Protein AF-A0A9D5QPR1-F1 (afdb_monomer_lite)

Structure (mmCIF, N/CA/C/O backbone):
data_AF-A0A9D5QPR1-F1
#
_entry.id   AF-A0A9D5QPR1-F1
#
loop_
_atom_site.group_PDB
_atom_site.id
_atom_site.type_symbol
_atom_site.label_atom_id
_atom_site.label_alt_id
_atom_site.label_comp_id
_atom_site.label_asym_id
_atom_site.label_entity_id
_atom_site.label_seq_id
_atom_site.pdbx_PDB_ins_code
_atom_site.Cartn_x
_atom_site.Cartn_y
_atom_site.Cartn_z
_atom_site.occupancy
_atom_site.B_iso_or_equiv
_atom_site.auth_seq_id
_atom_site.auth_comp_id
_atom_site.auth_asym_id
_atom_site.auth_atom_id
_atom_site.pdbx_PDB_model_num
ATOM 1 N N . MET A 1 1 ? 52.400 29.550 22.952 1.00 31.42 1 MET A N 1
ATOM 2 C CA . MET A 1 1 ? 51.972 28.441 22.076 1.00 31.42 1 MET A CA 1
ATOM 3 C C . MET A 1 1 ? 50.547 28.105 22.503 1.00 31.42 1 MET A C 1
ATOM 5 O O . MET A 1 1 ? 50.381 27.863 23.689 1.00 31.42 1 MET A O 1
ATOM 9 N N . LEU A 1 2 ? 49.583 28.210 21.569 1.00 27.72 2 LEU A N 1
ATOM 10 C CA . LEU A 1 2 ? 48.103 28.255 21.713 1.00 27.72 2 LEU A CA 1
ATOM 11 C C . LEU A 1 2 ? 47.582 29.464 22.529 1.00 27.72 2 LEU A C 1
ATOM 13 O O . LEU A 1 2 ? 47.846 29.539 23.720 1.00 27.72 2 LEU A O 1
ATOM 17 N N . SER A 1 3 ? 47.021 30.548 21.970 1.00 27.77 3 SER A N 1
ATOM 18 C CA . SER A 1 3 ? 45.916 30.791 21.004 1.00 27.77 3 SER A CA 1
ATOM 19 C C . SER A 1 3 ? 44.515 30.619 21.591 1.00 27.77 3 SER A C 1
ATOM 21 O O . SER A 1 3 ? 43.991 29.516 21.556 1.00 27.77 3 SER A O 1
ATOM 23 N N . ILE A 1 4 ? 43.897 31.731 22.014 1.00 29.00 4 ILE A N 1
ATOM 24 C CA . ILE A 1 4 ? 42.452 31.992 21.886 1.00 29.00 4 ILE A CA 1
ATOM 25 C C . ILE A 1 4 ? 42.297 33.495 21.589 1.00 29.00 4 ILE A C 1
ATOM 27 O O . ILE A 1 4 ? 42.687 34.326 22.407 1.00 29.00 4 ILE A O 1
ATOM 31 N N . PHE A 1 5 ? 41.764 33.834 20.414 1.00 26.20 5 PHE A N 1
ATOM 32 C CA . PHE A 1 5 ? 41.220 35.156 20.098 1.00 26.20 5 PHE A CA 1
ATOM 33 C C . PHE A 1 5 ? 39.794 34.990 19.564 1.00 26.20 5 PHE A C 1
ATOM 35 O O . PHE A 1 5 ? 39.476 34.033 18.864 1.00 26.20 5 PHE A O 1
ATOM 42 N N . THR A 1 6 ? 38.982 35.953 19.970 1.00 34.91 6 THR A N 1
ATOM 43 C CA . THR A 1 6 ? 37.567 36.251 19.723 1.00 34.91 6 THR A CA 1
ATOM 44 C C . THR A 1 6 ? 37.189 36.493 18.259 1.00 34.91 6 THR A C 1
ATOM 46 O O . THR A 1 6 ? 38.002 37.052 17.525 1.00 34.91 6 THR A O 1
ATOM 49 N N . ALA A 1 7 ? 35.915 36.278 17.902 1.00 24.22 7 ALA A N 1
ATOM 50 C CA . ALA A 1 7 ? 35.202 37.101 16.914 1.00 24.22 7 ALA A CA 1
ATOM 51 C C . ALA A 1 7 ? 33.674 37.052 17.131 1.00 24.22 7 ALA A C 1
ATOM 53 O O . ALA A 1 7 ? 33.122 35.997 17.432 1.00 24.22 7 ALA A O 1
ATOM 54 N N . CYS A 1 8 ? 33.042 38.221 17.012 1.00 27.62 8 CYS A N 1
ATOM 55 C CA . CYS A 1 8 ? 31.601 38.476 17.032 1.00 27.62 8 CYS A CA 1
ATOM 56 C C . CYS A 1 8 ? 30.963 38.328 15.636 1.00 27.62 8 CYS A C 1
ATOM 58 O O . CYS A 1 8 ? 31.685 38.318 14.645 1.00 27.62 8 CYS A O 1
ATOM 60 N N . SER A 1 9 ? 29.625 38.418 15.673 1.00 32.00 9 SER A N 1
ATOM 61 C CA . SER A 1 9 ? 28.610 38.718 14.646 1.00 32.00 9 SER A CA 1
ATOM 62 C C . SER A 1 9 ? 28.053 37.540 13.850 1.00 32.00 9 SER A C 1
ATOM 64 O O . SER A 1 9 ? 28.799 36.752 13.288 1.00 32.00 9 SER A O 1
ATOM 66 N N . ASP A 1 10 ? 26.720 37.432 13.824 1.00 26.67 10 ASP A N 1
ATOM 67 C CA . ASP A 1 10 ? 25.979 37.904 12.650 1.00 26.67 10 ASP A CA 1
ATOM 68 C C . ASP A 1 10 ? 24.516 38.247 12.984 1.00 26.67 10 ASP A C 1
ATOM 70 O O . ASP A 1 10 ? 23.821 37.530 13.707 1.00 26.67 10 ASP A O 1
ATOM 74 N N . GLU A 1 11 ? 24.112 39.417 12.486 1.00 35.72 11 GLU A N 1
ATOM 75 C CA . GLU A 1 11 ? 22.734 39.875 12.306 1.00 35.72 11 GLU A CA 1
ATOM 76 C C . GLU A 1 11 ? 22.088 39.172 11.094 1.00 35.72 11 GLU A C 1
ATOM 78 O O . GLU A 1 11 ? 22.761 38.541 10.283 1.00 35.72 11 GLU A O 1
ATOM 83 N N . ASP A 1 12 ? 20.775 39.381 10.965 1.00 30.75 12 ASP A N 1
ATOM 84 C CA . ASP A 1 12 ? 19.910 39.140 9.804 1.00 30.75 12 ASP A CA 1
ATOM 85 C C . ASP A 1 12 ? 19.304 37.746 9.598 1.00 30.75 12 ASP A C 1
ATOM 87 O O . ASP A 1 12 ? 19.703 36.960 8.743 1.00 30.75 12 ASP A O 1
ATOM 91 N N . LEU A 1 13 ? 18.149 37.553 10.245 1.00 31.41 13 LEU A N 1
ATOM 92 C CA . LEU A 1 13 ? 16.981 36.952 9.593 1.00 31.41 13 LEU A CA 1
ATOM 93 C C . LEU A 1 13 ? 15.718 37.773 9.906 1.00 31.41 13 LEU A C 1
ATOM 95 O O . LEU A 1 13 ? 14.800 37.310 10.579 1.00 31.41 13 LEU A O 1
ATOM 99 N N . ILE A 1 14 ? 15.647 39.000 9.377 1.00 37.12 14 ILE A N 1
ATOM 100 C CA . ILE A 1 14 ? 14.351 39.646 9.130 1.00 37.12 14 ILE A CA 1
ATOM 101 C C . ILE A 1 14 ? 13.733 38.947 7.914 1.00 37.12 14 ILE A C 1
ATOM 103 O O . ILE A 1 14 ? 14.030 39.262 6.764 1.00 37.12 14 ILE A O 1
ATOM 107 N N . GLY A 1 15 ? 12.883 37.961 8.191 1.00 29.30 15 GLY A N 1
ATOM 108 C CA . GLY A 1 15 ? 11.984 37.326 7.234 1.00 29.30 15 GLY A CA 1
ATOM 109 C C . GLY A 1 15 ? 10.547 37.513 7.710 1.00 29.30 15 GLY A C 1
ATOM 110 O O . GLY A 1 15 ? 10.166 37.005 8.757 1.00 29.30 15 GLY A O 1
ATOM 111 N N . ASN A 1 16 ? 9.775 38.285 6.950 1.00 34.59 16 ASN A N 1
ATOM 112 C CA . ASN A 1 16 ? 8.385 38.659 7.205 1.00 34.59 16 ASN A CA 1
ATOM 113 C C . ASN A 1 16 ? 7.475 37.432 7.446 1.00 34.59 16 ASN A C 1
ATOM 115 O O . ASN A 1 16 ? 6.993 36.809 6.503 1.00 34.59 16 ASN A O 1
ATOM 119 N N . SER A 1 17 ? 7.169 37.141 8.706 1.00 35.50 17 SER A N 1
ATOM 120 C CA . SER A 1 17 ? 5.871 36.606 9.118 1.00 35.50 17 SER A CA 1
ATOM 121 C C . SER A 1 17 ? 5.539 37.257 10.457 1.00 35.50 17 SER A C 1
ATOM 123 O O . SER A 1 17 ? 6.397 37.387 11.326 1.00 35.50 17 SER A O 1
ATOM 125 N N . SER A 1 18 ? 4.338 37.805 10.587 1.00 38.28 18 SER A N 1
ATOM 126 C CA . SER A 1 18 ? 3.885 38.493 11.794 1.00 38.28 18 SER A CA 1
ATOM 127 C C . SER A 1 18 ? 4.079 37.601 13.025 1.00 38.28 18 SER A C 1
ATOM 129 O O . SER A 1 18 ? 3.396 36.581 13.137 1.00 38.28 18 SER A O 1
ATOM 131 N N . SER A 1 19 ? 4.971 37.990 13.943 1.00 51.22 19 SER A N 1
ATOM 132 C CA . SER A 1 19 ? 5.140 37.357 15.253 1.00 51.22 19 SER A CA 1
ATOM 133 C C . SER A 1 19 ? 3.874 37.590 16.076 1.00 51.22 19 SER A C 1
ATOM 135 O O . SER A 1 19 ? 3.740 38.571 16.807 1.00 51.22 19 SER A O 1
ATOM 137 N N . SER A 1 20 ? 2.883 36.739 15.856 1.00 68.75 20 SER A N 1
ATOM 138 C CA . SER A 1 20 ? 1.657 36.733 16.639 1.00 68.75 20 SER A CA 1
ATOM 139 C C . SER A 1 20 ? 1.921 36.027 17.965 1.00 68.75 20 SER A C 1
ATOM 141 O O . SER A 1 20 ? 2.677 35.055 18.017 1.00 68.75 20 SER A O 1
ATOM 143 N N . ASN A 1 21 ? 1.308 36.522 19.039 1.00 80.75 21 ASN A N 1
ATOM 144 C CA . ASN A 1 21 ? 1.329 35.833 20.325 1.00 80.75 21 ASN A CA 1
ATOM 145 C C . ASN A 1 21 ? 0.688 34.448 20.167 1.00 80.75 21 ASN A C 1
ATOM 147 O O . ASN A 1 21 ? -0.317 34.304 19.461 1.00 80.75 21 ASN A O 1
ATOM 151 N N . ILE A 1 22 ? 1.254 33.445 20.834 1.00 86.81 22 ILE A N 1
ATOM 152 C CA . ILE A 1 22 ? 0.704 32.089 20.847 1.00 86.81 22 ILE A CA 1
ATOM 153 C C . ILE A 1 22 ? -0.650 32.109 21.570 1.00 86.81 22 ILE A C 1
ATOM 155 O O . ILE A 1 22 ? -0.771 32.601 22.695 1.00 86.81 22 ILE A O 1
ATOM 159 N N . LYS A 1 23 ? -1.681 31.585 20.902 1.00 86.62 23 LYS A N 1
ATOM 160 C CA . LYS A 1 23 ? -3.037 31.429 21.440 1.00 86.62 23 LYS A CA 1
ATOM 161 C C . LYS A 1 23 ? -3.523 30.013 21.193 1.00 86.62 23 LYS A C 1
ATOM 163 O O . LYS A 1 23 ? -3.118 29.379 20.217 1.00 86.62 23 LYS A O 1
ATOM 168 N N . PHE A 1 24 ? -4.428 29.566 22.050 1.00 88.06 24 PHE A N 1
ATOM 169 C CA . PHE A 1 24 ? -5.012 28.238 21.984 1.00 88.06 24 PHE A CA 1
ATOM 170 C C . PHE A 1 24 ? -6.516 28.314 21.748 1.00 88.06 24 PHE A C 1
ATOM 172 O O . PHE A 1 24 ? -7.215 29.160 22.316 1.00 88.06 24 PHE A O 1
ATOM 179 N N . GLU A 1 25 ? -7.003 27.398 20.927 1.00 88.12 25 GLU A N 1
ATOM 180 C CA . GLU A 1 25 ? -8.405 27.015 20.889 1.00 88.12 25 GLU A CA 1
ATOM 181 C C . GLU A 1 25 ? -8.501 25.667 21.598 1.00 88.12 25 GLU A C 1
ATOM 183 O O . GLU A 1 25 ? -7.680 24.782 21.376 1.00 88.12 25 GLU A O 1
ATOM 188 N N . VAL A 1 26 ? -9.422 25.530 22.550 1.00 85.94 26 VAL A N 1
ATOM 189 C CA . VAL A 1 26 ? -9.472 24.332 23.395 1.00 85.94 26 VAL A CA 1
ATOM 190 C C . VAL A 1 26 ? -10.820 23.659 23.284 1.00 85.94 26 VAL A C 1
ATOM 192 O O . VAL A 1 26 ? -11.867 24.310 23.262 1.00 85.94 26 VAL A O 1
ATOM 195 N N . SER A 1 27 ? -10.778 22.337 23.288 1.00 84.38 27 SER A N 1
ATOM 196 C CA . SER A 1 27 ? -11.949 21.504 23.480 1.00 84.38 27 SER A CA 1
ATOM 197 C C . SER A 1 27 ? -11.665 20.436 24.528 1.00 84.38 27 SER A C 1
ATOM 199 O O . SER A 1 27 ? -10.536 19.980 24.687 1.00 84.38 27 SER A O 1
ATOM 201 N N . VAL A 1 28 ? -12.691 20.026 25.257 1.00 79.25 28 VAL A N 1
ATOM 202 C CA . VAL A 1 28 ? -12.696 18.826 26.083 1.00 79.25 28 VAL A CA 1
ATOM 203 C C . VAL A 1 28 ? -13.456 17.769 25.297 1.00 79.25 28 VAL A C 1
ATOM 205 O O . VAL A 1 28 ? -14.517 18.047 24.737 1.00 79.25 28 VAL A O 1
ATOM 208 N N . SER A 1 29 ? -12.920 16.552 25.232 1.00 67.81 29 SER A N 1
ATOM 209 C CA . SER A 1 29 ? -13.394 15.470 24.352 1.00 67.81 29 SER A CA 1
ATOM 210 C C . SER A 1 29 ? -14.862 15.027 24.531 1.00 67.81 29 SER A C 1
ATOM 212 O O . SER A 1 29 ? -15.331 14.185 23.767 1.00 67.81 29 SER A O 1
ATOM 214 N N . GLN A 1 30 ? -15.602 15.585 25.495 1.00 59.94 30 GLN A N 1
ATOM 215 C CA . GLN A 1 30 ? -17.047 15.379 25.692 1.00 59.94 30 GLN A CA 1
ATOM 216 C C . GLN A 1 30 ? -17.935 16.460 25.047 1.00 59.94 30 GLN A C 1
ATOM 218 O O . GLN A 1 30 ? -19.101 16.192 24.780 1.00 59.94 30 GLN A O 1
ATOM 223 N N . ASP A 1 31 ? -17.393 17.645 24.753 1.00 45.22 31 ASP A N 1
ATOM 224 C CA . ASP A 1 31 ? -18.149 18.845 24.350 1.00 45.22 31 ASP A CA 1
ATOM 225 C C . ASP A 1 31 ? -17.966 19.249 22.880 1.00 45.22 31 ASP A C 1
ATOM 227 O O . ASP A 1 31 ? -18.629 20.164 22.383 1.00 45.22 31 ASP A O 1
ATOM 231 N N . SER A 1 32 ? -17.056 18.599 22.153 1.00 35.03 32 SER A N 1
ATOM 232 C CA . SER A 1 32 ? -16.656 19.003 20.797 1.00 35.03 32 SER A CA 1
ATOM 233 C C . SER A 1 32 ? -17.733 18.805 19.714 1.00 35.03 32 SER A C 1
ATOM 235 O O . SER A 1 32 ? -17.479 19.055 18.537 1.00 35.03 32 SER A O 1
ATOM 237 N N . LYS A 1 33 ? -18.974 18.461 20.090 1.00 32.16 33 LYS A N 1
ATOM 238 C CA . LYS A 1 33 ? -20.162 18.550 19.230 1.00 32.16 33 LYS A CA 1
ATOM 239 C C . LYS A 1 33 ? -21.266 19.361 19.917 1.00 32.16 33 LYS A C 1
ATOM 241 O O . LYS A 1 33 ? -22.127 18.812 20.600 1.00 32.16 33 LYS A O 1
ATOM 246 N N . LYS A 1 34 ? -21.321 20.674 19.662 1.00 27.28 34 LYS A N 1
ATOM 247 C CA . LYS A 1 34 ? -22.565 21.444 19.841 1.00 27.28 34 LYS A CA 1
ATOM 248 C C . LYS A 1 34 ? -23.623 20.893 18.878 1.00 27.28 34 LYS A C 1
ATOM 250 O O . LYS A 1 34 ? -23.689 21.315 17.728 1.00 27.28 34 LYS A O 1
ATOM 255 N N . SER A 1 35 ? -24.473 19.992 19.360 1.00 24.39 35 SER A N 1
ATOM 256 C CA . SER A 1 35 ? -25.787 19.745 18.773 1.00 24.39 35 SER A CA 1
ATOM 257 C C . SER A 1 35 ? -26.858 19.849 19.853 1.00 24.39 35 SER A C 1
ATOM 259 O O . SER A 1 35 ? -26.694 19.443 21.000 1.00 24.39 35 SER A O 1
ATOM 261 N N . THR A 1 36 ? -27.937 20.513 19.473 1.00 23.58 36 THR A N 1
ATOM 262 C CA . THR A 1 36 ? -29.114 20.872 20.257 1.00 23.58 36 THR A CA 1
ATOM 263 C C . THR A 1 36 ? -29.675 19.726 21.100 1.00 23.58 36 THR A C 1
ATOM 265 O O . THR A 1 36 ? -29.963 18.661 20.573 1.00 23.58 36 THR A O 1
ATOM 268 N N . ARG A 1 37 ? -29.897 20.014 22.394 1.00 29.55 37 ARG A N 1
ATOM 269 C CA . ARG A 1 37 ? -30.854 19.388 23.332 1.00 29.55 37 ARG A CA 1
ATOM 270 C C . ARG A 1 37 ? -31.469 18.052 22.871 1.00 29.55 37 ARG A C 1
ATOM 272 O O . ARG A 1 37 ? -32.550 18.083 22.299 1.00 29.55 37 ARG A O 1
ATOM 279 N N . SER A 1 38 ? -30.826 16.940 23.242 1.00 27.09 38 SER A N 1
ATOM 280 C CA . SER A 1 38 ? -31.411 15.658 23.704 1.00 27.09 38 SER A CA 1
ATOM 281 C C . SER A 1 38 ? -30.518 14.464 23.328 1.00 27.09 38 SER A C 1
ATOM 283 O O . SER A 1 38 ? -30.943 13.605 22.563 1.00 27.09 38 SER A O 1
ATOM 285 N N . SER A 1 39 ? -29.286 14.388 23.836 1.00 27.11 39 SER A N 1
ATOM 286 C CA . SER A 1 39 ? -28.400 13.259 23.508 1.00 27.11 39 SER A CA 1
ATOM 287 C C . SER A 1 39 ? -27.489 12.903 24.681 1.00 27.11 39 SER A C 1
ATOM 289 O O . SER A 1 39 ? -26.282 13.091 24.622 1.00 27.11 39 SER A O 1
ATOM 291 N N . ALA A 1 40 ? -28.079 12.406 25.767 1.00 27.83 40 ALA A N 1
ATOM 292 C CA . ALA A 1 40 ? -27.371 11.540 26.706 1.00 27.83 40 ALA A CA 1
ATOM 293 C C . ALA A 1 40 ? -27.636 10.100 26.252 1.00 27.83 40 ALA A C 1
ATOM 295 O O . ALA A 1 40 ? -28.576 9.458 26.710 1.00 27.83 40 ALA A O 1
ATOM 296 N N . SER A 1 41 ? -26.895 9.629 25.252 1.00 31.19 41 SER A N 1
ATOM 297 C CA . SER A 1 41 ? -26.820 8.201 24.936 1.00 31.19 41 SER A CA 1
ATOM 298 C C . SER A 1 41 ? -25.441 7.734 25.366 1.00 31.19 41 SER A C 1
ATOM 300 O O . SER A 1 41 ? -24.498 7.681 24.572 1.00 31.19 41 SER A O 1
ATOM 302 N N . ASP A 1 42 ? -25.326 7.523 26.672 1.00 35.22 42 ASP A N 1
ATOM 303 C CA . ASP A 1 42 ? -24.095 7.139 27.329 1.00 35.22 42 ASP A CA 1
ATOM 304 C C . ASP A 1 42 ? -23.619 5.768 26.829 1.00 35.22 42 ASP A C 1
ATOM 306 O O . ASP A 1 42 ? -24.394 4.853 26.555 1.00 35.22 42 ASP A O 1
ATOM 310 N N . PHE A 1 43 ? -22.304 5.628 26.704 1.00 39.94 43 PHE A N 1
ATOM 311 C CA . PHE A 1 43 ? -21.634 4.346 26.538 1.00 39.94 43 PHE A CA 1
ATOM 312 C C . PHE A 1 43 ? -21.868 3.540 27.824 1.00 39.94 43 PHE A C 1
ATOM 314 O O . PHE A 1 43 ? -21.276 3.873 28.845 1.00 39.94 43 PHE A O 1
ATOM 321 N N . GLU A 1 44 ? -22.751 2.540 27.810 1.00 42.84 44 GLU A N 1
ATOM 322 C CA . GLU A 1 44 ? -23.041 1.707 28.983 1.00 42.84 44 GLU A CA 1
ATOM 323 C C . GLU A 1 44 ? -22.377 0.336 28.830 1.00 42.84 44 GLU A C 1
ATOM 325 O O . GLU A 1 44 ? -22.755 -0.440 27.957 1.00 42.84 44 GLU A O 1
ATOM 330 N N . SER A 1 45 ? -21.405 0.010 29.686 1.00 45.69 45 SER A N 1
ATOM 331 C CA . SER A 1 45 ? -20.964 -1.378 29.880 1.00 45.69 45 SER A CA 1
ATOM 332 C C . SER A 1 45 ? -21.388 -1.861 31.264 1.00 45.69 45 SER A C 1
ATOM 334 O O . SER A 1 45 ? -21.067 -1.224 32.274 1.00 45.69 45 SER A O 1
ATOM 336 N N . VAL A 1 46 ? -22.108 -2.982 31.315 1.00 49.81 46 VAL A N 1
ATOM 337 C CA . VAL A 1 46 ? -22.506 -3.646 32.563 1.00 49.81 46 VAL A CA 1
ATOM 338 C C . VAL A 1 46 ? -21.441 -4.679 32.919 1.00 49.81 46 VAL A C 1
ATOM 340 O O . VAL A 1 46 ? -21.132 -5.554 32.115 1.00 49.81 46 VAL A O 1
ATOM 343 N N . ASN A 1 47 ? -20.862 -4.558 34.112 1.00 55.19 47 ASN A N 1
ATOM 344 C CA . ASN A 1 47 ? -19.855 -5.487 34.622 1.00 55.19 47 ASN A CA 1
ATOM 345 C C . ASN A 1 47 ? -20.504 -6.524 35.555 1.00 55.19 47 ASN A C 1
ATOM 347 O O . ASN A 1 47 ? -21.609 -6.325 36.054 1.00 55.19 47 ASN A O 1
ATOM 351 N N . LYS A 1 48 ? -19.792 -7.622 35.832 1.00 61.91 48 LYS A N 1
ATOM 352 C CA . LYS A 1 48 ? -20.234 -8.689 36.745 1.00 61.91 48 LYS A CA 1
ATOM 353 C C . LYS A 1 48 ? -20.664 -8.135 38.114 1.00 61.91 48 LYS A C 1
ATOM 355 O O . LYS A 1 48 ? -19.912 -7.387 38.741 1.00 61.91 48 LYS A O 1
ATOM 360 N N . SER A 1 49 ? -21.818 -8.582 38.620 1.00 70.75 49 SER A N 1
ATOM 361 C CA . SER A 1 49 ? -22.266 -8.232 39.972 1.00 70.75 49 SER A CA 1
ATOM 362 C C . SER A 1 49 ? -21.323 -8.780 41.047 1.00 70.75 49 SER A C 1
ATOM 364 O O . SER A 1 49 ? -20.885 -9.934 40.997 1.00 70.75 49 SER A O 1
ATOM 366 N N . LEU A 1 50 ? -21.063 -7.978 42.074 1.00 80.88 50 LEU A N 1
ATOM 367 C CA . LEU A 1 50 ? -20.196 -8.319 43.196 1.00 80.88 50 LEU A CA 1
ATOM 368 C C . LEU A 1 50 ? -21.041 -8.627 44.433 1.00 80.88 50 LEU A C 1
ATOM 370 O O . LEU A 1 50 ? -21.892 -7.831 44.823 1.00 80.88 50 LEU A O 1
ATOM 374 N N . THR A 1 51 ? -20.818 -9.784 45.057 1.00 83.31 51 THR A N 1
ATOM 375 C CA . THR A 1 51 ? -21.544 -10.174 46.276 1.00 83.31 51 THR A CA 1
ATOM 376 C C . THR A 1 51 ? -20.893 -9.549 47.499 1.00 83.31 51 THR A C 1
ATOM 378 O O . THR A 1 51 ? -19.717 -9.793 47.763 1.00 83.31 51 THR A O 1
ATOM 381 N N . MET A 1 52 ? -21.669 -8.813 48.291 1.00 85.62 52 MET A N 1
ATOM 382 C CA . MET A 1 52 ? -21.188 -8.232 49.536 1.00 85.62 52 MET A CA 1
ATOM 383 C C . MET A 1 52 ? -21.421 -9.172 50.729 1.00 85.62 52 MET A C 1
ATOM 385 O O . MET A 1 52 ? -22.513 -9.708 50.920 1.00 85.62 52 MET A O 1
ATOM 389 N N . GLN A 1 53 ? -20.394 -9.352 51.560 1.00 79.94 53 GLN A N 1
ATOM 390 C CA . GLN A 1 53 ? -20.376 -10.236 52.731 1.00 79.94 53 GLN A CA 1
ATOM 391 C C . GLN A 1 53 ? -20.214 -9.439 54.036 1.00 79.94 53 GLN A C 1
ATOM 393 O O . GLN A 1 53 ? -19.600 -8.377 54.031 1.00 79.94 53 GLN A O 1
ATOM 398 N N . GLY A 1 54 ? -20.721 -9.952 55.166 1.00 69.25 54 GLY A N 1
ATOM 399 C CA . GLY A 1 54 ? -20.530 -9.338 56.498 1.00 69.25 54 GLY A CA 1
ATOM 400 C C . GLY A 1 54 ? -21.804 -9.049 57.304 1.00 69.25 54 GLY A C 1
ATOM 401 O O . GLY A 1 54 ? -21.709 -8.601 58.444 1.00 69.25 54 GLY A O 1
ATOM 402 N N . GLY A 1 55 ? -22.990 -9.337 56.755 1.00 65.81 55 GLY A N 1
ATOM 403 C CA . GLY A 1 55 ? -24.289 -9.057 57.379 1.00 65.81 55 GLY A CA 1
ATOM 404 C C . GLY A 1 55 ? -25.279 -10.224 57.337 1.00 65.81 55 GLY A C 1
ATOM 405 O O . GLY A 1 55 ? -24.964 -11.310 56.857 1.00 65.81 55 GLY A O 1
ATOM 406 N N . GLY A 1 56 ? -26.490 -10.002 57.865 1.00 60.12 56 GLY A N 1
ATOM 407 C CA . GLY A 1 56 ? -27.532 -11.037 57.986 1.00 60.12 56 GLY A CA 1
ATOM 408 C C . GLY A 1 56 ? -28.328 -11.313 56.702 1.00 60.12 56 GLY A C 1
ATOM 409 O O . GLY A 1 56 ? -29.038 -12.313 56.636 1.00 60.12 56 GLY A O 1
ATOM 410 N N . SER A 1 57 ? -28.236 -10.434 55.698 1.00 63.53 57 SER A N 1
ATOM 411 C CA . SER A 1 57 ? -28.825 -10.584 54.356 1.00 63.53 57 SER A CA 1
ATOM 412 C C . SER A 1 57 ? -27.821 -10.095 53.300 1.00 63.53 57 SER A C 1
ATOM 414 O O . SER A 1 57 ? -27.191 -9.062 53.541 1.00 63.53 57 SER A O 1
ATOM 416 N N . PRO A 1 58 ? -27.637 -10.801 52.166 1.00 68.50 58 PRO A N 1
ATOM 417 C CA . PRO A 1 58 ? -26.671 -10.400 51.144 1.00 68.50 58 PRO A CA 1
ATOM 418 C C . PRO A 1 58 ? -27.144 -9.154 50.375 1.00 68.50 58 PRO A C 1
ATOM 420 O O . PRO A 1 58 ? -28.307 -9.072 49.982 1.00 68.50 58 PRO A O 1
ATOM 423 N N . LEU A 1 59 ? -26.231 -8.202 50.154 1.00 83.94 59 LEU A N 1
ATOM 424 C CA . LEU A 1 59 ? -26.363 -7.145 49.142 1.00 83.94 59 LEU A CA 1
ATOM 425 C C . LEU A 1 59 ? -25.410 -7.430 47.980 1.00 83.94 59 LEU A C 1
ATOM 427 O O . LEU A 1 59 ? -24.421 -8.151 48.130 1.00 83.94 59 LEU A O 1
ATOM 431 N N . TYR A 1 60 ? -25.694 -6.819 46.840 1.00 84.31 60 TYR A N 1
ATOM 432 C CA . TYR A 1 60 ? -24.938 -6.941 45.605 1.00 84.31 60 TYR A CA 1
ATOM 433 C C . TYR A 1 60 ? -24.595 -5.553 45.065 1.00 84.31 60 TYR A C 1
ATOM 435 O O . TYR A 1 60 ? -25.393 -4.621 45.190 1.00 84.31 60 TYR A O 1
ATOM 443 N N . LEU A 1 61 ? -23.405 -5.412 44.479 1.00 87.69 61 LEU A N 1
ATOM 444 C CA . LEU A 1 61 ? -23.016 -4.238 43.698 1.00 87.69 61 LEU A CA 1
ATOM 445 C C . LEU A 1 61 ? -23.048 -4.584 42.214 1.00 87.69 61 LEU A C 1
ATOM 447 O O . LEU A 1 61 ? -22.363 -5.510 41.793 1.00 87.69 61 LEU A O 1
ATOM 451 N N . HIS A 1 62 ? -23.781 -3.801 41.433 1.00 81.69 62 HIS A N 1
ATOM 452 C CA . HIS A 1 62 ? -23.916 -3.948 39.985 1.00 81.69 62 HIS A CA 1
ATOM 453 C C . HIS A 1 62 ? -23.191 -2.791 39.295 1.00 81.69 62 HIS A C 1
ATOM 455 O O . HIS A 1 62 ? -23.742 -1.681 39.236 1.00 81.69 62 HIS A O 1
ATOM 461 N N . PRO A 1 63 ? -21.941 -2.986 38.838 1.00 82.69 63 PRO A N 1
ATOM 462 C CA . PRO A 1 63 ? -21.161 -1.913 38.252 1.00 82.69 63 PRO A CA 1
ATOM 463 C C . PRO A 1 63 ? -21.676 -1.570 36.850 1.00 82.69 63 PRO A C 1
ATOM 465 O O . PRO A 1 63 ? -21.901 -2.444 36.015 1.00 82.69 63 PRO A O 1
ATOM 468 N N . LYS A 1 64 ? -21.825 -0.275 36.590 1.00 77.19 64 LYS A N 1
ATOM 469 C CA . LYS A 1 64 ? -22.160 0.318 35.295 1.00 77.19 64 LYS A CA 1
ATOM 470 C C . LYS A 1 64 ? -21.103 1.364 34.976 1.00 77.19 64 LYS A C 1
ATOM 472 O O . LYS A 1 64 ? -20.939 2.300 35.753 1.00 77.19 64 LYS A O 1
ATOM 477 N N . THR A 1 65 ? -20.391 1.226 33.866 1.00 77.31 65 THR A N 1
ATOM 478 C CA . THR A 1 65 ? -19.367 2.204 33.474 1.00 77.31 65 THR A CA 1
ATOM 479 C C . THR A 1 65 ? -19.899 3.115 32.376 1.00 77.31 65 THR A C 1
ATOM 481 O O . THR A 1 65 ? -20.489 2.633 31.415 1.00 77.31 65 THR A O 1
ATOM 484 N N . LEU A 1 66 ? -19.688 4.421 32.552 1.00 70.31 66 LEU A N 1
ATOM 485 C CA . LEU A 1 66 ? -20.030 5.503 31.633 1.00 70.31 66 LEU A CA 1
ATOM 486 C C . LEU A 1 66 ? -18.756 6.168 31.107 1.00 70.31 66 LEU A C 1
ATOM 488 O O . LEU A 1 66 ? -17.747 6.243 31.815 1.00 70.31 66 LEU A O 1
ATOM 492 N N . ARG A 1 67 ? -18.801 6.706 29.885 1.00 67.94 67 ARG A N 1
ATOM 493 C CA . ARG A 1 67 ? -17.719 7.558 29.372 1.00 67.94 67 ARG A CA 1
ATOM 494 C C . ARG A 1 67 ? -17.764 8.928 30.056 1.00 67.94 67 ARG A C 1
ATOM 496 O O . ARG A 1 67 ? -18.830 9.510 30.215 1.00 67.94 67 ARG A O 1
ATOM 503 N N . GLY A 1 68 ? -16.593 9.447 30.402 1.00 72.75 68 GLY A N 1
ATOM 504 C CA . GLY A 1 68 ? -16.421 10.747 31.037 1.00 72.75 68 GLY A CA 1
ATOM 505 C C . GLY A 1 68 ? -16.479 10.741 32.558 1.00 72.75 68 GLY A C 1
ATOM 506 O O . GLY A 1 68 ? -16.710 9.703 33.177 1.00 72.75 68 GLY A O 1
ATOM 507 N N . ILE A 1 69 ? -16.229 11.907 33.160 1.00 77.19 69 ILE A N 1
ATOM 508 C CA . ILE A 1 69 ? -16.189 12.114 34.616 1.00 77.19 69 ILE A CA 1
ATOM 509 C C . ILE A 1 69 ? -17.475 12.817 35.068 1.00 77.19 69 ILE A C 1
ATOM 511 O O . ILE A 1 69 ? -17.619 14.034 34.976 1.00 77.19 69 ILE A O 1
ATOM 515 N N . VAL A 1 70 ? -18.440 12.034 35.555 1.00 68.44 70 VAL A N 1
ATOM 516 C CA . VAL A 1 70 ? -19.795 12.497 35.883 1.00 68.44 70 VAL A CA 1
ATOM 517 C C . VAL A 1 70 ? -19.915 12.750 37.384 1.00 68.44 70 VAL A C 1
ATOM 519 O O . VAL A 1 70 ? -20.055 11.805 38.155 1.00 68.44 70 VAL A O 1
ATOM 522 N N . THR A 1 71 ? -19.940 14.011 37.822 1.00 56.47 71 THR A N 1
ATOM 523 C CA . THR A 1 71 ? -19.925 14.376 39.256 1.00 56.47 71 THR A CA 1
ATOM 524 C C . THR A 1 71 ? -21.275 14.835 39.838 1.00 56.47 71 THR A C 1
ATOM 526 O O . THR A 1 71 ? -21.389 14.929 41.055 1.00 56.47 71 THR A O 1
ATOM 529 N N . GLY A 1 72 ? -22.329 15.071 39.040 1.00 51.59 72 GLY A N 1
ATOM 530 C CA . GLY A 1 72 ? -23.626 15.606 39.519 1.00 51.59 72 GLY A CA 1
ATOM 531 C C . GLY A 1 72 ? -24.879 14.876 39.007 1.00 51.59 72 GLY A C 1
ATOM 532 O O . GLY A 1 72 ? -24.772 13.901 38.262 1.00 51.59 72 GLY A O 1
ATOM 533 N N . THR A 1 73 ? -26.062 15.345 39.429 1.00 44.59 73 THR A N 1
ATOM 534 C CA . THR A 1 73 ? -27.351 15.198 38.714 1.00 44.59 73 THR A CA 1
ATOM 535 C C . THR A 1 73 ? -27.603 16.464 37.876 1.00 44.59 73 THR A C 1
ATOM 537 O O . THR A 1 73 ? -27.129 17.525 38.282 1.00 44.59 73 THR A O 1
ATOM 540 N N . PRO A 1 74 ? -28.345 16.414 36.748 1.00 38.16 74 PRO A N 1
ATOM 541 C CA . PRO A 1 74 ? -28.478 17.544 35.811 1.00 38.16 74 PRO A CA 1
ATOM 542 C C . PRO A 1 74 ? -29.034 18.850 36.405 1.00 38.16 74 PRO A C 1
ATOM 544 O O . PRO A 1 74 ? -28.904 19.905 35.792 1.00 38.16 74 PRO A O 1
ATOM 547 N N . GLU A 1 75 ? -29.645 18.807 37.590 1.00 31.70 75 GLU A N 1
ATOM 548 C CA . GLU A 1 75 ? -30.257 19.963 38.236 1.00 31.70 75 GLU A CA 1
ATOM 549 C C . GLU A 1 75 ? -29.716 20.127 39.672 1.00 31.70 75 GLU A C 1
ATOM 551 O O . GLU A 1 75 ? -29.979 19.305 40.544 1.00 31.70 75 GLU A O 1
ATOM 556 N N . ASN A 1 76 ? -28.981 21.222 39.904 1.00 29.55 76 ASN A N 1
ATOM 557 C CA . ASN A 1 76 ? -28.544 21.795 41.193 1.00 29.55 76 ASN A CA 1
ATOM 558 C C . ASN A 1 76 ? -27.424 21.091 42.003 1.00 29.55 76 ASN A C 1
ATOM 560 O O . ASN A 1 76 ? -27.684 20.217 42.824 1.00 29.55 76 ASN A O 1
ATOM 564 N N . SER A 1 77 ? -26.187 21.612 41.923 1.00 26.97 77 SER A N 1
ATOM 565 C CA . SER A 1 77 ? -25.461 22.288 43.036 1.00 26.97 77 SER A CA 1
ATOM 566 C C . SER A 1 77 ? -23.919 22.302 42.878 1.00 26.97 77 SER A C 1
ATOM 568 O O . SER A 1 77 ? -23.287 21.311 42.538 1.00 26.97 77 SER A O 1
ATOM 570 N N . THR A 1 78 ? -23.347 23.494 43.101 1.00 34.66 78 THR A N 1
ATOM 571 C CA . THR A 1 78 ? -21.999 23.913 43.580 1.00 34.66 78 THR A CA 1
ATOM 572 C C . THR A 1 78 ? -20.659 23.275 43.146 1.00 34.66 78 THR A C 1
ATOM 574 O O . THR A 1 78 ? -19.632 23.884 43.427 1.00 34.66 78 THR A O 1
ATOM 577 N N . ARG A 1 79 ? -20.608 22.202 42.355 1.00 43.53 79 ARG A N 1
ATOM 578 C CA . ARG A 1 79 ? -19.505 21.932 41.403 1.00 43.53 79 ARG A CA 1
ATOM 579 C C . ARG A 1 79 ? -20.176 21.578 40.080 1.00 43.53 79 ARG A C 1
ATOM 581 O O . ARG A 1 79 ? -20.717 20.487 39.945 1.00 43.53 79 ARG A O 1
ATOM 588 N N . SER A 1 80 ? -20.238 22.534 39.152 1.00 36.47 80 SER A N 1
ATOM 589 C CA . SER A 1 80 ? -20.897 22.351 37.851 1.00 36.47 80 SER A CA 1
ATOM 590 C C . SER A 1 80 ? -20.343 21.094 37.172 1.00 36.47 80 SER A C 1
ATOM 592 O O . SER A 1 80 ? -19.138 21.002 36.947 1.00 36.47 80 SER A O 1
ATOM 594 N N . GLY A 1 81 ? -21.218 20.110 36.960 1.00 49.66 81 GLY A N 1
ATOM 595 C CA . GLY A 1 81 ? -20.881 18.779 36.469 1.00 49.66 81 GLY A CA 1
ATOM 596 C C . GLY A 1 81 ? -20.225 18.814 35.093 1.00 49.66 81 GLY A C 1
ATOM 597 O O . GLY A 1 81 ? -20.610 19.625 34.258 1.00 49.66 81 GLY A O 1
ATOM 598 N N . LEU A 1 82 ? -19.263 17.907 34.897 1.00 55.00 82 LEU A N 1
ATOM 599 C CA . LEU A 1 82 ? -18.393 17.772 33.722 1.00 55.00 82 LEU A CA 1
ATOM 600 C C . LEU A 1 82 ? -17.435 18.970 33.567 1.00 55.00 82 LEU A C 1
ATOM 602 O O . LEU A 1 82 ? -17.851 20.125 33.435 1.00 55.00 82 LEU A O 1
ATOM 606 N N . ILE A 1 83 ? -16.120 18.707 33.579 1.00 62.53 83 ILE A N 1
ATOM 607 C CA . ILE A 1 83 ? -15.175 19.677 33.017 1.00 62.53 83 ILE A CA 1
ATOM 608 C C . ILE A 1 83 ? -15.479 19.740 31.518 1.00 62.53 83 ILE A C 1
ATOM 610 O O . ILE A 1 83 ? -15.288 18.783 30.779 1.00 62.53 83 ILE A O 1
ATOM 614 N N . SER A 1 84 ? -16.044 20.870 31.130 1.00 62.69 84 SER A N 1
ATOM 615 C CA . SER A 1 84 ? -16.578 21.220 29.820 1.00 62.69 84 SER A CA 1
ATOM 616 C C . SER A 1 84 ? -15.673 22.289 29.209 1.00 62.69 84 SER A C 1
ATOM 618 O O . SER A 1 84 ? -14.823 22.865 29.899 1.00 62.69 84 SER A O 1
ATOM 620 N N . ASN A 1 85 ? -15.895 22.656 27.950 1.00 66.25 85 ASN A N 1
ATOM 621 C CA . ASN A 1 85 ? -15.213 23.812 27.354 1.00 66.25 85 ASN A CA 1
ATOM 622 C C . ASN A 1 85 ? -15.461 25.095 28.167 1.00 66.25 85 ASN A C 1
ATOM 624 O O . ASN A 1 85 ? -14.646 26.020 28.174 1.00 66.25 85 ASN A O 1
ATOM 628 N N . GLU A 1 86 ? -16.598 25.160 28.863 1.00 66.50 86 GLU A N 1
ATOM 629 C CA . GLU A 1 86 ? -17.018 26.312 29.649 1.00 66.50 86 GLU A CA 1
ATOM 630 C C . GLU A 1 86 ? -16.490 26.301 31.088 1.00 66.50 86 GLU A C 1
ATOM 632 O O . GLU A 1 86 ? -16.449 27.363 31.710 1.00 66.50 86 GLU A O 1
ATOM 637 N N . THR A 1 87 ? -16.060 25.150 31.609 1.00 74.81 87 THR A N 1
ATOM 638 C CA . THR A 1 87 ? -15.603 24.984 33.003 1.00 74.81 87 THR A CA 1
ATOM 639 C C . THR A 1 87 ? -14.144 24.548 33.126 1.00 74.81 87 THR A C 1
ATOM 641 O O . THR A 1 87 ? -13.653 24.419 34.250 1.00 74.81 87 THR A O 1
ATOM 644 N N . LEU A 1 88 ? -13.434 24.367 32.004 1.00 82.81 88 LEU A N 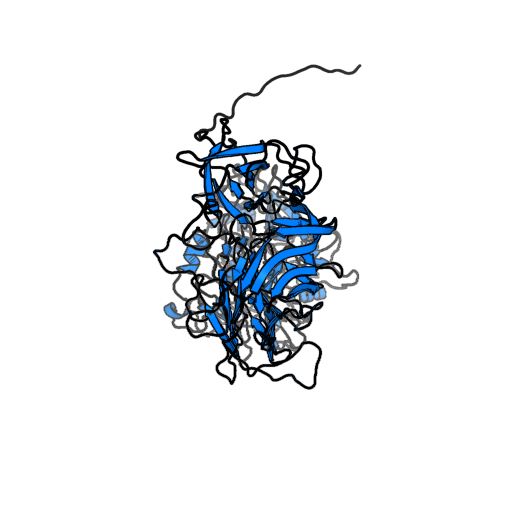1
ATOM 645 C CA . LEU A 1 88 ? -11.988 24.151 31.992 1.00 82.81 88 LEU A CA 1
ATOM 646 C C . LEU A 1 88 ? -11.288 25.261 32.792 1.00 82.81 88 LEU A C 1
ATOM 648 O O . LEU A 1 88 ? -11.569 26.451 32.625 1.00 82.81 88 LEU A O 1
ATOM 652 N N . GLN A 1 89 ? -10.399 24.851 33.692 1.00 86.38 89 GLN A N 1
ATOM 653 C CA . GLN A 1 89 ? -9.592 25.759 34.506 1.00 86.38 89 GLN A CA 1
ATOM 654 C C . GLN A 1 89 ? -8.348 26.206 33.729 1.00 86.38 89 GLN A C 1
ATOM 656 O O . GLN A 1 89 ? -8.061 25.682 32.653 1.00 86.38 89 GLN A O 1
ATOM 661 N N . ASN A 1 90 ? -7.589 27.160 34.278 1.00 92.06 90 ASN A N 1
ATOM 662 C CA . ASN A 1 90 ? -6.259 27.481 33.751 1.00 92.06 90 ASN A CA 1
ATOM 663 C C . ASN A 1 90 ? -5.443 26.192 33.607 1.00 92.06 90 ASN A C 1
ATOM 665 O O . ASN A 1 90 ? -5.607 25.269 34.408 1.00 92.06 90 ASN A O 1
ATOM 669 N N . PHE A 1 91 ? -4.575 26.128 32.606 1.00 93.81 91 PHE A N 1
ATOM 670 C CA . PHE A 1 91 ? -3.808 24.925 32.293 1.00 93.81 91 PHE A CA 1
ATOM 671 C C . PHE A 1 91 ? -2.331 25.254 32.088 1.00 93.81 91 PHE A C 1
ATOM 673 O O . PHE A 1 91 ? -1.979 26.392 31.782 1.00 93.81 91 PHE A O 1
ATOM 680 N N . GLY A 1 92 ? -1.464 24.268 32.310 1.00 93.88 92 GLY A N 1
ATOM 681 C CA . GLY A 1 92 ? -0.024 24.399 32.112 1.00 93.88 92 GLY A CA 1
ATOM 682 C C . GLY A 1 92 ? 0.398 23.861 30.754 1.00 93.88 92 GLY A C 1
ATOM 683 O O . GLY A 1 92 ? -0.081 22.808 30.332 1.00 93.88 92 GLY A O 1
ATOM 684 N N . VAL A 1 93 ? 1.306 24.571 30.087 1.00 93.25 93 VAL A N 1
ATOM 685 C CA . VAL A 1 93 ? 1.872 24.193 28.787 1.00 93.25 93 VAL A CA 1
ATOM 686 C C . VAL A 1 93 ? 3.355 23.861 28.909 1.00 93.25 93 VAL A C 1
ATOM 688 O O . VAL A 1 93 ? 4.129 24.583 29.542 1.00 93.25 93 VAL A O 1
ATOM 691 N N . PHE A 1 94 ? 3.742 22.778 28.243 1.00 91.69 94 PHE A N 1
ATOM 692 C CA . PHE A 1 94 ? 5.118 22.376 27.997 1.00 91.69 94 PHE A CA 1
ATOM 693 C C . PHE A 1 94 ? 5.365 22.386 26.492 1.00 91.69 94 PHE A C 1
ATOM 695 O O . PHE A 1 94 ? 4.620 21.748 25.751 1.00 91.69 94 PHE A O 1
ATOM 702 N N . ALA A 1 95 ? 6.390 23.098 26.030 1.00 90.81 95 ALA A N 1
ATOM 703 C CA . ALA A 1 95 ? 6.715 23.169 24.612 1.00 90.81 95 ALA A CA 1
ATOM 704 C C . ALA A 1 95 ? 8.210 22.994 24.362 1.00 90.81 95 ALA A C 1
ATOM 706 O O . ALA A 1 95 ? 9.033 23.577 25.072 1.00 90.81 95 ALA A O 1
ATOM 707 N N . SER A 1 96 ? 8.529 22.242 23.311 1.00 88.25 96 SER A N 1
ATOM 708 C CA . SER A 1 96 ? 9.889 22.078 22.796 1.00 88.25 96 SER A CA 1
ATOM 709 C C . SER A 1 96 ? 9.985 22.575 21.362 1.00 88.25 96 SER A C 1
ATOM 711 O O . SER A 1 96 ? 9.078 22.329 20.558 1.00 88.25 96 SER A O 1
ATOM 713 N N . LEU A 1 97 ? 11.084 23.248 21.019 1.00 86.50 97 LEU A N 1
ATOM 714 C CA . LEU A 1 97 ? 11.322 23.690 19.646 1.00 86.50 97 LEU A CA 1
ATOM 715 C C . LEU A 1 97 ? 11.921 22.555 18.808 1.00 86.50 97 LEU A C 1
ATOM 717 O O . LEU A 1 97 ? 12.992 22.031 19.103 1.00 86.50 97 LEU A O 1
ATOM 721 N N . LYS A 1 98 ? 11.253 22.220 17.708 1.00 85.12 98 LYS A N 1
ATOM 722 C CA . LYS A 1 98 ? 11.747 21.290 16.693 1.00 85.12 98 LYS A CA 1
ATOM 723 C C . LYS A 1 98 ? 12.250 22.059 15.478 1.00 85.12 98 LYS A C 1
ATOM 725 O O . LYS A 1 98 ? 11.647 23.056 15.079 1.00 85.12 98 LYS A O 1
ATOM 730 N N . ALA A 1 99 ? 13.323 21.566 14.858 1.00 77.88 99 ALA A N 1
ATOM 731 C CA . ALA A 1 99 ? 13.824 22.124 13.601 1.00 77.88 99 ALA A CA 1
ATOM 732 C C . ALA A 1 99 ? 12.774 22.010 12.478 1.00 77.88 99 ALA A C 1
ATOM 734 O O . ALA A 1 99 ? 12.607 22.938 11.690 1.00 77.88 99 ALA A O 1
ATOM 735 N N . ASP A 1 100 ? 12.032 20.900 12.465 1.00 74.12 100 ASP A N 1
ATOM 736 C CA . ASP A 1 100 ? 10.893 20.614 11.591 1.00 74.12 100 ASP A CA 1
ATOM 737 C C . ASP A 1 100 ? 9.997 19.518 12.212 1.00 74.12 100 ASP A C 1
ATOM 739 O O . ASP A 1 100 ? 10.327 18.943 13.253 1.00 74.12 100 ASP A O 1
ATOM 743 N N . GLU A 1 101 ? 8.859 19.196 11.588 1.00 70.50 101 GLU A N 1
ATOM 744 C CA . GLU A 1 101 ? 7.931 18.167 12.090 1.00 70.50 101 GLU A CA 1
ATOM 745 C C . GLU A 1 101 ? 8.544 16.758 12.160 1.00 70.50 101 GLU A C 1
ATOM 747 O O . GLU A 1 101 ? 8.120 15.959 12.999 1.00 70.50 101 GLU A O 1
ATOM 752 N N . SER A 1 102 ? 9.569 16.467 11.352 1.00 67.44 102 SER A N 1
ATOM 753 C CA . SER A 1 102 ? 10.216 15.151 11.253 1.00 67.44 102 SER A CA 1
ATOM 754 C C . SER A 1 102 ? 11.231 14.875 12.367 1.00 67.44 102 SER A C 1
ATOM 756 O O . SER A 1 102 ? 11.639 13.732 12.576 1.00 67.44 102 SER A O 1
ATOM 758 N N . THR A 1 103 ? 11.617 15.908 13.123 1.00 71.94 103 THR A N 1
ATOM 759 C CA . THR A 1 103 ? 12.535 15.773 14.257 1.00 71.94 103 THR A CA 1
ATOM 760 C C . THR A 1 103 ? 11.926 14.837 15.314 1.00 71.94 103 THR A C 1
ATOM 762 O O . THR A 1 103 ? 10.826 15.087 15.819 1.00 71.94 103 THR A O 1
ATOM 765 N N . SER A 1 104 ? 12.632 13.745 15.636 1.00 69.75 104 SER A N 1
ATOM 766 C CA . SER A 1 104 ? 12.213 12.776 16.662 1.00 69.75 104 SER A CA 1
ATOM 767 C C . SER A 1 104 ? 11.978 13.478 17.989 1.00 69.75 104 SER A C 1
ATOM 769 O O . SER A 1 104 ? 12.836 14.249 18.393 1.00 69.75 104 SER A O 1
ATOM 771 N N . ILE A 1 105 ? 10.866 13.175 18.664 1.00 68.19 105 ILE A N 1
ATOM 772 C CA . ILE A 1 105 ? 10.516 13.714 19.990 1.00 68.19 105 ILE A CA 1
ATOM 773 C C . ILE A 1 105 ? 11.227 12.993 21.147 1.00 68.19 105 ILE A C 1
ATOM 775 O O . ILE A 1 105 ? 11.184 13.447 22.286 1.00 68.19 105 ILE A O 1
ATOM 779 N N . SER A 1 106 ? 11.904 11.874 20.872 1.00 64.88 106 SER A N 1
ATOM 780 C CA . SER A 1 106 ? 12.541 11.053 21.905 1.00 64.88 106 SER A CA 1
ATOM 781 C C . SER A 1 106 ? 13.671 11.815 22.601 1.00 64.88 106 SER A C 1
ATOM 783 O O . SER A 1 106 ? 14.737 12.015 22.019 1.00 64.88 106 SER A O 1
ATOM 785 N N . GLY A 1 107 ? 13.459 12.179 23.867 1.00 60.47 107 GLY A N 1
ATOM 786 C CA . GLY A 1 107 ? 14.421 12.937 24.671 1.00 60.47 107 GLY A CA 1
ATOM 787 C C . GLY A 1 107 ? 14.396 14.450 24.430 1.00 60.47 107 GLY A C 1
ATOM 788 O O . GLY A 1 107 ? 15.316 15.137 24.872 1.00 60.47 107 GLY A O 1
ATOM 789 N N . LEU A 1 108 ? 13.375 14.979 23.739 1.00 68.00 108 LEU A N 1
ATOM 790 C CA . LEU A 1 108 ? 13.121 16.420 23.717 1.00 68.00 108 LEU A CA 1
ATOM 791 C C . LEU A 1 108 ? 12.504 16.846 25.046 1.00 68.00 108 LEU A C 1
ATOM 793 O O . LEU A 1 108 ? 11.427 16.402 25.431 1.00 68.00 108 LEU A O 1
ATOM 797 N N . HIS A 1 109 ? 13.207 17.738 25.733 1.00 68.94 109 HIS A N 1
ATOM 798 C CA . HIS A 1 109 ? 12.739 18.363 26.959 1.00 68.94 109 HIS A CA 1
ATOM 799 C C . HIS A 1 109 ? 12.130 19.735 26.648 1.00 68.94 109 HIS A C 1
ATOM 801 O O . HIS A 1 109 ? 12.480 20.340 25.630 1.00 68.94 109 HIS A O 1
ATOM 807 N N . PRO A 1 110 ? 11.187 20.222 27.471 1.00 75.50 110 PRO A N 1
ATOM 808 C CA . PRO A 1 110 ? 10.480 21.474 27.224 1.00 75.50 110 PRO A CA 1
ATOM 809 C C . PRO A 1 110 ? 11.407 22.674 27.450 1.00 75.50 110 PRO A C 1
ATOM 811 O O . PRO A 1 110 ? 11.456 23.233 28.545 1.00 75.50 110 PRO A O 1
ATOM 814 N N . ASP A 1 111 ? 12.175 23.031 26.422 1.00 78.56 111 ASP A N 1
ATOM 815 C CA . ASP A 1 111 ? 13.158 24.116 26.405 1.00 78.56 111 ASP A CA 1
ATOM 816 C C . ASP A 1 111 ? 12.558 25.466 25.987 1.00 78.56 111 ASP A C 1
ATOM 818 O O . ASP A 1 111 ? 13.137 26.513 26.276 1.00 78.56 111 ASP A O 1
ATOM 822 N N . TYR A 1 112 ? 11.386 25.447 25.346 1.00 87.25 112 TYR A N 1
ATOM 823 C CA . TYR A 1 112 ? 10.691 26.642 24.878 1.00 87.25 112 TYR A CA 1
ATOM 824 C C . TYR A 1 112 ? 9.672 27.166 25.898 1.00 87.25 112 TYR A C 1
ATOM 826 O O . TYR A 1 112 ? 9.633 28.358 26.191 1.00 87.25 112 TYR A O 1
ATOM 834 N N . MET A 1 113 ? 8.856 26.277 26.469 1.00 89.88 113 MET A N 1
ATOM 835 C CA . MET A 1 113 ? 7.925 26.588 27.562 1.00 89.88 113 MET A CA 1
ATOM 836 C C . MET A 1 113 ? 7.990 25.479 28.599 1.00 89.88 113 MET A C 1
ATOM 838 O O . MET A 1 113 ? 7.717 24.332 28.261 1.00 89.88 113 MET A O 1
ATOM 842 N N . THR A 1 114 ? 8.275 25.802 29.860 1.00 90.31 114 THR A N 1
ATOM 843 C CA . THR A 1 114 ? 8.234 24.837 30.968 1.00 90.31 114 THR A CA 1
ATOM 844 C C . THR A 1 114 ? 7.139 25.236 31.958 1.00 90.31 114 THR A C 1
ATOM 846 O O . THR A 1 114 ? 7.303 26.207 32.689 1.00 90.31 114 THR A O 1
ATOM 849 N N . ASN A 1 115 ? 6.032 24.483 31.989 1.00 92.19 115 ASN A N 1
ATOM 850 C CA . ASN A 1 115 ? 4.870 24.718 32.859 1.00 92.19 115 ASN A CA 1
ATOM 851 C C . ASN A 1 115 ? 4.326 26.159 32.791 1.00 92.19 115 ASN A C 1
ATOM 853 O O . ASN A 1 115 ? 4.099 26.799 33.816 1.00 92.19 115 ASN A O 1
ATOM 857 N N . VAL A 1 116 ? 4.136 26.693 31.585 1.00 92.06 116 VAL A N 1
ATOM 858 C CA . VAL A 1 116 ? 3.639 28.066 31.417 1.00 92.06 116 VAL A CA 1
ATOM 859 C C . VAL A 1 116 ? 2.119 28.090 31.564 1.00 92.06 116 VAL A C 1
ATOM 861 O O . VAL A 1 116 ? 1.420 27.309 30.920 1.00 92.06 116 VAL A O 1
ATOM 864 N N . GLU A 1 117 ? 1.605 28.982 32.412 1.00 93.44 117 GLU A N 1
ATOM 865 C CA . GLU A 1 117 ? 0.170 29.118 32.677 1.00 93.44 117 GLU A CA 1
ATOM 866 C C . GLU A 1 117 ? -0.573 29.758 31.493 1.00 93.44 117 GLU A C 1
ATOM 868 O O . GLU A 1 117 ? -0.232 30.852 31.033 1.00 93.44 117 GLU A O 1
ATOM 873 N N . VAL A 1 118 ? -1.654 29.112 31.058 1.00 91.75 118 VAL A N 1
ATOM 874 C CA . VAL A 1 118 ? -2.617 29.652 30.094 1.00 91.75 118 VAL A CA 1
ATOM 875 C C . VAL A 1 118 ? -3.920 29.994 30.809 1.00 91.75 118 VAL A C 1
ATOM 877 O O . VAL A 1 118 ? -4.482 29.174 31.539 1.00 91.75 118 VAL A O 1
ATOM 880 N N . LYS A 1 119 ? -4.418 31.213 30.573 1.00 89.38 119 LYS A N 1
ATOM 881 C CA . LYS A 1 119 ? -5.634 31.758 31.195 1.00 89.38 119 LYS A CA 1
ATOM 882 C C . LYS A 1 119 ? -6.725 31.990 30.165 1.00 89.38 119 LYS A C 1
ATOM 884 O O . LYS A 1 119 ? -6.453 32.302 29.005 1.00 89.38 119 LYS A O 1
ATOM 889 N N . ARG A 1 120 ? -7.974 31.897 30.619 1.00 81.19 120 ARG A N 1
ATOM 890 C CA . ARG A 1 120 ? -9.148 32.198 29.799 1.00 81.19 120 ARG A CA 1
ATOM 891 C C . ARG A 1 120 ? -9.452 33.700 29.796 1.00 81.19 120 ARG A C 1
ATOM 893 O O . ARG A 1 120 ? -9.774 34.267 30.838 1.00 81.19 120 ARG A O 1
ATOM 900 N N . ALA A 1 121 ? -9.392 34.314 28.616 1.00 72.00 121 ALA A N 1
ATOM 901 C CA . ALA A 1 121 ? -9.930 35.645 28.314 1.00 72.00 121 ALA A CA 1
ATOM 902 C C . ALA A 1 121 ? -10.928 35.526 27.137 1.00 72.00 121 ALA A C 1
ATOM 904 O O . ALA A 1 121 ? -11.734 34.597 27.131 1.00 72.00 121 ALA A O 1
ATOM 905 N N . ASP A 1 122 ? -10.866 36.403 26.124 1.00 66.12 122 ASP A N 1
ATOM 906 C CA . ASP A 1 122 ? -11.612 36.230 24.857 1.00 66.12 122 ASP A CA 1
ATOM 907 C C . ASP A 1 122 ? -11.108 35.018 24.038 1.00 66.12 122 ASP A C 1
ATOM 909 O O . ASP A 1 122 ? -11.834 34.473 23.215 1.00 66.12 122 ASP A O 1
ATOM 913 N N . ASN A 1 123 ? -9.859 34.598 24.278 1.00 69.69 123 ASN A N 1
ATOM 914 C CA . ASN A 1 123 ? -9.226 33.356 23.817 1.00 69.69 123 ASN A CA 1
ATOM 915 C C . ASN A 1 123 ? -8.393 32.766 24.975 1.00 69.69 123 ASN A C 1
ATOM 917 O O . ASN A 1 123 ? -8.188 33.443 25.988 1.00 69.69 123 ASN A O 1
ATOM 921 N N . TRP A 1 124 ? -7.877 31.542 24.829 1.00 84.06 124 TRP A N 1
ATOM 922 C CA . TRP A 1 124 ? -6.896 30.987 25.768 1.00 84.06 124 TRP A CA 1
ATOM 923 C C . TRP A 1 124 ? -5.503 31.512 25.430 1.00 84.06 124 TRP A C 1
ATOM 925 O O . TRP A 1 124 ? -4.966 31.232 24.356 1.00 84.06 124 TRP A O 1
ATOM 935 N N . SER A 1 125 ? -4.935 32.321 26.322 1.00 82.50 125 SER A N 1
ATOM 936 C CA . SER A 1 125 ? -3.677 33.032 26.082 1.00 82.50 125 SER A CA 1
ATOM 937 C C . SER A 1 125 ? -2.704 32.908 27.246 1.00 82.50 125 SER A C 1
ATOM 939 O O . SER A 1 125 ? -3.103 32.781 28.406 1.00 82.50 125 SER A O 1
ATOM 941 N N . LEU A 1 126 ? -1.419 32.978 26.913 1.00 83.81 126 LEU A N 1
ATOM 942 C CA . LEU A 1 126 ? -0.310 32.995 27.864 1.00 83.81 126 LEU A CA 1
ATOM 943 C C . LEU A 1 126 ? -0.238 34.362 28.566 1.00 83.81 126 LEU A C 1
ATOM 945 O O . LEU A 1 126 ? -0.676 35.372 28.013 1.00 83.81 126 LEU A O 1
ATOM 949 N N . ALA A 1 127 ? 0.286 34.385 29.795 1.00 68.88 127 ALA A N 1
ATOM 950 C CA . ALA A 1 127 ? 0.462 35.624 30.560 1.00 68.88 127 ALA A CA 1
ATOM 951 C C . ALA A 1 127 ? 1.603 36.512 30.020 1.00 68.88 127 ALA A C 1
ATOM 953 O O . ALA A 1 127 ? 1.517 37.734 30.132 1.00 68.88 127 ALA A O 1
ATOM 954 N N . ASP A 1 128 ? 2.623 35.896 29.414 1.00 69.62 128 ASP A N 1
ATOM 955 C CA . ASP A 1 128 ? 3.775 36.561 28.797 1.00 69.62 128 ASP A CA 1
ATOM 956 C C . ASP A 1 128 ? 3.695 36.514 27.258 1.00 69.62 128 ASP A C 1
ATOM 958 O O . ASP A 1 128 ? 3.047 35.632 26.682 1.00 69.62 128 ASP A O 1
ATOM 962 N N . ASP A 1 129 ? 4.398 37.432 26.583 1.00 70.94 129 ASP A N 1
ATOM 963 C CA . ASP A 1 129 ? 4.485 37.525 25.116 1.00 70.94 129 ASP A CA 1
ATOM 964 C C . ASP A 1 129 ? 5.366 36.409 24.517 1.00 70.94 129 ASP A C 1
ATOM 966 O O . ASP A 1 129 ? 6.440 36.650 23.961 1.00 70.94 129 ASP A O 1
ATOM 970 N N . TYR A 1 130 ? 4.918 35.157 24.620 1.00 84.38 130 TYR A N 1
ATOM 971 C CA . TYR A 1 130 ? 5.502 34.061 23.851 1.00 84.38 130 TYR A CA 1
ATOM 972 C C . TYR A 1 130 ? 5.059 34.162 22.390 1.00 84.38 130 TYR A C 1
ATOM 974 O O . TYR A 1 130 ? 3.864 34.166 22.068 1.00 84.38 130 TYR A O 1
ATOM 982 N N . LEU A 1 131 ? 6.046 34.227 21.503 1.00 84.56 131 LEU A N 1
ATOM 983 C CA . LEU A 1 131 ? 5.862 34.388 20.065 1.00 84.56 131 LEU A CA 1
ATOM 984 C C . LEU A 1 131 ? 6.067 33.056 19.350 1.00 84.56 131 LEU A C 1
ATOM 986 O O . LEU A 1 131 ? 6.788 32.191 19.830 1.00 84.56 131 LEU A O 1
ATOM 990 N N . TRP A 1 132 ? 5.483 32.892 18.168 1.00 85.88 132 TRP A N 1
ATOM 991 C CA . TRP A 1 132 ? 5.860 31.766 17.312 1.00 85.88 132 TRP A CA 1
ATOM 992 C C . TRP A 1 132 ? 7.337 31.865 16.896 1.00 85.88 132 TRP A C 1
ATOM 994 O O . TRP A 1 132 ? 7.812 32.966 16.593 1.00 85.88 132 TRP A O 1
ATOM 1004 N N . PRO A 1 133 ? 8.078 30.742 16.856 1.00 83.50 133 PRO A N 1
ATOM 1005 C CA . PRO A 1 133 ? 9.447 30.748 16.369 1.00 83.50 133 PRO A CA 1
ATOM 1006 C C . PRO A 1 133 ? 9.464 31.124 14.880 1.00 83.50 133 PRO A C 1
ATOM 1008 O O . PRO A 1 133 ? 8.650 30.645 14.096 1.00 83.50 133 PRO A O 1
ATOM 1011 N N . GLY A 1 134 ? 10.414 31.968 14.462 1.00 76.94 134 GLY A N 1
ATOM 1012 C CA . GLY A 1 134 ? 10.525 32.392 13.057 1.00 76.94 134 GLY A CA 1
ATOM 1013 C C . GLY A 1 134 ? 10.906 31.262 12.085 1.00 76.94 134 GLY A C 1
ATOM 1014 O O . GLY A 1 134 ? 10.724 31.399 10.877 1.00 76.94 134 GLY A O 1
ATOM 1015 N N . LYS A 1 135 ? 11.443 30.152 12.609 1.00 79.00 135 LYS A N 1
ATOM 1016 C CA . LYS A 1 135 ? 11.705 28.881 11.918 1.00 79.00 135 LYS A CA 1
ATOM 1017 C C . LYS A 1 135 ? 11.523 27.728 12.906 1.00 79.00 135 LYS A C 1
ATOM 1019 O O . LYS A 1 135 ? 11.883 27.874 14.072 1.00 79.00 135 LYS A O 1
ATOM 1024 N N . GLY A 1 136 ? 11.046 26.588 12.420 1.00 83.88 136 GLY A N 1
ATOM 1025 C CA . GLY A 1 136 ? 10.787 25.403 13.237 1.00 83.88 136 GLY A CA 1
ATOM 1026 C C . GLY A 1 136 ? 9.326 25.264 13.656 1.00 83.88 136 GLY A C 1
ATOM 1027 O O . GLY A 1 136 ? 8.461 26.028 13.228 1.00 83.88 136 GLY A O 1
ATOM 1028 N N . VAL A 1 137 ? 9.051 24.245 14.464 1.00 87.19 137 VAL A N 1
ATOM 1029 C CA . VAL A 1 137 ? 7.706 23.869 14.917 1.00 87.19 137 VAL A CA 1
ATOM 1030 C C . VAL A 1 137 ? 7.752 23.624 16.420 1.00 87.19 137 VAL A C 1
ATOM 1032 O O . VAL A 1 137 ? 8.681 22.987 16.907 1.00 87.19 137 VAL A O 1
ATOM 1035 N N . LEU A 1 138 ? 6.771 24.121 17.169 1.00 89.81 138 LEU A N 1
ATOM 1036 C CA . LEU A 1 138 ? 6.642 23.814 18.590 1.00 89.81 138 LEU A CA 1
ATOM 1037 C C . LEU A 1 138 ? 5.902 22.490 18.764 1.00 89.81 138 LEU A C 1
ATOM 1039 O O . LEU A 1 138 ? 4.804 22.328 18.239 1.00 89.81 138 LEU A O 1
ATOM 1043 N N . HIS A 1 139 ? 6.490 21.570 19.522 1.00 90.25 139 HIS A N 1
ATOM 1044 C CA . HIS A 1 139 ? 5.813 20.383 20.030 1.00 90.25 139 HIS A CA 1
ATOM 1045 C C . HIS A 1 139 ? 5.228 20.701 21.402 1.00 90.25 139 HIS A C 1
ATOM 1047 O O . HIS A 1 139 ? 5.981 20.949 22.342 1.00 90.25 139 HIS A O 1
ATOM 1053 N N . ILE A 1 140 ? 3.903 20.741 21.500 1.00 91.12 140 ILE A N 1
ATOM 1054 C CA . ILE A 1 140 ? 3.169 21.305 22.630 1.00 91.12 140 ILE A CA 1
ATOM 1055 C C . ILE A 1 140 ? 2.401 20.199 23.349 1.00 91.12 140 ILE A C 1
ATOM 1057 O O . ILE A 1 140 ? 1.593 19.501 22.743 1.00 91.12 140 ILE A O 1
ATOM 1061 N N . ASN A 1 141 ? 2.620 20.097 24.656 1.00 91.88 141 ASN A N 1
ATOM 1062 C CA . ASN A 1 141 ? 1.889 19.253 25.594 1.00 91.88 141 ASN A CA 1
ATOM 1063 C C . ASN A 1 141 ? 1.218 20.138 26.648 1.00 91.88 141 ASN A C 1
ATOM 1065 O O . ASN A 1 141 ? 1.744 21.198 26.998 1.00 91.88 141 ASN A O 1
ATOM 1069 N N . SER A 1 142 ? 0.077 19.714 27.192 1.00 93.75 142 SER A N 1
ATOM 1070 C CA . SER A 1 142 ? -0.605 20.495 28.226 1.00 93.75 142 SER A CA 1
ATOM 1071 C C . SER A 1 142 ? -1.387 19.645 29.223 1.00 93.75 142 SER A C 1
ATOM 1073 O O . SER A 1 142 ? -1.725 18.493 28.946 1.00 93.75 142 SER A O 1
ATOM 1075 N N . TYR A 1 143 ? -1.660 20.217 30.398 1.00 95.00 143 TYR A N 1
ATOM 1076 C CA . TYR A 1 143 ? -2.442 19.587 31.464 1.00 95.00 143 TYR A CA 1
ATOM 1077 C C . TYR A 1 143 ? -3.264 20.615 32.249 1.00 95.00 143 TYR A C 1
ATOM 1079 O O . TYR A 1 143 ? -2.876 21.778 32.353 1.00 95.00 143 TYR A O 1
ATOM 1087 N N . ALA A 1 144 ? -4.371 20.179 32.849 1.00 92.31 144 ALA A N 1
ATOM 1088 C CA . ALA A 1 144 ? -5.241 21.016 33.676 1.00 92.31 144 ALA A CA 1
ATOM 1089 C C . ALA A 1 144 ? -5.737 20.250 34.921 1.00 92.31 144 ALA A C 1
ATOM 1091 O O . ALA A 1 144 ? -5.864 19.030 34.850 1.00 92.31 144 ALA A O 1
ATOM 1092 N N . PRO A 1 145 ? -6.067 20.918 36.042 1.00 91.94 145 PRO A N 1
ATOM 1093 C CA . PRO A 1 145 ? -5.877 22.345 36.297 1.00 91.94 145 PRO A CA 1
ATOM 1094 C C . PRO A 1 145 ? -4.397 22.706 36.493 1.00 91.94 145 PRO A C 1
ATOM 1096 O O . PRO A 1 145 ? -3.585 21.869 36.887 1.00 91.94 145 PRO A O 1
ATOM 1099 N N . PHE A 1 146 ? -4.054 23.963 36.220 1.00 92.75 146 PHE A N 1
ATOM 1100 C CA . PHE A 1 146 ? -2.705 24.497 36.358 1.00 92.75 146 PHE A CA 1
ATOM 1101 C C . PHE A 1 146 ? -2.210 24.378 37.801 1.00 92.75 146 PHE A C 1
ATOM 1103 O O . PHE A 1 146 ? -2.907 24.739 38.752 1.00 92.75 146 PHE A O 1
ATOM 1110 N N . CYS A 1 147 ? -0.977 23.900 37.948 1.00 91.62 147 CYS A N 1
ATOM 1111 C CA . CYS A 1 147 ? -0.277 23.796 39.213 1.00 91.62 147 CYS A CA 1
ATOM 1112 C C . CYS A 1 147 ? 1.018 24.606 39.135 1.00 91.62 147 CYS A C 1
ATOM 1114 O O . CYS A 1 147 ? 1.916 24.291 38.358 1.00 91.62 147 CYS A O 1
ATOM 1116 N N . ASP A 1 148 ? 1.118 25.645 39.961 1.00 85.75 148 ASP A N 1
ATOM 1117 C CA . ASP A 1 148 ? 2.331 26.466 40.066 1.00 85.75 148 ASP A CA 1
ATOM 1118 C C . ASP A 1 148 ? 3.372 25.829 41.003 1.00 85.75 148 ASP A C 1
ATOM 1120 O O . ASP A 1 148 ? 4.581 25.987 40.862 1.00 85.75 148 ASP A O 1
ATOM 1124 N N . SER A 1 149 ? 2.914 25.071 41.999 1.00 87.06 149 SER A N 1
ATOM 1125 C CA . SER A 1 149 ? 3.782 24.461 43.003 1.00 87.06 149 SER A CA 1
ATOM 1126 C C . SER A 1 149 ? 3.226 23.105 43.424 1.00 87.06 149 SER A C 1
ATOM 1128 O O . SER A 1 149 ? 2.171 23.065 44.065 1.00 87.06 149 SER A O 1
ATOM 1130 N N . PRO A 1 150 ? 3.913 21.996 43.083 1.00 90.12 150 PRO A N 1
ATOM 1131 C CA . PRO A 1 150 ? 3.509 20.670 43.519 1.00 90.12 150 PRO A CA 1
ATOM 1132 C C . PRO A 1 150 ? 3.418 20.595 45.043 1.00 90.12 150 PRO A C 1
ATOM 1134 O O . PRO A 1 150 ? 4.225 21.200 45.753 1.00 90.12 150 PRO A O 1
ATOM 1137 N N . SER A 1 151 ? 2.443 19.847 45.551 1.00 88.12 151 SER A N 1
ATOM 1138 C CA . SER A 1 151 ? 2.219 19.698 46.991 1.00 88.12 151 SER A CA 1
ATOM 1139 C C . SER A 1 151 ? 2.453 18.256 47.454 1.00 88.12 151 SER A C 1
ATOM 1141 O O . SER A 1 151 ? 2.990 17.438 46.712 1.00 88.12 151 SER A O 1
ATOM 1143 N N . SER A 1 152 ? 2.097 17.921 48.698 1.00 88.00 152 SER A N 1
ATOM 1144 C CA . SER A 1 152 ? 2.203 16.542 49.196 1.00 88.00 152 SER A CA 1
ATOM 1145 C C . SER A 1 152 ? 1.102 15.610 48.680 1.00 88.00 152 SER A C 1
ATOM 1147 O O . SER A 1 152 ? 1.227 14.397 48.842 1.00 88.00 152 SER A O 1
ATOM 1149 N N . GLU A 1 153 ? 0.019 16.165 48.127 1.00 89.88 153 GLU A N 1
ATOM 1150 C CA . GLU A 1 153 ? -1.125 15.469 47.518 1.00 89.88 153 GLU A CA 1
ATOM 1151 C C . GLU A 1 153 ? -1.599 16.234 46.265 1.00 89.88 153 GLU A C 1
ATOM 1153 O O . GLU A 1 153 ? -1.213 17.378 46.030 1.00 89.88 153 GLU A O 1
ATOM 1158 N N . GLY A 1 154 ? -2.389 15.596 45.409 1.00 93.69 154 GLY A N 1
ATOM 1159 C CA . GLY A 1 154 ? -2.674 16.077 44.061 1.00 93.69 154 GLY A CA 1
ATOM 1160 C C . GLY A 1 154 ? -1.449 15.938 43.156 1.00 93.69 154 GLY A C 1
ATOM 1161 O O . GLY A 1 154 ? -0.829 14.877 43.095 1.00 93.69 154 GLY A O 1
ATOM 1162 N N . ILE A 1 155 ? -1.080 17.003 42.450 1.00 95.19 155 ILE A N 1
ATOM 1163 C CA . ILE A 1 155 ? 0.147 17.041 41.646 1.00 95.19 155 ILE A CA 1
ATOM 1164 C C . ILE A 1 155 ? 1.348 17.167 42.594 1.00 95.19 155 ILE A C 1
ATOM 1166 O O . ILE A 1 155 ? 1.474 18.164 43.304 1.00 95.19 155 ILE A O 1
ATOM 1170 N N . VAL A 1 156 ? 2.223 16.154 42.609 1.00 95.31 156 VAL A N 1
ATOM 1171 C CA . VAL A 1 156 ? 3.376 16.066 43.532 1.00 95.31 156 VAL A CA 1
ATOM 1172 C C . VAL A 1 156 ? 4.727 16.269 42.844 1.00 95.31 156 VAL A C 1
ATOM 1174 O O . VAL A 1 156 ? 5.704 16.616 43.505 1.00 95.31 156 VAL A O 1
ATOM 1177 N N . LYS A 1 157 ? 4.795 16.111 41.515 1.00 93.69 157 LYS A N 1
ATOM 1178 C CA . LYS A 1 157 ? 5.968 16.479 40.706 1.00 93.69 157 LYS A CA 1
ATOM 1179 C C . LYS A 1 157 ? 5.533 16.941 39.315 1.00 93.69 157 LYS A C 1
ATOM 1181 O O . LYS A 1 157 ? 4.769 16.241 38.658 1.00 93.69 157 LYS A O 1
ATOM 1186 N N . LEU A 1 158 ? 6.064 18.075 38.862 1.00 92.38 158 LEU A N 1
ATOM 1187 C CA . LEU A 1 158 ? 5.930 18.574 37.489 1.00 92.38 158 LEU A CA 1
ATOM 1188 C C . LEU A 1 158 ? 7.196 18.273 36.670 1.00 92.38 158 LEU A C 1
ATOM 1190 O O . LEU A 1 158 ? 8.280 18.217 37.263 1.00 92.38 158 LEU A O 1
ATOM 1194 N N . PRO A 1 159 ? 7.080 18.133 35.336 1.00 88.50 159 PRO A N 1
ATOM 1195 C CA . PRO A 1 159 ? 8.240 18.099 34.458 1.00 88.50 159 PRO A CA 1
ATOM 1196 C C . PRO A 1 159 ? 9.104 19.356 34.599 1.00 88.50 159 PRO A C 1
ATOM 1198 O O . PRO A 1 159 ? 8.587 20.475 34.640 1.00 88.50 159 PRO A O 1
ATOM 1201 N N . VAL A 1 160 ? 10.424 19.176 34.610 1.00 83.69 160 VAL A N 1
ATOM 1202 C CA . VAL A 1 160 ? 11.405 20.270 34.542 1.00 83.69 160 VAL A CA 1
ATOM 1203 C C . VAL A 1 160 ? 12.345 20.093 33.352 1.00 83.69 160 VAL A C 1
ATOM 1205 O O . VAL A 1 160 ? 12.580 18.980 32.890 1.00 83.69 160 VAL A O 1
ATOM 1208 N N . ALA A 1 161 ? 12.935 21.191 32.870 1.00 74.94 161 ALA A N 1
ATOM 1209 C CA . ALA A 1 161 ? 13.807 21.186 31.689 1.00 74.94 161 ALA A CA 1
ATOM 1210 C C . ALA A 1 161 ? 15.044 20.268 31.812 1.00 74.94 161 ALA A C 1
ATOM 1212 O O . ALA A 1 161 ? 15.619 19.877 30.802 1.00 74.94 161 ALA A O 1
ATOM 1213 N N . SER A 1 162 ? 15.462 19.932 33.038 1.00 73.56 162 SER A N 1
ATOM 1214 C CA . SER A 1 162 ? 16.604 19.052 33.318 1.00 73.56 162 SER A CA 1
ATOM 1215 C C . SER A 1 162 ? 16.235 17.589 33.574 1.00 73.56 162 SER A C 1
ATOM 1217 O O . SER A 1 162 ? 17.127 16.805 33.905 1.00 73.56 162 SER A O 1
ATOM 1219 N N . ASP A 1 163 ? 14.949 17.222 33.540 1.00 76.12 163 ASP A N 1
ATOM 1220 C CA . ASP A 1 163 ? 14.565 15.812 33.640 1.00 76.12 163 ASP A CA 1
ATOM 1221 C C . ASP A 1 163 ? 15.196 15.025 32.475 1.00 76.12 163 ASP A C 1
ATOM 1223 O O . ASP A 1 163 ? 15.570 15.593 31.458 1.00 76.12 163 ASP A O 1
ATOM 1227 N N . THR A 1 164 ? 15.355 13.710 32.634 1.00 65.19 164 THR A N 1
ATOM 1228 C CA . THR A 1 164 ? 15.817 12.812 31.562 1.00 65.19 164 THR A CA 1
ATOM 1229 C C . THR A 1 164 ? 14.765 11.720 31.386 1.00 65.19 164 THR A C 1
ATOM 1231 O O . THR A 1 164 ? 14.323 11.148 32.382 1.00 65.19 164 THR A O 1
ATOM 1234 N N . GLY A 1 165 ? 14.328 11.455 30.151 1.00 71.81 165 GLY A N 1
ATOM 1235 C CA . GLY A 1 165 ? 13.245 10.502 29.857 1.00 71.81 165 GLY A CA 1
ATOM 1236 C C . GLY A 1 165 ? 11.941 11.160 29.381 1.00 71.81 165 GLY A C 1
ATOM 1237 O O . GLY A 1 165 ? 11.962 12.276 28.874 1.00 71.81 165 GLY A O 1
ATOM 1238 N N . GLU A 1 166 ? 10.821 10.442 29.500 1.00 81.31 166 GLU A N 1
ATOM 1239 C CA . GLU A 1 166 ? 9.495 10.848 28.994 1.00 81.31 166 GLU A CA 1
ATOM 1240 C C . GLU A 1 166 ? 8.906 12.058 29.745 1.00 81.31 166 GLU A C 1
ATOM 1242 O O . GLU A 1 166 ? 9.001 12.132 30.975 1.00 81.31 166 GLU A O 1
ATOM 1247 N N . LEU A 1 167 ? 8.212 12.960 29.036 1.00 87.88 167 LEU A N 1
ATOM 1248 C CA . LEU A 1 167 ? 7.536 14.110 29.643 1.00 87.88 167 LEU A CA 1
ATOM 1249 C C . LEU A 1 167 ? 6.375 13.654 30.544 1.00 87.88 167 LEU A C 1
ATOM 1251 O O . LEU A 1 167 ? 5.305 13.271 30.067 1.00 87.88 167 LEU A O 1
ATOM 1255 N N . SER A 1 168 ? 6.589 13.696 31.862 1.00 91.12 168 SER A N 1
ATOM 1256 C CA . SER A 1 168 ? 5.672 13.077 32.824 1.00 91.12 168 SER A CA 1
ATOM 1257 C C . SER A 1 168 ? 5.441 13.902 34.088 1.00 91.12 168 SER A C 1
ATOM 1259 O O . SER A 1 168 ? 6.347 14.555 34.603 1.00 91.12 168 SER A O 1
ATOM 1261 N N . LEU A 1 169 ? 4.228 13.807 34.628 1.00 93.50 169 LEU A N 1
ATOM 1262 C CA . LEU A 1 169 ? 3.805 14.411 35.891 1.00 93.50 169 LEU A CA 1
ATOM 1263 C C . LEU A 1 169 ? 3.491 13.315 36.913 1.00 93.50 169 LEU A C 1
ATOM 1265 O O . LEU A 1 169 ? 2.824 12.337 36.589 1.00 93.50 169 LEU A O 1
ATOM 1269 N N . SER A 1 170 ? 3.931 13.479 38.160 1.00 95.69 170 SER A N 1
ATOM 1270 C CA . SER A 1 170 ? 3.575 12.555 39.244 1.00 95.69 170 SER A CA 1
ATOM 1271 C C . SER A 1 170 ? 2.403 13.091 40.054 1.00 95.69 170 SER A C 1
ATOM 1273 O O . SER A 1 170 ? 2.350 14.276 40.401 1.00 95.69 170 SER A O 1
ATOM 1275 N N . TYR A 1 171 ? 1.492 12.193 40.413 1.00 97.38 171 TYR A N 1
ATOM 1276 C CA . TYR A 1 171 ? 0.269 12.496 41.144 1.00 97.38 171 TYR A CA 1
ATOM 1277 C C . TYR A 1 171 ? 0.102 11.561 42.344 1.00 97.38 171 TYR A C 1
ATOM 1279 O O . TYR A 1 171 ? 0.406 10.367 42.267 1.00 97.38 171 TYR A O 1
ATOM 1287 N N . LYS A 1 172 ? -0.415 12.106 43.446 1.00 97.50 172 LYS A N 1
ATOM 1288 C CA . LYS A 1 172 ? -0.878 11.364 44.619 1.00 97.50 172 LYS A CA 1
ATOM 1289 C C . LYS A 1 172 ? -2.321 11.753 44.909 1.00 97.50 172 LYS A C 1
ATOM 1291 O O . LYS A 1 172 ? -2.600 12.906 45.203 1.00 97.50 172 LYS A O 1
ATOM 1296 N N . THR A 1 173 ? -3.226 10.790 44.895 1.00 97.12 173 THR A N 1
ATOM 1297 C CA . THR A 1 173 ? -4.650 11.011 45.162 1.00 97.12 173 THR A CA 1
ATOM 1298 C C . THR A 1 173 ? -4.860 11.568 46.580 1.00 97.12 173 THR A C 1
ATOM 1300 O O . THR A 1 173 ? -4.444 10.903 47.537 1.00 97.12 173 THR A O 1
ATOM 1303 N N . PRO A 1 174 ? -5.502 12.745 46.735 1.00 96.25 174 PRO A N 1
ATOM 1304 C CA . PRO A 1 174 ? -5.810 13.327 48.040 1.00 96.25 174 PRO A CA 1
ATOM 1305 C C . PRO A 1 174 ? -6.613 12.402 48.957 1.00 96.25 174 PRO A C 1
ATOM 1307 O O . PRO A 1 174 ? -7.518 11.692 48.503 1.00 96.25 174 PRO A O 1
ATOM 1310 N N . ALA A 1 175 ? -6.285 12.419 50.252 1.00 93.44 175 ALA A N 1
ATOM 1311 C CA . ALA A 1 175 ? -6.924 11.558 51.250 1.00 93.44 175 ALA A CA 1
ATOM 1312 C C . ALA A 1 175 ? -8.406 11.907 51.467 1.00 93.44 175 ALA A C 1
ATOM 1314 O O . ALA A 1 175 ? -9.247 11.015 51.602 1.00 93.44 175 ALA A O 1
ATOM 1315 N N . ALA A 1 176 ? -8.736 13.200 51.477 1.00 92.62 176 ALA A N 1
ATOM 1316 C CA . ALA A 1 176 ? -10.114 13.666 51.513 1.00 92.62 176 ALA A CA 1
ATOM 1317 C C . ALA A 1 176 ? -10.721 13.603 50.106 1.00 92.62 176 ALA A C 1
ATOM 1319 O O . ALA A 1 176 ? -10.210 14.222 49.176 1.00 92.62 176 ALA A O 1
ATOM 1320 N N . VAL A 1 177 ? -11.840 12.886 49.953 1.00 92.00 177 VAL A N 1
ATOM 1321 C CA . VAL A 1 177 ? -12.512 12.704 48.651 1.00 92.00 177 VAL A CA 1
ATOM 1322 C C . VAL A 1 177 ? -12.922 14.042 48.025 1.00 92.00 177 VAL A C 1
ATOM 1324 O O . VAL A 1 177 ? -12.766 14.230 46.824 1.00 92.00 177 VAL A O 1
ATOM 1327 N N . ALA A 1 178 ? -13.332 15.009 48.849 1.00 88.50 178 ALA A N 1
ATOM 1328 C CA . ALA A 1 178 ? -13.694 16.354 48.402 1.00 88.50 178 ALA A CA 1
ATOM 1329 C C . ALA A 1 178 ? -12.524 17.140 47.772 1.00 88.50 178 ALA A C 1
ATOM 1331 O O . ALA A 1 178 ? -12.748 18.010 46.927 1.00 88.50 178 ALA A O 1
ATOM 1332 N N . ASP A 1 179 ? -11.285 16.814 48.151 1.00 90.69 179 ASP A N 1
ATOM 1333 C CA . ASP A 1 179 ? -10.078 17.479 47.655 1.00 90.69 179 ASP A CA 1
ATOM 1334 C C . ASP A 1 179 ? -9.521 16.806 46.390 1.00 90.69 179 ASP A C 1
ATOM 1336 O O . ASP A 1 179 ? -8.596 17.328 45.765 1.00 90.69 179 ASP A O 1
ATOM 1340 N N . GLN A 1 180 ? -10.077 15.660 45.978 1.00 92.31 180 GLN A N 1
ATOM 1341 C CA . GLN A 1 180 ? -9.675 14.979 44.750 1.00 92.31 180 GLN A CA 1
ATOM 1342 C C . GLN A 1 180 ? -10.061 15.824 43.525 1.00 92.31 180 GLN A C 1
ATOM 1344 O O . GLN A 1 180 ? -11.152 16.405 43.438 1.00 92.31 180 GLN A O 1
ATOM 1349 N N . ILE A 1 181 ? -9.130 15.914 42.576 1.00 87.69 181 ILE A N 1
ATOM 1350 C CA . ILE A 1 181 ? -9.265 16.746 41.379 1.00 87.69 181 ILE A CA 1
ATOM 1351 C C . ILE A 1 181 ? -9.484 15.881 40.146 1.00 87.69 181 ILE A C 1
ATOM 1353 O O . ILE A 1 181 ? -9.013 14.750 40.083 1.00 87.69 181 ILE A O 1
ATOM 1357 N N . ASP A 1 182 ? -10.156 16.442 39.148 1.00 88.94 182 ASP A N 1
ATOM 1358 C CA . ASP A 1 182 ? -10.232 15.871 37.808 1.00 88.94 182 ASP A CA 1
ATOM 1359 C C . ASP A 1 182 ? -9.058 16.414 36.980 1.00 88.94 182 ASP A C 1
ATOM 1361 O O . ASP A 1 182 ? -9.052 17.575 36.568 1.00 88.94 182 ASP A O 1
ATOM 1365 N N . LEU A 1 183 ? -8.015 15.592 36.849 1.00 92.44 183 LEU A N 1
ATOM 1366 C CA . LEU A 1 183 ? -6.797 15.909 36.109 1.00 92.44 183 LEU A CA 1
ATOM 1367 C C . LEU A 1 183 ? -7.029 15.640 34.621 1.00 92.44 183 LEU A C 1
ATOM 1369 O O . LEU A 1 183 ? -7.453 14.545 34.258 1.00 92.44 183 LEU A O 1
ATOM 1373 N N . LEU A 1 184 ? -6.693 16.600 33.763 1.00 92.94 184 LEU A N 1
ATOM 1374 C CA . LEU A 1 184 ? -6.757 16.477 32.311 1.00 92.94 184 LEU A CA 1
ATOM 1375 C C . LEU A 1 184 ? -5.374 16.607 31.681 1.00 92.94 184 LEU A C 1
ATOM 1377 O O . LEU A 1 184 ? -4.499 17.284 32.219 1.00 92.94 184 LEU A O 1
ATOM 1381 N N . TYR A 1 185 ? -5.221 16.028 30.495 1.00 93.50 185 TYR A N 1
ATOM 1382 C CA . TYR A 1 185 ? -4.073 16.218 29.609 1.00 93.50 185 TYR A CA 1
ATOM 1383 C C . TYR A 1 185 ? -4.553 16.440 28.172 1.00 93.50 185 TYR A C 1
ATOM 1385 O O . TYR A 1 185 ? -5.631 15.967 27.809 1.00 93.50 185 TYR A O 1
ATOM 1393 N N . SER A 1 186 ? -3.781 17.148 27.349 1.00 91.50 186 SER A N 1
ATOM 1394 C CA . SER A 1 186 ? -4.040 17.222 25.909 1.00 91.50 186 SER A CA 1
ATOM 1395 C C . SER A 1 186 ? -3.179 16.229 25.146 1.00 91.50 186 SER A C 1
ATOM 1397 O O . SER A 1 186 ? -2.033 15.991 25.519 1.00 91.50 186 SER A O 1
ATOM 1399 N N . ASN A 1 187 ? -3.683 15.731 24.018 1.00 85.81 187 ASN A N 1
ATOM 1400 C CA . ASN A 1 187 ? -2.797 15.086 23.050 1.00 85.81 187 ASN A CA 1
ATOM 1401 C C . ASN A 1 187 ? -1.729 16.093 22.572 1.00 85.81 187 ASN A C 1
ATOM 1403 O O . ASN A 1 187 ? -2.039 17.289 22.480 1.00 85.81 187 ASN A O 1
ATOM 1407 N N . PRO A 1 188 ? -0.502 15.643 22.259 1.00 87.94 188 PRO A N 1
ATOM 1408 C CA . PRO A 1 188 ? 0.535 16.530 21.758 1.00 87.94 188 PRO A CA 1
ATOM 1409 C C . PRO A 1 188 ? 0.153 17.153 20.418 1.00 87.94 188 PRO A C 1
ATOM 1411 O O . PRO A 1 188 ? -0.400 16.479 19.546 1.00 87.94 188 PRO A O 1
ATOM 1414 N N . VAL A 1 189 ? 0.518 18.417 20.218 1.00 89.56 189 VAL A N 1
ATOM 1415 C CA . VAL A 1 189 ? 0.291 19.135 18.957 1.00 89.56 189 VAL A CA 1
ATOM 1416 C C . VAL A 1 189 ? 1.603 19.705 18.447 1.00 89.56 189 VAL A C 1
ATOM 1418 O O . VAL A 1 189 ? 2.372 20.289 19.204 1.00 89.56 189 VAL A O 1
ATOM 1421 N N . ASN A 1 190 ? 1.864 19.542 17.152 1.00 89.06 190 ASN A N 1
ATOM 1422 C CA . ASN A 1 190 ? 2.947 20.241 16.471 1.00 89.06 190 ASN A CA 1
ATOM 1423 C C . ASN A 1 190 ? 2.353 21.486 15.801 1.00 89.06 190 ASN A C 1
ATOM 1425 O O . ASN A 1 190 ? 1.470 21.352 14.958 1.00 89.06 190 ASN A O 1
ATOM 1429 N N . ALA A 1 191 ? 2.795 22.682 16.187 1.00 85.50 191 ALA A N 1
ATOM 1430 C CA . ALA A 1 191 ? 2.240 23.934 15.676 1.00 85.50 191 ALA A CA 1
ATOM 1431 C C . ALA A 1 191 ? 3.326 24.977 15.381 1.00 85.50 191 ALA A C 1
ATOM 1433 O O . ALA A 1 191 ? 4.341 25.067 16.071 1.00 85.50 191 ALA A O 1
ATOM 1434 N N . ASN A 1 192 ? 3.101 25.790 14.349 1.00 84.38 192 ASN A N 1
ATOM 1435 C CA . ASN A 1 192 ? 3.965 26.910 13.953 1.00 84.38 192 ASN A CA 1
ATOM 1436 C C . ASN A 1 192 ? 3.177 28.212 13.696 1.00 84.38 192 ASN A C 1
ATOM 1438 O O . ASN A 1 192 ? 3.740 29.198 13.223 1.00 84.38 192 ASN A O 1
ATOM 1442 N N . SER A 1 193 ? 1.873 28.215 13.985 1.00 80.50 193 SER A N 1
ATOM 1443 C CA . SER A 1 193 ? 0.968 29.354 13.820 1.00 80.50 193 SER A CA 1
ATOM 1444 C C . SER A 1 193 ? -0.240 29.239 14.765 1.00 80.50 193 SER A C 1
ATOM 1446 O O . SER A 1 193 ? -0.493 28.177 15.329 1.00 80.50 193 SER A O 1
ATOM 1448 N N . SER A 1 194 ? -0.957 30.350 14.978 1.00 76.81 194 SER A N 1
ATOM 1449 C CA . SER A 1 194 ? -2.070 30.481 15.938 1.00 76.81 194 SER A CA 1
ATOM 1450 C C . SER A 1 194 ? -3.437 30.604 15.237 1.00 76.81 194 SER A C 1
ATOM 1452 O O . SER A 1 194 ? -3.501 31.280 14.207 1.00 76.81 194 SER A O 1
ATOM 1454 N N . PRO A 1 195 ? -4.546 30.128 15.851 1.00 78.69 195 PRO A N 1
ATOM 1455 C CA . PRO A 1 195 ? -4.605 29.411 17.132 1.00 78.69 195 PRO A CA 1
ATOM 1456 C C . PRO A 1 195 ? -4.150 27.948 17.017 1.00 78.69 195 PRO A C 1
ATOM 1458 O O . PRO A 1 195 ? -4.241 27.344 15.956 1.00 78.69 195 PRO A O 1
ATOM 1461 N N . CYS A 1 196 ? -3.627 27.406 18.118 1.00 85.12 196 CYS A N 1
ATOM 1462 C CA . CYS A 1 196 ? -3.275 25.993 18.257 1.00 85.12 196 CYS A CA 1
ATOM 1463 C C . CYS A 1 196 ? -4.417 25.236 18.952 1.00 85.12 196 CYS A C 1
ATOM 1465 O O . CYS A 1 196 ? -4.807 25.611 20.061 1.00 85.12 196 CYS A O 1
ATOM 1467 N N . ASP A 1 197 ? -4.933 24.184 18.315 1.00 88.19 197 ASP A N 1
ATOM 1468 C CA . ASP A 1 197 ? -6.072 23.406 18.812 1.00 88.19 197 ASP A CA 1
ATOM 1469 C C . ASP A 1 197 ? -5.636 22.363 19.849 1.00 88.19 197 ASP A C 1
ATOM 1471 O O . ASP A 1 197 ? -4.973 21.386 19.513 1.00 88.19 197 ASP A O 1
ATOM 1475 N N . LEU A 1 198 ? -6.053 22.512 21.106 1.00 89.44 198 LEU A N 1
ATOM 1476 C CA . LEU A 1 198 ? -5.809 21.535 22.169 1.00 89.44 198 LEU A CA 1
ATOM 1477 C C . LEU A 1 198 ? -7.088 20.764 22.496 1.00 89.44 198 LEU A C 1
ATOM 1479 O O . LEU A 1 198 ? -8.108 21.345 22.865 1.00 89.44 198 LEU A O 1
ATOM 1483 N N . THR A 1 199 ? -7.026 19.435 22.415 1.00 90.12 199 THR A N 1
ATOM 1484 C CA . THR A 1 199 ? -8.120 18.556 22.859 1.00 90.12 199 THR A CA 1
ATOM 1485 C C . THR A 1 199 ? -7.745 17.882 24.172 1.00 90.12 199 THR A C 1
ATOM 1487 O O . THR A 1 199 ? -6.850 17.036 24.191 1.00 90.12 199 THR A O 1
ATOM 1490 N N . PHE A 1 200 ? -8.430 18.246 25.255 1.00 89.50 200 PHE A N 1
ATOM 1491 C CA . PHE A 1 200 ? -8.229 17.695 26.591 1.00 89.50 200 PHE A CA 1
ATOM 1492 C C . PHE A 1 200 ? -9.016 16.400 26.817 1.00 89.50 200 PHE A C 1
ATOM 1494 O O . PHE A 1 200 ? -10.191 16.265 26.458 1.00 89.50 200 PHE A O 1
ATOM 1501 N N . ASN A 1 201 ? -8.355 15.465 27.490 1.00 88.44 201 ASN A N 1
ATOM 1502 C CA . ASN A 1 201 ? -8.872 14.185 27.940 1.00 88.44 201 ASN A CA 1
ATOM 1503 C C . ASN A 1 201 ? -8.708 14.079 29.457 1.00 88.44 201 ASN A C 1
ATOM 1505 O O . ASN A 1 201 ? -7.707 14.527 30.012 1.00 88.44 201 ASN A O 1
ATOM 1509 N N . HIS A 1 202 ? -9.670 13.448 30.122 1.00 88.88 202 HIS A N 1
ATOM 1510 C CA . HIS A 1 202 ? -9.566 13.130 31.544 1.00 88.88 202 HIS A CA 1
ATOM 1511 C C . HIS A 1 202 ? -8.507 12.046 31.761 1.00 88.88 202 HIS A C 1
ATOM 1513 O O . HIS A 1 202 ? -8.520 11.025 31.074 1.00 88.88 202 HIS A O 1
ATOM 1519 N N . ALA A 1 203 ? -7.614 12.263 32.721 1.00 92.44 203 ALA A N 1
ATOM 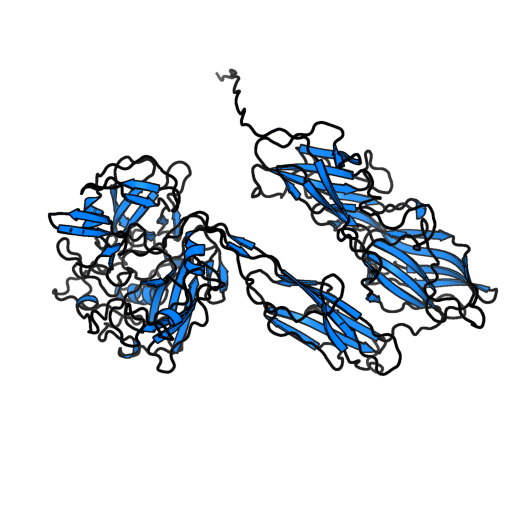1520 C CA . ALA A 1 203 ? -6.537 11.346 33.076 1.00 92.44 203 ALA A CA 1
ATOM 1521 C C . ALA A 1 203 ? -6.925 10.379 34.206 1.00 92.44 203 ALA A C 1
ATOM 1523 O O . ALA A 1 203 ? -6.256 9.370 34.397 1.00 92.44 203 ALA A O 1
ATOM 1524 N N . LEU A 1 204 ? -7.960 10.682 34.993 1.00 94.31 204 LEU A N 1
ATOM 1525 C CA . LEU A 1 204 ? -8.356 9.889 36.164 1.00 94.31 204 LEU A CA 1
ATOM 1526 C C . LEU A 1 204 ? -9.646 9.094 35.909 1.00 94.31 204 LEU A C 1
ATOM 1528 O O . LEU A 1 204 ? -10.256 9.210 34.848 1.00 94.31 204 LEU A O 1
ATOM 1532 N N . SER A 1 205 ? -10.049 8.255 36.866 1.00 92.62 205 SER A N 1
ATOM 1533 C CA . SER A 1 205 ? -11.304 7.494 36.830 1.00 92.62 205 SER A CA 1
ATOM 1534 C C . SER A 1 205 ? -12.222 7.914 37.977 1.00 92.62 205 SER A C 1
ATOM 1536 O O . SER A 1 205 ? -11.768 8.067 39.112 1.00 92.62 205 SER A O 1
ATOM 1538 N N . ALA A 1 206 ? -13.512 8.093 37.693 1.00 91.81 206 ALA A N 1
ATOM 1539 C CA . ALA A 1 206 ? -14.510 8.472 38.686 1.00 91.81 206 ALA A CA 1
ATOM 1540 C C . ALA A 1 206 ? -15.304 7.265 39.181 1.00 91.81 206 ALA A C 1
ATOM 1542 O O . ALA A 1 206 ? -15.819 6.486 38.385 1.00 91.81 206 ALA A O 1
ATOM 1543 N N . ILE A 1 207 ? -15.476 7.124 40.492 1.00 94.06 207 ILE A N 1
ATOM 1544 C CA . ILE A 1 207 ? -16.251 6.039 41.094 1.00 94.06 207 ILE A CA 1
ATOM 1545 C C . ILE A 1 207 ? -17.434 6.610 41.867 1.00 94.06 207 ILE A C 1
ATOM 1547 O O . ILE A 1 207 ? -17.289 7.517 42.695 1.00 94.06 207 ILE A O 1
ATOM 1551 N N . ARG A 1 208 ? -18.623 6.066 41.602 1.00 90.50 208 ARG A N 1
ATOM 1552 C CA . ARG A 1 208 ? -19.882 6.493 42.220 1.00 90.50 208 ARG A CA 1
ATOM 1553 C C . ARG A 1 208 ? -20.704 5.322 42.712 1.00 90.50 208 ARG A C 1
ATOM 1555 O O . ARG A 1 208 ? -20.527 4.188 42.279 1.00 90.50 208 ARG A O 1
ATOM 1562 N N . PHE A 1 209 ? -21.636 5.632 43.601 1.00 92.00 209 PHE A N 1
ATOM 1563 C CA . PHE A 1 209 ? -22.570 4.671 44.158 1.00 92.00 209 PHE A CA 1
ATOM 1564 C C . PHE A 1 209 ? -23.993 5.159 43.948 1.00 92.00 209 PHE A C 1
ATOM 1566 O O . PHE A 1 209 ? -24.287 6.345 44.109 1.00 92.00 209 PHE A O 1
ATOM 1573 N N . ALA A 1 210 ? -24.873 4.236 43.590 1.00 89.62 210 ALA A N 1
ATOM 1574 C CA . ALA A 1 210 ? -26.295 4.482 43.420 1.00 89.62 210 ALA A CA 1
ATOM 1575 C C . ALA A 1 210 ? -27.092 3.267 43.903 1.00 89.62 210 ALA A C 1
ATOM 1577 O O . ALA A 1 210 ? -26.531 2.240 44.280 1.00 89.62 210 ALA A O 1
ATOM 1578 N N . THR A 1 211 ? -28.408 3.379 43.913 1.00 87.50 211 THR A N 1
ATOM 1579 C CA . THR A 1 211 ? -29.308 2.248 44.158 1.00 87.50 211 THR A CA 1
ATOM 1580 C C . THR A 1 211 ? -29.570 1.484 42.859 1.00 87.50 211 THR A C 1
ATOM 1582 O O . THR A 1 211 ? -29.665 2.073 41.788 1.00 87.50 211 THR A O 1
ATOM 1585 N N . GLY A 1 212 ? -29.646 0.161 42.937 1.00 80.44 212 GLY A N 1
ATOM 1586 C CA . GLY A 1 212 ? -30.037 -0.730 41.846 1.00 80.44 212 GLY A CA 1
ATOM 1587 C C . GLY A 1 212 ? -31.508 -1.133 41.937 1.00 80.44 212 GLY A C 1
ATOM 1588 O O . GLY A 1 212 ? -32.221 -0.755 42.871 1.00 80.44 212 GLY A O 1
ATOM 1589 N N . ALA A 1 213 ? -31.967 -1.926 40.966 1.00 73.62 213 ALA A N 1
ATOM 1590 C CA . ALA A 1 213 ? -33.318 -2.481 40.975 1.00 73.62 213 ALA A CA 1
ATOM 1591 C C . ALA A 1 213 ? -33.581 -3.264 42.268 1.00 73.62 213 ALA A C 1
ATOM 1593 O O . ALA A 1 213 ? -32.687 -3.919 42.795 1.00 73.62 213 ALA A O 1
ATOM 1594 N N . GLU A 1 214 ? -34.808 -3.191 42.781 1.00 78.38 214 GLU A N 1
ATOM 1595 C CA . GLU A 1 214 ? -35.237 -3.892 43.997 1.00 78.38 214 GLU A CA 1
ATOM 1596 C C . GLU A 1 214 ? -34.451 -3.556 45.276 1.00 78.38 214 GLU A C 1
ATOM 1598 O O . GLU A 1 214 ? -34.568 -4.271 46.266 1.00 78.38 214 GLU A O 1
ATOM 1603 N N . MET A 1 215 ? -33.692 -2.458 45.318 1.00 86.38 215 MET A N 1
ATOM 1604 C CA . MET A 1 215 ? -33.065 -2.009 46.561 1.00 86.38 215 MET A CA 1
ATOM 1605 C C . MET A 1 215 ? -34.130 -1.683 47.620 1.00 86.38 215 MET A C 1
ATOM 1607 O O . MET A 1 215 ? -35.115 -1.003 47.334 1.00 86.38 215 MET A O 1
ATOM 1611 N N . VAL A 1 216 ? -33.958 -2.158 48.853 1.00 86.31 216 VAL A N 1
ATOM 1612 C CA . VAL A 1 216 ? -34.904 -1.899 49.956 1.00 86.31 216 VAL A CA 1
ATOM 1613 C C . VAL A 1 216 ? -34.529 -0.632 50.738 1.00 86.31 216 VAL A C 1
ATOM 1615 O O . VAL A 1 216 ? -33.370 -0.215 50.694 1.00 86.31 216 VAL A O 1
ATOM 1618 N N . PRO A 1 217 ? -35.478 -0.002 51.460 1.00 90.06 217 PRO A N 1
ATOM 1619 C CA . PRO A 1 217 ? -35.202 1.182 52.269 1.00 90.06 217 PRO A CA 1
ATOM 1620 C C . PRO A 1 217 ? -34.092 0.947 53.296 1.00 90.06 217 PRO A C 1
ATOM 1622 O O . PRO A 1 217 ? -34.121 -0.026 54.051 1.00 90.06 217 PRO A O 1
ATOM 1625 N N . CYS A 1 218 ? -33.130 1.861 53.350 1.00 90.88 218 CYS A N 1
ATOM 1626 C CA . CYS A 1 218 ? -32.019 1.805 54.293 1.00 90.88 218 CYS A CA 1
ATOM 1627 C C . CYS A 1 218 ? -31.428 3.197 54.538 1.00 90.88 218 CYS A C 1
ATOM 1629 O O . CYS A 1 218 ? -31.626 4.121 53.749 1.00 90.88 218 CYS A O 1
ATOM 1631 N N . THR A 1 219 ? -30.636 3.334 55.597 1.00 92.62 219 THR A N 1
ATOM 1632 C CA . THR A 1 219 ? -29.770 4.502 55.795 1.00 92.62 219 THR A CA 1
ATOM 1633 C C . THR A 1 219 ? -28.332 4.088 55.532 1.00 92.62 219 THR A C 1
ATOM 1635 O O . THR A 1 219 ? -27.770 3.324 56.312 1.00 92.62 219 THR A O 1
ATOM 1638 N N . ILE A 1 220 ? -27.729 4.578 54.450 1.00 93.00 220 ILE A N 1
ATOM 1639 C CA . ILE A 1 220 ? -26.277 4.461 54.267 1.00 93.00 220 ILE A CA 1
ATOM 1640 C C . ILE A 1 220 ? -25.623 5.395 55.295 1.00 93.00 220 ILE A C 1
ATOM 1642 O O . ILE A 1 220 ? -26.177 6.455 55.584 1.00 93.00 220 ILE A O 1
ATOM 1646 N N . LYS A 1 221 ? -24.516 4.970 55.914 1.00 93.62 221 LYS A N 1
ATOM 1647 C CA . LYS A 1 221 ? -23.706 5.790 56.832 1.00 93.62 221 LYS A CA 1
ATOM 1648 C C . LYS A 1 221 ? -22.334 6.109 56.259 1.00 93.62 221 LYS A C 1
ATOM 1650 O O . LYS A 1 221 ? -21.842 7.217 56.445 1.00 93.62 221 LYS A O 1
ATOM 1655 N N . GLN A 1 222 ? -21.711 5.136 55.600 1.00 94.06 222 GLN A N 1
ATOM 1656 C CA . GLN A 1 222 ? -20.367 5.284 55.060 1.00 94.06 222 GLN A CA 1
ATOM 1657 C C . GLN A 1 222 ? -20.162 4.352 53.870 1.00 94.06 222 GLN A C 1
ATOM 1659 O O . GLN A 1 222 ? -20.631 3.211 53.884 1.00 94.06 222 GLN A O 1
ATOM 1664 N N . ILE A 1 223 ? -19.423 4.833 52.875 1.00 95.00 223 ILE A N 1
ATOM 1665 C CA . ILE A 1 223 ? -18.865 4.019 51.796 1.00 95.00 223 ILE A CA 1
ATOM 1666 C C . ILE A 1 223 ? -17.354 4.213 51.791 1.00 95.00 223 ILE A C 1
ATOM 1668 O O . ILE A 1 223 ? -16.884 5.351 51.827 1.00 95.00 223 ILE A O 1
ATOM 1672 N N . SER A 1 224 ? -16.597 3.121 51.734 1.00 95.56 224 SER A N 1
ATOM 1673 C CA . SER A 1 224 ? -15.145 3.165 51.591 1.00 95.56 224 SER A CA 1
ATOM 1674 C C . SER A 1 224 ? -14.636 2.267 50.469 1.00 95.56 224 SER A C 1
ATOM 1676 O O . SER A 1 224 ? -15.217 1.231 50.149 1.00 95.56 224 SER A O 1
ATOM 1678 N N . ILE A 1 225 ? -13.535 2.706 49.868 1.00 97.38 225 ILE A N 1
ATOM 1679 C CA . ILE A 1 225 ? -12.730 1.984 48.890 1.00 97.38 225 ILE A CA 1
ATOM 1680 C C . ILE A 1 225 ? -11.341 1.845 49.509 1.00 97.38 225 ILE A C 1
ATOM 1682 O O . ILE A 1 225 ? -10.723 2.857 49.834 1.00 97.38 225 ILE A O 1
ATOM 1686 N N . SER A 1 226 ? -10.838 0.628 49.680 1.00 97.12 226 SER A N 1
ATOM 1687 C CA . SER A 1 226 ? -9.511 0.375 50.256 1.00 97.12 226 SER A CA 1
ATOM 1688 C C . SER A 1 226 ? -8.688 -0.572 49.400 1.00 97.12 226 SER A C 1
ATOM 1690 O O . SER A 1 226 ? -9.240 -1.283 48.568 1.00 97.12 226 SER A O 1
ATOM 1692 N N . GLY A 1 227 ? -7.369 -0.572 49.607 1.00 96.94 227 GLY A N 1
ATOM 1693 C CA . GLY A 1 227 ? -6.441 -1.452 48.892 1.00 96.94 227 GLY A CA 1
ATOM 1694 C C . GLY A 1 227 ? -6.195 -1.034 47.443 1.00 96.94 227 GLY A C 1
ATOM 1695 O O . GLY A 1 227 ? -5.868 -1.874 46.612 1.00 96.94 227 GLY A O 1
ATOM 1696 N N . VAL A 1 228 ? -6.362 0.256 47.134 1.00 97.69 228 VAL A N 1
ATOM 1697 C CA . VAL A 1 228 ? -6.175 0.810 45.783 1.00 97.69 228 VAL A CA 1
ATOM 1698 C C . VAL A 1 228 ? -4.938 1.699 45.744 1.00 97.69 228 VAL A C 1
ATOM 1700 O O . VAL A 1 228 ? -4.651 2.406 46.711 1.00 97.69 228 VAL A O 1
ATOM 1703 N N . ALA A 1 229 ? -4.186 1.658 44.648 1.00 97.19 229 ALA A N 1
ATOM 1704 C CA . ALA A 1 229 ? -3.001 2.481 44.457 1.00 97.19 229 ALA A CA 1
ATOM 1705 C C . ALA A 1 229 ? -3.356 3.973 44.493 1.00 97.19 229 ALA A C 1
ATOM 1707 O O . ALA A 1 229 ? -4.332 4.410 43.879 1.00 97.19 229 ALA A O 1
ATOM 1708 N N . SER A 1 230 ? -2.548 4.742 45.220 1.00 96.56 230 SER A N 1
ATOM 1709 C CA . SER A 1 230 ? -2.763 6.169 45.477 1.00 96.56 230 SER A CA 1
ATOM 1710 C C . SER A 1 230 ? -1.802 7.074 44.727 1.00 96.56 230 SER A C 1
ATOM 1712 O O . SER A 1 230 ? -2.097 8.259 44.585 1.00 96.56 230 SER A O 1
ATOM 1714 N N . THR A 1 231 ? -0.680 6.545 44.240 1.00 97.44 231 THR A N 1
ATOM 1715 C CA . THR A 1 231 ? 0.344 7.310 43.523 1.00 97.44 231 THR A CA 1
ATOM 1716 C C . THR A 1 231 ? 0.591 6.740 42.140 1.00 97.44 231 THR A C 1
ATOM 1718 O O . THR A 1 231 ? 0.529 5.525 41.964 1.00 97.44 231 THR A O 1
ATOM 1721 N N . GLY A 1 232 ? 0.946 7.598 41.190 1.00 96.94 232 GLY A N 1
ATOM 1722 C CA . GLY A 1 232 ? 1.352 7.192 39.850 1.00 96.94 232 GLY A CA 1
ATOM 1723 C C . GLY A 1 232 ? 1.987 8.342 39.076 1.00 96.94 232 GLY A C 1
ATOM 1724 O O . GLY A 1 232 ? 1.947 9.499 39.503 1.00 96.94 232 GLY A O 1
ATOM 1725 N N . THR A 1 233 ? 2.560 8.008 37.926 1.00 95.94 233 THR A N 1
ATOM 1726 C CA . THR A 1 233 ? 3.202 8.948 37.007 1.00 95.94 233 THR A CA 1
ATOM 1727 C C . THR A 1 233 ? 2.458 8.934 35.677 1.00 95.94 233 THR A C 1
ATOM 1729 O O . THR A 1 233 ? 2.408 7.906 35.007 1.00 95.94 233 THR A O 1
ATOM 1732 N N . LEU A 1 234 ? 1.865 10.066 35.303 1.00 95.25 234 LEU A N 1
ATOM 1733 C CA . LEU A 1 234 ? 1.172 10.270 34.037 1.00 95.25 234 LEU A CA 1
ATOM 1734 C C . LEU A 1 234 ? 2.172 10.726 32.976 1.00 95.25 234 LEU A C 1
ATOM 1736 O O . LEU A 1 234 ? 2.773 11.792 33.116 1.00 95.25 234 LEU A O 1
ATOM 1740 N N . ASN A 1 235 ? 2.309 9.955 31.903 1.00 92.19 235 ASN A N 1
ATOM 1741 C CA . ASN A 1 235 ? 2.993 10.404 30.697 1.00 92.19 235 ASN A CA 1
ATOM 1742 C C . ASN A 1 235 ? 2.060 11.366 29.937 1.00 92.19 235 ASN A C 1
ATOM 1744 O O . ASN A 1 235 ? 0.971 10.974 29.519 1.00 92.19 235 ASN A O 1
ATOM 1748 N N . LEU A 1 236 ? 2.476 12.624 29.774 1.00 90.19 236 LEU A N 1
ATOM 1749 C CA . LEU A 1 236 ? 1.646 13.674 29.168 1.00 90.19 236 LEU A CA 1
ATOM 1750 C C . LEU A 1 236 ? 1.539 13.556 27.644 1.00 90.19 236 LEU A C 1
ATOM 1752 O O . LEU A 1 236 ? 0.611 14.111 27.067 1.00 90.19 236 LEU A O 1
ATOM 1756 N N . GLU A 1 237 ? 2.437 12.806 27.005 1.00 86.31 237 GLU A N 1
ATOM 1757 C CA . GLU A 1 237 ? 2.410 12.593 25.556 1.00 86.31 237 GLU A CA 1
ATOM 1758 C C . GLU A 1 237 ? 1.379 11.536 25.144 1.00 86.31 237 GLU A C 1
ATOM 1760 O O . GLU A 1 237 ? 0.773 11.612 24.078 1.00 86.31 237 GLU A O 1
ATOM 1765 N N . THR A 1 238 ? 1.188 10.528 25.994 1.00 86.44 238 THR A N 1
ATOM 1766 C CA . THR A 1 238 ? 0.374 9.340 25.692 1.00 86.44 238 THR A CA 1
ATOM 1767 C C . THR A 1 238 ? -0.881 9.232 26.552 1.00 86.44 238 THR A C 1
ATOM 1769 O O . THR A 1 238 ? -1.805 8.506 26.192 1.00 86.44 238 THR A O 1
ATOM 1772 N N . GLY A 1 239 ? -0.927 9.917 27.698 1.00 88.62 239 GLY A N 1
ATOM 1773 C CA . GLY A 1 239 ? -1.990 9.770 28.693 1.00 88.62 239 GLY A CA 1
ATOM 1774 C C . GLY A 1 239 ? -1.904 8.494 29.533 1.00 88.62 239 GLY A C 1
ATOM 1775 O O . GLY A 1 239 ? -2.845 8.174 30.261 1.00 88.62 239 GLY A O 1
ATOM 1776 N N . VAL A 1 240 ? -0.810 7.734 29.425 1.00 90.75 240 VAL A N 1
ATOM 1777 C CA . VAL A 1 240 ? -0.643 6.445 30.108 1.00 90.75 240 VAL A CA 1
ATOM 1778 C C . VAL A 1 240 ? -0.055 6.643 31.505 1.00 90.75 240 VAL A C 1
ATOM 1780 O O . VAL A 1 240 ? 0.935 7.355 31.683 1.00 90.75 240 VAL A O 1
ATOM 1783 N N . TRP A 1 241 ? -0.635 5.962 32.497 1.00 93.88 241 TRP A N 1
ATOM 1784 C CA . TRP A 1 241 ? -0.112 5.910 33.863 1.00 93.88 241 TRP A CA 1
ATOM 1785 C C . TRP A 1 241 ? 0.942 4.809 34.030 1.00 93.88 241 TRP A C 1
ATOM 1787 O O . TRP A 1 241 ? 0.739 3.668 33.616 1.00 93.88 241 TRP A O 1
ATOM 1797 N N . LYS A 1 242 ? 2.050 5.144 34.692 1.00 93.25 242 LYS A N 1
ATOM 1798 C CA . LYS A 1 242 ? 3.141 4.245 35.098 1.00 93.25 242 LYS A CA 1
ATOM 1799 C C . LYS A 1 242 ? 3.409 4.377 36.599 1.00 93.25 242 LYS A C 1
ATOM 1801 O O . LYS A 1 242 ? 2.873 5.270 37.255 1.00 93.25 242 LYS A O 1
ATOM 1806 N N . ASP A 1 243 ? 4.212 3.465 37.146 1.00 94.50 243 ASP A N 1
ATOM 1807 C CA . ASP A 1 243 ? 4.614 3.442 38.565 1.00 94.50 243 ASP A CA 1
ATOM 1808 C C . ASP A 1 243 ? 3.436 3.496 39.559 1.00 94.50 243 ASP A C 1
ATOM 1810 O O . ASP A 1 243 ? 3.556 3.986 40.688 1.00 94.50 243 ASP A O 1
ATOM 1814 N N . VAL A 1 244 ? 2.278 2.980 39.131 1.00 95.19 244 VAL A N 1
ATOM 1815 C CA . VAL A 1 244 ? 1.037 2.971 39.907 1.00 95.19 244 VAL A CA 1
ATOM 1816 C C . VAL A 1 244 ? 1.222 2.081 41.136 1.00 95.19 244 VAL A C 1
ATOM 1818 O O . VAL A 1 244 ? 1.433 0.875 41.023 1.00 95.19 244 VAL A O 1
ATOM 1821 N N . SER A 1 245 ? 1.218 2.690 42.320 1.00 94.56 245 SER A N 1
ATOM 1822 C CA . SER A 1 245 ? 1.668 2.047 43.559 1.00 94.56 245 SER A CA 1
ATOM 1823 C C . SER A 1 245 ? 1.089 2.709 44.820 1.00 94.56 245 SER A C 1
ATOM 1825 O O . SER A 1 245 ? 0.229 3.589 44.743 1.00 94.56 245 SER A O 1
ATOM 1827 N N . ASN A 1 246 ? 1.554 2.264 45.995 1.00 95.19 246 ASN A N 1
ATOM 1828 C CA . ASN A 1 246 ? 1.163 2.743 47.327 1.00 95.19 246 ASN A CA 1
ATOM 1829 C C . ASN A 1 246 ? -0.336 2.592 47.619 1.00 95.19 246 ASN A C 1
ATOM 1831 O O . ASN A 1 246 ? -1.124 3.515 47.412 1.00 95.19 246 ASN A O 1
ATOM 1835 N N . LEU A 1 247 ? -0.729 1.426 48.134 1.00 97.00 247 LEU A N 1
ATOM 1836 C CA . LEU A 1 247 ? -2.123 1.145 48.478 1.00 97.00 247 LEU A CA 1
ATOM 1837 C C . LEU A 1 247 ? -2.630 2.086 49.581 1.00 97.00 247 LEU A C 1
ATOM 1839 O O . LEU A 1 247 ? -1.941 2.331 50.569 1.00 97.00 247 LEU A O 1
ATOM 1843 N N . SER A 1 248 ? -3.836 2.618 49.411 1.00 97.31 248 SER A N 1
ATOM 1844 C CA . SER A 1 248 ? -4.506 3.519 50.355 1.00 97.31 248 SER A CA 1
ATOM 1845 C C . SER A 1 248 ? -5.999 3.214 50.454 1.00 97.31 248 SER A C 1
ATOM 1847 O O . SER A 1 248 ? -6.510 2.290 49.817 1.00 97.31 248 SER A O 1
ATOM 1849 N N . SER A 1 249 ? -6.689 3.964 51.317 1.00 97.31 249 SER A N 1
ATOM 1850 C CA . SER A 1 249 ? -8.133 3.868 51.522 1.00 97.31 249 SER A CA 1
ATOM 1851 C C . SER A 1 249 ? -8.774 5.247 51.507 1.00 97.31 249 SER A C 1
ATOM 1853 O O . SER A 1 249 ? -8.212 6.195 52.050 1.00 97.31 249 SER A O 1
ATOM 1855 N N . TYR A 1 250 ? -9.963 5.327 50.924 1.00 96.88 250 TYR A N 1
ATOM 1856 C CA . TYR A 1 250 ? -10.761 6.537 50.791 1.00 96.88 250 TYR A CA 1
ATOM 1857 C C . TYR A 1 250 ? -12.168 6.246 51.287 1.00 96.88 250 TYR A C 1
ATOM 1859 O O . TYR A 1 250 ? -12.721 5.183 51.004 1.00 96.88 250 TYR A O 1
ATOM 1867 N N . SER A 1 251 ? -12.768 7.182 52.013 1.00 95.12 251 SER A N 1
ATOM 1868 C CA . SER A 1 251 ? -14.109 7.012 52.565 1.00 95.12 251 SER A CA 1
ATOM 1869 C C . SER A 1 251 ? -14.917 8.292 52.471 1.00 95.12 251 SER A C 1
ATOM 1871 O O . SER A 1 251 ? -14.386 9.385 52.665 1.00 95.12 251 SER A O 1
ATOM 1873 N N . VAL A 1 252 ? -16.215 8.133 52.245 1.00 91.88 252 VAL A N 1
ATOM 1874 C CA . VAL A 1 252 ? -17.204 9.199 52.372 1.00 91.88 252 VAL A CA 1
ATOM 1875 C C . VAL A 1 252 ? -18.198 8.820 53.456 1.00 91.88 252 VAL A C 1
ATOM 1877 O O . VAL A 1 252 ? -18.837 7.766 53.393 1.00 91.88 252 VAL A O 1
ATOM 1880 N N . ASP A 1 253 ? -18.331 9.691 54.451 1.00 87.19 253 ASP A N 1
ATOM 1881 C CA . ASP A 1 253 ? -19.431 9.622 55.402 1.00 87.19 253 ASP A CA 1
ATOM 1882 C C . ASP A 1 253 ? -20.658 10.219 54.718 1.00 87.19 253 ASP A C 1
ATOM 1884 O O . ASP A 1 253 ? -20.671 11.382 54.312 1.00 87.19 253 ASP A O 1
ATOM 1888 N N . SER A 1 254 ? -21.688 9.404 54.545 1.00 69.06 254 SER A N 1
ATOM 1889 C CA . SER A 1 254 ? -22.891 9.780 53.816 1.00 69.06 254 SER A CA 1
ATOM 1890 C C . SER A 1 254 ? -24.084 9.332 54.634 1.00 69.06 254 SER A C 1
ATOM 1892 O O . SER A 1 254 ? -24.343 8.142 54.714 1.00 69.06 254 SER A O 1
ATOM 1894 N N . LEU A 1 255 ? -24.785 10.271 55.279 1.00 67.12 255 LEU A N 1
ATOM 1895 C CA . LEU A 1 255 ? -26.010 10.023 56.055 1.00 67.12 255 LEU A CA 1
ATOM 1896 C C . LEU A 1 255 ? -27.244 10.101 55.143 1.00 67.12 255 LEU A C 1
ATOM 1898 O O . LEU A 1 255 ? -28.145 10.916 55.355 1.00 67.12 255 LEU A O 1
ATOM 1902 N N . ILE A 1 256 ? -27.283 9.270 54.101 1.00 83.06 256 ILE A N 1
ATOM 1903 C CA . ILE A 1 256 ? -28.404 9.251 53.154 1.00 83.06 256 ILE A CA 1
ATOM 1904 C C . ILE A 1 256 ? -29.437 8.228 53.605 1.00 83.06 256 ILE A C 1
ATOM 1906 O O . ILE A 1 256 ? -29.180 7.024 53.655 1.00 83.06 256 ILE A O 1
ATOM 1910 N N . SER A 1 257 ? -30.637 8.724 53.906 1.00 88.25 257 SER A N 1
ATOM 1911 C CA . SER A 1 257 ? -31.810 7.890 54.167 1.00 88.25 257 SER A CA 1
ATOM 1912 C C . SER A 1 257 ? -32.583 7.662 52.873 1.00 88.25 257 SER A C 1
ATOM 1914 O O . SER A 1 257 ? -33.166 8.588 52.313 1.00 88.25 257 SER A O 1
ATOM 1916 N N . LEU A 1 258 ? -32.588 6.416 52.409 1.00 89.56 258 LEU A N 1
ATOM 1917 C CA . LEU A 1 258 ? -33.274 5.973 51.204 1.00 89.56 258 LEU A CA 1
ATOM 1918 C C . LEU A 1 258 ? -34.657 5.437 51.580 1.00 89.56 258 LEU A C 1
ATOM 1920 O O . LEU A 1 258 ? -34.780 4.475 52.338 1.00 89.56 258 LEU A O 1
ATOM 1924 N N . SER A 1 259 ? -35.703 6.073 51.056 1.00 88.19 259 SER A N 1
ATOM 1925 C CA . SER A 1 259 ? -37.096 5.705 51.323 1.00 88.19 259 SER A CA 1
ATOM 1926 C C . SER A 1 259 ? -37.716 4.965 50.139 1.00 88.19 259 SER A C 1
ATOM 1928 O O . SER A 1 259 ? -37.285 5.121 48.996 1.00 88.19 259 SER A O 1
ATOM 1930 N N . ALA A 1 260 ? -38.719 4.129 50.417 1.00 83.19 260 ALA A N 1
ATOM 1931 C CA . ALA A 1 260 ? -39.443 3.426 49.367 1.00 83.19 260 ALA A CA 1
ATOM 1932 C C . ALA A 1 260 ? -40.234 4.408 48.493 1.00 83.19 260 ALA A C 1
ATOM 1934 O O . ALA A 1 260 ? -40.764 5.408 48.985 1.00 83.19 260 ALA A O 1
ATOM 1935 N N . MET A 1 261 ? -40.372 4.085 47.209 1.00 80.06 261 MET A N 1
ATOM 1936 C CA . MET A 1 261 ? -41.268 4.823 46.319 1.00 80.06 261 MET A CA 1
ATOM 1937 C C . MET A 1 261 ? -42.734 4.679 46.770 1.00 80.06 261 MET A C 1
ATOM 1939 O O . MET A 1 261 ? -43.104 3.635 47.317 1.00 80.06 261 MET A O 1
ATOM 1943 N N . PRO A 1 262 ? -43.608 5.670 46.501 1.00 74.31 262 PRO A N 1
ATOM 1944 C CA . PRO A 1 262 ? -45.033 5.568 46.809 1.00 74.31 262 PRO A CA 1
ATOM 1945 C C . PRO A 1 262 ? -45.661 4.290 46.228 1.00 74.31 262 PRO A C 1
ATOM 1947 O O . PRO A 1 262 ? -45.628 4.067 45.022 1.00 74.31 262 PRO A O 1
ATOM 1950 N N . GLY A 1 263 ? -46.228 3.439 47.090 1.00 74.19 263 GLY A N 1
ATOM 1951 C CA . GLY A 1 263 ? -46.850 2.170 46.686 1.00 74.19 263 GLY A CA 1
ATOM 1952 C C . GLY A 1 263 ? -45.879 1.016 46.388 1.00 74.19 263 GLY A C 1
ATOM 1953 O O . GLY A 1 263 ? -46.335 -0.065 46.025 1.00 74.19 263 GLY A O 1
ATOM 1954 N N . SER A 1 264 ? -44.569 1.209 46.568 1.00 75.00 264 SER A N 1
ATOM 1955 C CA . SER A 1 264 ? -43.534 0.180 46.406 1.00 75.00 264 SER A CA 1
ATOM 1956 C C . SER A 1 264 ? -42.928 -0.218 47.754 1.00 75.00 264 SER A C 1
ATOM 1958 O O . SER A 1 264 ? -42.956 0.545 48.716 1.00 75.00 264 SER A O 1
ATOM 1960 N N . LYS A 1 265 ? -42.330 -1.412 47.816 1.00 80.44 265 LYS A N 1
ATOM 1961 C CA . LYS A 1 265 ? -41.447 -1.828 48.923 1.00 80.44 265 LYS A CA 1
ATOM 1962 C C . LYS A 1 265 ? -39.969 -1.499 48.665 1.00 80.44 265 LYS A C 1
ATOM 1964 O O . LYS A 1 265 ? -39.132 -1.789 49.513 1.00 80.44 265 LYS A O 1
ATOM 1969 N N . TYR A 1 266 ? -39.659 -0.925 47.503 1.00 82.38 266 TYR A N 1
ATOM 1970 C CA . TYR A 1 266 ? -38.305 -0.662 47.020 1.00 82.38 266 TYR A CA 1
ATOM 1971 C C . TYR A 1 266 ? -38.040 0.836 46.835 1.00 82.38 266 TYR A C 1
ATOM 1973 O O . TYR A 1 266 ? -38.960 1.618 46.573 1.00 82.38 266 TYR A O 1
ATOM 1981 N N . VAL A 1 267 ? -36.771 1.214 46.955 1.00 81.62 267 VAL A N 1
ATOM 1982 C CA . VAL A 1 267 ? -36.224 2.536 46.628 1.00 81.62 267 VAL A CA 1
ATOM 1983 C C . VAL A 1 267 ? -36.200 2.708 45.104 1.00 81.62 267 VAL A C 1
ATOM 1985 O O . VAL A 1 267 ? -36.125 1.724 44.367 1.00 81.62 267 VAL A O 1
ATOM 1988 N N . ALA A 1 268 ? -36.295 3.950 44.624 1.00 77.50 268 ALA A N 1
ATOM 1989 C CA . ALA A 1 268 ? -36.162 4.242 43.199 1.00 77.50 268 ALA A CA 1
ATOM 1990 C C . ALA A 1 268 ? -34.763 3.839 42.699 1.00 77.50 268 ALA A C 1
ATOM 1992 O O . ALA A 1 268 ? -33.789 4.270 43.317 1.00 77.50 268 ALA A O 1
ATOM 1993 N N . PRO A 1 269 ? -34.645 3.048 41.616 1.00 78.81 269 PRO A N 1
ATOM 1994 C CA . PRO A 1 269 ? -33.348 2.704 41.041 1.00 78.81 269 PRO A CA 1
ATOM 1995 C C . PRO A 1 269 ? -32.631 3.954 40.520 1.00 78.81 269 PRO A C 1
ATOM 1997 O O . PRO A 1 269 ? -33.255 4.982 40.264 1.00 78.81 269 PRO A O 1
ATOM 2000 N N . ASP A 1 270 ? -31.309 3.859 40.400 1.00 79.00 270 ASP A N 1
ATOM 2001 C CA . ASP A 1 270 ? -30.405 4.930 39.971 1.00 79.00 270 ASP A CA 1
ATOM 2002 C C . ASP A 1 270 ? -30.488 6.208 40.832 1.00 79.00 270 ASP A C 1
ATOM 2004 O O . ASP A 1 270 ? -29.988 7.271 40.460 1.00 79.00 270 ASP A O 1
ATOM 2008 N N . THR A 1 271 ? -31.035 6.106 42.051 1.00 83.69 271 THR A N 1
ATOM 2009 C CA . THR A 1 271 ? -30.890 7.157 43.065 1.00 83.69 271 THR A CA 1
ATOM 2010 C C . THR A 1 271 ? -29.441 7.174 43.534 1.00 83.69 271 THR A C 1
ATOM 2012 O O . THR A 1 271 ? -28.984 6.204 44.150 1.00 83.69 271 THR A O 1
ATOM 2015 N N . PHE A 1 272 ? -28.715 8.256 43.247 1.00 85.44 272 PHE A N 1
ATOM 2016 C CA . PHE A 1 272 ? -27.316 8.402 43.637 1.00 85.44 272 PHE A CA 1
ATOM 2017 C C . PHE A 1 272 ? -27.143 8.462 45.158 1.00 85.44 272 PHE A C 1
ATOM 2019 O O . PHE A 1 272 ? -27.826 9.203 45.860 1.00 85.44 272 PHE A O 1
ATOM 2026 N N . ILE A 1 273 ? -26.180 7.680 45.638 1.00 88.69 273 ILE A N 1
ATOM 2027 C CA . ILE A 1 273 ? -25.712 7.643 47.025 1.00 88.69 273 ILE A CA 1
ATOM 2028 C C . ILE A 1 273 ? -24.472 8.532 47.181 1.00 88.69 273 ILE A C 1
ATOM 2030 O O . ILE A 1 273 ? -24.261 9.122 48.234 1.00 88.69 273 ILE A O 1
ATOM 2034 N N . THR A 1 274 ? -23.653 8.666 46.135 1.00 85.69 274 THR A N 1
ATOM 2035 C CA . THR A 1 274 ? -22.570 9.656 46.101 1.00 85.69 274 THR A CA 1
ATOM 2036 C C . THR A 1 274 ? -22.792 10.682 44.989 1.00 85.69 274 THR A C 1
ATOM 2038 O O . THR A 1 274 ? -23.137 10.351 43.846 1.00 85.69 274 THR A O 1
ATOM 2041 N N . SER A 1 275 ? -22.606 11.958 45.330 1.00 74.75 275 SER A N 1
ATOM 2042 C CA . SER A 1 275 ? -22.775 13.103 44.428 1.00 74.75 275 SER A CA 1
ATOM 2043 C C . SER A 1 275 ? -21.824 14.243 44.786 1.00 74.75 275 SER A C 1
ATOM 2045 O O . SER A 1 275 ? -21.466 14.405 45.953 1.00 74.75 275 SER A O 1
ATOM 2047 N N . GLY A 1 276 ? -21.460 15.059 43.798 1.00 74.06 276 GLY A N 1
ATOM 2048 C CA . GLY A 1 276 ? -20.578 16.212 43.959 1.00 74.06 276 GLY A CA 1
ATOM 2049 C C . GLY A 1 276 ? -19.234 15.801 44.551 1.00 74.06 276 GLY A C 1
ATOM 2050 O O . GLY A 1 276 ? -18.599 14.861 44.066 1.00 74.06 276 GLY A O 1
ATOM 2051 N N . ASP A 1 277 ? -18.870 16.454 45.653 1.00 80.31 277 ASP A N 1
ATOM 2052 C CA . ASP A 1 277 ? -17.622 16.265 46.408 1.00 80.31 277 ASP A CA 1
ATOM 2053 C C . ASP A 1 277 ? -17.500 14.886 47.098 1.00 80.31 277 ASP A C 1
ATOM 2055 O O . ASP A 1 277 ? -16.510 14.608 47.768 1.00 80.31 277 ASP A O 1
ATOM 2059 N N . GLN A 1 278 ? -18.499 14.006 46.948 1.00 86.56 278 GLN A N 1
ATOM 2060 C CA . GLN A 1 278 ? -18.448 12.605 47.395 1.00 86.56 278 GLN A CA 1
ATOM 2061 C C . GLN A 1 278 ? -18.091 11.622 46.264 1.00 86.56 278 GLN A C 1
ATOM 2063 O O . GLN A 1 278 ? -18.120 10.407 46.465 1.00 86.56 278 GLN A O 1
ATOM 2068 N N . THR A 1 279 ? -17.809 12.119 45.058 1.00 89.44 279 THR A N 1
ATOM 2069 C CA . THR A 1 279 ? -17.338 11.297 43.936 1.00 89.44 279 THR A CA 1
ATOM 2070 C C . THR A 1 279 ? -15.863 10.978 44.131 1.00 89.44 279 THR A C 1
ATOM 2072 O O . THR A 1 279 ? -15.053 11.893 44.238 1.00 89.44 279 THR A O 1
ATOM 2075 N N . PHE A 1 280 ? -15.499 9.697 44.138 1.00 94.31 280 PHE A N 1
ATOM 2076 C CA . PHE A 1 280 ? -14.093 9.307 44.213 1.00 94.31 280 PHE A CA 1
ATOM 2077 C C . PHE A 1 280 ? -13.446 9.526 42.846 1.00 94.31 280 PHE A C 1
ATOM 2079 O O . PHE A 1 280 ? -13.940 8.984 41.863 1.00 94.31 280 PHE A O 1
ATOM 2086 N N . ILE A 1 281 ? -12.354 10.280 42.775 1.00 93.62 281 ILE A N 1
ATOM 2087 C CA . ILE A 1 281 ? -11.556 10.477 41.563 1.00 93.62 281 ILE A CA 1
ATOM 2088 C C . ILE A 1 281 ? -10.174 9.869 41.807 1.00 93.62 281 ILE A C 1
ATOM 2090 O O . ILE A 1 281 ? -9.354 10.415 42.547 1.00 93.62 281 ILE A O 1
ATOM 2094 N N . LEU A 1 282 ? -9.941 8.697 41.218 1.00 96.50 282 LEU A N 1
ATOM 2095 C CA . LEU A 1 282 ? -8.819 7.812 41.533 1.00 96.50 282 LEU A CA 1
ATOM 2096 C C . LEU A 1 282 ? -7.951 7.546 40.297 1.00 96.50 282 LEU A C 1
ATOM 2098 O O . LEU A 1 282 ? -8.395 7.685 39.155 1.00 96.50 282 LEU A O 1
ATOM 2102 N N . ILE A 1 283 ? -6.706 7.126 40.528 1.00 96.75 283 ILE A N 1
ATOM 2103 C CA . ILE A 1 283 ? -5.781 6.731 39.457 1.00 96.75 283 ILE A CA 1
ATOM 2104 C C . ILE A 1 283 ? -6.313 5.463 38.756 1.00 96.75 283 ILE A C 1
ATOM 2106 O O . ILE A 1 283 ? -6.615 4.485 39.453 1.00 96.75 283 ILE A O 1
ATOM 2110 N N . PRO A 1 284 ? -6.406 5.447 37.410 1.00 96.06 284 PRO A N 1
ATOM 2111 C CA . PRO A 1 284 ? -6.762 4.268 36.624 1.00 96.06 284 PRO A CA 1
ATOM 2112 C C . PRO A 1 284 ? -5.815 3.101 36.903 1.00 96.06 284 PRO A C 1
ATOM 2114 O O . PRO A 1 284 ? -4.595 3.264 36.888 1.00 96.06 284 PRO A O 1
ATOM 2117 N N . GLN A 1 285 ? -6.371 1.925 37.185 1.00 93.88 285 GLN A N 1
ATOM 2118 C CA . GLN A 1 285 ? -5.597 0.763 37.619 1.00 93.88 285 GLN A CA 1
ATOM 2119 C C . GLN A 1 285 ? -6.388 -0.539 37.480 1.00 93.88 285 GLN A C 1
ATOM 2121 O O . GLN A 1 285 ? -7.620 -0.540 37.536 1.00 93.88 285 GLN A O 1
ATOM 2126 N N . THR A 1 286 ? -5.664 -1.651 37.363 1.00 90.31 286 THR A N 1
ATOM 2127 C CA . THR A 1 286 ? -6.203 -2.991 37.623 1.00 90.31 286 THR A CA 1
ATOM 2128 C C . THR A 1 286 ? -5.993 -3.322 39.092 1.00 90.31 286 THR A C 1
ATOM 2130 O O . THR A 1 286 ? -4.885 -3.204 39.615 1.00 90.31 286 THR A O 1
ATOM 2133 N N . LEU A 1 287 ? -7.071 -3.704 39.763 1.00 90.94 287 LEU A N 1
ATOM 2134 C CA . LEU A 1 287 ? -7.129 -3.827 41.210 1.00 90.94 287 LEU A CA 1
ATOM 2135 C C . LEU A 1 287 ? -6.599 -5.181 41.693 1.00 90.94 287 LEU A C 1
ATOM 2137 O O . LEU A 1 287 ? -6.948 -6.234 41.159 1.00 90.94 287 LEU A O 1
ATOM 2141 N N . GLY A 1 288 ? -5.737 -5.139 42.711 1.00 87.69 288 GLY A N 1
ATOM 2142 C CA . GLY A 1 288 ? -5.128 -6.324 43.319 1.00 87.69 288 GLY A CA 1
ATOM 2143 C C . GLY A 1 288 ? -6.017 -6.999 44.368 1.00 87.69 288 GLY A C 1
ATOM 2144 O O . GLY A 1 288 ? -7.109 -6.530 44.677 1.00 87.69 288 GLY A O 1
ATOM 2145 N N . ALA A 1 289 ? -5.517 -8.088 44.956 1.00 90.12 289 ALA A N 1
ATOM 2146 C CA . ALA A 1 289 ? -6.247 -8.904 45.933 1.00 90.12 289 ALA A CA 1
ATOM 2147 C C . ALA A 1 289 ? -6.672 -8.151 47.211 1.00 90.12 289 ALA A C 1
ATOM 2149 O O . ALA A 1 289 ? -7.651 -8.532 47.849 1.00 90.12 289 ALA A O 1
ATOM 2150 N N . ASP A 1 290 ? -5.963 -7.077 47.571 1.00 93.38 290 ASP A N 1
ATOM 2151 C CA . ASP A 1 290 ? -6.271 -6.252 48.746 1.00 93.38 290 ASP A CA 1
ATOM 2152 C C . ASP A 1 290 ? -7.392 -5.225 48.491 1.00 93.38 290 ASP A C 1
ATOM 2154 O O . ASP A 1 290 ? -7.877 -4.590 49.432 1.00 93.38 290 ASP A O 1
ATOM 2158 N N . ALA A 1 291 ? -7.797 -5.026 47.230 1.00 95.69 291 ALA A N 1
ATOM 2159 C CA . ALA A 1 291 ? -8.770 -4.009 46.860 1.00 95.69 291 ALA A CA 1
ATOM 2160 C C . ALA A 1 291 ? -10.196 -4.415 47.255 1.00 95.69 291 ALA A C 1
ATOM 2162 O O . ALA A 1 291 ? -10.661 -5.508 46.924 1.00 95.69 291 ALA A O 1
ATOM 2163 N N . MET A 1 292 ? -10.930 -3.523 47.922 1.00 95.25 292 MET A N 1
ATOM 2164 C CA . MET A 1 292 ? -12.296 -3.801 48.371 1.00 95.25 292 MET A CA 1
ATOM 2165 C C . MET A 1 292 ? -13.173 -2.552 48.475 1.00 95.25 292 MET A C 1
ATOM 2167 O O . MET A 1 292 ? -12.688 -1.445 48.704 1.00 95.25 292 MET A O 1
ATOM 2171 N N . ILE A 1 293 ? -14.487 -2.765 48.368 1.00 96.31 293 ILE A N 1
ATOM 2172 C CA . ILE A 1 293 ? -15.517 -1.791 48.749 1.00 96.31 293 ILE A CA 1
ATOM 2173 C C . ILE A 1 293 ? -16.144 -2.231 50.064 1.00 96.31 293 ILE A C 1
ATOM 2175 O O . ILE A 1 293 ? -16.535 -3.393 50.201 1.00 96.31 293 ILE A O 1
ATOM 2179 N N . SER A 1 294 ? -16.308 -1.288 50.989 1.00 94.62 294 SER A N 1
ATOM 2180 C CA . SER A 1 294 ? -17.096 -1.451 52.207 1.00 94.62 294 SER A CA 1
ATOM 2181 C C . SER A 1 294 ? -18.271 -0.478 52.225 1.00 94.62 294 SER A C 1
ATOM 2183 O O . SER A 1 294 ? -18.118 0.703 51.916 1.00 94.62 294 SER A O 1
ATOM 2185 N N . VAL A 1 295 ? -19.449 -0.960 52.611 1.00 94.12 295 VAL A N 1
ATOM 2186 C CA . VAL A 1 295 ? -20.639 -0.135 52.832 1.00 94.12 295 VAL A CA 1
ATOM 2187 C C . VAL A 1 295 ? -21.164 -0.402 54.232 1.00 94.12 295 VAL A C 1
ATOM 2189 O O . VAL A 1 295 ? -21.580 -1.517 54.548 1.00 94.12 295 VAL A O 1
ATOM 2192 N N . THR A 1 296 ? -21.195 0.639 55.058 1.00 93.44 296 THR A N 1
ATOM 2193 C CA . THR A 1 296 ? -21.852 0.613 56.367 1.00 93.44 296 THR A CA 1
ATOM 2194 C C . THR A 1 296 ? -23.239 1.224 56.232 1.00 93.44 296 THR A C 1
ATOM 2196 O O . THR A 1 296 ? -23.377 2.385 55.839 1.00 93.44 296 THR A O 1
ATOM 2199 N N . LEU A 1 297 ? -24.273 0.447 56.555 1.00 92.06 297 LEU A N 1
ATOM 2200 C CA . LEU A 1 297 ? -25.669 0.865 56.444 1.00 92.06 297 LEU A CA 1
ATOM 2201 C C . LEU A 1 297 ? -26.542 0.329 57.584 1.00 92.06 297 LEU A C 1
ATOM 2203 O O . LEU A 1 297 ? -26.221 -0.665 58.233 1.00 92.06 297 LEU A O 1
ATOM 2207 N N . VAL A 1 298 ? -27.684 0.979 57.790 1.00 90.81 298 VAL A N 1
ATOM 2208 C CA . VAL A 1 298 ? -28.765 0.529 58.667 1.00 90.81 298 VAL A CA 1
ATOM 2209 C C . VAL A 1 298 ? -29.916 0.025 57.802 1.00 90.81 298 VAL A C 1
ATOM 2211 O O . VAL A 1 298 ? -30.532 0.806 57.076 1.00 90.81 298 VAL A O 1
ATOM 2214 N N . ILE A 1 299 ? -30.216 -1.270 57.895 1.00 87.12 299 ILE A N 1
ATOM 2215 C CA . ILE A 1 299 ? -31.342 -1.937 57.224 1.00 87.12 299 ILE A CA 1
ATOM 2216 C C . ILE A 1 299 ? -32.216 -2.586 58.302 1.00 87.12 299 ILE A C 1
ATOM 2218 O O . ILE A 1 299 ? -31.686 -3.154 59.257 1.00 87.12 299 ILE A O 1
ATOM 2222 N N . ASP A 1 300 ? -33.541 -2.449 58.222 1.00 84.19 300 ASP A N 1
ATOM 2223 C CA . ASP A 1 300 ? -34.476 -2.978 59.235 1.00 84.19 300 ASP A CA 1
ATOM 2224 C C . ASP A 1 300 ? -34.095 -2.635 60.697 1.00 84.19 300 ASP A C 1
ATOM 2226 O O . ASP A 1 300 ? -34.255 -3.435 61.622 1.00 84.19 300 ASP A O 1
ATOM 2230 N N . GLY A 1 301 ? -33.538 -1.437 60.919 1.00 84.06 301 GLY A N 1
ATOM 2231 C CA . GLY A 1 301 ? -33.102 -0.960 62.238 1.00 84.06 301 GLY A CA 1
ATOM 2232 C C . GLY A 1 301 ? -31.807 -1.584 62.777 1.00 84.06 301 GLY A C 1
ATOM 2233 O O . GLY A 1 301 ? -31.432 -1.292 63.912 1.00 84.06 301 GLY A O 1
ATOM 2234 N N . LYS A 1 302 ? -31.107 -2.416 61.994 1.00 87.44 302 LYS A N 1
ATOM 2235 C CA . LYS A 1 302 ? -29.810 -3.009 62.351 1.00 87.44 302 LYS A CA 1
ATOM 2236 C C . LYS A 1 302 ? -28.689 -2.410 61.517 1.00 87.44 302 LYS A C 1
ATOM 2238 O O . LYS A 1 302 ? -28.758 -2.396 60.291 1.00 87.44 302 LYS A O 1
ATOM 2243 N N . GLU A 1 303 ? -27.647 -1.946 62.194 1.00 91.75 303 GLU A N 1
ATOM 2244 C CA . GLU A 1 303 ? -26.411 -1.516 61.548 1.00 91.75 303 GLU A CA 1
ATOM 2245 C C . GLU A 1 303 ? -25.569 -2.731 61.154 1.00 91.75 303 GLU A C 1
ATOM 2247 O O . GLU A 1 303 ? -25.392 -3.657 61.948 1.00 91.75 303 GLU A O 1
ATOM 2252 N N . GLN A 1 304 ? -25.066 -2.725 59.924 1.00 90.38 304 GLN A N 1
ATOM 2253 C CA . GLN A 1 304 ? -24.153 -3.734 59.408 1.00 90.38 304 GLN A CA 1
ATOM 2254 C C . GLN A 1 304 ? -23.167 -3.109 58.420 1.00 90.38 304 GLN A C 1
ATOM 2256 O O . GLN A 1 304 ? -23.492 -2.147 57.719 1.00 90.38 304 GLN A O 1
ATOM 2261 N N . THR A 1 305 ? -21.978 -3.699 58.345 1.00 92.38 305 THR A N 1
ATOM 2262 C CA . THR A 1 305 ? -20.942 -3.353 57.372 1.00 92.38 305 THR A CA 1
ATOM 2263 C C . THR A 1 305 ? -20.772 -4.520 56.416 1.00 92.38 305 THR A C 1
ATOM 2265 O O . THR A 1 305 ? -20.541 -5.654 56.839 1.00 92.38 305 THR A O 1
ATOM 2268 N N . LEU A 1 306 ? -20.922 -4.240 55.127 1.00 92.12 306 LEU A N 1
ATOM 2269 C CA . LEU A 1 306 ? -20.834 -5.221 54.059 1.00 92.12 306 LEU A CA 1
ATOM 2270 C C . LEU A 1 306 ? -19.624 -4.919 53.186 1.00 92.12 306 LEU A C 1
ATOM 2272 O O . LEU A 1 306 ? -19.392 -3.771 52.826 1.00 92.12 306 LEU A O 1
ATOM 2276 N N . ASN A 1 307 ? -18.886 -5.958 52.819 1.00 91.56 307 ASN A N 1
ATOM 2277 C CA . ASN A 1 307 ? -17.619 -5.868 52.108 1.00 91.56 307 ASN A CA 1
ATOM 2278 C C . ASN A 1 307 ? -17.654 -6.709 50.836 1.00 91.56 307 ASN A C 1
ATOM 2280 O O . ASN A 1 307 ? -18.163 -7.828 50.857 1.00 91.56 307 ASN A O 1
ATOM 2284 N N . THR A 1 308 ? -17.050 -6.230 49.754 1.00 91.44 308 THR A N 1
ATOM 2285 C CA . THR A 1 308 ? -16.765 -7.059 48.576 1.00 91.44 308 THR A CA 1
ATOM 2286 C C . THR A 1 308 ? -15.352 -6.822 48.069 1.00 91.44 308 THR A C 1
ATOM 2288 O O . THR A 1 308 ? -14.871 -5.690 48.085 1.00 91.44 308 THR A O 1
ATOM 2291 N N . SER A 1 309 ? -14.709 -7.894 47.600 1.00 89.69 309 SER A N 1
ATOM 2292 C CA . SER A 1 309 ? -13.436 -7.810 46.881 1.00 89.69 309 SER A CA 1
ATOM 2293 C C . SER A 1 309 ? -13.636 -7.146 45.517 1.00 89.69 309 SER A C 1
ATOM 2295 O O . SER A 1 309 ? -14.692 -7.301 44.892 1.00 89.69 309 SER A O 1
ATOM 2297 N N . LEU A 1 310 ? -12.614 -6.412 45.086 1.00 90.19 310 LEU A N 1
ATOM 2298 C CA . LEU A 1 310 ? -12.466 -5.821 43.759 1.00 90.19 310 LEU A CA 1
ATOM 2299 C C . LEU A 1 310 ? -11.301 -6.442 42.972 1.00 90.19 310 LEU A C 1
ATOM 2301 O O . LEU A 1 310 ? -10.859 -5.866 41.982 1.00 90.19 310 LEU A O 1
ATOM 2305 N N . GLU A 1 311 ? -10.787 -7.595 43.397 1.00 86.31 311 GLU A N 1
ATOM 2306 C CA . GLU A 1 311 ? -9.672 -8.257 42.721 1.00 86.31 311 GLU A CA 1
ATOM 2307 C C . GLU A 1 311 ? -9.955 -8.451 41.218 1.00 86.31 311 GLU A C 1
ATOM 2309 O O . GLU A 1 311 ? -11.013 -8.949 40.826 1.00 86.31 311 GLU A O 1
ATOM 2314 N N . ASN A 1 312 ? -8.988 -8.065 40.382 1.00 79.94 312 ASN A N 1
ATOM 2315 C CA . ASN A 1 312 ? -9.032 -8.093 38.915 1.00 79.94 312 ASN A CA 1
ATOM 2316 C C . ASN A 1 312 ? -10.051 -7.148 38.252 1.00 79.94 312 ASN A C 1
ATOM 2318 O O . ASN A 1 312 ? -10.245 -7.225 37.040 1.00 79.94 312 ASN A O 1
ATOM 2322 N N . VAL A 1 313 ? -10.686 -6.236 38.992 1.00 84.88 313 VAL A N 1
ATOM 2323 C CA . VAL A 1 313 ? -11.491 -5.162 38.388 1.00 84.88 313 VAL A CA 1
ATOM 2324 C C . VAL A 1 313 ? -10.564 -4.073 37.843 1.00 84.88 313 VAL A C 1
ATOM 2326 O O . VAL A 1 313 ? -9.624 -3.660 38.520 1.00 84.88 313 VAL A O 1
ATOM 2329 N N . THR A 1 314 ? -10.835 -3.574 36.635 1.00 85.88 314 THR A N 1
ATOM 2330 C CA . THR A 1 314 ? -10.057 -2.491 36.012 1.00 85.88 314 THR A CA 1
ATOM 2331 C C . THR A 1 314 ? -10.859 -1.197 35.949 1.00 85.88 314 THR A C 1
ATOM 2333 O O . THR A 1 314 ? -11.993 -1.171 35.470 1.00 85.88 314 THR A O 1
ATOM 2336 N N . TRP A 1 315 ? -10.246 -0.100 36.391 1.00 90.19 315 TRP A N 1
ATOM 2337 C CA . TRP A 1 315 ? -10.757 1.257 36.214 1.00 90.19 315 TRP A CA 1
ATOM 2338 C C . TRP A 1 315 ? -9.978 1.977 35.124 1.00 90.19 315 TRP A C 1
ATOM 2340 O O . TRP A 1 315 ? -8.762 2.128 35.219 1.00 90.19 315 TRP A O 1
ATOM 2350 N N . ASN A 1 316 ? -10.696 2.424 34.095 1.00 86.19 316 ASN A N 1
ATOM 2351 C CA . ASN A 1 316 ? -10.113 3.062 32.922 1.00 86.19 316 ASN A CA 1
ATOM 2352 C C . ASN A 1 316 ? -10.080 4.586 33.066 1.00 86.19 316 ASN A C 1
ATOM 2354 O O . ASN A 1 316 ? -10.980 5.192 33.660 1.00 86.19 316 ASN A O 1
ATOM 2358 N N . SER A 1 317 ? -9.064 5.198 32.459 1.00 87.44 317 SER A N 1
ATOM 2359 C CA . SER A 1 317 ? -8.947 6.653 32.357 1.00 87.44 317 SER A CA 1
ATOM 2360 C C . SER A 1 317 ? -10.163 7.264 31.655 1.00 87.44 317 SER A C 1
ATOM 2362 O O . SER A 1 317 ? -10.665 6.712 30.675 1.00 87.44 317 SER A O 1
ATOM 2364 N N . GLY A 1 318 ? -10.653 8.389 32.173 1.00 83.44 318 GLY A N 1
ATOM 2365 C CA . GLY A 1 318 ? -11.759 9.154 31.603 1.00 83.44 318 GLY A CA 1
ATOM 2366 C C . GLY A 1 318 ? -13.105 8.439 31.589 1.00 83.44 318 GLY A C 1
ATOM 2367 O O . GLY A 1 318 ? -13.917 8.676 30.693 1.00 83.44 318 GLY A O 1
ATOM 2368 N N . THR A 1 319 ? -13.353 7.572 32.571 1.00 82.88 319 THR A N 1
ATOM 2369 C CA . THR A 1 319 ? -14.632 6.868 32.744 1.00 82.88 319 THR A CA 1
ATOM 2370 C C . THR A 1 319 ? -15.194 7.056 34.148 1.00 82.88 319 THR A C 1
ATOM 2372 O O . THR A 1 319 ? -14.441 7.281 35.097 1.00 82.88 319 THR A O 1
ATOM 2375 N N . THR A 1 320 ? -16.515 6.924 34.284 1.00 84.69 320 THR A N 1
ATOM 2376 C CA . THR A 1 320 ? -17.211 6.866 35.571 1.00 84.69 320 THR A CA 1
ATOM 2377 C C . THR A 1 320 ? -17.765 5.466 35.797 1.00 84.69 320 THR A C 1
ATOM 2379 O O . THR A 1 320 ? -18.640 5.038 35.054 1.00 84.69 320 THR A O 1
ATOM 2382 N N . THR A 1 321 ? -17.323 4.757 36.834 1.00 88.00 321 THR A N 1
ATOM 2383 C CA . THR A 1 321 ? -17.923 3.481 37.252 1.00 88.00 321 THR A CA 1
ATOM 2384 C C . THR A 1 321 ? -18.913 3.708 38.391 1.00 88.00 321 THR A C 1
ATOM 2386 O O . THR A 1 321 ? -18.544 4.133 39.484 1.00 88.00 321 THR A O 1
ATOM 2389 N N . ILE A 1 322 ? -20.185 3.411 38.140 1.00 87.25 322 ILE A N 1
ATOM 2390 C CA . ILE A 1 322 ? -21.291 3.500 39.091 1.00 87.25 322 ILE A CA 1
ATOM 2391 C C . ILE A 1 322 ? -21.578 2.102 39.645 1.00 87.25 322 ILE A C 1
ATOM 2393 O O . ILE A 1 322 ? -22.080 1.240 38.930 1.00 87.25 322 ILE A O 1
ATOM 2397 N N . TYR A 1 323 ? -21.312 1.872 40.927 1.00 90.38 323 TYR A N 1
ATOM 2398 C CA . TYR A 1 323 ? -21.705 0.654 41.634 1.00 90.38 323 TYR A CA 1
ATOM 2399 C C . TYR A 1 323 ? -23.124 0.799 42.193 1.00 90.38 323 TYR A C 1
ATOM 2401 O O . TYR A 1 323 ? -23.368 1.579 43.117 1.00 90.38 323 TYR A O 1
ATOM 2409 N N . ARG A 1 324 ? -24.075 0.047 41.633 1.00 89.06 324 ARG A N 1
ATOM 2410 C CA . ARG A 1 324 ? -25.486 0.092 42.041 1.00 89.06 324 ARG A CA 1
ATOM 2411 C C . ARG A 1 324 ? -25.785 -0.967 43.102 1.00 89.06 324 ARG A C 1
ATOM 2413 O O . ARG A 1 324 ? -25.599 -2.150 42.842 1.00 89.06 324 ARG A O 1
ATOM 2420 N N . LEU A 1 325 ? -26.241 -0.557 44.284 1.00 89.38 325 LEU A N 1
ATOM 2421 C CA . LEU A 1 325 ? -26.564 -1.448 45.406 1.00 89.38 325 LEU A CA 1
ATOM 2422 C C . LEU A 1 325 ? -27.948 -2.086 45.238 1.00 89.38 325 LEU A C 1
ATOM 2424 O O . LEU A 1 325 ? -28.927 -1.360 45.087 1.00 89.38 325 LEU A O 1
ATOM 2428 N N . SER A 1 326 ? -28.054 -3.410 45.356 1.00 84.44 326 SER A N 1
ATOM 2429 C CA . SER A 1 326 ? -29.332 -4.141 45.366 1.00 84.44 326 SER A CA 1
ATOM 2430 C C . SER A 1 326 ? -29.345 -5.285 46.389 1.00 84.44 326 SER A C 1
ATOM 2432 O O . SER A 1 326 ? -28.298 -5.819 46.744 1.00 84.44 326 SER A O 1
ATOM 2434 N N . VAL A 1 327 ? -30.533 -5.694 46.857 1.00 78.50 327 VAL A N 1
ATOM 2435 C CA . VAL A 1 327 ? -30.737 -6.972 47.583 1.00 78.50 327 VAL A CA 1
ATOM 2436 C C . VAL A 1 327 ? -30.958 -8.155 46.640 1.00 78.50 327 VAL A C 1
ATOM 2438 O O . VAL A 1 327 ? -30.972 -9.304 47.082 1.00 78.50 327 VAL A O 1
ATOM 2441 N N . ASN A 1 328 ? -31.167 -7.896 45.351 1.00 69.50 328 ASN A N 1
ATOM 2442 C CA . ASN A 1 328 ? -31.365 -8.931 44.359 1.00 69.50 328 ASN A CA 1
ATOM 2443 C C . ASN A 1 328 ? -30.013 -9.267 43.708 1.00 69.50 328 ASN A C 1
ATOM 2445 O O . ASN A 1 328 ? -29.390 -8.375 43.141 1.00 69.50 328 ASN A O 1
ATOM 2449 N N . PRO A 1 329 ? -29.553 -10.535 43.733 1.00 58.91 329 PRO A N 1
ATOM 2450 C CA . PRO A 1 329 ? -28.385 -10.941 42.945 1.00 58.91 329 PRO A CA 1
ATOM 2451 C C . PRO A 1 329 ? -28.603 -10.751 41.445 1.00 58.91 329 PRO A C 1
ATOM 2453 O O . PRO A 1 329 ? -27.647 -10.674 40.676 1.00 58.91 329 PRO A O 1
ATOM 2456 N N . LYS A 1 330 ? -29.867 -10.743 41.011 1.00 52.59 330 LYS A N 1
ATOM 2457 C CA . LYS A 1 330 ? -30.258 -10.560 39.625 1.00 52.59 330 LYS A CA 1
ATOM 2458 C C . LYS A 1 330 ? -30.253 -9.075 39.295 1.00 52.59 330 LYS A C 1
ATOM 2460 O O . LYS A 1 330 ? -31.280 -8.406 39.358 1.00 52.59 330 LYS A O 1
ATOM 2465 N N . SER A 1 331 ? -29.112 -8.617 38.814 1.00 52.00 331 SER A N 1
ATOM 2466 C CA . SER A 1 331 ? -29.182 -7.874 37.558 1.00 52.00 331 SER A CA 1
ATOM 2467 C C . SER A 1 331 ? -28.339 -8.487 36.435 1.00 52.00 331 SER A C 1
ATOM 2469 O O . SER A 1 331 ? -28.683 -8.270 35.284 1.00 52.00 331 SER A O 1
ATOM 2471 N N . ASP A 1 332 ? -27.329 -9.331 36.714 1.00 53.62 332 ASP A N 1
ATOM 2472 C CA . ASP A 1 332 ? -26.276 -9.616 35.715 1.00 53.62 332 ASP A CA 1
ATOM 2473 C C . ASP A 1 332 ? -25.874 -11.109 35.614 1.00 53.62 332 ASP A C 1
ATOM 2475 O O . ASP A 1 332 ? -24.732 -11.489 35.867 1.00 53.62 332 ASP A O 1
ATOM 2479 N N . GLY A 1 333 ? -26.805 -11.999 35.248 1.00 56.16 333 GLY A N 1
ATOM 2480 C CA . GLY A 1 333 ? -26.439 -13.345 34.766 1.00 56.16 333 GLY A CA 1
ATOM 2481 C C . GLY A 1 333 ? -25.929 -13.327 33.322 1.00 56.16 333 GLY A C 1
ATOM 2482 O O . GLY A 1 333 ? -25.210 -14.228 32.905 1.00 56.16 333 GLY A O 1
ATOM 2483 N N . TYR A 1 334 ? -26.297 -12.296 32.570 1.00 68.50 334 TYR A N 1
ATOM 2484 C CA . TYR A 1 334 ? -25.921 -12.100 31.183 1.00 68.50 334 TYR A CA 1
ATOM 2485 C C . TYR A 1 334 ? -24.461 -11.631 31.064 1.00 68.50 334 TYR A C 1
ATOM 2487 O O . TYR A 1 334 ? -24.024 -10.727 31.768 1.00 68.50 334 TYR A O 1
ATOM 2495 N N . ILE A 1 335 ? -23.710 -12.263 30.166 1.00 72.94 335 ILE A N 1
ATOM 2496 C CA . ILE A 1 335 ? -22.336 -11.930 29.787 1.00 72.94 335 ILE A CA 1
ATOM 2497 C C . ILE A 1 335 ? -22.369 -11.586 28.300 1.00 72.94 335 ILE A C 1
ATOM 2499 O O . ILE A 1 335 ? -22.847 -12.392 27.495 1.00 72.94 335 ILE A O 1
ATOM 2503 N N . LEU A 1 336 ? -21.853 -10.413 27.940 1.00 79.31 336 LEU A N 1
ATOM 2504 C CA . LEU A 1 336 ? -21.577 -10.013 26.565 1.00 79.31 336 LEU A CA 1
ATOM 2505 C C . LEU A 1 336 ? -20.189 -9.370 26.524 1.00 79.31 336 LEU A C 1
ATOM 2507 O O . LEU A 1 336 ? -19.983 -8.302 27.092 1.00 79.31 336 LEU A O 1
ATOM 2511 N N . GLU A 1 337 ? -19.241 -10.016 25.854 1.00 81.75 337 GLU A N 1
ATOM 2512 C CA . GLU A 1 337 ? -17.854 -9.557 25.776 1.00 81.75 337 GLU A CA 1
ATOM 2513 C C . GLU A 1 337 ? -17.329 -9.673 24.350 1.00 81.75 337 GLU A C 1
ATOM 2515 O O . GLU A 1 337 ? -17.677 -10.598 23.609 1.00 81.75 337 GLU A O 1
ATOM 2520 N N . VAL A 1 338 ? -16.435 -8.752 23.992 1.00 81.31 338 VAL A N 1
ATOM 2521 C CA . VAL A 1 338 ? -15.566 -8.897 22.828 1.00 81.31 338 VAL A CA 1
ATOM 2522 C C . VAL A 1 338 ? -14.132 -8.944 23.319 1.00 81.31 338 VAL A C 1
ATOM 2524 O O . VAL A 1 338 ? -13.698 -8.068 24.067 1.00 81.31 338 VAL A O 1
ATOM 2527 N N . THR A 1 339 ? -13.411 -9.982 22.912 1.00 79.50 339 THR A N 1
ATOM 2528 C CA . THR A 1 339 ? -12.015 -10.202 23.283 1.00 79.50 339 THR A CA 1
ATOM 2529 C C . THR A 1 339 ? -11.130 -10.337 22.049 1.00 79.50 339 THR A C 1
ATOM 2531 O O . THR A 1 339 ? -11.599 -10.645 20.950 1.00 79.50 339 THR A O 1
ATOM 2534 N N . ASP A 1 340 ? -9.835 -10.095 22.215 1.00 79.44 340 ASP A N 1
ATOM 2535 C CA . ASP A 1 340 ? -8.835 -10.439 21.212 1.00 79.44 340 ASP A CA 1
ATOM 2536 C C . ASP A 1 340 ? -8.646 -11.969 21.108 1.00 79.44 340 ASP A C 1
ATOM 2538 O O . ASP A 1 340 ? -9.274 -12.775 21.803 1.00 79.44 340 ASP A O 1
ATOM 2542 N N . ASN A 1 341 ? -7.741 -12.411 20.234 1.00 77.69 341 ASN A N 1
ATOM 2543 C CA . ASN A 1 341 ? -7.460 -13.839 20.078 1.00 77.69 341 ASN A CA 1
ATOM 2544 C C . ASN A 1 341 ? -6.837 -14.506 21.319 1.00 77.69 341 ASN A C 1
ATOM 2546 O O . ASN A 1 341 ? -6.886 -15.740 21.396 1.00 77.69 341 ASN A O 1
ATOM 2550 N N . GLN A 1 342 ? -6.280 -13.722 22.250 1.00 76.69 342 GLN A N 1
ATOM 2551 C CA . GLN A 1 342 ? -5.679 -14.166 23.511 1.00 76.69 342 GLN A CA 1
ATOM 2552 C C . GLN A 1 342 ? -6.682 -14.171 24.680 1.00 76.69 342 GLN A C 1
ATOM 2554 O O . GLN A 1 342 ? -6.353 -14.669 25.753 1.00 76.69 342 GLN A O 1
ATOM 2559 N N . GLY A 1 343 ? -7.910 -13.685 24.469 1.00 66.69 343 GLY A N 1
ATOM 2560 C CA . GLY A 1 343 ? -8.959 -13.627 25.488 1.00 66.69 343 GLY A CA 1
ATOM 2561 C C . GLY A 1 343 ? -8.956 -12.343 26.324 1.00 66.69 343 GLY A C 1
ATOM 2562 O O . GLY A 1 343 ? -9.647 -12.290 27.337 1.00 66.69 343 GLY A O 1
ATOM 2563 N N . THR A 1 344 ? -8.217 -11.308 25.918 1.00 71.94 344 THR A N 1
ATOM 2564 C CA . THR A 1 344 ? -8.233 -9.988 26.570 1.00 71.94 344 THR A CA 1
ATOM 2565 C C . THR A 1 344 ? -9.429 -9.187 26.077 1.00 71.94 344 THR A C 1
ATOM 2567 O O . THR A 1 344 ? -9.642 -9.109 24.870 1.00 71.94 344 THR A O 1
ATOM 2570 N N . GLN A 1 345 ? -10.207 -8.570 26.969 1.00 72.62 345 GLN A N 1
ATOM 2571 C CA . GLN A 1 345 ? -11.335 -7.719 26.576 1.00 72.62 345 GLN A CA 1
ATOM 2572 C C . GLN A 1 345 ? -10.855 -6.487 25.799 1.00 72.62 345 GLN A C 1
ATOM 2574 O O . GLN A 1 345 ? -9.888 -5.836 26.191 1.00 72.62 345 GLN A O 1
ATOM 2579 N N . ILE A 1 346 ? -11.550 -6.162 24.708 1.00 71.81 346 ILE A N 1
ATOM 2580 C CA . ILE A 1 346 ? -11.195 -5.056 23.815 1.00 71.81 346 ILE A CA 1
ATOM 2581 C C . ILE A 1 346 ? -12.393 -4.140 23.558 1.00 71.81 346 ILE A C 1
ATOM 2583 O O . ILE A 1 346 ? -13.520 -4.590 23.361 1.00 71.81 346 ILE A O 1
ATOM 2587 N N . SER A 1 347 ? -12.134 -2.834 23.536 1.00 78.00 347 SER A N 1
ATOM 2588 C CA . SER A 1 347 ? -13.097 -1.785 23.162 1.00 78.00 347 SER A CA 1
ATOM 2589 C C . SER A 1 347 ? -12.754 -1.122 21.823 1.00 78.00 347 SER A C 1
ATOM 2591 O O . SER A 1 347 ? -13.583 -0.414 21.240 1.00 78.00 347 SER A O 1
ATOM 2593 N N . SER A 1 348 ? -11.560 -1.393 21.293 1.00 82.94 348 SER A N 1
ATOM 2594 C CA . SER A 1 348 ? -11.121 -0.959 19.974 1.00 82.94 348 SER A CA 1
ATOM 2595 C C . SER A 1 348 ? -10.248 -2.004 19.278 1.00 82.94 348 SER A C 1
ATOM 2597 O O . SER A 1 348 ? -9.652 -2.871 19.917 1.00 82.94 348 SER A O 1
ATOM 2599 N N . MET A 1 349 ? -10.186 -1.918 17.951 1.00 84.44 349 MET A N 1
ATOM 2600 C CA . MET A 1 349 ? -9.225 -2.627 17.110 1.00 84.44 349 MET A CA 1
ATOM 2601 C C . MET A 1 349 ? -8.666 -1.684 16.057 1.00 84.44 349 MET A C 1
ATOM 2603 O O . MET A 1 349 ? -9.386 -0.830 15.533 1.00 84.44 349 MET A O 1
ATOM 2607 N N . GLU A 1 350 ? -7.398 -1.887 15.716 1.00 86.81 350 GLU A N 1
ATOM 2608 C CA . GLU A 1 350 ? -6.694 -1.066 14.740 1.00 86.81 350 GLU A CA 1
ATOM 2609 C C . GLU A 1 350 ? -6.134 -1.907 13.592 1.00 86.81 350 GLU A C 1
ATOM 2611 O O . GLU A 1 350 ? -5.622 -3.009 13.792 1.00 86.81 350 GLU A O 1
ATOM 2616 N N . SER A 1 351 ? -6.231 -1.367 12.380 1.00 85.44 351 SER A N 1
ATOM 2617 C CA . SER A 1 351 ? -5.602 -1.888 11.166 1.00 85.44 351 SER A CA 1
ATOM 2618 C C . SER A 1 351 ? -4.738 -0.798 10.533 1.00 85.44 351 SER A C 1
ATOM 2620 O O . SER A 1 351 ? -5.028 0.392 10.669 1.00 85.44 351 SER A O 1
ATOM 2622 N N . SER A 1 352 ? -3.672 -1.187 9.835 1.00 87.44 352 SER A N 1
ATOM 2623 C CA . SER A 1 352 ? -2.851 -0.255 9.063 1.00 87.44 352 SER A CA 1
ATOM 2624 C C . SER A 1 352 ? -3.567 0.213 7.790 1.00 87.44 352 SER A C 1
ATOM 2626 O O . SER A 1 352 ? -4.486 -0.435 7.279 1.00 87.44 352 SER A O 1
ATOM 2628 N N . TYR A 1 353 ? -3.084 1.313 7.212 1.00 85.75 353 TYR A N 1
ATOM 2629 C CA . TYR A 1 353 ? -3.549 1.816 5.914 1.00 85.75 353 TYR A CA 1
ATOM 2630 C C . TYR A 1 353 ? -3.389 0.796 4.765 1.00 85.75 353 TYR A C 1
ATOM 2632 O O . TYR A 1 353 ? -4.132 0.849 3.793 1.00 85.75 353 TYR A O 1
ATOM 2640 N N . THR A 1 354 ? -2.461 -0.164 4.870 1.00 84.12 354 THR A N 1
ATOM 2641 C CA . THR A 1 354 ? -2.287 -1.247 3.880 1.00 84.12 354 THR A CA 1
ATOM 2642 C C . THR A 1 354 ? -3.410 -2.286 3.910 1.00 84.12 354 THR A C 1
ATOM 2644 O O . THR A 1 354 ? -3.462 -3.153 3.043 1.00 84.12 354 THR A O 1
ATOM 2647 N N . GLY A 1 355 ? -4.300 -2.215 4.904 1.00 80.81 355 GLY A N 1
ATOM 2648 C CA . GLY A 1 355 ? -5.289 -3.247 5.179 1.00 80.81 355 GLY A CA 1
ATOM 2649 C C . GLY A 1 355 ? -4.661 -4.458 5.870 1.00 80.81 355 GLY A C 1
ATOM 2650 O O . GLY A 1 355 ? -3.514 -4.833 5.624 1.00 80.81 355 GLY A O 1
ATOM 2651 N N . SER A 1 356 ? -5.411 -5.071 6.778 1.00 76.38 356 SER A N 1
ATOM 2652 C CA . SER A 1 356 ? -5.031 -6.320 7.436 1.00 76.38 356 SER A CA 1
ATOM 2653 C C . SER A 1 356 ? -6.269 -7.118 7.828 1.00 76.38 356 SER A C 1
ATOM 2655 O O . SER A 1 356 ? -7.384 -6.592 7.863 1.00 76.38 356 SER A O 1
ATOM 2657 N N . ASP A 1 357 ? -6.074 -8.401 8.119 1.00 83.00 357 ASP A N 1
ATOM 2658 C CA . ASP A 1 357 ? -7.119 -9.214 8.727 1.00 83.00 357 ASP A CA 1
ATOM 2659 C C . ASP A 1 357 ? -7.268 -8.838 10.208 1.00 83.00 357 ASP A C 1
ATOM 2661 O O . ASP A 1 357 ? -6.311 -8.943 10.980 1.00 83.00 357 ASP A O 1
ATOM 2665 N N . LEU A 1 358 ? -8.477 -8.461 10.627 1.00 85.38 358 LEU A N 1
ATOM 2666 C CA . LEU A 1 358 ? -8.820 -8.310 12.041 1.00 85.38 358 LEU A CA 1
ATOM 2667 C C . LEU A 1 358 ? -9.487 -9.583 12.546 1.00 85.38 358 LEU A C 1
ATOM 2669 O O . LEU A 1 358 ? -10.368 -10.143 11.889 1.00 85.38 358 LEU A O 1
ATOM 2673 N N . ASN A 1 359 ? -9.069 -10.021 13.732 1.00 86.56 359 ASN A N 1
ATOM 2674 C CA . ASN A 1 359 ? -9.591 -11.210 14.388 1.00 86.56 359 ASN A CA 1
ATOM 2675 C C . ASN A 1 359 ? -10.004 -10.870 15.820 1.00 86.56 359 ASN A C 1
ATOM 2677 O O . ASN A 1 359 ? -9.247 -10.226 16.544 1.00 86.56 359 ASN A O 1
ATOM 2681 N N . PHE A 1 360 ? -11.181 -11.333 16.222 1.00 86.56 360 PHE A N 1
ATOM 2682 C CA . PHE A 1 360 ? -11.743 -11.104 17.551 1.00 86.56 360 PHE A CA 1
ATOM 2683 C C . PHE A 1 360 ? -12.661 -12.258 17.947 1.00 86.56 360 PHE A C 1
ATOM 2685 O O . PHE A 1 360 ? -13.045 -13.086 17.117 1.00 86.56 360 PHE A O 1
ATOM 2692 N N . ARG A 1 361 ? -13.031 -12.313 19.223 1.00 86.06 361 ARG A N 1
ATOM 2693 C CA . ARG A 1 361 ? -13.945 -13.307 19.781 1.00 86.06 361 ARG A CA 1
ATOM 2694 C C . ARG A 1 361 ? -15.135 -12.613 20.418 1.00 86.06 361 ARG A C 1
ATOM 2696 O O . ARG A 1 361 ? -14.956 -11.635 21.132 1.00 86.06 361 ARG A O 1
ATOM 2703 N N . ILE A 1 362 ? -16.331 -13.144 20.189 1.00 86.12 362 ILE A N 1
ATOM 2704 C CA . ILE A 1 362 ? -17.553 -12.699 20.868 1.00 86.12 362 ILE A CA 1
ATOM 2705 C C . ILE A 1 362 ? -17.995 -13.784 21.846 1.00 86.12 362 ILE A C 1
ATOM 2707 O O . ILE A 1 362 ? -18.167 -14.944 21.451 1.00 86.12 362 ILE A O 1
ATOM 2711 N N . THR A 1 363 ? -18.231 -13.383 23.090 1.00 83.56 363 THR A N 1
ATOM 2712 C CA . THR A 1 363 ? -18.861 -14.200 24.129 1.00 83.56 363 THR A CA 1
ATOM 2713 C C . THR A 1 363 ? -20.243 -13.635 24.407 1.00 83.56 363 THR A C 1
ATOM 2715 O O . THR A 1 363 ? -20.372 -12.448 24.692 1.00 83.56 363 THR A O 1
ATOM 2718 N N . SER A 1 364 ? -21.283 -14.466 24.314 1.00 85.31 364 SER A N 1
ATOM 2719 C CA . SER A 1 364 ? -22.648 -14.066 24.674 1.00 85.31 364 SER A CA 1
ATOM 2720 C C . SER A 1 364 ? -23.410 -15.226 25.302 1.00 85.31 364 SER A C 1
ATOM 2722 O O . SER A 1 364 ? -23.667 -16.242 24.647 1.00 85.31 364 SER A O 1
ATOM 2724 N N . MET A 1 365 ? -23.721 -15.091 26.589 1.00 80.88 365 MET A N 1
ATOM 2725 C CA . MET A 1 365 ? -24.304 -16.159 27.400 1.00 80.88 365 MET A CA 1
ATOM 2726 C C . MET A 1 365 ? -24.991 -15.629 28.660 1.00 80.88 365 MET A C 1
ATOM 2728 O O . MET A 1 365 ? -24.931 -14.440 28.952 1.00 80.88 365 MET A O 1
ATOM 2732 N N . PHE A 1 366 ? -25.624 -16.530 29.402 1.00 71.81 366 PHE A N 1
ATOM 2733 C CA . PHE A 1 366 ? -26.217 -16.313 30.713 1.00 71.81 366 PHE A CA 1
ATOM 2734 C C . PHE A 1 366 ? -25.696 -17.385 31.690 1.00 71.81 366 PHE A C 1
ATOM 2736 O O . PHE A 1 366 ? -25.744 -18.571 31.368 1.00 71.81 366 PHE A O 1
ATOM 2743 N N . GLY A 1 367 ? -25.161 -16.998 32.854 1.00 61.25 367 GLY A N 1
ATOM 2744 C CA . GLY A 1 367 ? -24.645 -17.895 33.899 1.00 61.25 367 GLY A CA 1
ATOM 2745 C C . GLY A 1 367 ? -23.495 -17.299 34.733 1.00 61.25 367 GLY A C 1
ATOM 2746 O O . GLY A 1 367 ? -22.938 -16.256 34.408 1.00 61.25 367 GLY A O 1
ATOM 2747 N N . GLN A 1 368 ? -23.110 -17.969 35.827 1.00 49.22 368 GLN A N 1
ATOM 2748 C CA . GLN A 1 368 ? -21.994 -17.544 36.687 1.00 49.22 368 GLN A CA 1
ATOM 2749 C C . GLN A 1 368 ? -20.640 -17.979 36.087 1.00 49.22 368 GLN A C 1
ATOM 2751 O O . GLN A 1 368 ? -20.464 -19.135 35.694 1.00 49.22 368 GLN A O 1
ATOM 2756 N N . ALA A 1 369 ? -19.655 -17.075 36.032 1.00 41.34 369 ALA A N 1
ATOM 2757 C CA . ALA A 1 369 ? -18.300 -17.416 35.586 1.00 41.34 369 ALA A CA 1
ATOM 2758 C C . ALA A 1 369 ? -17.675 -18.489 36.506 1.00 41.34 369 ALA A C 1
ATOM 2760 O O . ALA A 1 369 ? -17.502 -18.241 37.700 1.00 41.34 369 ALA A O 1
ATOM 2761 N N . GLY A 1 370 ? -17.344 -19.663 35.949 1.00 41.38 370 GLY A N 1
ATOM 2762 C CA . GLY A 1 370 ? -16.742 -20.799 36.666 1.00 41.38 370 GLY A CA 1
ATOM 2763 C C . GLY A 1 370 ? -17.665 -22.002 36.914 1.00 41.38 370 GLY A C 1
ATOM 2764 O O . GLY A 1 370 ? -17.165 -23.056 37.299 1.00 41.38 370 GLY A O 1
ATOM 2765 N N . ASP A 1 371 ? -18.971 -21.891 36.647 1.00 43.88 371 ASP A N 1
ATOM 2766 C CA . ASP A 1 371 ? -19.927 -22.999 36.782 1.00 43.88 371 ASP A CA 1
ATOM 2767 C C . ASP A 1 371 ? -20.364 -23.519 35.400 1.00 43.88 371 ASP A C 1
ATOM 2769 O O . ASP A 1 371 ? -21.206 -22.931 34.723 1.00 43.88 371 ASP A O 1
ATOM 2773 N N . THR A 1 372 ? -19.755 -24.616 34.941 1.00 44.28 372 THR A N 1
ATOM 2774 C CA . THR A 1 372 ? -19.939 -25.155 33.577 1.00 44.28 372 THR A CA 1
ATOM 2775 C C . THR A 1 372 ? -21.292 -25.844 33.364 1.00 44.28 372 THR A C 1
ATOM 2777 O O . THR A 1 372 ? -21.616 -26.213 32.238 1.00 44.28 372 THR A O 1
ATOM 2780 N N . VAL A 1 373 ? -22.080 -26.042 34.425 1.00 45.53 373 VAL A N 1
ATOM 2781 C CA . VAL A 1 373 ? -23.336 -26.811 34.388 1.00 45.53 373 VAL A CA 1
ATOM 2782 C C . VAL A 1 373 ? -24.569 -25.911 34.194 1.00 45.53 373 VAL A C 1
ATOM 2784 O O . VAL A 1 373 ? -25.611 -26.397 33.761 1.00 45.53 373 VAL A O 1
ATOM 2787 N N . SER A 1 374 ? -24.446 -24.599 34.435 1.00 53.94 374 SER A N 1
ATOM 2788 C CA . SER A 1 374 ? -25.576 -23.649 34.505 1.00 53.94 374 SER A CA 1
ATOM 2789 C C . SER A 1 374 ? -25.542 -22.543 33.433 1.00 53.94 374 SER A C 1
ATOM 2791 O O . SER A 1 374 ? -26.221 -21.528 33.579 1.00 53.94 374 SER A O 1
ATOM 2793 N N . GLN A 1 375 ? -24.729 -22.699 32.384 1.00 64.50 375 GLN A N 1
ATOM 2794 C CA . GLN A 1 375 ? -24.540 -21.697 31.329 1.00 64.50 375 GLN A CA 1
ATOM 2795 C C . GLN A 1 375 ? -25.482 -21.924 30.139 1.00 64.50 375 GLN A C 1
ATOM 2797 O O . GLN A 1 375 ? -25.505 -23.011 29.561 1.00 64.50 375 GLN A O 1
ATOM 2802 N N . THR A 1 376 ? -26.214 -20.890 29.728 1.00 74.56 376 THR A N 1
ATOM 2803 C CA . THR A 1 376 ? -27.054 -20.896 28.521 1.00 74.56 376 THR A CA 1
ATOM 2804 C C . THR A 1 376 ? -26.544 -19.881 27.507 1.00 74.56 376 THR A C 1
ATOM 2806 O O . THR A 1 376 ? -26.221 -18.750 27.857 1.00 74.56 376 THR A O 1
ATOM 2809 N N . ASN A 1 377 ? -26.460 -20.273 26.237 1.00 84.44 377 ASN A N 1
ATOM 2810 C CA . ASN A 1 377 ? -26.141 -19.342 25.156 1.00 84.44 377 ASN A CA 1
ATOM 2811 C C . ASN A 1 377 ? -27.267 -18.321 25.010 1.00 84.44 377 ASN A C 1
ATOM 2813 O O . ASN A 1 377 ? -28.435 -18.676 25.142 1.00 84.44 377 ASN A O 1
ATOM 2817 N N . VAL A 1 378 ? -26.911 -17.078 24.707 1.00 85.25 378 VAL A N 1
ATOM 2818 C CA . VAL A 1 378 ? -27.891 -16.019 24.472 1.00 85.25 378 VAL A CA 1
ATOM 2819 C C . VAL A 1 378 ? -27.612 -15.424 23.104 1.00 85.25 378 VAL A C 1
ATOM 2821 O O . VAL A 1 378 ? -26.465 -15.105 22.782 1.00 85.25 378 VAL A O 1
ATOM 2824 N N . ALA A 1 379 ? -28.652 -15.320 22.281 1.00 90.06 379 ALA A N 1
ATOM 2825 C CA . ALA A 1 379 ? -28.527 -14.757 20.948 1.00 90.06 379 ALA A CA 1
ATOM 2826 C C . ALA A 1 379 ? -28.042 -13.303 21.009 1.00 90.06 379 ALA A C 1
ATOM 2828 O O . ALA A 1 379 ? -28.212 -12.607 22.006 1.00 90.06 379 ALA A O 1
ATOM 2829 N N . TRP A 1 380 ? -27.429 -12.828 19.934 1.00 90.56 380 TRP A N 1
ATOM 2830 C CA . TRP A 1 380 ? -26.989 -11.445 19.814 1.00 90.56 380 TRP A CA 1
ATOM 2831 C C . TRP A 1 380 ? -27.004 -11.002 18.354 1.00 90.56 380 TRP A C 1
ATOM 2833 O O . TRP A 1 380 ? -26.929 -11.814 17.426 1.00 90.56 380 TRP A O 1
ATOM 2843 N N . LYS A 1 381 ? -27.074 -9.688 18.154 1.00 93.19 381 LYS A N 1
ATOM 2844 C CA . LYS A 1 381 ? -26.934 -9.017 16.859 1.00 93.19 381 LYS A CA 1
ATOM 2845 C C . LYS A 1 381 ? -25.862 -7.935 16.930 1.00 93.19 381 LYS A C 1
ATOM 2847 O O . LYS A 1 381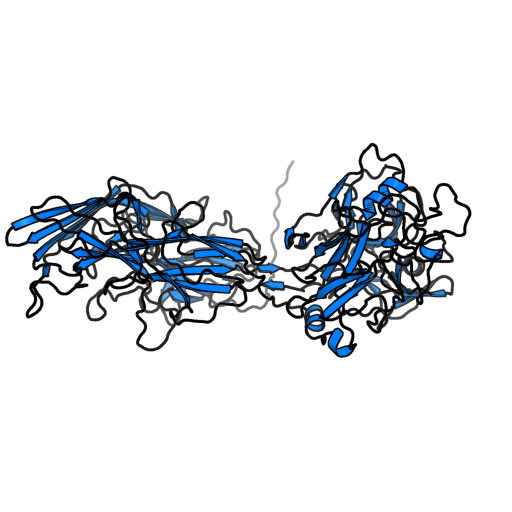 ? -25.566 -7.439 18.013 1.00 93.19 381 LYS A O 1
ATOM 2852 N N . ALA A 1 382 ? -25.302 -7.566 15.787 1.00 93.25 382 ALA A N 1
ATOM 2853 C CA . ALA A 1 382 ? -24.403 -6.433 15.641 1.00 93.25 382 ALA A CA 1
ATOM 2854 C C . ALA A 1 382 ? -24.963 -5.420 14.639 1.00 93.25 382 ALA A C 1
ATOM 2856 O O . ALA A 1 382 ? -25.620 -5.788 13.666 1.00 93.25 382 ALA A O 1
ATOM 2857 N N . GLU A 1 383 ? -24.685 -4.143 14.869 1.00 95.12 383 GLU A N 1
ATOM 2858 C CA . GLU A 1 383 ? -25.084 -3.023 14.020 1.00 95.12 383 GLU A CA 1
ATOM 2859 C C . GLU A 1 383 ? -23.899 -2.064 13.887 1.00 95.12 383 GLU A C 1
ATOM 2861 O O . GLU A 1 383 ? -23.257 -1.724 14.881 1.00 95.12 383 GLU A O 1
ATOM 2866 N N . PHE A 1 384 ? -23.603 -1.608 12.668 1.00 96.06 384 PHE A N 1
ATOM 2867 C CA . PHE A 1 384 ? -22.682 -0.486 12.495 1.00 96.06 384 PHE A CA 1
ATOM 2868 C C . PHE A 1 384 ? -23.396 0.786 12.925 1.00 96.06 384 PHE A C 1
ATOM 2870 O O . PHE A 1 384 ? -24.550 0.995 12.546 1.00 96.06 384 PHE A O 1
ATOM 2877 N N . ILE A 1 385 ? -22.720 1.617 13.708 1.00 92.69 385 ILE A N 1
ATOM 2878 C CA . ILE A 1 385 ? -23.267 2.878 14.193 1.00 92.69 385 ILE A CA 1
ATOM 2879 C C . ILE A 1 385 ? -22.322 4.039 13.891 1.00 92.69 385 ILE A C 1
ATOM 2881 O O . ILE A 1 385 ? -21.101 3.864 13.825 1.00 92.69 385 ILE A O 1
ATOM 2885 N N . ASP A 1 386 ? -22.900 5.219 13.694 1.00 85.44 386 ASP A N 1
ATOM 2886 C CA . ASP A 1 386 ? -22.148 6.469 13.670 1.00 85.44 386 ASP A CA 1
ATOM 2887 C C . ASP A 1 386 ? -21.746 6.907 15.089 1.00 85.44 386 ASP A C 1
ATOM 2889 O O . ASP A 1 386 ? -21.976 6.219 16.091 1.00 85.44 386 ASP A O 1
ATOM 2893 N N . ASP A 1 387 ? -21.103 8.069 15.184 1.00 77.31 387 ASP A N 1
ATOM 2894 C CA . ASP A 1 387 ? -20.678 8.616 16.467 1.00 77.31 387 ASP A CA 1
ATOM 2895 C C . ASP A 1 387 ? -21.822 8.959 17.416 1.00 77.31 387 ASP A C 1
ATOM 2897 O O . ASP A 1 387 ? -21.597 8.975 18.626 1.00 77.31 387 ASP A O 1
ATOM 2901 N N . ASP A 1 388 ? -23.009 9.201 16.869 1.00 75.50 388 ASP A N 1
ATOM 2902 C CA . ASP A 1 388 ? -24.203 9.613 17.596 1.00 75.50 388 ASP A CA 1
ATOM 2903 C C . ASP A 1 388 ? -25.086 8.392 17.946 1.00 75.50 388 ASP A C 1
ATOM 2905 O O . ASP A 1 388 ? -26.162 8.533 18.523 1.00 75.50 388 ASP A O 1
ATOM 2909 N N . GLY A 1 389 ? -24.623 7.175 17.627 1.00 74.56 389 GLY A N 1
ATOM 2910 C CA . GLY A 1 389 ? -25.288 5.914 17.955 1.00 74.56 389 GLY A CA 1
ATOM 2911 C C . GLY A 1 389 ? -26.377 5.485 16.970 1.00 74.56 389 GLY A C 1
ATOM 2912 O O . GLY A 1 389 ? -27.056 4.477 17.219 1.00 74.56 389 GLY A O 1
ATOM 2913 N N . ASN A 1 390 ? -26.544 6.203 15.854 1.00 86.06 390 ASN A N 1
ATOM 2914 C CA . ASN A 1 390 ? -27.503 5.845 14.816 1.00 86.06 390 ASN A CA 1
ATOM 2915 C C . ASN A 1 390 ? -26.972 4.681 13.991 1.00 86.06 390 ASN A C 1
ATOM 2917 O O . ASN A 1 390 ? -25.794 4.639 13.644 1.00 86.06 390 ASN A O 1
ATOM 2921 N N . VAL A 1 391 ? -27.858 3.756 13.627 1.00 93.44 391 VAL A N 1
ATOM 2922 C CA . VAL A 1 391 ? -27.497 2.634 12.759 1.00 93.44 391 VAL A CA 1
ATOM 2923 C C . VAL A 1 391 ? -27.174 3.148 11.360 1.00 93.44 391 VAL A C 1
ATOM 2925 O O . VAL A 1 391 ? -27.988 3.826 10.732 1.00 93.44 391 VAL A O 1
ATOM 2928 N N . ILE A 1 392 ? -26.003 2.772 10.861 1.00 95.19 392 ILE A N 1
ATOM 2929 C CA . ILE A 1 392 ? -25.531 3.078 9.514 1.00 95.19 392 ILE A CA 1
ATOM 2930 C C . ILE A 1 392 ? -25.324 1.796 8.710 1.00 95.19 392 ILE A C 1
ATOM 2932 O O . ILE A 1 392 ? -25.242 0.684 9.235 1.00 95.19 392 ILE A O 1
ATOM 2936 N N . THR A 1 393 ? -25.212 1.949 7.395 1.00 94.75 393 THR A N 1
ATOM 2937 C CA . THR A 1 393 ? -24.786 0.856 6.522 1.00 94.75 393 THR A CA 1
ATOM 2938 C C . THR A 1 393 ? -23.329 0.493 6.794 1.00 94.75 393 THR A C 1
ATOM 2940 O O . THR A 1 393 ? -22.499 1.385 6.973 1.00 94.75 393 THR A O 1
ATOM 2943 N N . LYS A 1 394 ? -23.003 -0.808 6.754 1.00 93.31 394 LYS A N 1
ATOM 2944 C CA . LYS A 1 394 ? -21.620 -1.301 6.849 1.00 93.31 394 LYS A CA 1
ATOM 2945 C C . LYS A 1 394 ? -20.714 -0.535 5.872 1.00 93.31 394 LYS A C 1
ATOM 2947 O O . LYS A 1 394 ? -21.020 -0.533 4.674 1.00 93.31 394 LYS A O 1
ATOM 2952 N N . PRO A 1 395 ? -19.607 0.067 6.337 1.00 91.94 395 PRO A N 1
ATOM 2953 C CA . PRO A 1 395 ? -18.679 0.742 5.444 1.00 91.94 395 PRO A CA 1
ATOM 2954 C C . PRO A 1 395 ? -18.092 -0.210 4.399 1.00 91.94 395 PRO A C 1
ATOM 2956 O O . PRO A 1 395 ? -17.807 -1.371 4.690 1.00 91.94 395 PRO A O 1
ATOM 2959 N N . GLN A 1 396 ? -17.880 0.286 3.178 1.00 88.62 396 GLN A N 1
ATOM 2960 C CA . GLN A 1 396 ? -17.340 -0.527 2.079 1.00 88.62 396 GLN A CA 1
ATOM 2961 C C . GLN A 1 396 ? -15.912 -1.021 2.341 1.00 88.62 396 GLN A C 1
ATOM 2963 O O . GLN A 1 396 ? -15.532 -2.071 1.832 1.00 88.62 396 GLN A O 1
ATOM 2968 N N . TRP A 1 397 ? -15.145 -0.303 3.168 1.00 87.50 397 TRP A N 1
ATOM 2969 C CA . TRP A 1 397 ? -13.777 -0.676 3.532 1.00 87.50 397 TRP A CA 1
ATOM 2970 C C . TRP A 1 397 ? -13.687 -1.844 4.528 1.00 87.50 397 TRP A C 1
ATOM 2972 O O . TRP A 1 397 ? -12.596 -2.316 4.835 1.00 87.50 397 TRP A O 1
ATOM 2982 N N . ILE A 1 398 ? -14.828 -2.354 4.994 1.00 90.00 398 ILE A N 1
ATOM 2983 C CA . ILE A 1 398 ? -14.934 -3.586 5.775 1.00 90.00 398 ILE A CA 1
ATOM 2984 C C . ILE A 1 398 ? -15.566 -4.638 4.871 1.00 90.00 398 ILE A C 1
ATOM 2986 O O . ILE A 1 398 ? -16.726 -4.479 4.488 1.00 90.00 398 ILE A O 1
ATOM 2990 N N . ALA A 1 399 ? -14.827 -5.696 4.524 1.00 85.75 399 ALA A N 1
ATOM 2991 C CA . ALA A 1 399 ? -15.294 -6.719 3.586 1.00 85.75 399 ALA A CA 1
ATOM 2992 C C . ALA A 1 399 ? -16.513 -7.486 4.130 1.00 85.75 399 ALA A C 1
ATOM 2994 O O . ALA A 1 399 ? -17.640 -7.228 3.702 1.00 85.75 399 ALA A O 1
ATOM 2995 N N . ASP A 1 400 ? -16.309 -8.339 5.133 1.00 84.56 400 ASP A N 1
ATOM 2996 C CA . ASP A 1 400 ? -17.345 -9.156 5.768 1.00 84.56 400 ASP A CA 1
ATOM 2997 C C . ASP A 1 400 ? -17.307 -8.962 7.282 1.00 84.56 400 ASP A C 1
ATOM 2999 O O . ASP A 1 400 ? -16.240 -8.861 7.871 1.00 84.56 400 ASP A O 1
ATOM 3003 N N . TRP A 1 401 ? -18.467 -8.918 7.935 1.00 89.31 401 TRP A N 1
ATOM 3004 C CA . TRP A 1 401 ? -18.541 -8.793 9.390 1.00 89.31 401 TRP A CA 1
ATOM 3005 C C . TRP A 1 401 ? -19.568 -9.761 9.963 1.00 89.31 401 TRP A C 1
ATOM 3007 O O . TRP A 1 401 ? -20.607 -10.015 9.350 1.00 89.31 401 TRP A O 1
ATOM 3017 N N . VAL A 1 402 ? -19.301 -10.299 11.153 1.00 88.06 402 VAL A N 1
ATOM 3018 C CA . VAL A 1 402 ? -20.242 -11.200 11.823 1.00 88.06 402 VAL A CA 1
ATOM 3019 C C . VAL A 1 402 ? -21.358 -10.375 12.463 1.00 88.06 402 VAL A C 1
ATOM 3021 O O . VAL A 1 402 ? -21.157 -9.722 13.483 1.00 88.06 402 VAL A O 1
ATOM 3024 N N . MET A 1 403 ? -22.542 -10.400 11.845 1.00 90.81 403 MET A N 1
ATOM 3025 C CA . MET A 1 403 ? -23.659 -9.518 12.212 1.00 90.81 403 MET A CA 1
ATOM 3026 C C . MET A 1 403 ? -24.641 -10.108 13.233 1.00 90.81 403 MET A C 1
ATOM 3028 O O . MET A 1 403 ? -25.505 -9.393 13.728 1.00 90.81 403 MET A O 1
ATOM 3032 N N . SER A 1 404 ? -24.566 -11.403 13.536 1.00 91.62 404 SER A N 1
ATOM 3033 C CA . SER A 1 404 ? -25.400 -12.042 14.563 1.00 91.62 404 SER A CA 1
ATOM 3034 C C . SER A 1 404 ? -24.842 -13.405 14.960 1.00 91.62 404 SER A C 1
ATOM 3036 O O . SER A 1 404 ? -24.044 -13.993 14.226 1.00 91.62 404 SER A O 1
ATOM 3038 N N . GLY A 1 405 ? -25.295 -13.924 16.098 1.00 88.19 405 GLY A N 1
ATOM 3039 C CA . GLY A 1 405 ? -24.987 -15.276 16.542 1.00 88.19 405 GLY A CA 1
ATOM 3040 C C . GLY A 1 405 ? -25.998 -15.785 17.563 1.00 88.19 405 GLY A C 1
ATOM 3041 O O . GLY A 1 405 ? -26.685 -15.010 18.218 1.00 88.19 405 GLY A O 1
ATOM 3042 N N . SER A 1 406 ? -26.076 -17.105 17.725 1.00 87.31 406 SER A N 1
ATOM 3043 C CA . SER A 1 406 ? -26.960 -17.768 18.697 1.00 87.31 406 SER A CA 1
ATOM 3044 C C . SER A 1 406 ? -26.435 -17.744 20.141 1.00 87.31 406 SER A C 1
ATOM 3046 O O . SER A 1 406 ? -27.007 -18.402 21.002 1.00 87.31 406 SER A O 1
ATOM 3048 N N . GLY A 1 407 ? -25.316 -17.058 20.391 1.00 80.62 407 GLY A N 1
ATOM 3049 C CA . GLY A 1 407 ? -24.555 -17.141 21.639 1.00 80.62 407 GLY A CA 1
ATOM 3050 C C . GLY A 1 407 ? -23.577 -18.315 21.675 1.00 80.62 407 GLY A C 1
ATOM 3051 O O . GLY A 1 407 ? -23.813 -19.363 21.070 1.00 80.62 407 GLY A O 1
ATOM 3052 N N . SER A 1 408 ? -22.438 -18.109 22.339 1.00 71.50 408 SER A N 1
ATOM 3053 C CA . SER A 1 408 ? -21.407 -19.121 22.599 1.00 71.50 408 SER A CA 1
ATOM 3054 C C . SER A 1 408 ? -20.367 -18.580 23.587 1.00 71.50 408 SER A C 1
ATOM 3056 O O . SER A 1 408 ? -20.308 -17.372 23.824 1.00 71.50 408 SER A O 1
ATOM 3058 N N . VAL A 1 409 ? -19.498 -19.464 24.086 1.00 60.34 409 VAL A N 1
ATOM 3059 C CA . VAL A 1 409 ? -18.340 -19.097 24.922 1.00 60.34 409 VAL A CA 1
ATOM 3060 C C . VAL A 1 409 ? -17.182 -18.505 24.095 1.00 60.34 409 VAL A C 1
ATOM 3062 O O . VAL A 1 409 ? -16.269 -17.922 24.664 1.00 60.34 409 VAL A O 1
ATOM 3065 N N . SER A 1 410 ? -17.182 -18.666 22.761 1.00 63.38 410 SER A N 1
ATOM 3066 C CA . SER A 1 410 ? -16.217 -18.021 21.857 1.00 63.38 410 SER A CA 1
ATOM 3067 C C . SER A 1 410 ? -16.591 -18.239 20.382 1.00 63.38 410 SER A C 1
ATOM 3069 O O . SER A 1 410 ? -16.379 -19.327 19.843 1.00 63.38 410 SER A O 1
ATOM 3071 N N . LEU A 1 411 ? -17.109 -17.209 19.706 1.00 68.12 411 LEU A N 1
ATOM 3072 C CA . LEU A 1 411 ? -17.209 -17.186 18.241 1.00 68.12 411 LEU A CA 1
ATOM 3073 C C . LEU A 1 411 ? -16.073 -16.336 17.675 1.00 68.12 411 LEU A C 1
ATOM 3075 O O . LEU A 1 411 ? -15.998 -15.150 17.988 1.00 68.12 411 LEU A O 1
ATOM 3079 N N . THR A 1 412 ? -15.228 -16.912 16.820 1.00 73.56 412 THR A N 1
ATOM 3080 C CA . THR A 1 412 ? -14.178 -16.157 16.124 1.00 73.56 412 THR A CA 1
ATOM 3081 C C . THR A 1 412 ? -14.772 -15.371 14.956 1.00 73.56 412 THR A C 1
ATOM 3083 O O . THR A 1 412 ? -15.293 -15.961 14.009 1.00 73.56 412 THR A O 1
ATOM 3086 N N . GLY A 1 413 ? -14.668 -14.045 15.008 1.00 72.25 413 GLY A N 1
ATOM 3087 C CA . GLY A 1 413 ? -14.881 -13.163 13.866 1.00 72.25 413 GLY A CA 1
ATOM 3088 C C . GLY A 1 413 ? -13.567 -12.921 13.129 1.00 72.25 413 GLY A C 1
ATOM 3089 O O . GLY A 1 413 ? -12.540 -12.678 13.763 1.00 72.25 413 GLY A O 1
ATOM 3090 N N . LYS A 1 414 ? -13.604 -12.981 11.795 1.00 76.50 414 LYS A N 1
ATOM 3091 C CA . LYS A 1 414 ? -12.505 -12.580 10.912 1.00 76.50 414 LYS A CA 1
ATOM 3092 C C . LYS A 1 414 ? -13.053 -11.630 9.852 1.00 76.50 414 LYS A C 1
ATOM 3094 O O . LYS A 1 414 ? -14.023 -11.978 9.184 1.00 76.50 414 LYS A O 1
ATOM 3099 N N . THR A 1 415 ? -12.430 -10.469 9.690 1.00 79.94 415 THR A N 1
ATOM 3100 C CA . THR A 1 415 ? -12.721 -9.539 8.589 1.00 79.94 415 THR A CA 1
ATOM 3101 C C . THR A 1 415 ? -11.434 -9.117 7.902 1.00 79.94 415 THR A C 1
ATOM 3103 O O . THR A 1 415 ? -10.402 -8.997 8.559 1.00 79.94 415 THR A O 1
ATOM 3106 N N . GLN A 1 416 ? -11.516 -8.832 6.606 1.00 82.38 416 GLN A N 1
ATOM 3107 C CA . GLN A 1 416 ? -10.458 -8.161 5.863 1.00 82.38 416 GLN A CA 1
ATOM 3108 C C . GLN A 1 416 ? -10.787 -6.671 5.739 1.00 82.38 416 GLN A C 1
ATOM 3110 O O . GLN A 1 416 ? -11.895 -6.298 5.332 1.00 82.38 416 GLN A O 1
ATOM 3115 N N . MET A 1 417 ? -9.816 -5.826 6.074 1.00 84.94 417 MET A N 1
ATOM 3116 C CA . MET A 1 417 ? -9.904 -4.382 5.877 1.00 84.94 417 MET A CA 1
ATOM 3117 C C . MET A 1 417 ? -9.392 -4.035 4.479 1.00 84.94 417 MET A C 1
ATOM 3119 O O . MET A 1 417 ? -8.290 -4.438 4.108 1.00 84.94 417 MET A O 1
ATOM 3123 N N . GLN A 1 418 ? -10.188 -3.312 3.694 1.00 85.94 418 GLN A N 1
ATOM 3124 C CA . GLN A 1 418 ? -9.761 -2.825 2.383 1.00 85.94 418 GLN A CA 1
ATOM 3125 C C . GLN A 1 418 ? -8.831 -1.622 2.548 1.00 85.94 418 GLN A C 1
ATOM 3127 O O . GLN A 1 418 ? -8.920 -0.880 3.526 1.00 85.94 418 GLN A O 1
ATOM 3132 N N . VAL A 1 419 ? -7.952 -1.412 1.572 1.00 84.56 419 VAL A N 1
ATOM 3133 C CA . VAL A 1 419 ? -7.099 -0.220 1.521 1.00 84.56 419 VAL A CA 1
ATOM 3134 C C . VAL A 1 419 ? -7.989 1.018 1.328 1.00 84.56 419 VAL A C 1
ATOM 3136 O O . VAL A 1 419 ? -8.850 1.000 0.443 1.00 84.56 419 VAL A O 1
ATOM 3139 N N . PRO A 1 420 ? -7.822 2.089 2.126 1.00 83.06 420 PRO A N 1
ATOM 3140 C CA . PRO A 1 420 ? -8.562 3.322 1.928 1.00 83.06 420 PRO A CA 1
ATOM 3141 C C . PRO A 1 420 ? -8.150 3.971 0.607 1.00 83.06 420 PRO A C 1
ATOM 3143 O O . PRO A 1 420 ? -6.992 3.910 0.193 1.00 83.06 420 PRO A O 1
ATOM 3146 N N . THR A 1 421 ? -9.089 4.647 -0.046 1.00 79.94 421 THR A N 1
ATOM 3147 C CA . THR A 1 421 ? -8.754 5.524 -1.172 1.00 79.94 421 THR A CA 1
ATOM 3148 C C . THR A 1 421 ? -7.818 6.632 -0.701 1.00 79.94 421 THR A C 1
ATOM 3150 O O . THR A 1 421 ? -7.936 7.102 0.436 1.00 79.94 421 THR A O 1
ATOM 3153 N N . PHE A 1 422 ? -6.931 7.096 -1.575 1.00 80.06 422 PHE A N 1
ATOM 3154 C CA . PHE A 1 422 ? -6.018 8.183 -1.249 1.00 80.06 422 PHE A CA 1
ATOM 3155 C C . PHE A 1 422 ? -6.285 9.432 -2.081 1.00 80.06 422 PHE A C 1
ATOM 3157 O O . PHE A 1 422 ? -6.734 9.378 -3.224 1.00 80.06 422 PHE A O 1
ATOM 3164 N N . GLU A 1 423 ? -5.934 10.578 -1.512 1.00 76.81 423 GLU A N 1
ATOM 3165 C CA . GLU A 1 423 ? -5.790 11.813 -2.274 1.00 76.81 423 GLU A CA 1
ATOM 3166 C C . GLU A 1 423 ? -4.327 11.933 -2.698 1.00 76.81 423 GLU A C 1
ATOM 3168 O O . GLU A 1 423 ? -3.444 11.947 -1.839 1.00 76.81 423 GLU A O 1
ATOM 3173 N N . ALA A 1 424 ? -4.054 12.003 -4.006 1.00 68.19 424 ALA A N 1
ATOM 3174 C CA . ALA A 1 424 ? -2.730 12.405 -4.482 1.00 68.19 424 ALA A CA 1
ATOM 3175 C C . ALA A 1 424 ? -2.723 13.837 -5.001 1.00 68.19 424 ALA A C 1
ATOM 3177 O O . ALA A 1 424 ? -3.669 14.274 -5.660 1.00 68.19 424 ALA A O 1
ATOM 3178 N N . ILE A 1 425 ? -1.638 14.540 -4.690 1.00 68.50 425 ILE A N 1
ATOM 3179 C CA . ILE A 1 425 ? -1.594 16.008 -4.696 1.00 68.50 425 ILE A CA 1
ATOM 3180 C C . ILE A 1 425 ? -0.827 16.567 -5.918 1.00 68.50 425 ILE A C 1
ATOM 3182 O O . ILE A 1 425 ? -0.807 17.778 -6.124 1.00 68.50 425 ILE A O 1
ATOM 3186 N N . SER A 1 426 ? -0.250 15.721 -6.787 1.00 80.25 426 SER A N 1
ATOM 3187 C CA . SER A 1 426 ? 0.406 16.187 -8.024 1.00 80.25 426 SER A CA 1
ATOM 3188 C C . SER A 1 426 ? -0.563 16.391 -9.195 1.00 80.25 426 SER A C 1
ATOM 3190 O O . SER A 1 426 ? -1.591 15.714 -9.321 1.00 80.25 426 SER A O 1
ATOM 3192 N N . ALA A 1 427 ? -0.196 17.301 -10.103 1.00 84.50 427 ALA A N 1
ATOM 3193 C CA . ALA A 1 427 ? -0.920 17.524 -11.352 1.00 84.50 427 ALA A CA 1
ATOM 3194 C C . ALA A 1 427 ? -0.865 16.289 -12.267 1.00 84.50 427 ALA A C 1
ATOM 3196 O O . ALA A 1 427 ? -1.839 15.975 -12.951 1.00 84.50 427 ALA A O 1
ATOM 3197 N N . GLU A 1 428 ? 0.251 15.561 -12.253 1.00 87.50 428 GLU A N 1
ATOM 3198 C CA . GLU A 1 428 ? 0.466 14.372 -13.067 1.00 87.50 428 GLU A CA 1
ATOM 3199 C C . GLU A 1 428 ? -0.432 13.206 -12.637 1.00 87.50 428 GLU A C 1
ATOM 3201 O O . GLU A 1 428 ? -1.104 12.597 -13.473 1.00 87.50 428 GLU A O 1
ATOM 3206 N N . SER A 1 429 ? -0.501 12.915 -11.336 1.00 88.69 429 SER A N 1
ATOM 3207 C CA . SER A 1 429 ? -1.393 11.877 -10.808 1.00 88.69 429 SER A CA 1
ATOM 3208 C C . SER A 1 429 ? -2.865 12.267 -10.935 1.00 88.69 429 SER A C 1
ATOM 3210 O O . SER A 1 429 ? -3.708 11.408 -11.200 1.00 88.69 429 SER A O 1
ATOM 3212 N N . ALA A 1 430 ? -3.194 13.558 -10.809 1.00 87.69 430 ALA A N 1
ATOM 3213 C CA . ALA A 1 430 ? -4.539 14.049 -11.093 1.00 87.69 430 ALA A CA 1
ATOM 3214 C C . ALA A 1 430 ? -4.921 13.851 -12.570 1.00 87.69 430 ALA A C 1
ATOM 3216 O O . ALA A 1 430 ? -6.045 13.446 -12.858 1.00 87.69 430 ALA A O 1
ATOM 3217 N N . ALA A 1 431 ? -3.996 14.080 -13.510 1.00 91.19 431 ALA A N 1
ATOM 3218 C CA . ALA A 1 431 ? -4.235 13.840 -14.933 1.00 91.19 431 ALA A CA 1
ATOM 3219 C C . ALA A 1 431 ? -4.528 12.359 -15.230 1.00 91.19 431 ALA A C 1
ATOM 3221 O O . ALA A 1 431 ? -5.444 12.069 -15.995 1.00 91.19 431 ALA A O 1
ATOM 3222 N N . LEU A 1 432 ? -3.810 11.433 -14.583 1.00 93.25 432 LEU A N 1
ATOM 3223 C CA . LEU A 1 432 ? -4.064 9.993 -14.694 1.00 93.25 432 LEU A CA 1
ATOM 3224 C C . LEU A 1 432 ? -5.443 9.592 -14.154 1.00 93.25 432 LEU A C 1
ATOM 3226 O O . LEU A 1 432 ? -6.154 8.841 -14.816 1.00 93.25 432 LEU A O 1
ATOM 3230 N N . ARG A 1 433 ? -5.853 10.111 -12.987 1.00 89.12 433 ARG A N 1
ATOM 3231 C CA . ARG A 1 433 ? -7.183 9.827 -12.411 1.00 89.12 433 ARG A CA 1
ATOM 3232 C C . ARG A 1 433 ? -8.330 10.413 -13.225 1.00 89.12 433 ARG A C 1
ATOM 3234 O O . ARG A 1 433 ? -9.377 9.789 -13.351 1.00 89.12 433 ARG A O 1
ATOM 3241 N N . ASN A 1 434 ? -8.124 11.600 -13.790 1.00 91.81 434 ASN A N 1
ATOM 3242 C CA . ASN A 1 434 ? -9.119 12.279 -14.617 1.00 91.81 434 ASN A CA 1
ATOM 3243 C C . ASN A 1 434 ? -9.183 11.733 -16.050 1.00 91.81 434 ASN A C 1
ATOM 3245 O O . ASN A 1 434 ? -10.104 12.082 -16.794 1.00 91.81 434 ASN A O 1
ATOM 3249 N N . ALA A 1 435 ? -8.220 10.905 -16.464 1.00 94.94 435 ALA A N 1
ATOM 3250 C CA . ALA A 1 435 ? -8.283 10.236 -17.750 1.00 94.94 435 ALA A CA 1
ATOM 3251 C C . ALA A 1 435 ? -9.498 9.296 -17.781 1.00 94.94 435 ALA A C 1
ATOM 3253 O O . ALA A 1 435 ? -9.722 8.497 -16.872 1.00 94.94 435 ALA A O 1
ATOM 3254 N N . GLY A 1 436 ? -10.298 9.391 -18.845 1.00 95.56 436 GLY A N 1
ATOM 3255 C CA . GLY A 1 436 ? -11.430 8.490 -19.039 1.00 95.56 436 GLY A CA 1
ATOM 3256 C C . GLY A 1 436 ? -10.968 7.035 -19.128 1.00 95.56 436 GLY A C 1
ATOM 3257 O O . GLY A 1 436 ? -9.890 6.752 -19.649 1.00 95.56 436 GLY A O 1
ATOM 3258 N N . ASN A 1 437 ? -11.800 6.109 -18.648 1.00 97.00 437 ASN A N 1
ATOM 3259 C CA . ASN A 1 437 ? -11.498 4.681 -18.684 1.00 97.00 437 ASN A CA 1
ATOM 3260 C C . ASN A 1 437 ? -11.148 4.228 -20.118 1.00 97.00 437 ASN A C 1
ATOM 3262 O O . ASN A 1 437 ? -11.930 4.432 -21.055 1.00 97.00 437 ASN A O 1
ATOM 3266 N N . ILE A 1 438 ? -9.983 3.595 -20.287 1.00 97.69 438 ILE A N 1
ATOM 3267 C CA . ILE A 1 438 ? -9.449 3.247 -21.611 1.00 97.69 438 ILE A CA 1
ATOM 3268 C C . ILE A 1 438 ? -10.342 2.257 -22.359 1.00 97.69 438 ILE A C 1
ATOM 3270 O O . ILE A 1 438 ? -10.406 2.263 -23.588 1.00 97.69 438 ILE A O 1
ATOM 3274 N N . ASN A 1 439 ? -11.051 1.388 -21.641 1.00 97.88 439 ASN A N 1
ATOM 3275 C CA . ASN A 1 439 ? -11.905 0.388 -22.257 1.00 97.88 439 ASN A CA 1
ATOM 3276 C C . ASN A 1 439 ? -13.169 1.013 -22.846 1.00 97.88 439 ASN A C 1
ATOM 3278 O O . ASN A 1 439 ? -13.649 0.563 -23.883 1.00 97.88 439 ASN A O 1
ATOM 3282 N N . GLN A 1 440 ? -13.685 2.074 -22.221 1.00 96.75 440 GLN A N 1
ATOM 3283 C CA . GLN A 1 440 ? -14.833 2.818 -22.740 1.00 96.75 440 GLN A CA 1
ATOM 3284 C C . GLN A 1 440 ? -14.476 3.566 -24.027 1.00 96.75 440 GLN A C 1
ATOM 3286 O O . GLN A 1 440 ? -15.254 3.551 -24.978 1.00 96.75 440 GLN A O 1
ATOM 3291 N N . SER A 1 441 ? -13.298 4.194 -24.077 1.00 95.50 441 SER A N 1
ATOM 3292 C CA . SER A 1 441 ? -12.856 4.959 -25.250 1.00 95.50 441 SER A CA 1
ATOM 3293 C C . SER A 1 441 ? -12.402 4.071 -26.414 1.00 95.50 441 SER A C 1
ATOM 3295 O O . SER A 1 441 ? -12.638 4.416 -27.569 1.00 95.50 441 SER A O 1
ATOM 3297 N N . SER A 1 442 ? -11.789 2.918 -26.130 1.00 96.81 442 SER A N 1
ATOM 3298 C CA . SER A 1 442 ? -11.323 1.961 -27.149 1.00 96.81 442 SER A CA 1
ATOM 3299 C C . SER A 1 442 ? -12.366 0.924 -27.578 1.00 96.81 442 SER A C 1
ATOM 3301 O O . SER A 1 442 ? -12.212 0.300 -28.628 1.00 96.81 442 SER A O 1
ATOM 3303 N N . GLY A 1 443 ? -13.392 0.677 -26.758 1.00 97.56 443 GLY A N 1
ATOM 3304 C CA . GLY A 1 443 ? -14.342 -0.425 -26.942 1.00 97.56 443 GLY A CA 1
ATOM 3305 C C . GLY A 1 443 ? -13.759 -1.823 -26.684 1.00 97.56 443 GLY A C 1
ATOM 3306 O O . GLY A 1 443 ? -14.405 -2.814 -27.020 1.00 97.56 443 GLY A O 1
ATOM 3307 N N . CYS A 1 444 ? -12.552 -1.928 -26.115 1.00 97.62 444 CYS A N 1
ATOM 3308 C CA . CYS A 1 444 ? -11.850 -3.195 -25.892 1.00 97.62 444 CYS A CA 1
ATOM 3309 C C . CYS A 1 444 ? -11.753 -3.514 -24.396 1.00 97.62 444 CYS A C 1
ATOM 3311 O O . CYS A 1 444 ? -11.196 -2.719 -23.644 1.00 97.62 444 CYS A O 1
ATOM 3313 N N . ILE A 1 445 ? -12.251 -4.679 -23.963 1.00 96.94 445 ILE A N 1
ATOM 3314 C CA . ILE A 1 445 ? -12.126 -5.191 -22.585 1.00 96.94 445 ILE A CA 1
ATOM 3315 C C . ILE A 1 445 ? -11.623 -6.641 -22.656 1.00 96.94 445 ILE A C 1
ATOM 3317 O O . ILE A 1 445 ? -12.382 -7.509 -23.092 1.00 96.94 445 ILE A O 1
ATOM 3321 N N . PRO A 1 446 ? -10.385 -6.940 -22.224 1.00 98.00 446 PRO A N 1
ATOM 3322 C CA . PRO A 1 446 ? -9.333 -6.010 -21.790 1.00 98.00 446 PRO A CA 1
ATOM 3323 C C . PRO A 1 446 ? -8.728 -5.195 -22.953 1.00 98.00 446 PRO A C 1
ATOM 3325 O O . PRO A 1 446 ? -8.884 -5.547 -24.121 1.00 98.00 446 PRO A O 1
ATOM 3328 N N . TYR A 1 447 ? -7.999 -4.124 -22.628 1.00 98.69 447 TYR A N 1
ATOM 3329 C CA . TYR A 1 447 ? -7.197 -3.342 -23.573 1.00 98.69 447 TYR A CA 1
ATOM 3330 C C . TYR A 1 447 ? -5.803 -3.963 -23.748 1.00 98.69 447 TYR A C 1
ATOM 3332 O O . TYR A 1 447 ? -5.003 -4.004 -22.810 1.00 98.69 447 TYR A O 1
ATOM 3340 N N . ASN A 1 448 ? -5.481 -4.427 -24.955 1.00 98.38 448 ASN A N 1
ATOM 3341 C CA . ASN A 1 448 ? -4.176 -5.010 -25.268 1.00 98.38 448 ASN A CA 1
ATOM 3342 C C . ASN A 1 448 ? -3.082 -3.952 -25.466 1.00 98.38 448 ASN A C 1
ATOM 3344 O O . ASN A 1 448 ? -3.102 -3.203 -26.439 1.00 98.38 448 ASN A O 1
ATOM 3348 N N . LEU A 1 449 ? -2.071 -3.960 -24.595 1.00 97.81 449 LEU A N 1
ATOM 3349 C CA . LEU A 1 449 ? -0.973 -2.984 -24.607 1.00 97.81 449 LEU A CA 1
ATOM 3350 C C . LEU A 1 449 ? 0.026 -3.161 -25.759 1.00 97.81 449 LEU A C 1
ATOM 3352 O O . LEU A 1 449 ? 0.853 -2.283 -25.993 1.00 97.81 449 LEU A O 1
ATOM 3356 N N . SER A 1 450 ? -0.045 -4.268 -26.502 1.00 97.12 450 SER A N 1
ATOM 3357 C CA . SER A 1 450 ? 0.829 -4.496 -27.661 1.00 97.12 450 SER A CA 1
ATOM 3358 C C . SER A 1 450 ? 0.383 -3.777 -28.939 1.00 97.12 450 SER A C 1
ATOM 3360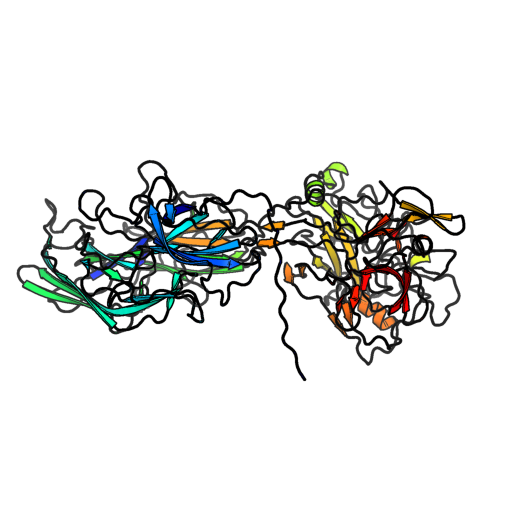 O O . SER A 1 450 ? 1.062 -3.864 -29.962 1.00 97.12 450 SER A O 1
ATOM 3362 N N . ASN A 1 451 ? -0.757 -3.083 -28.930 1.00 95.75 451 ASN A N 1
ATOM 3363 C CA . ASN A 1 451 ? -1.184 -2.240 -30.043 1.00 95.75 451 ASN A CA 1
ATOM 3364 C C . ASN A 1 451 ? -1.924 -0.994 -29.543 1.00 95.75 451 ASN A C 1
ATOM 3366 O O . ASN A 1 451 ? -2.520 -0.979 -28.470 1.00 95.75 451 ASN A O 1
ATOM 3370 N N . SER A 1 452 ? -1.913 0.065 -30.348 1.00 93.00 452 SER A N 1
ATOM 3371 C CA . SER A 1 452 ? -2.495 1.364 -29.986 1.00 93.00 452 SER A CA 1
ATOM 3372 C C . SER A 1 452 ? -4.028 1.408 -30.012 1.00 93.00 452 SER A C 1
ATOM 3374 O O . SER A 1 452 ? -4.604 2.434 -29.668 1.00 93.00 452 SER A O 1
ATOM 3376 N N . SER A 1 453 ? -4.691 0.329 -30.437 1.00 94.94 453 SER A N 1
ATOM 3377 C CA . SER A 1 453 ? -6.156 0.238 -30.513 1.00 94.94 453 SER A CA 1
ATOM 3378 C C . SER A 1 453 ? -6.781 -0.613 -29.405 1.00 94.94 453 SER A C 1
ATOM 3380 O O . SER A 1 453 ? -8.003 -0.681 -29.312 1.00 94.94 453 SER A O 1
ATOM 3382 N N . GLY A 1 454 ? -5.968 -1.299 -28.597 1.00 97.06 454 GLY A N 1
ATOM 3383 C CA . GLY A 1 454 ? -6.429 -2.236 -27.573 1.00 97.06 454 GLY A CA 1
ATOM 3384 C C . GLY A 1 454 ? -6.959 -3.574 -28.096 1.00 97.06 454 GLY A C 1
ATOM 3385 O O . GLY A 1 454 ? -7.380 -4.401 -27.292 1.00 97.06 454 GLY A O 1
ATOM 3386 N N . GLN A 1 455 ? -6.933 -3.813 -29.411 1.00 97.75 455 GLN A N 1
ATOM 3387 C CA . GLN A 1 455 ? -7.491 -5.010 -30.052 1.00 97.75 455 GLN A CA 1
ATOM 3388 C C . GLN A 1 455 ? -6.758 -6.293 -29.631 1.00 97.75 455 GLN A C 1
ATOM 3390 O O . GLN A 1 455 ? -5.579 -6.271 -29.289 1.00 97.75 455 GLN A O 1
ATOM 3395 N N . SER A 1 456 ? -7.403 -7.455 -29.722 1.00 96.06 456 SER A N 1
ATOM 3396 C CA . SER A 1 456 ? -6.805 -8.725 -29.272 1.00 96.06 456 SER A CA 1
ATOM 3397 C C . SER A 1 456 ? -5.547 -9.150 -30.049 1.00 96.06 456 SER A C 1
ATOM 3399 O O . SER A 1 456 ? -4.733 -9.910 -29.532 1.00 96.06 456 SER A O 1
ATOM 3401 N N . THR A 1 457 ? -5.360 -8.671 -31.282 1.00 97.19 457 THR A N 1
ATOM 3402 C CA . THR A 1 457 ? -4.200 -9.014 -32.119 1.00 97.19 457 THR A CA 1
ATOM 3403 C C . THR A 1 457 ? -2.904 -8.426 -31.558 1.00 97.19 457 THR A C 1
ATOM 3405 O O . THR A 1 457 ? -2.801 -7.224 -31.315 1.00 97.19 457 THR A O 1
ATOM 3408 N N . VAL A 1 458 ? -1.880 -9.266 -31.398 1.00 98.12 458 VAL A N 1
ATOM 3409 C CA . VAL A 1 458 ? -0.547 -8.823 -30.968 1.00 98.12 458 VAL A CA 1
ATOM 3410 C C . VAL A 1 458 ? 0.177 -8.141 -32.125 1.00 98.12 458 VAL A C 1
ATOM 3412 O O . VAL A 1 458 ? 0.272 -8.727 -33.202 1.00 98.12 458 VAL A O 1
ATOM 3415 N N . GLN A 1 459 ? 0.695 -6.926 -31.911 1.00 97.75 459 GLN A N 1
ATOM 3416 C CA . GLN A 1 459 ? 1.328 -6.140 -32.978 1.00 97.75 459 GLN A CA 1
ATOM 3417 C C . GLN A 1 459 ? 2.780 -5.761 -32.675 1.00 97.75 459 GLN A C 1
ATOM 3419 O O . GLN A 1 459 ? 3.660 -6.092 -33.461 1.00 97.75 459 GLN A O 1
ATOM 3424 N N . ASN A 1 460 ? 3.043 -5.085 -31.560 1.00 97.75 460 ASN A N 1
ATOM 3425 C CA . ASN A 1 460 ? 4.372 -4.622 -31.174 1.00 97.75 460 ASN A CA 1
ATOM 3426 C C . ASN A 1 460 ? 4.587 -4.882 -29.683 1.00 97.75 460 ASN A C 1
ATOM 3428 O O . ASN A 1 460 ? 3.817 -4.406 -28.852 1.00 97.75 460 ASN A O 1
ATOM 3432 N N . THR A 1 461 ? 5.618 -5.645 -29.333 1.00 98.38 461 THR A N 1
ATOM 3433 C CA . THR A 1 461 ? 5.864 -6.047 -27.942 1.00 98.38 461 THR A CA 1
ATOM 3434 C C . THR A 1 461 ? 7.135 -5.411 -27.384 1.00 98.38 461 THR A C 1
ATOM 3436 O O . THR A 1 461 ? 8.052 -5.054 -28.120 1.00 98.38 461 THR A O 1
ATOM 3439 N N . ALA A 1 462 ? 7.194 -5.228 -26.067 1.00 97.94 462 ALA A N 1
ATOM 3440 C CA . ALA A 1 462 ? 8.345 -4.662 -25.365 1.00 97.94 462 ALA A CA 1
ATOM 3441 C C . ALA A 1 462 ? 8.435 -5.212 -23.932 1.00 97.94 462 ALA A C 1
ATOM 3443 O O . ALA A 1 462 ? 7.597 -6.013 -23.518 1.00 97.94 462 ALA A O 1
ATOM 3444 N N . ASN A 1 463 ? 9.459 -4.794 -23.179 1.00 98.38 463 ASN A N 1
ATOM 3445 C CA . ASN A 1 463 ? 9.580 -5.110 -21.750 1.00 98.38 463 ASN A CA 1
ATOM 3446 C C . ASN A 1 463 ? 8.980 -4.036 -20.837 1.00 98.38 463 ASN A C 1
ATOM 3448 O O . ASN A 1 463 ? 8.703 -4.341 -19.683 1.00 98.38 463 ASN A O 1
ATOM 3452 N N . CYS A 1 464 ? 8.747 -2.824 -21.346 1.00 98.19 464 CYS A N 1
ATOM 3453 C CA . CYS A 1 464 ? 8.025 -1.768 -20.645 1.00 98.19 464 CYS A CA 1
ATOM 3454 C C . CYS A 1 464 ? 6.752 -1.396 -21.415 1.00 98.19 464 CYS A C 1
ATOM 3456 O O . CYS A 1 464 ? 6.794 -1.219 -22.636 1.00 98.19 464 CYS A O 1
ATOM 3458 N N . TYR A 1 465 ? 5.635 -1.255 -20.705 1.00 98.00 465 TYR A N 1
ATOM 3459 C CA . TYR A 1 465 ? 4.394 -0.697 -21.232 1.00 98.00 465 TYR A CA 1
ATOM 3460 C C . TYR A 1 465 ? 3.981 0.514 -20.401 1.00 98.00 465 TYR A C 1
ATOM 3462 O O . TYR A 1 465 ? 4.007 0.477 -19.171 1.00 98.00 465 TYR A O 1
ATOM 3470 N N . MET A 1 466 ? 3.605 1.590 -21.086 1.00 96.88 466 MET A N 1
ATOM 3471 C CA . MET A 1 466 ? 3.164 2.827 -20.451 1.00 96.88 466 MET A CA 1
ATOM 3472 C C . MET A 1 466 ? 1.644 2.798 -20.267 1.00 96.88 466 MET A C 1
ATOM 3474 O O . MET A 1 466 ? 0.915 2.417 -21.184 1.00 96.88 466 MET A O 1
ATOM 3478 N N . ILE A 1 467 ? 1.177 3.185 -19.082 1.00 97.69 467 ILE A N 1
ATOM 3479 C CA . ILE A 1 467 ? -0.240 3.234 -18.714 1.00 97.69 467 ILE A CA 1
ATOM 3480 C C . ILE A 1 467 ? -0.630 4.693 -18.496 1.00 97.69 467 ILE A C 1
ATOM 3482 O O . ILE A 1 467 ? -0.003 5.401 -17.709 1.00 97.69 467 ILE A O 1
ATOM 3486 N N . HIS A 1 468 ? -1.681 5.125 -19.190 1.00 96.25 468 HIS A N 1
ATOM 3487 C CA . HIS A 1 468 ? -2.096 6.530 -19.241 1.00 96.25 468 HIS A CA 1
ATOM 3488 C C . HIS A 1 468 ? -3.502 6.780 -18.680 1.00 96.25 468 HIS A C 1
ATOM 3490 O O . HIS A 1 468 ? -3.942 7.925 -18.648 1.00 96.25 468 HIS A O 1
ATOM 3496 N N . ALA A 1 469 ? -4.228 5.727 -18.296 1.00 96.81 469 ALA A N 1
ATOM 3497 C CA . ALA A 1 469 ? -5.614 5.823 -17.856 1.00 96.81 469 ALA A CA 1
ATOM 3498 C C . ALA A 1 469 ? -6.026 4.609 -16.999 1.00 96.81 469 ALA A C 1
ATOM 3500 O O . ALA A 1 469 ? -5.343 3.584 -17.023 1.00 96.81 469 ALA A O 1
ATOM 3501 N N . PRO A 1 470 ? -7.149 4.691 -16.267 1.00 97.62 470 PRO A N 1
ATOM 3502 C CA . PRO A 1 470 ? -7.772 3.535 -15.631 1.00 97.62 470 PRO A CA 1
ATOM 3503 C C . PRO A 1 470 ? -8.341 2.533 -16.646 1.00 97.62 470 PRO A C 1
ATOM 3505 O O . PRO A 1 470 ? -8.797 2.916 -17.730 1.00 97.62 470 PRO A O 1
ATOM 3508 N N . GLY A 1 471 ? -8.417 1.259 -16.257 1.00 98.00 471 GLY A N 1
ATOM 3509 C CA . GLY A 1 471 ? -9.107 0.212 -17.015 1.00 98.00 471 GLY A CA 1
ATOM 3510 C C . GLY A 1 471 ? -8.572 -1.203 -16.794 1.00 98.00 471 GLY A C 1
ATOM 3511 O O . GLY A 1 471 ? -7.668 -1.435 -15.996 1.00 98.00 471 GLY A O 1
ATOM 3512 N N . ASN A 1 472 ? -9.153 -2.155 -17.523 1.00 98.50 472 ASN A N 1
ATOM 3513 C CA . ASN A 1 472 ? -8.719 -3.545 -17.606 1.00 98.50 472 ASN A CA 1
ATOM 3514 C C . ASN A 1 472 ? -7.744 -3.704 -18.775 1.00 98.50 472 ASN A C 1
ATOM 3516 O O . ASN A 1 472 ? -8.069 -3.355 -19.915 1.00 98.50 472 ASN A O 1
ATOM 3520 N N . TYR A 1 473 ? -6.578 -4.278 -18.518 1.00 98.75 473 TYR A N 1
ATOM 3521 C CA . TYR A 1 473 ? -5.479 -4.378 -19.473 1.00 98.75 473 TYR A CA 1
ATOM 3522 C C . TYR A 1 473 ? -5.066 -5.826 -19.732 1.00 98.75 473 TYR A C 1
ATOM 3524 O O . TYR A 1 473 ? -5.298 -6.720 -18.916 1.00 98.75 473 TYR A O 1
ATOM 3532 N N . SER A 1 474 ? -4.427 -6.056 -20.882 1.00 98.56 474 SER A N 1
ATOM 3533 C CA . SER A 1 474 ? -3.773 -7.325 -21.195 1.00 98.56 474 SER A CA 1
ATOM 3534 C C . SER A 1 474 ? -2.381 -7.146 -21.799 1.00 98.56 474 SER A C 1
ATOM 3536 O O . SER A 1 474 ? -2.190 -6.311 -22.687 1.00 98.56 474 SER A O 1
ATOM 3538 N N . ILE A 1 475 ? -1.439 -7.998 -21.386 1.00 98.31 475 ILE A N 1
ATOM 3539 C CA . ILE A 1 475 ? -0.107 -8.142 -21.996 1.00 98.31 475 ILE A CA 1
ATOM 3540 C C . ILE A 1 475 ? 0.040 -9.560 -22.558 1.00 98.31 475 ILE A C 1
ATOM 3542 O O . ILE A 1 475 ? -0.149 -10.524 -21.809 1.00 98.31 475 ILE A O 1
ATOM 3546 N N . PRO A 1 476 ? 0.423 -9.728 -23.836 1.00 98.44 476 PRO A N 1
ATOM 3547 C CA . PRO A 1 476 ? 0.684 -11.049 -24.392 1.00 98.44 476 PRO A CA 1
ATOM 3548 C C . PRO A 1 476 ? 1.962 -11.665 -23.819 1.00 98.44 476 PRO A C 1
ATOM 3550 O O . PRO A 1 476 ? 2.961 -10.976 -23.615 1.00 98.44 476 PRO A O 1
ATOM 3553 N N . LEU A 1 477 ? 1.958 -12.987 -23.615 1.00 98.81 477 LEU A N 1
ATOM 3554 C CA . LEU A 1 477 ? 3.122 -13.747 -23.146 1.00 98.81 477 LEU A CA 1
ATOM 3555 C C . LEU A 1 477 ? 4.178 -13.908 -24.254 1.00 98.81 477 LEU A C 1
ATOM 3557 O O . LEU A 1 477 ? 4.386 -14.995 -24.800 1.00 98.81 477 LEU A O 1
ATOM 3561 N N . VAL A 1 478 ? 4.836 -12.800 -24.587 1.00 98.81 478 VAL A N 1
ATOM 3562 C CA . VAL A 1 478 ? 5.854 -12.665 -25.635 1.00 98.81 478 VAL A CA 1
ATOM 3563 C C . VAL A 1 478 ? 7.140 -12.114 -25.025 1.00 98.81 478 VAL A C 1
ATOM 3565 O O . VAL A 1 478 ? 7.106 -11.192 -24.210 1.00 98.81 478 VAL A O 1
ATOM 3568 N N . TYR A 1 479 ? 8.287 -12.657 -25.433 1.00 98.75 479 TYR A N 1
ATOM 3569 C CA . TYR A 1 479 ? 9.592 -12.188 -24.963 1.00 98.75 479 TYR A CA 1
ATOM 3570 C C . TYR A 1 479 ? 9.909 -10.778 -25.477 1.00 98.75 479 TYR A C 1
ATOM 3572 O O . TYR A 1 479 ? 10.323 -10.624 -26.622 1.00 98.75 479 TYR A O 1
ATOM 3580 N N . GLY A 1 480 ? 9.772 -9.747 -24.639 1.00 97.88 480 GLY A N 1
ATOM 3581 C CA . GLY A 1 480 ? 10.210 -8.377 -24.941 1.00 97.88 480 GLY A CA 1
ATOM 3582 C C . GLY A 1 480 ? 9.860 -7.921 -26.363 1.00 97.88 480 GLY A C 1
ATOM 3583 O O . GLY A 1 480 ? 8.702 -7.957 -26.760 1.00 97.88 480 GLY A O 1
ATOM 3584 N N . ASN A 1 481 ? 10.866 -7.546 -27.157 1.00 97.69 481 ASN A N 1
ATOM 3585 C CA . ASN A 1 481 ? 10.727 -7.084 -28.548 1.00 97.69 481 ASN A CA 1
ATOM 3586 C C . ASN A 1 481 ? 10.568 -8.201 -29.612 1.00 97.69 481 ASN A C 1
ATOM 3588 O O . ASN A 1 481 ? 10.914 -7.999 -30.777 1.00 97.69 481 ASN A O 1
ATOM 3592 N N . ALA A 1 482 ? 10.125 -9.408 -29.242 1.00 98.56 482 ALA A N 1
ATOM 3593 C CA . ALA A 1 482 ? 10.098 -10.553 -30.157 1.00 98.56 482 ALA A CA 1
ATOM 3594 C C . ALA A 1 482 ? 8.976 -10.516 -31.210 1.00 98.56 482 ALA A C 1
ATOM 3596 O O . ALA A 1 482 ? 9.036 -11.306 -32.152 1.00 98.56 482 ALA A O 1
ATOM 3597 N N . ILE A 1 483 ? 7.991 -9.616 -31.104 1.00 98.62 483 ILE A N 1
ATOM 3598 C CA . ILE A 1 483 ? 6.999 -9.351 -32.155 1.00 98.62 483 ILE A CA 1
ATOM 3599 C C . ILE A 1 483 ? 7.040 -7.872 -32.544 1.00 98.62 483 ILE A C 1
ATOM 3601 O O . ILE A 1 483 ? 6.986 -6.994 -31.681 1.00 98.62 483 ILE A O 1
ATOM 3605 N N . LYS A 1 484 ? 7.113 -7.615 -33.853 1.00 97.44 484 LYS A N 1
ATOM 3606 C CA . LYS A 1 484 ? 7.070 -6.282 -34.464 1.00 97.44 484 LYS A CA 1
ATOM 3607 C C . LYS A 1 484 ? 6.175 -6.325 -35.698 1.00 97.44 484 LYS A C 1
ATOM 3609 O O . LYS A 1 484 ? 6.275 -7.258 -36.496 1.00 97.44 484 LYS A O 1
ATOM 3614 N N . ASP A 1 485 ? 5.276 -5.354 -35.820 1.00 96.56 485 ASP A N 1
ATOM 3615 C CA . ASP A 1 485 ? 4.275 -5.261 -36.890 1.00 96.56 485 ASP A CA 1
ATOM 3616 C C . ASP A 1 485 ? 3.482 -6.568 -37.114 1.00 96.56 485 ASP A C 1
ATOM 3618 O O . ASP A 1 485 ? 3.200 -6.985 -38.237 1.00 96.56 485 ASP A O 1
ATOM 3622 N N . GLY A 1 486 ? 3.140 -7.250 -36.015 1.00 97.25 486 GLY A N 1
ATOM 3623 C CA . GLY A 1 486 ? 2.366 -8.496 -36.003 1.00 97.25 486 GLY A CA 1
ATOM 3624 C C . GLY A 1 486 ? 3.140 -9.747 -36.425 1.00 97.25 486 GLY A C 1
ATOM 3625 O O . GLY A 1 486 ? 2.551 -10.819 -36.531 1.00 97.25 486 GLY A O 1
ATOM 3626 N N . SER A 1 487 ? 4.451 -9.635 -36.659 1.00 98.00 487 SER A N 1
ATOM 3627 C CA . SER A 1 487 ? 5.311 -10.735 -37.107 1.00 98.00 487 SER A CA 1
ATOM 3628 C C . SER A 1 487 ? 6.461 -11.002 -36.138 1.00 98.00 487 SER A C 1
ATOM 3630 O O . SER A 1 487 ? 6.879 -10.128 -35.379 1.00 98.00 487 SER A O 1
ATOM 3632 N N . ALA A 1 488 ? 7.010 -12.220 -36.177 1.00 98.44 488 ALA A N 1
ATOM 3633 C CA . ALA A 1 488 ? 8.172 -12.583 -35.373 1.00 98.44 488 ALA A CA 1
ATOM 3634 C C . ALA A 1 488 ? 9.393 -11.716 -35.737 1.00 98.44 488 ALA A C 1
ATOM 3636 O O . ALA A 1 488 ? 9.900 -11.756 -36.858 1.00 98.44 488 ALA A O 1
ATOM 3637 N N . ASN A 1 489 ? 9.911 -10.980 -34.759 1.00 97.69 489 ASN A N 1
ATOM 3638 C CA . ASN A 1 489 ? 11.114 -10.169 -34.868 1.00 97.69 489 ASN A CA 1
ATOM 3639 C C . ASN A 1 489 ? 12.349 -10.981 -34.446 1.00 97.69 489 ASN A C 1
ATOM 3641 O O . ASN A 1 489 ? 12.945 -10.761 -33.391 1.00 97.69 489 ASN A O 1
ATOM 3645 N N . THR A 1 490 ? 12.737 -11.951 -35.275 1.00 96.62 490 THR A N 1
ATOM 3646 C CA . THR A 1 490 ? 13.884 -12.845 -35.011 1.00 96.62 490 THR A CA 1
ATOM 3647 C C . THR A 1 490 ? 15.188 -12.084 -34.765 1.00 96.62 490 THR A C 1
ATOM 3649 O O . THR A 1 490 ? 15.999 -12.505 -33.943 1.00 96.62 490 THR A O 1
ATOM 3652 N N . SER A 1 491 ? 15.361 -10.917 -35.395 1.00 94.25 491 SER A N 1
ATOM 3653 C CA . SER A 1 491 ? 16.526 -10.042 -35.210 1.00 94.25 491 SER A CA 1
ATOM 3654 C C . SER A 1 491 ? 16.672 -9.451 -33.802 1.00 94.25 491 SER A C 1
ATOM 3656 O O . SER A 1 491 ? 17.735 -8.923 -33.485 1.00 94.25 491 SER A O 1
ATOM 3658 N N . ALA A 1 492 ? 15.648 -9.558 -32.946 1.00 96.00 492 ALA A N 1
ATOM 3659 C CA . ALA A 1 492 ? 15.709 -9.129 -31.550 1.00 96.00 492 ALA A CA 1
ATOM 3660 C C . ALA A 1 492 ? 16.250 -10.209 -30.596 1.00 96.00 492 ALA A C 1
ATOM 3662 O O . ALA A 1 492 ? 16.686 -9.877 -29.494 1.00 96.00 492 ALA A O 1
ATOM 3663 N N . TYR A 1 493 ? 16.241 -11.487 -30.994 1.00 96.31 493 TYR A N 1
ATOM 3664 C CA . TYR A 1 493 ? 16.698 -12.608 -30.154 1.00 96.31 493 TYR A CA 1
ATOM 3665 C C . TYR A 1 493 ? 17.666 -13.574 -30.850 1.00 96.31 493 TYR A C 1
ATOM 3667 O O . TYR A 1 493 ? 18.160 -14.507 -30.217 1.00 96.31 493 TYR A O 1
ATOM 3675 N N . THR A 1 494 ? 17.986 -13.342 -32.124 1.00 94.38 494 THR A N 1
ATOM 3676 C CA . THR A 1 494 ? 18.989 -14.096 -32.883 1.00 94.38 494 THR A CA 1
ATOM 3677 C C . THR A 1 494 ? 19.912 -13.144 -33.644 1.00 94.38 494 THR A C 1
ATOM 3679 O O . THR A 1 494 ? 19.475 -12.416 -34.536 1.00 94.38 494 THR A O 1
ATOM 3682 N N . ALA A 1 495 ? 21.205 -13.164 -33.322 1.00 89.25 495 ALA A N 1
ATOM 3683 C CA . ALA A 1 495 ? 22.218 -12.374 -34.012 1.00 89.25 495 ALA A CA 1
ATOM 3684 C C . ALA A 1 495 ? 22.552 -12.973 -35.390 1.00 89.25 495 ALA A C 1
ATOM 3686 O O . ALA A 1 495 ? 22.763 -14.181 -35.531 1.00 89.25 495 ALA A O 1
ATOM 3687 N N . SER A 1 496 ? 22.664 -12.114 -36.408 1.00 80.94 496 SER A N 1
ATOM 3688 C CA . SER A 1 496 ? 23.028 -12.504 -37.781 1.00 80.94 496 SER A CA 1
ATOM 3689 C C . SER A 1 496 ? 24.538 -12.682 -37.993 1.00 80.94 496 SER A C 1
ATOM 3691 O O . SER A 1 496 ? 24.965 -13.304 -38.967 1.00 80.94 496 SER A O 1
ATOM 3693 N N . THR A 1 497 ? 25.367 -12.157 -37.088 1.00 69.44 497 THR A N 1
ATOM 3694 C CA . THR A 1 497 ? 26.831 -12.238 -37.153 1.00 69.44 497 THR A CA 1
ATOM 3695 C C . THR A 1 497 ? 27.353 -13.583 -36.628 1.00 69.44 497 THR A C 1
ATOM 3697 O O . THR A 1 497 ? 26.698 -14.281 -35.849 1.00 69.44 497 THR A O 1
ATOM 3700 N N . ARG A 1 498 ? 28.555 -14.001 -37.064 1.00 60.31 498 ARG A N 1
ATOM 3701 C CA . ARG A 1 498 ? 29.207 -15.196 -36.494 1.00 60.31 498 ARG A CA 1
ATOM 3702 C C . ARG A 1 498 ? 29.468 -14.949 -35.007 1.00 60.31 498 ARG A C 1
ATOM 3704 O O . ARG A 1 498 ? 30.057 -13.929 -34.665 1.00 60.31 498 ARG A O 1
ATOM 3711 N N . SER A 1 499 ? 29.078 -15.904 -34.158 1.00 62.19 499 SER A N 1
ATOM 3712 C CA . SER A 1 499 ? 29.366 -15.873 -32.719 1.00 62.19 499 SER A CA 1
ATOM 3713 C C . SER A 1 499 ? 30.862 -15.646 -32.505 1.00 62.19 499 SER A C 1
ATOM 3715 O O . SER A 1 499 ? 31.678 -16.501 -32.852 1.00 62.19 499 SER A O 1
ATOM 3717 N N . THR A 1 500 ? 31.219 -14.493 -31.949 1.00 69.50 500 THR A N 1
ATOM 3718 C CA . THR A 1 500 ? 32.468 -14.345 -31.201 1.00 69.50 500 THR A CA 1
ATOM 3719 C C . THR A 1 500 ? 32.187 -14.739 -29.752 1.00 69.50 500 THR A C 1
ATOM 3721 O O . THR A 1 500 ? 31.026 -14.883 -29.360 1.00 69.50 500 THR A O 1
ATOM 3724 N N . VAL A 1 501 ? 33.229 -14.933 -28.946 1.00 74.25 501 VAL A N 1
ATOM 3725 C CA . VAL A 1 501 ? 33.088 -15.373 -27.544 1.00 74.25 501 VAL A CA 1
ATOM 3726 C C . VAL A 1 501 ? 32.253 -14.420 -26.667 1.00 74.25 501 VAL A C 1
ATOM 3728 O O . VAL A 1 501 ? 31.735 -14.853 -25.645 1.00 74.25 501 VAL A O 1
ATOM 3731 N N . HIS A 1 502 ? 32.056 -13.163 -27.090 1.00 84.88 502 HIS A N 1
ATOM 3732 C CA . HIS A 1 502 ? 31.325 -12.128 -26.339 1.00 84.88 502 HIS A CA 1
ATOM 3733 C C . HIS A 1 502 ? 30.066 -11.597 -27.042 1.00 84.88 502 HIS A C 1
ATOM 3735 O O . HIS A 1 502 ? 29.489 -10.594 -26.620 1.00 84.88 502 HIS A O 1
ATOM 3741 N N . ILE A 1 503 ? 29.614 -12.246 -28.118 1.00 88.00 503 ILE A N 1
ATOM 3742 C CA . ILE A 1 503 ? 28.340 -11.926 -28.774 1.00 88.00 503 ILE A CA 1
ATOM 3743 C C . ILE A 1 503 ? 27.387 -13.093 -28.559 1.00 88.00 503 ILE A C 1
ATOM 3745 O O . ILE A 1 503 ? 27.645 -14.210 -29.011 1.00 88.00 503 ILE A O 1
ATOM 3749 N N . LEU A 1 504 ? 26.280 -12.826 -27.864 1.00 90.56 504 LEU A N 1
ATOM 3750 C CA . LEU A 1 504 ? 25.239 -13.812 -27.625 1.00 90.56 504 LEU A CA 1
ATOM 3751 C C . LEU A 1 504 ? 24.482 -14.038 -28.928 1.00 90.56 504 LEU A C 1
ATOM 3753 O O . LEU A 1 504 ? 23.710 -13.183 -29.364 1.00 90.56 504 LEU A O 1
ATOM 3757 N N . LYS A 1 505 ? 24.740 -15.180 -29.570 1.00 90.38 505 LYS A N 1
ATOM 3758 C CA . LYS A 1 505 ? 24.112 -15.509 -30.851 1.00 90.38 505 LYS A CA 1
ATOM 3759 C C . LYS A 1 505 ? 22.611 -15.741 -30.704 1.00 90.38 505 LYS A C 1
ATOM 3761 O O . LYS A 1 505 ? 21.845 -15.174 -31.470 1.00 90.38 505 LYS A O 1
ATOM 3766 N N . ASN A 1 506 ? 22.215 -16.564 -29.737 1.00 93.50 506 ASN A N 1
ATOM 3767 C CA . ASN A 1 506 ? 20.816 -16.848 -29.441 1.00 93.50 506 ASN A CA 1
ATOM 3768 C C . ASN A 1 506 ? 20.531 -16.371 -28.022 1.00 93.50 506 ASN A C 1
ATOM 3770 O O . ASN A 1 506 ? 21.189 -16.821 -27.083 1.00 93.50 506 ASN A O 1
ATOM 3774 N N . PHE A 1 507 ? 19.569 -15.469 -27.874 1.00 96.19 507 PHE A N 1
ATOM 3775 C CA . PHE A 1 507 ? 19.115 -15.008 -26.568 1.00 96.19 507 PHE A CA 1
ATOM 3776 C C . PHE A 1 507 ? 18.379 -16.139 -25.863 1.00 96.19 507 PHE A C 1
ATOM 3778 O O . PHE A 1 507 ? 17.835 -17.029 -26.516 1.00 96.19 507 PHE A O 1
ATOM 3785 N N . ILE A 1 508 ? 18.393 -16.122 -24.533 1.00 96.31 508 ILE A N 1
ATOM 3786 C CA . ILE A 1 508 ? 17.932 -17.249 -23.726 1.00 96.31 508 ILE A CA 1
ATOM 3787 C C . ILE A 1 508 ? 16.715 -16.908 -22.871 1.00 96.31 508 ILE A C 1
ATOM 3789 O O . ILE A 1 508 ? 16.485 -15.755 -22.503 1.00 96.31 508 ILE A O 1
ATOM 3793 N N . ASN A 1 509 ? 15.939 -17.937 -22.552 1.00 97.50 509 ASN A N 1
ATOM 3794 C CA . ASN A 1 509 ? 14.831 -17.874 -21.609 1.00 97.50 509 ASN A CA 1
ATOM 3795 C C . ASN A 1 509 ? 15.298 -18.138 -20.161 1.00 97.50 509 ASN A C 1
ATOM 3797 O O . ASN A 1 509 ? 16.486 -18.318 -19.888 1.00 97.50 509 ASN A O 1
ATOM 3801 N N . HIS A 1 510 ? 14.343 -18.197 -19.228 1.00 96.56 510 HIS A N 1
ATOM 3802 C CA . HIS A 1 510 ? 14.573 -18.458 -17.800 1.00 96.56 510 HIS A CA 1
ATOM 3803 C C . HIS A 1 510 ? 15.285 -19.790 -17.478 1.00 96.56 510 HIS A C 1
ATOM 3805 O O . HIS A 1 510 ? 15.832 -19.927 -16.385 1.00 96.56 510 HIS A O 1
ATOM 3811 N N . LEU A 1 511 ? 15.302 -20.756 -18.407 1.00 95.88 511 LEU A N 1
ATOM 3812 C CA . LEU A 1 511 ? 15.998 -22.045 -18.268 1.00 95.88 511 LEU A CA 1
ATOM 3813 C C . LEU A 1 511 ? 17.431 -22.008 -18.821 1.00 95.88 511 LEU A C 1
ATOM 3815 O O . LEU A 1 511 ? 18.134 -23.013 -18.766 1.00 95.88 511 LEU A O 1
ATOM 3819 N N . GLY A 1 512 ? 17.854 -20.886 -19.408 1.00 93.94 512 GLY A N 1
ATOM 3820 C CA . GLY A 1 512 ? 19.119 -20.786 -20.136 1.00 93.94 512 GLY A CA 1
ATOM 3821 C C . GLY A 1 512 ? 19.079 -21.381 -21.548 1.00 93.94 512 GLY A C 1
ATOM 3822 O O . GLY A 1 512 ? 20.109 -21.438 -22.218 1.00 93.94 512 GLY A O 1
ATOM 3823 N N . ASN A 1 513 ? 17.903 -21.796 -22.028 1.00 96.06 513 ASN A N 1
ATOM 3824 C CA . ASN A 1 513 ? 17.721 -22.330 -23.375 1.00 96.06 513 ASN A CA 1
ATOM 3825 C C . ASN A 1 513 ? 17.500 -21.199 -24.379 1.00 96.06 513 ASN A C 1
ATOM 3827 O O . ASN A 1 513 ? 16.874 -20.193 -24.049 1.00 96.06 513 ASN A O 1
ATOM 3831 N N . ALA A 1 514 ? 17.966 -21.385 -25.615 1.00 97.25 514 ALA A N 1
ATOM 3832 C CA . ALA A 1 514 ? 17.723 -20.440 -26.700 1.00 97.25 514 ALA A CA 1
ATOM 3833 C C . ALA A 1 514 ? 16.218 -20.190 -26.906 1.00 97.25 514 ALA A C 1
ATOM 3835 O O . ALA A 1 514 ? 15.424 -21.130 -26.933 1.00 97.25 514 ALA A O 1
ATOM 3836 N N . ILE A 1 515 ? 15.848 -18.925 -27.097 1.00 98.31 515 ILE A N 1
ATOM 3837 C CA . ILE A 1 515 ? 14.514 -18.519 -27.534 1.00 98.31 515 ILE A CA 1
ATOM 3838 C C . ILE A 1 515 ? 14.387 -18.884 -29.013 1.00 98.31 515 ILE A C 1
ATOM 3840 O O . ILE A 1 515 ? 15.165 -18.425 -29.849 1.00 98.31 515 ILE A O 1
ATOM 3844 N N . THR A 1 516 ? 13.415 -19.736 -29.322 1.00 97.44 516 THR A N 1
ATOM 3845 C CA . THR A 1 516 ? 13.176 -20.274 -30.674 1.00 97.44 516 THR A CA 1
ATOM 3846 C C . THR A 1 516 ? 11.851 -19.819 -31.275 1.00 97.44 516 THR A C 1
ATOM 3848 O O . THR A 1 516 ? 11.690 -19.861 -32.491 1.00 97.44 516 THR A O 1
ATOM 3851 N N . ASP A 1 517 ? 10.941 -19.335 -30.433 1.00 98.50 517 ASP A N 1
ATOM 3852 C CA . ASP A 1 517 ? 9.648 -18.774 -30.812 1.00 98.50 517 ASP A CA 1
ATOM 3853 C C . ASP A 1 517 ? 9.393 -17.501 -29.986 1.00 98.50 517 ASP A C 1
ATOM 3855 O O . ASP A 1 517 ? 9.791 -17.463 -28.813 1.00 98.50 517 ASP A O 1
ATOM 3859 N N . PRO A 1 518 ? 8.761 -16.455 -30.554 1.00 98.56 518 PRO A N 1
ATOM 3860 C CA . PRO A 1 518 ? 8.468 -15.228 -29.816 1.00 98.56 518 PRO A CA 1
ATOM 3861 C C . PRO A 1 518 ? 7.561 -15.445 -28.600 1.00 98.56 518 PRO A C 1
ATOM 3863 O O . PRO A 1 518 ? 7.701 -14.731 -27.603 1.00 98.56 518 PRO A O 1
ATOM 3866 N N . TYR A 1 519 ? 6.643 -16.410 -28.666 1.00 98.75 519 TYR A N 1
ATOM 3867 C CA . TYR A 1 519 ? 5.704 -16.691 -27.595 1.00 98.75 519 TYR A CA 1
ATOM 3868 C C . TYR A 1 519 ? 6.316 -17.641 -26.568 1.00 98.75 519 TYR A C 1
ATOM 3870 O O . TYR A 1 519 ? 6.799 -18.731 -26.887 1.00 98.75 519 TYR A O 1
ATOM 3878 N N . ILE A 1 520 ? 6.240 -17.255 -25.296 1.00 98.81 520 ILE A N 1
ATOM 3879 C CA . ILE A 1 520 ? 6.896 -17.961 -24.186 1.00 98.81 520 ILE A CA 1
ATOM 3880 C C . ILE A 1 520 ? 6.478 -19.436 -24.152 1.00 98.81 520 ILE A C 1
ATOM 3882 O O . ILE A 1 520 ? 7.314 -20.332 -24.118 1.00 98.81 520 ILE A O 1
ATOM 3886 N N . TYR A 1 521 ? 5.176 -19.681 -24.250 1.00 98.44 521 TYR A N 1
ATOM 3887 C CA . TYR A 1 521 ? 4.541 -20.995 -24.151 1.00 98.44 521 TYR A CA 1
ATOM 3888 C C . TYR A 1 521 ? 4.798 -21.943 -25.336 1.00 98.44 521 TYR A C 1
ATOM 3890 O O . TYR A 1 521 ? 4.393 -23.102 -25.280 1.00 98.44 521 TYR A O 1
ATOM 3898 N N . ASN A 1 522 ? 5.411 -21.462 -26.423 1.00 98.44 522 ASN A N 1
ATOM 3899 C CA . ASN A 1 522 ? 5.804 -22.290 -27.569 1.00 98.44 522 ASN A CA 1
ATOM 3900 C C . ASN A 1 522 ? 7.239 -22.820 -27.430 1.00 98.44 522 ASN A C 1
ATOM 3902 O O . ASN A 1 522 ? 7.675 -23.646 -28.229 1.00 98.44 522 ASN A O 1
ATOM 3906 N N . ASN A 1 523 ? 7.984 -22.356 -26.424 1.00 98.25 523 ASN A N 1
ATOM 3907 C CA . ASN A 1 523 ? 9.341 -22.811 -26.162 1.00 98.25 523 ASN A CA 1
ATOM 3908 C C . ASN A 1 523 ? 9.322 -24.012 -25.205 1.00 98.25 523 ASN A C 1
ATOM 3910 O O . ASN A 1 523 ? 8.555 -24.056 -24.241 1.00 98.25 523 ASN A O 1
ATOM 3914 N N . SER A 1 524 ? 10.192 -24.992 -25.457 1.00 97.25 524 SER A N 1
ATOM 3915 C CA . SER A 1 524 ? 10.253 -26.239 -24.685 1.00 97.25 524 SER A CA 1
ATOM 3916 C C . SER A 1 524 ? 10.358 -25.984 -23.178 1.00 97.25 524 SER A C 1
ATOM 3918 O O . SER A 1 524 ? 11.218 -25.225 -22.725 1.00 97.25 524 SER A O 1
ATOM 3920 N N . ASN A 1 525 ? 9.501 -26.660 -22.407 1.00 96.31 525 ASN A N 1
ATOM 3921 C CA . ASN A 1 525 ? 9.420 -26.595 -20.941 1.00 96.31 525 ASN A CA 1
ATOM 3922 C C . ASN A 1 525 ? 9.088 -25.209 -20.354 1.00 96.31 525 ASN A C 1
ATOM 3924 O O . ASN A 1 525 ? 9.238 -25.006 -19.154 1.00 96.31 525 ASN A O 1
ATOM 3928 N N . CYS A 1 526 ? 8.608 -24.263 -21.161 1.00 97.88 526 CYS A N 1
ATOM 3929 C CA . CYS A 1 526 ? 8.126 -22.970 -20.683 1.00 97.88 526 CYS A CA 1
ATOM 3930 C C . CYS A 1 526 ? 6.602 -23.026 -20.525 1.00 97.88 526 CYS A C 1
ATOM 3932 O O . CYS A 1 526 ? 5.876 -22.662 -21.445 1.00 97.88 526 CYS A O 1
ATOM 3934 N N . VAL A 1 527 ? 6.109 -23.518 -19.384 1.00 98.06 527 VAL A N 1
ATOM 3935 C CA . VAL A 1 527 ? 4.667 -23.714 -19.145 1.00 98.06 527 VAL A CA 1
ATOM 3936 C C . VAL A 1 527 ? 4.141 -22.679 -18.142 1.00 98.06 527 VAL A C 1
ATOM 3938 O O . VAL A 1 527 ? 4.425 -22.802 -16.952 1.00 98.06 527 VAL A O 1
ATOM 3941 N N . PRO A 1 528 ? 3.360 -21.676 -18.587 1.00 98.50 528 PRO A N 1
ATOM 3942 C CA . PRO A 1 528 ? 2.718 -20.719 -17.689 1.00 98.50 528 PRO A CA 1
ATOM 3943 C C . PRO A 1 528 ? 1.717 -21.387 -16.735 1.00 98.50 528 PRO A C 1
ATOM 3945 O O . PRO A 1 528 ? 0.887 -22.206 -17.147 1.00 98.50 528 PRO A O 1
ATOM 3948 N N . SER A 1 529 ? 1.755 -20.996 -15.465 1.00 98.44 529 SER A N 1
ATOM 3949 C CA . SER A 1 529 ? 0.847 -21.467 -14.418 1.00 98.44 529 SER A CA 1
ATOM 3950 C C . SER A 1 529 ? -0.002 -20.335 -13.852 1.00 98.44 529 SER A C 1
ATOM 3952 O O . SER A 1 529 ? -1.227 -20.442 -13.898 1.00 98.44 529 SER A O 1
ATOM 3954 N N . ASP A 1 530 ? 0.628 -19.253 -13.391 1.00 98.25 530 ASP A N 1
ATOM 3955 C CA . ASP A 1 530 ? -0.034 -18.059 -12.858 1.00 98.25 530 ASP A CA 1
ATOM 3956 C C . ASP A 1 530 ? 0.696 -16.764 -13.259 1.00 98.25 530 ASP A C 1
ATOM 3958 O O . ASP A 1 530 ? 1.717 -16.790 -13.956 1.00 98.25 530 ASP A O 1
ATOM 3962 N N . ALA A 1 531 ? 0.133 -15.622 -12.862 1.00 98.38 531 ALA A N 1
ATOM 3963 C CA . ALA A 1 531 ? 0.754 -14.314 -13.008 1.00 98.38 531 ALA A CA 1
ATOM 3964 C C . ALA A 1 531 ? 0.593 -13.515 -11.714 1.00 98.38 531 ALA A C 1
ATOM 3966 O O . ALA A 1 531 ? -0.424 -13.653 -11.038 1.00 98.38 531 ALA A O 1
ATOM 3967 N N . VAL A 1 532 ? 1.589 -12.695 -11.384 1.00 97.38 532 VAL A N 1
ATOM 3968 C CA . VAL A 1 532 ? 1.657 -11.949 -10.118 1.00 97.38 532 VAL A CA 1
ATOM 3969 C C . VAL A 1 532 ? 2.274 -10.566 -10.306 1.00 97.38 532 VAL A C 1
ATOM 3971 O O . VAL A 1 532 ? 3.045 -10.348 -11.245 1.00 97.38 532 VAL A O 1
ATOM 3974 N N . VAL A 1 533 ? 1.978 -9.653 -9.381 1.00 97.06 533 VAL A N 1
ATOM 3975 C CA . VAL A 1 533 ? 2.819 -8.475 -9.128 1.00 97.06 533 VAL A CA 1
ATOM 3976 C C . VAL A 1 533 ? 4.084 -8.948 -8.405 1.00 97.06 533 VAL A C 1
ATOM 3978 O O . VAL A 1 533 ? 4.012 -9.787 -7.513 1.00 97.06 533 VAL A O 1
ATOM 3981 N N . ILE A 1 534 ? 5.252 -8.454 -8.809 1.00 95.69 534 ILE A N 1
ATOM 3982 C CA . ILE A 1 534 ? 6.526 -8.685 -8.110 1.00 95.69 534 ILE A CA 1
ATOM 3983 C C . ILE A 1 534 ? 6.769 -7.563 -7.104 1.00 95.69 534 ILE A C 1
ATOM 3985 O O . ILE A 1 534 ? 7.098 -7.824 -5.949 1.00 95.69 534 ILE A O 1
ATOM 3989 N N . TRP A 1 535 ? 6.618 -6.322 -7.564 1.00 94.25 535 TRP A N 1
ATOM 3990 C CA . TRP A 1 535 ? 6.624 -5.130 -6.731 1.00 94.25 535 TRP A CA 1
ATOM 3991 C C . TRP A 1 535 ? 5.872 -3.993 -7.423 1.00 94.25 535 TRP A C 1
ATOM 3993 O O . TRP A 1 535 ? 5.788 -3.964 -8.654 1.00 94.25 535 TRP A O 1
ATOM 4003 N N . GLU A 1 536 ? 5.389 -3.042 -6.634 1.00 93.06 536 GLU A N 1
ATOM 4004 C CA . GLU A 1 536 ? 4.900 -1.737 -7.086 1.00 93.06 536 GLU A CA 1
ATOM 4005 C C . GLU A 1 536 ? 5.365 -0.639 -6.121 1.00 93.06 536 GLU A C 1
ATOM 4007 O O . GLU A 1 536 ? 5.509 -0.871 -4.925 1.00 93.06 536 GLU A O 1
ATOM 4012 N N . ASP A 1 537 ? 5.642 0.563 -6.619 1.00 90.06 537 ASP A N 1
ATOM 4013 C CA . ASP A 1 537 ? 6.013 1.711 -5.772 1.00 90.06 537 ASP A CA 1
ATOM 4014 C C . ASP A 1 537 ? 4.789 2.524 -5.301 1.00 90.06 537 ASP A C 1
ATOM 4016 O O . ASP A 1 537 ? 4.928 3.543 -4.616 1.00 90.06 537 ASP A O 1
ATOM 4020 N N . ARG A 1 538 ? 3.582 2.069 -5.660 1.00 88.44 538 ARG A N 1
ATOM 4021 C CA . ARG A 1 538 ? 2.290 2.686 -5.352 1.00 88.44 538 ARG A CA 1
ATOM 4022 C C . ARG A 1 538 ? 1.249 1.613 -5.049 1.00 88.44 538 ARG A C 1
ATOM 4024 O O . ARG A 1 538 ? 0.879 0.858 -5.940 1.00 88.44 538 ARG A O 1
ATOM 4031 N N . LEU A 1 539 ? 0.770 1.577 -3.806 1.00 89.06 539 LEU A N 1
ATOM 4032 C CA . LEU A 1 539 ? -0.138 0.538 -3.310 1.00 89.06 539 LEU A CA 1
ATOM 4033 C C . LEU A 1 539 ? -1.418 0.437 -4.145 1.00 89.06 539 LEU A C 1
ATOM 4035 O O . LEU A 1 539 ? -2.089 1.444 -4.370 1.00 89.06 539 LEU A O 1
ATOM 4039 N N . ASN A 1 540 ? -1.775 -0.787 -4.524 1.00 87.62 540 ASN A N 1
ATOM 4040 C CA . ASN A 1 540 ? -2.971 -1.157 -5.276 1.00 87.62 540 ASN A CA 1
ATOM 4041 C C . ASN A 1 540 ? -3.107 -0.462 -6.636 1.00 87.62 540 ASN A C 1
ATOM 4043 O O . ASN A 1 540 ? -4.205 -0.392 -7.196 1.00 87.62 540 ASN A O 1
ATOM 4047 N N . THR A 1 541 ? -2.004 0.030 -7.200 1.00 89.00 541 THR A N 1
ATOM 4048 C CA . THR A 1 541 ? -2.038 0.658 -8.525 1.00 89.00 541 THR A CA 1
ATOM 4049 C C . THR A 1 541 ? -2.307 -0.379 -9.610 1.00 89.00 541 THR A C 1
ATOM 4051 O O . THR A 1 541 ? -2.997 -0.090 -10.591 1.00 89.00 541 THR A O 1
ATOM 4054 N N . VAL A 1 542 ? -1.809 -1.603 -9.412 1.00 94.69 542 VAL A N 1
ATOM 4055 C CA . VAL A 1 542 ? -2.102 -2.760 -10.256 1.00 94.69 542 VAL A CA 1
ATOM 4056 C C . VAL A 1 542 ? -2.739 -3.857 -9.406 1.00 94.69 542 VAL A C 1
ATOM 4058 O O . VAL A 1 542 ? -2.176 -4.304 -8.413 1.00 94.69 542 VAL A O 1
ATOM 4061 N N . SER A 1 543 ? -3.914 -4.333 -9.814 1.00 93.88 543 SER A N 1
ATOM 4062 C CA . SER A 1 543 ? -4.679 -5.347 -9.076 1.00 93.88 543 SER A CA 1
ATOM 4063 C C . SER A 1 543 ? -5.236 -6.431 -10.002 1.00 93.88 543 SER A C 1
ATOM 4065 O O . SER A 1 543 ? -5.114 -6.347 -11.226 1.00 93.88 543 SER A O 1
ATOM 4067 N N . ASN A 1 544 ? -5.810 -7.491 -9.421 1.00 95.31 544 ASN A N 1
ATOM 4068 C CA . ASN A 1 544 ? -6.422 -8.611 -10.152 1.00 95.31 544 ASN A CA 1
ATOM 4069 C C . ASN A 1 544 ? -5.510 -9.252 -11.216 1.00 95.31 544 ASN A C 1
ATOM 4071 O O . ASN A 1 544 ? -5.986 -9.734 -12.248 1.00 95.31 544 ASN A O 1
ATOM 4075 N N . VAL A 1 545 ? -4.196 -9.275 -10.956 1.00 98.00 545 VAL A N 1
ATOM 4076 C CA . VAL A 1 545 ? -3.215 -9.876 -11.862 1.00 98.00 545 VAL A CA 1
ATOM 4077 C C . VAL A 1 545 ? -3.456 -11.378 -11.958 1.00 98.00 545 VAL A C 1
ATOM 4079 O O . VAL A 1 545 ? -3.418 -12.093 -10.960 1.00 98.00 545 VAL A O 1
ATOM 4082 N N . LYS A 1 546 ? -3.713 -11.862 -13.171 1.00 98.25 546 LYS A N 1
ATOM 4083 C CA . LYS A 1 546 ? -3.950 -13.283 -13.449 1.00 98.25 546 LYS A CA 1
ATOM 4084 C C . LYS A 1 546 ? -3.610 -13.632 -14.889 1.00 98.25 546 LYS A C 1
ATOM 4086 O O . LYS A 1 546 ? -3.436 -12.758 -15.734 1.00 98.25 546 LYS A O 1
ATOM 4091 N N . LEU A 1 547 ? -3.555 -14.923 -15.194 1.00 98.56 547 LEU A N 1
ATOM 4092 C CA . LEU A 1 547 ? -3.538 -15.379 -16.579 1.00 98.56 547 LEU A CA 1
ATOM 4093 C C . LEU A 1 547 ? -4.956 -15.416 -17.157 1.00 98.56 547 LEU A C 1
ATOM 4095 O O . LEU A 1 547 ? -5.929 -15.715 -16.467 1.00 98.56 547 LEU A O 1
ATOM 4099 N N . SER A 1 548 ? -5.044 -15.133 -18.451 1.00 98.25 548 SER A N 1
ATOM 4100 C CA . SER A 1 548 ? -6.201 -15.483 -19.287 1.00 98.25 548 SER A CA 1
ATOM 4101 C C . SER A 1 548 ? -6.461 -16.994 -19.265 1.00 98.25 548 SER A C 1
ATOM 4103 O O . SER A 1 548 ? -5.551 -17.781 -19.000 1.00 98.25 548 SER A O 1
ATOM 4105 N N . GLU A 1 549 ? -7.697 -17.412 -19.555 1.00 97.12 549 GLU A N 1
ATOM 4106 C CA . GLU A 1 549 ? -8.100 -18.829 -19.511 1.00 97.12 549 GLU A CA 1
ATOM 4107 C C . GLU A 1 549 ? -7.249 -19.723 -20.427 1.00 97.12 549 GLU A C 1
ATOM 4109 O O . GLU A 1 549 ? -6.894 -20.842 -20.061 1.00 97.12 549 GLU A O 1
ATOM 4114 N N . ASP A 1 550 ? -6.856 -19.205 -21.594 1.00 97.19 550 ASP A N 1
ATOM 4115 C CA . ASP A 1 550 ? -5.978 -19.881 -22.554 1.00 97.19 550 ASP A CA 1
ATOM 4116 C C . ASP A 1 550 ? -4.483 -19.807 -22.181 1.00 97.19 550 ASP A C 1
ATOM 4118 O O . ASP A 1 550 ? -3.632 -20.384 -22.866 1.00 97.19 550 ASP A O 1
ATOM 4122 N N . LYS A 1 551 ? -4.159 -19.103 -21.088 1.00 97.88 551 LYS A N 1
ATOM 4123 C CA . LYS A 1 551 ? -2.811 -18.834 -20.580 1.00 97.88 551 LYS A CA 1
ATOM 4124 C C . LYS A 1 551 ? -1.893 -18.185 -21.616 1.00 97.88 551 LYS A C 1
ATOM 4126 O O . LYS A 1 551 ? -0.693 -18.463 -21.640 1.00 97.88 551 LYS A O 1
ATOM 4131 N N . ARG A 1 552 ? -2.436 -17.331 -22.490 1.00 97.94 552 ARG A N 1
ATOM 4132 C CA . ARG A 1 552 ? -1.668 -16.636 -23.542 1.00 97.94 552 ARG A CA 1
ATOM 4133 C C . ARG A 1 552 ? -1.350 -15.179 -23.210 1.00 97.94 552 ARG A C 1
ATOM 4135 O O . ARG A 1 552 ? -0.465 -14.600 -23.839 1.00 97.94 552 ARG A O 1
ATOM 4142 N N . ASN A 1 553 ? -2.024 -14.611 -22.212 1.00 98.56 553 ASN A N 1
ATOM 4143 C CA . ASN A 1 553 ? -1.894 -13.217 -21.779 1.00 98.56 553 ASN A CA 1
ATOM 4144 C C . ASN A 1 553 ? -1.948 -13.089 -20.248 1.00 98.56 553 ASN A C 1
ATOM 4146 O O . ASN A 1 553 ? -2.687 -13.841 -19.603 1.00 98.56 553 ASN A O 1
ATOM 4150 N N . ILE A 1 554 ? -1.246 -12.095 -19.697 1.00 98.81 554 ILE A N 1
ATOM 4151 C CA . ILE A 1 554 ? -1.506 -11.552 -18.354 1.00 98.81 554 ILE A CA 1
ATOM 4152 C C . ILE A 1 554 ? -2.656 -10.553 -18.463 1.00 98.81 554 ILE A C 1
ATOM 4154 O O . ILE A 1 554 ? -2.658 -9.723 -19.370 1.00 98.81 554 ILE A O 1
ATOM 4158 N N . LEU A 1 555 ? -3.604 -10.635 -17.536 1.00 98.75 555 LEU A N 1
ATOM 4159 C CA . LEU A 1 555 ? -4.712 -9.707 -17.337 1.00 98.75 555 LEU A CA 1
ATOM 4160 C C . LEU A 1 555 ? -4.509 -8.979 -16.009 1.00 98.75 555 LEU A C 1
ATOM 4162 O O . LEU A 1 555 ? -4.066 -9.612 -15.052 1.00 98.75 555 LEU A O 1
ATOM 4166 N N . PHE A 1 556 ? -4.826 -7.689 -15.950 1.00 98.69 556 PHE A N 1
ATOM 4167 C CA . PHE A 1 556 ? -4.759 -6.897 -14.721 1.00 98.69 556 PHE A CA 1
ATOM 4168 C C . PHE A 1 556 ? -5.640 -5.652 -14.806 1.00 98.69 556 PHE A C 1
ATOM 4170 O O . PHE A 1 556 ? -5.992 -5.199 -15.899 1.00 98.69 556 PHE A O 1
ATOM 4177 N N . ASP A 1 557 ? -5.935 -5.079 -13.646 1.00 98.06 557 ASP A N 1
ATOM 4178 C CA . ASP A 1 557 ? -6.800 -3.919 -13.497 1.00 98.06 557 ASP A CA 1
ATOM 4179 C C . ASP A 1 557 ? -6.019 -2.737 -12.925 1.00 98.06 557 ASP A C 1
ATOM 4181 O O . ASP A 1 557 ? -5.212 -2.890 -12.005 1.00 98.06 557 ASP A O 1
ATOM 4185 N N . VAL A 1 558 ? -6.306 -1.550 -13.455 1.00 97.69 558 VAL A N 1
ATOM 4186 C CA . VAL A 1 558 ? -5.833 -0.265 -12.937 1.00 97.69 558 VAL A CA 1
ATOM 4187 C C . VAL A 1 558 ? -7.061 0.544 -12.537 1.00 97.69 558 VAL A C 1
ATOM 4189 O O . VAL A 1 558 ? -7.830 0.991 -13.394 1.00 97.69 558 VAL A O 1
ATOM 4192 N N . SER A 1 559 ? -7.275 0.681 -11.228 1.00 93.00 559 SER A N 1
ATOM 4193 C CA . SER A 1 559 ? -8.462 1.339 -10.673 1.00 93.00 559 SER A CA 1
ATOM 4194 C C . SER A 1 559 ? -8.352 2.866 -10.761 1.00 93.00 559 SER A C 1
ATOM 4196 O O . SER A 1 559 ? -7.283 3.408 -10.468 1.00 93.00 559 SER A O 1
ATOM 4198 N N . PRO A 1 560 ? -9.441 3.592 -11.087 1.00 90.19 560 PRO A N 1
ATOM 4199 C CA . PRO A 1 560 ? -9.458 5.053 -10.992 1.00 90.19 560 PRO A CA 1
ATOM 4200 C C . PRO A 1 560 ? -9.213 5.563 -9.563 1.00 90.19 560 PRO A C 1
ATOM 4202 O O . PRO A 1 560 ? -8.704 6.669 -9.401 1.00 90.19 560 PRO A O 1
ATOM 4205 N N . ASP A 1 561 ? -9.514 4.755 -8.544 1.00 86.88 561 ASP A N 1
ATOM 4206 C CA . ASP A 1 561 ? -9.358 5.135 -7.135 1.00 86.88 561 ASP A CA 1
ATOM 4207 C C . ASP A 1 561 ? -7.898 5.092 -6.661 1.00 86.88 561 ASP A C 1
ATOM 4209 O O . ASP A 1 561 ? -7.549 5.739 -5.674 1.00 86.88 561 ASP A O 1
ATOM 4213 N N . PHE A 1 562 ? -7.045 4.336 -7.364 1.00 89.31 562 PHE A N 1
ATOM 4214 C CA . PHE A 1 562 ? -5.659 4.076 -6.961 1.00 89.31 562 PHE A CA 1
ATOM 4215 C C . PHE A 1 562 ? -4.617 4.458 -8.021 1.00 89.31 562 PHE A C 1
ATOM 4217 O O . PHE A 1 562 ? -3.428 4.460 -7.719 1.00 89.31 562 PHE A O 1
ATOM 4224 N N . ILE A 1 563 ? -5.010 4.806 -9.253 1.00 92.31 563 ILE A N 1
ATOM 4225 C CA . ILE A 1 563 ? -4.037 5.204 -10.278 1.00 92.31 563 ILE A CA 1
ATOM 4226 C C . ILE A 1 563 ? -3.329 6.513 -9.889 1.00 92.31 563 ILE A C 1
ATOM 4228 O O . ILE A 1 563 ? -3.953 7.518 -9.536 1.00 92.31 563 ILE A O 1
ATOM 4232 N N . CYS A 1 564 ? -2.005 6.511 -9.979 1.00 91.06 564 CYS A N 1
ATOM 4233 C CA . CYS A 1 564 ? -1.125 7.666 -9.815 1.00 91.06 564 CYS A CA 1
ATOM 4234 C C . CYS A 1 564 ? 0.183 7.424 -10.584 1.00 91.06 564 CYS A C 1
ATOM 4236 O O . CYS A 1 564 ? 0.356 6.368 -11.201 1.00 91.06 564 CYS A O 1
ATOM 4238 N N . GLN A 1 565 ? 1.089 8.406 -10.602 1.00 90.69 565 GLN A N 1
ATOM 4239 C CA . GLN A 1 565 ? 2.413 8.184 -11.173 1.00 90.69 565 GLN A CA 1
ATOM 4240 C C . GLN A 1 565 ? 3.169 7.131 -10.368 1.00 90.69 565 GLN A C 1
ATOM 4242 O O . GLN A 1 565 ? 3.297 7.238 -9.149 1.00 90.69 565 GLN A O 1
ATOM 4247 N N . GLY A 1 566 ? 3.704 6.137 -11.068 1.00 92.50 566 GLY A N 1
ATOM 4248 C CA . GLY A 1 566 ? 4.393 5.032 -10.425 1.00 92.50 566 GLY A CA 1
ATOM 4249 C C . GLY A 1 566 ? 4.840 3.949 -11.391 1.00 92.50 566 GLY A C 1
ATOM 4250 O O . GLY A 1 566 ? 4.716 4.052 -12.616 1.00 92.50 566 GLY A O 1
ATOM 4251 N N . ASN A 1 567 ? 5.378 2.894 -10.809 1.00 94.69 567 ASN A N 1
ATOM 4252 C CA . ASN A 1 567 ? 5.993 1.767 -11.468 1.00 94.69 567 ASN A CA 1
ATOM 4253 C C . ASN A 1 567 ? 5.547 0.469 -10.800 1.00 94.69 567 ASN A C 1
ATOM 4255 O O . ASN A 1 567 ? 5.501 0.364 -9.576 1.00 94.69 567 ASN A O 1
ATOM 4259 N N . ALA A 1 568 ? 5.305 -0.548 -11.618 1.00 95.94 568 ALA A N 1
ATOM 4260 C CA . ALA A 1 568 ? 5.079 -1.906 -11.149 1.00 95.94 568 ALA A CA 1
ATOM 4261 C C . ALA A 1 568 ? 5.810 -2.914 -12.037 1.00 95.94 568 ALA A C 1
ATOM 4263 O O . ALA A 1 568 ? 6.036 -2.671 -13.226 1.00 95.94 568 ALA A O 1
ATOM 4264 N N . ILE A 1 569 ? 6.154 -4.071 -11.479 1.00 97.00 569 ILE A N 1
ATOM 4265 C CA . ILE A 1 569 ? 6.559 -5.240 -12.258 1.00 97.00 569 ILE A CA 1
ATOM 4266 C C . ILE A 1 569 ? 5.501 -6.321 -12.123 1.00 97.00 569 ILE A C 1
ATOM 4268 O O . ILE A 1 569 ? 5.185 -6.751 -11.017 1.00 97.00 569 ILE A O 1
ATOM 4272 N N . VAL A 1 570 ? 5.040 -6.832 -13.262 1.00 98.38 570 VAL A N 1
ATOM 4273 C CA . VAL A 1 570 ? 4.215 -8.042 -13.340 1.00 98.38 570 VAL A CA 1
ATOM 4274 C C . VAL A 1 570 ? 4.997 -9.173 -13.992 1.00 98.38 570 VAL A C 1
ATOM 4276 O O . VAL A 1 570 ? 5.829 -8.949 -14.874 1.00 98.38 570 VAL A O 1
ATOM 4279 N N . ALA A 1 571 ? 4.745 -10.404 -13.564 1.00 98.44 571 ALA A N 1
ATOM 4280 C CA . ALA A 1 571 ? 5.466 -11.581 -14.028 1.00 98.44 571 ALA A CA 1
ATOM 4281 C C . ALA A 1 571 ? 4.538 -12.770 -14.257 1.00 98.44 571 ALA A C 1
ATOM 4283 O O . ALA A 1 571 ? 3.504 -12.894 -13.609 1.00 98.44 571 ALA A O 1
ATOM 4284 N N . VAL A 1 572 ? 4.952 -13.670 -15.149 1.00 98.75 572 VAL A N 1
ATOM 4285 C CA . VAL A 1 572 ? 4.335 -14.988 -15.346 1.00 98.75 572 VAL A CA 1
ATOM 4286 C C . VAL A 1 572 ? 5.238 -16.066 -14.756 1.00 98.75 572 VAL A C 1
ATOM 4288 O O . VAL A 1 572 ? 6.457 -16.023 -14.964 1.00 98.75 572 VAL A O 1
ATOM 4291 N N . ARG A 1 573 ? 4.663 -17.031 -14.029 1.00 98.56 573 ARG A N 1
ATOM 4292 C CA . ARG A 1 573 ? 5.420 -18.094 -13.345 1.00 98.56 573 ARG A CA 1
ATOM 4293 C C . ARG A 1 573 ? 4.979 -19.493 -13.757 1.00 98.56 573 ARG A C 1
ATOM 4295 O O . ARG A 1 573 ? 3.881 -19.677 -14.283 1.00 98.56 573 ARG A O 1
ATOM 4302 N N . ASP A 1 574 ? 5.855 -20.472 -13.544 1.00 98.31 574 ASP A N 1
ATOM 4303 C CA . ASP A 1 574 ? 5.532 -21.893 -13.684 1.00 98.31 574 ASP A CA 1
ATOM 4304 C C . ASP A 1 574 ? 4.808 -22.414 -12.431 1.00 98.31 574 ASP A C 1
ATOM 4306 O O . ASP A 1 574 ? 4.551 -21.681 -11.474 1.00 98.31 574 ASP A O 1
ATOM 4310 N N . SER A 1 575 ? 4.472 -23.706 -12.418 1.00 97.69 575 SER A N 1
ATOM 4311 C CA . SER A 1 575 ? 3.803 -24.349 -11.279 1.00 97.69 575 SER A CA 1
ATOM 4312 C C . SER A 1 575 ? 4.661 -24.428 -10.011 1.00 97.69 575 SER A C 1
ATOM 4314 O O . SER A 1 575 ? 4.137 -24.770 -8.956 1.00 97.69 575 SER A O 1
ATOM 4316 N N . ASN A 1 576 ? 5.962 -24.143 -10.105 1.00 97.50 576 ASN A N 1
ATOM 4317 C CA . ASN A 1 576 ? 6.892 -24.105 -8.977 1.00 97.50 576 ASN A CA 1
ATOM 4318 C C . ASN A 1 576 ? 7.101 -22.675 -8.451 1.00 97.50 576 ASN A C 1
ATOM 4320 O O . ASN A 1 576 ? 7.924 -22.467 -7.562 1.00 97.50 576 ASN A O 1
ATOM 4324 N N . GLY A 1 577 ? 6.400 -21.682 -9.012 1.00 96.94 577 GLY A N 1
ATOM 4325 C CA . GLY A 1 577 ? 6.574 -20.273 -8.668 1.00 96.94 577 GLY A CA 1
ATOM 4326 C C . GLY A 1 577 ? 7.834 -19.637 -9.266 1.00 96.94 577 GLY A C 1
ATOM 4327 O O . GLY A 1 577 ? 8.214 -18.543 -8.850 1.00 96.94 577 GLY A O 1
ATOM 4328 N N . ILE A 1 578 ? 8.490 -20.275 -10.241 1.00 97.81 578 ILE A N 1
ATOM 4329 C CA . ILE A 1 578 ? 9.655 -19.714 -10.937 1.00 97.81 578 ILE A CA 1
ATOM 4330 C C . ILE A 1 578 ? 9.175 -18.749 -12.019 1.00 97.81 578 ILE A C 1
ATOM 4332 O O . ILE A 1 578 ? 8.364 -19.113 -12.865 1.00 97.81 578 ILE A O 1
ATOM 4336 N N . VAL A 1 579 ? 9.715 -17.529 -12.035 1.00 98.50 579 VAL A N 1
ATOM 4337 C CA . VAL A 1 579 ? 9.408 -16.533 -13.071 1.00 98.50 579 VAL A CA 1
ATOM 4338 C C . VAL A 1 579 ? 9.962 -16.969 -14.434 1.00 98.50 579 VAL A C 1
ATOM 4340 O O . VAL A 1 579 ? 11.165 -17.193 -14.585 1.00 98.50 579 VAL A O 1
ATOM 4343 N N . LEU A 1 580 ? 9.089 -17.038 -15.446 1.00 98.62 580 LEU A N 1
ATOM 4344 C CA . LEU A 1 580 ? 9.457 -17.298 -16.847 1.00 98.62 580 LEU A CA 1
ATOM 4345 C C . LEU A 1 580 ? 9.876 -16.007 -17.555 1.00 98.62 580 LEU A C 1
ATOM 4347 O O . LEU A 1 580 ? 10.780 -16.027 -18.394 1.00 98.62 580 LEU A O 1
ATOM 4351 N N . TRP A 1 581 ? 9.155 -14.917 -17.272 1.00 98.69 581 TRP A N 1
ATOM 4352 C CA . TRP A 1 581 ? 9.391 -13.570 -17.783 1.00 98.69 581 TRP A CA 1
ATOM 4353 C C . TRP A 1 581 ? 8.590 -12.535 -16.981 1.00 98.69 581 TRP A C 1
ATOM 4355 O O . TRP A 1 581 ? 7.623 -12.875 -16.298 1.00 98.69 581 TRP A O 1
ATOM 4365 N N . SER A 1 582 ? 8.972 -11.268 -17.106 1.00 98.50 582 SER A N 1
ATOM 4366 C CA . SER A 1 582 ? 8.348 -10.135 -16.415 1.00 98.50 582 SER A CA 1
ATOM 4367 C C . SER A 1 582 ? 8.409 -8.865 -17.253 1.00 98.50 582 SER A C 1
ATOM 4369 O O . SER A 1 582 ? 9.273 -8.743 -18.130 1.00 98.50 582 SER A O 1
ATOM 4371 N N . TRP A 1 583 ? 7.495 -7.942 -16.963 1.00 98.62 583 TRP A N 1
ATOM 4372 C CA . TRP A 1 583 ? 7.301 -6.678 -17.664 1.00 98.62 583 TRP A CA 1
ATOM 4373 C C . TRP A 1 583 ? 7.186 -5.528 -16.666 1.00 98.62 583 TRP A C 1
ATOM 4375 O O . TRP A 1 583 ? 6.576 -5.673 -15.608 1.00 98.62 583 TRP A O 1
ATOM 4385 N N . HIS A 1 584 ? 7.753 -4.384 -17.037 1.00 98.25 584 HIS A N 1
ATOM 4386 C CA . HIS A 1 584 ? 7.612 -3.109 -16.344 1.00 98.25 584 HIS A CA 1
ATOM 4387 C C . HIS A 1 584 ? 6.348 -2.392 -16.821 1.00 98.25 584 HIS A C 1
ATOM 4389 O O . HIS A 1 584 ? 6.140 -2.197 -18.018 1.00 98.25 584 HIS A O 1
ATOM 4395 N N . LEU A 1 585 ? 5.513 -1.985 -15.879 1.00 98.12 585 LEU A N 1
ATOM 4396 C CA . LEU A 1 585 ? 4.393 -1.084 -16.090 1.00 98.12 585 LEU A CA 1
ATOM 4397 C C . LEU A 1 585 ? 4.801 0.295 -15.582 1.00 98.12 585 LEU A C 1
ATOM 4399 O O . LEU A 1 585 ? 5.127 0.440 -14.405 1.00 98.12 585 LEU A O 1
ATOM 4403 N N . TRP A 1 586 ? 4.794 1.292 -16.462 1.00 97.12 586 TRP A N 1
ATOM 4404 C CA . TRP A 1 586 ? 5.081 2.679 -16.105 1.00 97.12 586 TRP A CA 1
ATOM 4405 C C . TRP A 1 586 ? 3.806 3.507 -16.208 1.00 97.12 586 TRP A C 1
ATOM 4407 O O . TRP A 1 586 ? 3.326 3.800 -17.304 1.00 97.12 586 TRP A O 1
ATOM 4417 N N . LEU A 1 587 ? 3.244 3.871 -15.061 1.00 95.94 587 LEU A N 1
ATOM 4418 C CA . LEU A 1 587 ? 2.044 4.688 -14.977 1.00 95.94 587 LEU A CA 1
ATOM 4419 C C . LEU A 1 587 ? 2.445 6.155 -15.022 1.00 95.94 587 LEU A C 1
ATOM 4421 O O . LEU A 1 587 ? 3.125 6.658 -14.128 1.00 95.94 587 LEU A O 1
ATOM 4425 N N . THR A 1 588 ? 2.086 6.836 -16.106 1.00 93.94 588 THR A N 1
ATOM 4426 C CA . THR A 1 588 ? 2.548 8.202 -16.346 1.00 93.94 588 THR A CA 1
ATOM 4427 C C . THR A 1 588 ? 1.657 8.934 -17.346 1.00 93.94 588 THR A C 1
ATOM 4429 O O . THR A 1 588 ? 1.245 8.338 -18.341 1.00 93.94 588 THR A O 1
ATOM 4432 N N . PRO A 1 589 ? 1.368 10.235 -17.153 1.00 92.69 589 PRO A N 1
ATOM 4433 C CA . PRO A 1 589 ? 0.728 11.048 -18.186 1.00 92.69 589 PRO A CA 1
ATOM 4434 C C . PRO A 1 589 ? 1.699 11.422 -19.322 1.00 92.69 589 PRO A C 1
ATOM 4436 O O . PRO A 1 589 ? 1.292 12.029 -20.310 1.00 92.69 589 PRO A O 1
ATOM 4439 N N . PHE A 1 590 ? 2.991 11.093 -19.194 1.00 92.62 590 PHE A N 1
ATOM 4440 C CA . PHE A 1 590 ? 3.999 11.368 -20.211 1.00 92.62 590 PHE A CA 1
ATOM 4441 C C . PHE A 1 590 ? 3.738 10.574 -21.496 1.00 92.62 590 PHE A C 1
ATOM 4443 O O . PHE A 1 590 ? 3.707 9.345 -21.487 1.00 92.62 590 PHE A O 1
ATOM 4450 N N . LEU A 1 591 ? 3.628 11.289 -22.617 1.00 92.44 591 LEU A N 1
ATOM 4451 C CA . LEU A 1 591 ? 3.509 10.722 -23.958 1.00 92.44 591 LEU A CA 1
ATOM 4452 C C . LEU A 1 591 ? 4.787 11.034 -24.753 1.00 92.44 591 LEU A C 1
ATOM 4454 O O . LEU A 1 591 ? 4.982 12.182 -25.163 1.00 92.44 591 LEU A O 1
ATOM 4458 N N . PRO A 1 592 ? 5.667 10.048 -24.999 1.00 90.12 592 PRO A N 1
ATOM 4459 C CA . PRO A 1 592 ? 7.003 10.310 -25.530 1.00 90.12 592 PRO A CA 1
ATOM 4460 C C . PRO A 1 592 ? 7.003 10.731 -27.009 1.00 90.12 592 PRO A C 1
ATOM 4462 O O . PRO A 1 592 ? 8.001 11.266 -27.493 1.00 90.12 592 PRO A O 1
ATOM 4465 N N . ASP A 1 593 ? 5.903 10.498 -27.729 1.00 89.19 593 ASP A N 1
ATOM 4466 C CA . ASP A 1 593 ? 5.723 10.914 -29.123 1.00 89.19 593 ASP A CA 1
ATOM 4467 C C . ASP A 1 593 ? 5.162 12.336 -29.271 1.00 89.19 593 ASP A C 1
ATOM 4469 O O . ASP A 1 593 ? 5.273 12.917 -30.351 1.00 89.19 593 ASP A O 1
ATOM 4473 N N . SER A 1 594 ? 4.583 12.903 -28.207 1.00 87.19 594 SER A N 1
ATOM 4474 C CA . SER A 1 594 ? 3.962 14.233 -28.250 1.00 87.19 594 SER A CA 1
ATOM 4475 C C . SER A 1 594 ? 4.986 15.369 -28.227 1.00 87.19 594 SER A C 1
ATOM 4477 O O . SER A 1 594 ? 4.729 16.419 -28.808 1.00 87.19 594 SER A O 1
ATOM 4479 N N . ASP A 1 595 ? 6.139 15.162 -27.583 1.00 79.50 595 ASP A N 1
ATOM 4480 C CA . ASP A 1 595 ? 7.220 16.155 -27.496 1.00 79.50 595 ASP A CA 1
ATOM 4481 C C . ASP A 1 595 ? 8.611 15.483 -27.430 1.00 79.50 595 ASP A C 1
ATOM 4483 O O . ASP A 1 595 ? 9.261 15.448 -26.379 1.00 79.50 595 ASP A O 1
ATOM 4487 N N . PRO A 1 596 ? 9.064 14.842 -28.525 1.00 84.50 596 PRO A N 1
ATOM 4488 C CA . PRO A 1 596 ? 10.370 14.203 -28.563 1.00 84.50 596 PRO A CA 1
ATOM 4489 C C . PRO A 1 596 ? 11.492 15.235 -28.717 1.00 84.50 596 PRO A C 1
ATOM 4491 O O . PRO A 1 596 ? 11.394 16.183 -29.494 1.00 84.50 596 PRO A O 1
ATOM 4494 N N . ILE A 1 597 ? 12.631 14.978 -28.078 1.00 90.69 597 ILE A N 1
ATOM 4495 C CA . ILE A 1 597 ? 13.819 15.823 -28.218 1.00 90.69 597 ILE A CA 1
ATOM 4496 C C . ILE A 1 597 ? 14.635 15.347 -29.422 1.00 90.69 597 ILE A C 1
ATOM 4498 O O . ILE A 1 597 ? 15.185 14.242 -29.403 1.00 90.69 597 ILE A O 1
ATOM 4502 N N . SER A 1 598 ? 14.747 16.188 -30.451 1.00 92.31 598 SER A N 1
ATOM 4503 C CA . SER A 1 598 ? 15.604 15.936 -31.617 1.00 92.31 598 SER A CA 1
ATOM 4504 C C . SER A 1 598 ? 17.076 16.252 -31.328 1.00 92.31 598 SER A C 1
ATOM 4506 O O . SER A 1 598 ? 17.413 17.328 -30.830 1.00 92.31 598 SER A O 1
ATOM 4508 N N . ILE A 1 599 ? 17.955 15.314 -31.688 1.00 90.81 599 ILE A N 1
ATOM 4509 C CA . ILE A 1 599 ? 19.415 15.398 -31.580 1.00 90.81 599 ILE A CA 1
ATOM 4510 C C . ILE A 1 599 ? 20.046 14.805 -32.842 1.00 90.81 599 ILE A C 1
ATOM 4512 O O . ILE A 1 599 ? 19.825 13.645 -33.173 1.00 90.81 599 ILE A O 1
ATOM 4516 N N . THR A 1 600 ? 20.898 15.568 -33.516 1.00 89.50 600 THR A N 1
ATOM 4517 C CA . THR A 1 600 ? 21.674 15.117 -34.672 1.00 89.50 600 THR A CA 1
ATOM 4518 C C . THR A 1 600 ? 23.043 14.606 -34.236 1.00 89.50 600 THR A C 1
ATOM 4520 O O . THR A 1 600 ? 23.809 15.318 -33.590 1.00 89.50 600 THR A O 1
ATOM 4523 N N . TYR A 1 601 ? 23.381 13.383 -34.641 1.00 87.12 601 TYR A N 1
ATOM 4524 C CA . TYR A 1 601 ? 24.694 12.776 -34.427 1.00 87.12 601 TYR A CA 1
ATOM 4525 C C . TYR A 1 601 ? 25.203 12.155 -35.727 1.00 87.12 601 TYR A C 1
ATOM 4527 O O . TYR A 1 601 ? 24.480 11.408 -36.381 1.00 87.12 601 TYR A O 1
ATOM 4535 N N . ASN A 1 602 ? 26.443 12.464 -36.124 1.00 86.00 602 ASN A N 1
ATOM 4536 C CA . ASN A 1 602 ? 27.046 11.987 -37.380 1.00 86.00 602 ASN A CA 1
ATOM 4537 C C . ASN A 1 602 ? 26.126 12.149 -38.614 1.00 86.00 602 ASN A C 1
ATOM 4539 O O . ASN A 1 602 ? 26.064 11.273 -39.474 1.00 86.00 602 ASN A O 1
ATOM 4543 N N . GLY A 1 603 ? 25.385 13.261 -38.686 1.00 85.75 603 GLY A N 1
ATOM 4544 C CA . GLY A 1 603 ? 24.471 13.569 -39.792 1.00 85.75 603 GLY A CA 1
ATOM 4545 C C . GLY A 1 603 ? 23.132 12.819 -39.778 1.00 85.75 603 GLY A C 1
ATOM 4546 O O . GLY A 1 603 ? 22.358 12.977 -40.715 1.00 85.75 603 GLY A O 1
ATOM 4547 N N . THR A 1 604 ? 22.844 12.026 -38.741 1.00 88.06 604 THR A N 1
ATOM 4548 C CA . THR A 1 604 ? 21.555 11.339 -38.552 1.00 88.06 604 THR A CA 1
ATOM 4549 C C . THR A 1 604 ? 20.784 11.982 -37.403 1.00 88.06 604 THR A C 1
ATOM 4551 O O . THR A 1 604 ? 21.342 12.184 -36.323 1.00 88.06 604 THR A O 1
ATOM 4554 N N . GLU A 1 605 ? 19.509 12.304 -37.624 1.00 91.00 605 GLU A N 1
ATOM 4555 C CA . GLU A 1 605 ? 18.617 12.765 -36.558 1.00 91.00 605 GLU A CA 1
ATOM 4556 C C . GLU A 1 605 ? 18.162 11.578 -35.698 1.00 91.00 605 GLU A C 1
ATOM 4558 O O . GLU A 1 605 ? 17.748 10.533 -36.200 1.00 91.00 605 GLU A O 1
ATOM 4563 N N . HIS A 1 606 ? 18.211 11.760 -34.385 1.00 90.88 606 HIS A N 1
ATOM 4564 C CA . HIS A 1 606 ? 17.694 10.852 -33.378 1.00 90.88 606 HIS A CA 1
ATOM 4565 C C . HIS A 1 606 ? 16.691 11.591 -32.495 1.00 90.88 606 HIS A C 1
ATOM 4567 O O . HIS A 1 606 ? 16.897 12.751 -32.150 1.00 90.88 606 HIS A O 1
ATOM 4573 N N . LYS A 1 607 ? 15.636 10.896 -32.068 1.00 92.75 607 LYS A N 1
ATOM 4574 C CA . LYS A 1 607 ? 14.651 11.421 -31.116 1.00 92.75 607 LYS A CA 1
ATOM 4575 C C . LYS A 1 607 ? 14.819 10.732 -29.772 1.00 92.75 607 LYS A C 1
ATOM 4577 O O . LYS A 1 607 ? 14.838 9.504 -29.743 1.00 92.75 607 LYS A O 1
ATOM 4582 N N . ILE A 1 608 ? 14.951 11.482 -28.681 1.00 92.12 608 ILE A N 1
ATOM 4583 C CA . ILE A 1 608 ? 15.032 10.936 -27.317 1.00 92.12 608 ILE A CA 1
ATOM 4584 C C . ILE A 1 608 ? 13.843 11.356 -26.465 1.00 92.12 608 ILE A C 1
ATOM 4586 O O . ILE A 1 608 ? 13.260 12.419 -26.673 1.00 92.12 608 ILE A O 1
ATOM 4590 N N . MET A 1 609 ? 13.505 10.514 -25.491 1.00 93.56 609 MET A N 1
ATOM 4591 C CA . MET A 1 609 ? 12.544 10.863 -24.451 1.00 93.56 609 MET A CA 1
ATOM 4592 C C . MET A 1 609 ? 13.084 12.007 -23.586 1.00 93.56 609 MET A C 1
ATOM 4594 O O . MET A 1 609 ? 14.273 12.043 -23.263 1.00 93.56 609 MET A O 1
ATOM 4598 N N . SER A 1 610 ? 12.193 12.904 -23.164 1.00 90.62 610 SER A N 1
ATOM 4599 C CA . SER A 1 610 ? 12.496 13.968 -22.198 1.00 90.62 610 SER A CA 1
ATOM 4600 C C . SER A 1 610 ? 12.575 13.474 -20.752 1.00 90.62 610 SER A C 1
ATOM 4602 O O . SER A 1 610 ? 13.121 14.166 -19.894 1.00 90.62 610 SER A O 1
ATOM 4604 N N . GLN A 1 611 ? 12.092 12.259 -20.483 1.00 91.56 611 GLN A N 1
ATOM 4605 C CA . GLN A 1 611 ? 12.099 11.628 -19.166 1.00 91.56 611 GLN A CA 1
ATOM 4606 C C . GLN A 1 611 ? 12.907 10.329 -19.175 1.00 91.56 611 GLN A C 1
ATOM 4608 O O . GLN A 1 611 ? 13.036 9.660 -20.205 1.00 91.56 611 GLN A O 1
ATOM 4613 N N . ASN A 1 612 ? 13.474 9.984 -18.018 1.00 93.12 612 ASN A N 1
ATOM 4614 C CA . ASN A 1 612 ? 14.068 8.665 -17.819 1.00 93.12 612 ASN A CA 1
ATOM 4615 C C . ASN A 1 612 ? 12.964 7.615 -17.662 1.00 93.12 612 ASN A C 1
ATOM 4617 O O . ASN A 1 612 ? 11.834 7.925 -17.292 1.00 93.12 612 ASN A O 1
ATOM 4621 N N . LEU A 1 613 ? 13.288 6.361 -17.954 1.00 94.81 613 LEU A N 1
ATOM 4622 C CA . LEU A 1 613 ? 12.345 5.261 -17.847 1.00 94.81 613 LEU A CA 1
ATOM 4623 C C . LEU A 1 613 ? 11.922 5.059 -16.384 1.00 94.81 613 LEU A C 1
ATOM 4625 O O . LEU A 1 613 ? 12.767 4.870 -15.509 1.00 94.81 613 LEU A O 1
ATOM 4629 N N . GLY A 1 614 ? 10.614 5.097 -16.135 1.00 93.62 614 GLY A N 1
ATOM 4630 C CA . GLY A 1 614 ? 10.048 4.998 -14.790 1.00 93.62 614 GLY A CA 1
ATOM 4631 C C . GLY A 1 614 ? 10.135 6.282 -13.963 1.00 93.62 614 GLY A C 1
ATOM 4632 O O . GLY A 1 614 ? 10.070 6.215 -12.738 1.00 93.62 614 GLY A O 1
ATOM 4633 N N . GLN A 1 615 ? 10.325 7.440 -14.607 1.00 91.62 615 GLN A N 1
ATOM 4634 C CA . GLN A 1 615 ? 10.363 8.737 -13.931 1.00 91.62 615 GLN A CA 1
ATOM 4635 C C . GLN A 1 615 ? 9.050 9.019 -13.184 1.00 91.62 615 GLN A C 1
ATOM 4637 O O . GLN A 1 615 ? 7.958 8.839 -13.729 1.00 91.62 615 GLN A O 1
ATOM 4642 N N . VAL A 1 616 ? 9.199 9.524 -11.963 1.00 89.50 616 VAL A N 1
ATOM 4643 C CA . VAL A 1 616 ? 8.145 10.029 -11.080 1.00 89.50 616 VAL A CA 1
ATOM 4644 C C . VAL A 1 616 ? 8.484 11.475 -10.701 1.00 89.50 616 VAL A C 1
ATOM 4646 O O . VAL A 1 616 ? 9.666 11.813 -10.536 1.00 89.50 616 VAL A O 1
ATOM 4649 N N . SER A 1 617 ? 7.469 12.342 -10.627 1.00 85.25 617 SER A N 1
ATOM 4650 C CA . SER A 1 617 ? 7.633 13.752 -10.263 1.00 85.25 617 SER A CA 1
ATOM 4651 C C . SER A 1 617 ? 7.869 13.944 -8.760 1.00 85.25 617 SER A C 1
ATOM 4653 O O . SER A 1 617 ? 7.559 13.089 -7.930 1.00 85.25 617 SER A O 1
ATOM 4655 N N . GLN A 1 618 ? 8.456 15.083 -8.398 1.00 79.25 618 GLN A N 1
ATOM 4656 C CA . GLN A 1 618 ? 8.571 15.515 -7.012 1.00 79.25 618 GLN A CA 1
ATOM 4657 C C . GLN A 1 618 ? 7.201 15.973 -6.507 1.00 79.25 618 GLN A C 1
ATOM 4659 O O . GLN A 1 618 ? 6.472 16.657 -7.221 1.00 79.25 618 GLN A O 1
ATOM 4664 N N . GLY A 1 619 ? 6.881 15.674 -5.246 1.00 72.38 619 GLY A N 1
ATOM 4665 C CA . GLY A 1 619 ? 5.680 16.219 -4.608 1.00 72.38 619 GLY A CA 1
ATOM 4666 C C . GLY A 1 619 ? 4.389 15.478 -4.958 1.00 72.38 619 GLY A C 1
ATOM 4667 O O . GLY A 1 619 ? 3.308 15.969 -4.629 1.00 72.38 619 GLY A O 1
ATOM 4668 N N . ASP A 1 620 ? 4.481 14.281 -5.550 1.00 77.50 620 ASP A N 1
ATOM 4669 C CA . ASP A 1 620 ? 3.363 13.340 -5.697 1.00 77.50 620 ASP A CA 1
ATOM 4670 C C . ASP A 1 620 ? 2.973 12.709 -4.353 1.00 77.50 620 ASP A C 1
ATOM 4672 O O . ASP A 1 620 ? 3.049 11.501 -4.143 1.00 77.50 620 ASP A O 1
ATOM 4676 N N . ARG A 1 621 ? 2.596 13.571 -3.404 1.00 80.25 621 ARG A N 1
ATOM 4677 C CA . ARG A 1 621 ? 2.170 13.196 -2.059 1.00 80.25 621 ARG A CA 1
ATOM 4678 C C . ARG A 1 621 ? 0.917 12.347 -2.149 1.00 80.25 621 ARG A C 1
ATOM 4680 O O . ARG A 1 621 ? -0.024 12.741 -2.834 1.00 80.25 621 ARG A O 1
ATOM 4687 N N . ILE A 1 622 ? 0.896 11.241 -1.421 1.00 82.00 622 ILE A N 1
ATOM 4688 C CA . ILE A 1 622 ? -0.232 10.317 -1.328 1.00 82.00 622 ILE A CA 1
ATOM 4689 C C . ILE A 1 622 ? -0.718 10.324 0.110 1.00 82.00 622 ILE A C 1
ATOM 4691 O O . ILE A 1 622 ? 0.031 9.967 1.015 1.00 82.00 622 ILE A O 1
ATOM 4695 N N . ASN A 1 623 ? -1.963 10.737 0.318 1.00 85.56 623 ASN A N 1
ATOM 4696 C CA . ASN A 1 623 ? -2.570 10.803 1.636 1.00 85.56 623 ASN A CA 1
ATOM 4697 C C . ASN A 1 623 ? -3.687 9.764 1.765 1.00 85.56 623 ASN A C 1
ATOM 4699 O O . ASN A 1 623 ? -4.805 9.975 1.287 1.00 85.56 623 ASN A O 1
ATOM 4703 N N . PHE A 1 624 ? -3.378 8.649 2.424 1.00 86.50 624 PHE A N 1
ATOM 4704 C CA . PHE A 1 624 ? -4.371 7.699 2.911 1.00 86.50 624 PHE A CA 1
ATOM 4705 C C . PHE A 1 624 ? -5.013 8.285 4.169 1.00 86.50 624 PHE A C 1
ATOM 4707 O O . PHE A 1 624 ? -4.347 8.428 5.195 1.00 86.50 624 PHE A O 1
ATOM 4714 N N . LYS A 1 625 ? -6.299 8.639 4.110 1.00 84.00 625 LYS A N 1
ATOM 4715 C CA . LYS A 1 625 ? -7.003 9.197 5.273 1.00 84.00 625 LYS A CA 1
ATOM 4716 C C . LYS A 1 625 ? -7.292 8.105 6.298 1.00 84.00 625 LYS A C 1
ATOM 4718 O O . LYS A 1 625 ? -7.648 6.987 5.928 1.00 84.00 625 LYS A O 1
ATOM 4723 N N . SER A 1 626 ? -7.163 8.440 7.580 1.00 87.50 626 SER A N 1
ATOM 4724 C CA . SER A 1 626 ? -7.667 7.572 8.639 1.00 87.50 626 SER A CA 1
ATOM 4725 C C . SER A 1 626 ? -9.188 7.498 8.556 1.00 87.50 626 SER A C 1
ATOM 4727 O O . SER A 1 626 ? -9.863 8.476 8.226 1.00 87.50 626 SER A O 1
ATOM 4729 N N . GLN A 1 627 ? -9.730 6.326 8.855 1.00 88.75 627 GLN A N 1
ATOM 4730 C CA . GLN A 1 627 ? -11.168 6.102 8.885 1.00 88.75 627 GLN A CA 1
ATOM 4731 C C . GLN A 1 627 ? -11.527 5.216 10.068 1.00 88.75 627 GLN A C 1
ATOM 4733 O O . GLN A 1 627 ? -10.767 4.324 10.443 1.00 88.75 627 GLN A O 1
ATOM 4738 N N . SER A 1 628 ? -12.677 5.476 10.682 1.00 91.50 628 SER A N 1
ATOM 4739 C CA . SER A 1 628 ? -13.155 4.707 11.823 1.00 91.50 628 SER A CA 1
ATOM 4740 C C . SER A 1 628 ? -14.653 4.451 11.739 1.00 91.50 628 SER A C 1
ATOM 4742 O O . SER A 1 628 ? -15.402 5.186 11.094 1.00 91.50 628 SER A O 1
ATOM 4744 N N . VAL A 1 629 ? -15.090 3.363 12.366 1.00 93.25 629 VAL A N 1
ATOM 4745 C CA . VAL A 1 629 ? -16.506 3.034 12.534 1.00 93.25 629 VAL A CA 1
ATOM 4746 C C . VAL A 1 629 ? -16.717 2.306 13.853 1.00 93.25 629 VAL A C 1
ATOM 4748 O O . VAL A 1 629 ? -15.817 1.638 14.357 1.00 93.25 629 VAL A O 1
ATOM 4751 N N . LYS A 1 630 ? -17.917 2.405 14.416 1.00 92.69 630 LYS A N 1
ATOM 4752 C CA . LYS A 1 630 ? -18.309 1.683 15.625 1.00 92.69 630 LYS A CA 1
ATOM 4753 C C . LYS A 1 630 ? -19.232 0.523 15.269 1.00 92.69 630 LYS A C 1
ATOM 4755 O O . LYS A 1 630 ? -20.113 0.655 14.422 1.00 92.69 630 LYS A O 1
ATOM 4760 N N . VAL A 1 631 ? -19.050 -0.607 15.942 1.00 92.94 631 VAL A N 1
ATOM 4761 C CA . VAL A 1 631 ? -19.933 -1.774 15.864 1.00 92.94 631 VAL A CA 1
ATOM 4762 C C . VAL A 1 631 ? -20.564 -1.984 17.229 1.00 92.94 631 VAL A C 1
ATOM 4764 O O . VAL A 1 631 ? -19.865 -2.289 18.193 1.00 92.94 631 VAL A O 1
ATOM 4767 N N . ARG A 1 632 ? -21.884 -1.824 17.320 1.00 92.00 632 ARG A N 1
ATOM 4768 C CA . ARG A 1 632 ? -22.657 -2.128 18.524 1.00 92.00 632 ARG A CA 1
ATOM 4769 C C . ARG A 1 632 ? -23.112 -3.575 18.483 1.00 92.00 632 ARG A C 1
ATOM 4771 O O . ARG A 1 632 ? -23.838 -3.949 17.570 1.00 92.00 632 ARG A O 1
ATOM 4778 N N . TYR A 1 633 ? -22.737 -4.357 19.484 1.00 86.81 633 TYR A N 1
ATOM 4779 C CA . TYR A 1 633 ? -23.301 -5.676 19.742 1.00 86.81 633 TYR A CA 1
ATOM 4780 C C . TYR A 1 633 ? -24.410 -5.540 20.772 1.00 86.81 633 TYR A C 1
ATOM 4782 O O . TYR A 1 633 ? -24.208 -4.883 21.788 1.00 86.81 633 TYR A O 1
ATOM 4790 N N . THR A 1 634 ? -25.552 -6.167 20.520 1.00 86.69 634 THR A N 1
ATOM 4791 C CA . THR A 1 634 ? -26.709 -6.186 21.415 1.00 86.69 634 THR A CA 1
ATOM 4792 C C . THR A 1 634 ? -27.149 -7.625 21.604 1.00 86.69 634 THR A C 1
ATOM 4794 O O . THR A 1 634 ? -27.442 -8.334 20.638 1.00 86.69 634 THR A O 1
ATOM 4797 N N . GLN A 1 635 ? -27.177 -8.058 22.853 1.00 86.81 635 GLN A N 1
ATOM 4798 C CA . GLN A 1 635 ? -27.687 -9.355 23.248 1.00 86.81 635 GLN A CA 1
ATOM 4799 C C . GLN A 1 635 ? -29.215 -9.390 23.113 1.00 86.81 635 GLN A C 1
ATOM 4801 O O . GLN A 1 635 ? -29.882 -8.363 23.176 1.00 86.81 635 GLN A O 1
ATOM 4806 N N . ILE A 1 636 ? -29.774 -10.573 22.898 1.00 86.94 636 ILE A N 1
ATOM 4807 C CA . ILE A 1 636 ? -31.204 -10.821 22.731 1.00 86.94 636 ILE A CA 1
ATOM 4808 C C . ILE A 1 636 ? -31.583 -11.895 23.760 1.00 86.94 636 ILE A C 1
ATOM 4810 O O . ILE A 1 636 ? -31.503 -13.085 23.450 1.00 86.94 636 ILE A O 1
ATOM 4814 N N . PRO A 1 637 ? -31.900 -11.486 25.003 1.00 79.94 637 PRO A N 1
ATOM 4815 C CA . PRO A 1 637 ? -32.472 -12.365 26.019 1.00 79.94 637 PRO A CA 1
ATOM 4816 C C . PRO A 1 637 ? -33.747 -13.068 25.531 1.00 79.94 637 PRO A C 1
ATOM 4818 O O . PRO A 1 637 ? -34.522 -12.493 24.769 1.00 79.94 637 PRO A O 1
ATOM 4821 N N . ASP A 1 638 ? -33.982 -14.297 25.998 1.00 73.12 638 ASP A N 1
ATOM 4822 C CA . ASP A 1 638 ? -35.232 -15.036 25.738 1.00 73.12 638 ASP A CA 1
ATOM 4823 C C . ASP A 1 638 ? -36.379 -14.612 26.687 1.00 73.12 638 ASP A C 1
ATOM 4825 O O . ASP A 1 638 ? -37.504 -15.107 26.578 1.00 73.12 638 ASP A O 1
ATOM 4829 N N . ASP A 1 639 ? -36.097 -13.721 27.641 1.00 68.56 639 ASP A N 1
ATOM 4830 C CA . ASP A 1 639 ? -37.029 -13.167 28.624 1.00 68.56 639 ASP A CA 1
ATOM 4831 C C . ASP A 1 639 ? -37.152 -11.634 28.497 1.00 68.56 639 ASP A C 1
ATOM 4833 O O . ASP A 1 639 ? -36.491 -11.012 27.670 1.00 68.56 639 ASP A O 1
ATOM 4837 N N . ASP A 1 640 ? -38.003 -11.007 29.319 1.00 64.19 640 ASP A N 1
ATOM 4838 C CA . ASP A 1 640 ? -38.212 -9.546 29.328 1.00 64.19 640 ASP A CA 1
ATOM 4839 C C . ASP A 1 640 ? -37.042 -8.771 29.990 1.00 64.19 640 ASP A C 1
ATOM 4841 O O . ASP A 1 640 ? -37.223 -7.638 30.443 1.00 64.19 640 ASP A O 1
ATOM 4845 N N . SER A 1 641 ? -35.851 -9.376 30.112 1.00 60.16 641 SER A N 1
ATOM 4846 C CA . SER A 1 641 ? -34.672 -8.697 30.663 1.00 60.16 641 SER A CA 1
ATOM 4847 C C . SER A 1 641 ? -34.141 -7.645 29.696 1.00 60.16 641 SER A C 1
ATOM 4849 O O . SER A 1 641 ? -34.140 -7.831 28.479 1.00 60.16 641 SER A O 1
ATOM 4851 N N . GLU A 1 642 ? -33.604 -6.559 30.248 1.00 61.56 642 GLU A N 1
ATOM 4852 C CA . GLU A 1 642 ? -32.941 -5.534 29.444 1.00 61.56 642 GLU A CA 1
ATOM 4853 C C . GLU A 1 642 ? -31.710 -6.116 28.717 1.00 61.56 642 GLU A C 1
ATOM 4855 O O . GLU A 1 642 ? -30.863 -6.757 29.352 1.00 61.56 642 GLU A O 1
ATOM 4860 N N . PRO A 1 643 ? -31.581 -5.917 27.392 1.00 67.25 643 PRO A N 1
ATOM 4861 C CA . PRO A 1 643 ? -30.489 -6.483 26.614 1.00 67.25 643 PRO A CA 1
ATOM 4862 C C . PRO A 1 643 ? -29.156 -5.788 26.918 1.00 67.25 643 PRO A C 1
ATOM 4864 O O . PRO A 1 643 ? -29.049 -4.561 26.861 1.00 67.25 643 PRO A O 1
ATOM 4867 N N . LEU A 1 644 ? -28.093 -6.568 27.143 1.00 72.69 644 LEU A N 1
ATOM 4868 C CA . LEU A 1 644 ? -26.739 -6.017 27.198 1.00 72.69 644 LEU A CA 1
ATOM 4869 C C . LEU A 1 644 ? -26.321 -5.483 25.830 1.00 72.69 644 LEU A C 1
ATOM 4871 O O . LEU A 1 644 ? -26.576 -6.113 24.802 1.00 72.69 644 LEU A O 1
ATOM 4875 N N . SER A 1 645 ? -25.632 -4.344 25.821 1.00 77.94 645 SER A N 1
ATOM 4876 C CA . SER A 1 645 ? -24.975 -3.827 24.626 1.00 77.94 645 SER A CA 1
ATOM 4877 C C . SER A 1 645 ? -23.528 -3.446 24.912 1.00 77.94 645 SER A C 1
ATOM 4879 O O . SER A 1 645 ? -23.203 -3.002 26.007 1.00 77.94 645 SER A O 1
ATOM 4881 N N . LEU A 1 646 ? -22.657 -3.607 23.919 1.00 79.62 646 LEU A N 1
ATOM 4882 C CA . LEU A 1 646 ? -21.292 -3.078 23.939 1.00 79.62 646 LEU A CA 1
ATOM 4883 C C . LEU A 1 646 ? -20.943 -2.508 22.571 1.00 79.62 646 LEU A C 1
ATOM 4885 O O . LEU A 1 646 ? -21.509 -2.920 21.558 1.00 79.62 646 LEU A O 1
ATOM 4889 N N . VAL A 1 647 ? -19.983 -1.589 22.527 1.00 82.00 647 VAL A N 1
ATOM 4890 C CA . VAL A 1 647 ? -19.512 -0.986 21.279 1.00 82.00 647 VAL A CA 1
ATOM 4891 C C . VAL A 1 647 ? -18.024 -1.250 21.096 1.00 82.00 647 VAL A C 1
ATOM 4893 O O . VAL A 1 647 ? -17.220 -0.963 21.979 1.00 82.00 647 VAL A O 1
ATOM 4896 N N . LEU A 1 648 ? -17.671 -1.764 19.922 1.00 85.25 648 LEU A N 1
ATOM 4897 C CA . LEU A 1 648 ? -16.304 -1.973 19.466 1.00 85.25 648 LEU A CA 1
ATOM 4898 C C . LEU A 1 648 ? -15.959 -0.919 18.413 1.00 85.25 648 LEU A C 1
ATOM 4900 O O . LEU A 1 648 ? -16.645 -0.816 17.396 1.00 85.25 648 LEU A O 1
ATOM 4904 N N . THR A 1 649 ? -14.906 -0.139 18.641 1.00 88.19 649 THR A N 1
ATOM 4905 C CA . THR A 1 649 ? -14.433 0.858 17.666 1.00 88.19 649 THR A CA 1
ATOM 4906 C C . THR A 1 649 ? -13.395 0.241 16.738 1.00 88.19 649 THR A C 1
ATOM 4908 O O . THR A 1 649 ? -12.396 -0.297 17.198 1.00 88.19 649 THR A O 1
ATOM 4911 N N . ILE A 1 650 ? -13.606 0.330 15.431 1.00 90.44 650 ILE A N 1
ATOM 4912 C CA . ILE A 1 650 ? -12.660 -0.123 14.413 1.00 90.44 650 ILE A CA 1
ATOM 4913 C C . ILE A 1 650 ? -12.014 1.100 13.794 1.00 90.44 650 ILE A C 1
ATOM 4915 O O . ILE A 1 650 ? -12.717 1.930 13.220 1.00 90.44 650 ILE A O 1
ATOM 4919 N N . THR A 1 651 ? -10.694 1.188 13.881 1.00 88.81 651 THR A N 1
ATOM 4920 C CA . THR A 1 651 ? -9.914 2.268 13.278 1.00 88.81 651 THR A CA 1
ATOM 4921 C C . THR A 1 651 ? -8.966 1.689 12.241 1.00 88.81 651 THR A C 1
ATOM 4923 O O . THR A 1 651 ? -8.241 0.733 12.503 1.00 88.81 651 THR A O 1
ATOM 4926 N N . GLN A 1 652 ? -8.942 2.282 11.056 1.00 89.12 652 GLN A N 1
ATOM 4927 C CA . GLN A 1 652 ? -7.872 2.087 10.093 1.00 89.12 652 GLN A CA 1
ATOM 4928 C C . GLN A 1 652 ? -7.013 3.346 10.073 1.00 89.12 652 GLN A C 1
ATOM 4930 O O . GLN A 1 652 ? -7.514 4.447 9.814 1.00 89.12 652 GLN A O 1
ATOM 4935 N N . SER A 1 653 ? -5.732 3.195 10.401 1.00 86.81 653 SER A N 1
ATOM 4936 C CA . SER A 1 653 ? -4.806 4.320 10.435 1.00 86.81 653 SER A CA 1
ATOM 4937 C C . SER A 1 653 ? -4.585 4.885 9.033 1.00 86.81 653 SER A C 1
ATOM 4939 O O . SER A 1 653 ? -4.628 4.169 8.033 1.00 86.81 653 SER A O 1
ATOM 4941 N N . GLY A 1 654 ? -4.384 6.200 8.967 1.00 87.88 654 GLY A N 1
ATOM 4942 C CA . GLY A 1 654 ? -3.995 6.888 7.742 1.00 87.88 654 GLY A CA 1
ATOM 4943 C C . GLY A 1 654 ? -2.479 6.904 7.564 1.00 87.88 654 GLY A C 1
ATOM 4944 O O . GLY A 1 654 ? -1.730 6.565 8.482 1.00 87.88 654 GLY A O 1
ATOM 4945 N N . LYS A 1 655 ? -2.021 7.340 6.390 1.00 88.31 655 LYS A N 1
ATOM 4946 C CA . LYS A 1 655 ? -0.605 7.586 6.118 1.00 88.31 655 LYS A CA 1
ATOM 4947 C C . LYS A 1 655 ? -0.407 8.615 5.014 1.00 88.31 655 LYS A C 1
ATOM 4949 O O . LYS A 1 655 ? -0.964 8.482 3.926 1.00 88.31 655 LYS A O 1
ATOM 4954 N N . LEU A 1 656 ? 0.471 9.579 5.279 1.00 87.19 656 LEU A N 1
ATOM 4955 C CA . LEU A 1 656 ? 1.028 10.465 4.266 1.00 87.19 656 LEU A CA 1
ATOM 4956 C C . LEU A 1 656 ? 2.344 9.874 3.745 1.00 87.19 656 LEU A C 1
ATOM 4958 O O . LEU A 1 656 ? 3.257 9.596 4.520 1.00 87.19 656 LEU A O 1
ATOM 4962 N N . ILE A 1 657 ? 2.438 9.678 2.434 1.00 83.44 657 ILE A N 1
ATOM 4963 C CA . ILE A 1 657 ? 3.664 9.284 1.738 1.00 83.44 657 ILE A CA 1
ATOM 4964 C C . ILE A 1 657 ? 4.114 10.475 0.899 1.00 83.44 657 ILE A C 1
ATOM 4966 O O . ILE A 1 657 ? 3.354 10.971 0.068 1.00 83.44 657 ILE A O 1
ATOM 4970 N N . GLU A 1 658 ? 5.353 10.916 1.101 1.00 79.19 658 GLU A N 1
ATOM 4971 C CA . GLU A 1 658 ? 5.961 12.033 0.375 1.00 79.19 658 GLU A CA 1
ATOM 4972 C C . GLU A 1 658 ? 7.138 11.528 -0.470 1.00 79.19 658 GLU A C 1
ATOM 4974 O O . GLU A 1 658 ? 8.286 11.576 -0.029 1.00 79.19 658 GLU A O 1
ATOM 4979 N N . PRO A 1 659 ? 6.879 10.979 -1.668 1.00 75.50 659 PRO A N 1
ATOM 4980 C CA . PRO A 1 659 ? 7.944 10.462 -2.508 1.00 75.50 659 PRO A CA 1
ATOM 4981 C C . PRO A 1 659 ? 8.784 11.608 -3.081 1.00 75.50 659 PRO A C 1
ATOM 4983 O O . PRO A 1 659 ? 8.269 12.620 -3.571 1.00 75.50 659 PRO A O 1
ATOM 4986 N N . GLU A 1 660 ? 10.100 11.422 -3.062 1.00 78.06 660 GLU A N 1
ATOM 4987 C CA . GLU A 1 660 ? 11.022 12.265 -3.813 1.00 78.06 660 GLU A CA 1
ATOM 4988 C C . GLU A 1 660 ? 10.937 11.953 -5.313 1.00 78.06 660 GLU A C 1
ATOM 4990 O O . GLU A 1 660 ? 10.603 10.836 -5.728 1.00 78.06 660 GLU A O 1
ATOM 4995 N N . ALA A 1 661 ? 11.303 12.931 -6.145 1.00 82.88 661 ALA A N 1
ATOM 4996 C CA . ALA A 1 661 ? 11.472 12.666 -7.565 1.00 82.88 661 ALA A CA 1
ATOM 4997 C C . ALA A 1 661 ? 12.537 11.595 -7.789 1.00 82.88 661 ALA A C 1
ATOM 4999 O O . ALA A 1 661 ? 13.649 11.660 -7.260 1.00 82.88 661 ALA A O 1
ATOM 5000 N N . SER A 1 662 ? 12.205 10.625 -8.628 1.00 86.88 662 SER A N 1
ATOM 5001 C CA . SER A 1 662 ? 13.096 9.513 -8.921 1.00 86.88 662 SER A CA 1
ATOM 5002 C C . SER A 1 662 ? 12.774 8.869 -10.262 1.00 86.88 662 SER A C 1
ATOM 5004 O O . SER A 1 662 ? 11.839 9.262 -10.957 1.00 86.88 662 SER A O 1
ATOM 5006 N N . TYR A 1 663 ? 13.586 7.891 -10.644 1.00 90.94 663 TYR A N 1
ATOM 5007 C CA . TYR A 1 663 ? 13.356 7.001 -11.774 1.00 90.94 663 TYR A CA 1
ATOM 5008 C C . TYR A 1 663 ? 13.807 5.586 -11.401 1.00 90.94 663 TYR A C 1
ATOM 5010 O O . TYR A 1 663 ? 14.551 5.395 -10.435 1.00 90.94 663 TYR A O 1
ATOM 5018 N N . CYS A 1 664 ? 13.396 4.584 -12.176 1.00 93.38 664 CYS A N 1
ATOM 5019 C CA . CYS A 1 664 ? 13.868 3.220 -11.966 1.00 93.38 664 CYS A CA 1
ATOM 5020 C C . CYS A 1 664 ? 15.343 3.058 -12.354 1.00 93.38 664 CYS A C 1
ATOM 5022 O O . CYS A 1 664 ? 15.801 3.594 -13.369 1.00 93.38 664 CYS A O 1
ATOM 5024 N N . TYR A 1 665 ? 16.070 2.238 -11.595 1.00 94.31 665 TYR A N 1
ATOM 5025 C CA . TYR A 1 665 ? 17.449 1.875 -11.922 1.00 94.31 665 TYR A CA 1
ATOM 5026 C C . TYR A 1 665 ? 17.499 0.544 -12.661 1.00 94.31 665 TYR A C 1
ATOM 5028 O O . TYR A 1 665 ? 16.732 -0.369 -12.371 1.00 94.31 665 TYR A O 1
ATOM 5036 N N . TYR A 1 666 ? 18.457 0.411 -13.567 1.00 95.19 666 TYR A N 1
ATOM 5037 C CA . TYR A 1 666 ? 18.704 -0.799 -14.337 1.00 95.19 666 TYR A CA 1
ATOM 5038 C C . TYR A 1 666 ? 20.169 -1.198 -14.193 1.00 95.19 666 TYR A C 1
ATOM 5040 O O . TYR A 1 666 ? 21.059 -0.352 -14.292 1.00 95.19 666 TYR A O 1
ATOM 5048 N N . GLN A 1 667 ? 20.429 -2.490 -13.998 1.00 93.12 667 GLN A N 1
ATOM 5049 C CA . GLN A 1 667 ? 21.761 -3.050 -14.241 1.00 93.12 667 GLN A CA 1
ATOM 5050 C C . GLN A 1 667 ? 21.916 -3.324 -15.730 1.00 93.12 667 GLN A C 1
ATOM 5052 O O . GLN A 1 667 ? 20.977 -3.778 -16.394 1.00 93.12 667 GLN A O 1
ATOM 5057 N N . TRP A 1 668 ? 23.102 -3.038 -16.259 1.00 93.31 668 TRP A N 1
ATOM 5058 C CA . TRP A 1 668 ? 23.317 -3.049 -17.696 1.00 93.31 668 TRP A CA 1
ATOM 5059 C C . TRP A 1 668 ? 23.017 -4.426 -18.305 1.00 93.31 668 TRP A C 1
ATOM 5061 O O . TRP A 1 668 ? 23.484 -5.461 -17.825 1.00 93.31 668 TRP A O 1
ATOM 5071 N N . GLY A 1 669 ? 22.234 -4.441 -19.383 1.00 91.50 669 GLY A N 1
ATOM 5072 C CA . GLY A 1 669 ? 21.832 -5.659 -20.086 1.00 91.50 669 GLY A CA 1
ATOM 5073 C C . GLY A 1 669 ? 20.616 -6.392 -19.506 1.00 91.50 669 GLY A C 1
ATOM 5074 O O . GLY A 1 669 ? 20.217 -7.410 -20.072 1.00 91.50 669 GLY A O 1
ATOM 5075 N N . ARG A 1 670 ? 20.007 -5.897 -18.419 1.00 93.19 670 ARG A N 1
ATOM 5076 C CA . ARG A 1 670 ? 18.738 -6.416 -17.878 1.00 93.19 670 ARG A CA 1
ATOM 5077 C C . ARG A 1 670 ? 17.529 -5.679 -18.445 1.00 93.19 670 ARG A C 1
ATOM 5079 O O . ARG A 1 670 ? 17.603 -4.495 -18.753 1.00 93.19 670 ARG A O 1
ATOM 5086 N N . LYS A 1 671 ? 16.401 -6.382 -18.515 1.00 95.06 671 LYS A N 1
ATOM 5087 C CA . LYS A 1 671 ? 15.106 -5.816 -18.920 1.00 95.06 671 LYS A CA 1
ATOM 5088 C C . LYS A 1 671 ? 14.284 -5.249 -17.758 1.00 95.06 671 LYS A C 1
ATOM 5090 O O . LYS A 1 671 ? 13.381 -4.458 -17.985 1.00 95.06 671 LYS A O 1
ATOM 5095 N N . ASP A 1 672 ? 14.561 -5.705 -16.538 1.00 94.19 672 ASP A N 1
ATOM 5096 C CA . ASP A 1 672 ? 13.731 -5.435 -15.364 1.00 94.19 672 ASP A CA 1
ATOM 5097 C C . ASP A 1 672 ? 14.278 -4.252 -14.566 1.00 94.19 672 ASP A C 1
ATOM 5099 O O . ASP A 1 672 ? 15.476 -4.264 -14.257 1.00 94.19 672 ASP A O 1
ATOM 5103 N N . PRO A 1 673 ? 13.431 -3.277 -14.198 1.00 94.06 673 PRO A N 1
ATOM 5104 C CA . PRO A 1 673 ? 13.824 -2.217 -13.288 1.00 94.06 673 PRO A CA 1
ATOM 5105 C C . PRO A 1 673 ? 14.003 -2.708 -11.854 1.00 94.06 673 PRO A C 1
ATOM 5107 O O . PRO A 1 673 ? 13.384 -3.674 -11.398 1.00 94.06 673 PRO A O 1
ATOM 5110 N N . MET A 1 674 ? 14.798 -1.949 -11.115 1.00 90.81 674 MET A N 1
ATOM 5111 C CA . MET A 1 674 ? 14.868 -1.978 -9.666 1.00 90.81 674 MET A CA 1
ATOM 5112 C C . MET A 1 674 ? 14.189 -0.731 -9.116 1.00 90.81 674 MET A C 1
ATOM 5114 O O . MET A 1 674 ? 14.279 0.353 -9.706 1.00 90.81 674 MET A O 1
ATOM 5118 N N . ILE A 1 675 ? 13.542 -0.914 -7.966 1.00 86.00 675 ILE A N 1
ATOM 5119 C CA . ILE A 1 675 ? 12.864 0.139 -7.212 1.00 86.00 675 ILE A CA 1
ATOM 5120 C C . ILE A 1 675 ? 13.778 1.359 -7.028 1.00 86.00 675 ILE A C 1
ATOM 5122 O O . ILE A 1 675 ? 15.008 1.226 -6.967 1.00 86.00 675 ILE A O 1
ATOM 5126 N N . SER A 1 676 ? 13.202 2.553 -6.915 1.00 75.44 676 SER A N 1
ATOM 5127 C CA . SER A 1 676 ? 13.921 3.723 -6.396 1.00 75.44 676 SER A CA 1
ATOM 5128 C C . SER A 1 676 ? 14.233 3.541 -4.897 1.00 75.44 676 SER A C 1
ATOM 5130 O O . SER A 1 676 ? 13.564 2.771 -4.220 1.00 75.44 676 SER A O 1
ATOM 5132 N N . SER A 1 677 ? 15.300 4.139 -4.360 1.00 60.12 677 SER A N 1
ATOM 5133 C CA . SER A 1 677 ? 15.762 3.857 -2.982 1.00 60.12 677 SER A CA 1
ATOM 5134 C C . SER A 1 677 ? 15.147 4.719 -1.895 1.00 60.12 677 SER A C 1
ATOM 5136 O O . SER A 1 677 ? 15.385 4.435 -0.728 1.00 60.12 677 SER A O 1
ATOM 5138 N N . THR A 1 678 ? 14.463 5.803 -2.251 1.00 55.28 678 THR A N 1
ATOM 5139 C CA . THR A 1 678 ? 14.016 6.827 -1.294 1.00 55.28 678 THR A CA 1
ATOM 5140 C C . THR A 1 678 ? 12.519 6.753 -1.006 1.00 55.28 678 THR A C 1
ATOM 5142 O O . THR A 1 678 ? 11.950 7.684 -0.448 1.00 55.28 678 THR A O 1
ATOM 5145 N N . SER A 1 679 ? 11.834 5.673 -1.395 1.00 66.56 679 SER A N 1
ATOM 5146 C CA . SER A 1 679 ? 10.376 5.578 -1.281 1.00 66.56 679 SER A CA 1
ATOM 5147 C C . SER A 1 679 ? 9.914 4.223 -0.764 1.00 66.56 679 SER A C 1
ATOM 5149 O O . SER A 1 679 ? 10.505 3.185 -1.061 1.00 66.56 679 SER A O 1
ATOM 5151 N N . VAL A 1 680 ? 8.819 4.269 -0.009 1.00 84.62 680 VAL A N 1
ATOM 5152 C CA . VAL A 1 680 ? 7.988 3.114 0.322 1.00 84.62 680 VAL A CA 1
ATOM 5153 C C . VAL A 1 680 ? 7.577 2.396 -0.963 1.00 84.62 680 VAL A C 1
ATOM 5155 O O . VAL A 1 680 ? 7.180 3.039 -1.935 1.00 84.62 680 VAL A O 1
ATOM 5158 N N . TRP A 1 681 ? 7.651 1.072 -0.951 1.00 88.69 681 TRP A N 1
ATOM 5159 C CA . TRP A 1 681 ? 7.177 0.211 -2.029 1.00 88.69 681 TRP A CA 1
ATOM 5160 C C . TRP A 1 681 ? 6.462 -1.011 -1.462 1.00 88.69 681 TRP A C 1
ATOM 5162 O O . TRP A 1 681 ? 6.482 -1.234 -0.255 1.00 88.69 681 TRP A O 1
ATOM 5172 N N . TYR A 1 682 ? 5.810 -1.787 -2.318 1.00 91.12 682 TYR A N 1
ATOM 5173 C CA . TYR A 1 682 ? 4.965 -2.902 -1.915 1.00 91.12 682 TYR A CA 1
ATOM 5174 C C . TYR A 1 682 ? 5.378 -4.171 -2.646 1.00 91.12 682 TYR A C 1
ATOM 5176 O O . TYR A 1 682 ? 5.590 -4.159 -3.862 1.00 91.12 682 TYR A O 1
ATOM 5184 N N . ASN A 1 683 ? 5.549 -5.256 -1.894 1.00 90.12 683 ASN A N 1
ATOM 5185 C CA . ASN A 1 683 ? 5.888 -6.563 -2.452 1.00 90.12 683 ASN A CA 1
ATOM 5186 C C . ASN A 1 683 ? 4.644 -7.277 -3.021 1.00 90.12 683 ASN A C 1
ATOM 5188 O O . ASN A 1 683 ? 3.548 -6.725 -3.043 1.00 90.12 683 ASN A O 1
ATOM 5192 N N . ALA A 1 684 ? 4.811 -8.519 -3.483 1.00 86.38 684 ALA A N 1
ATOM 5193 C CA . ALA A 1 684 ? 3.725 -9.329 -4.046 1.00 86.38 684 ALA A CA 1
ATOM 5194 C C . ALA A 1 684 ? 2.547 -9.582 -3.079 1.00 86.38 684 ALA A C 1
ATOM 5196 O O . ALA A 1 684 ? 1.437 -9.844 -3.535 1.00 86.38 684 ALA A O 1
ATOM 5197 N N . ASP A 1 685 ? 2.789 -9.492 -1.768 1.00 85.25 685 ASP A N 1
ATOM 5198 C CA . ASP A 1 685 ? 1.780 -9.630 -0.713 1.00 85.25 685 ASP A CA 1
ATOM 5199 C C . ASP A 1 685 ? 1.207 -8.264 -0.280 1.00 85.25 685 ASP A C 1
ATOM 5201 O O . ASP A 1 685 ? 0.535 -8.168 0.746 1.00 85.25 685 ASP A O 1
ATOM 5205 N N . PHE A 1 686 ? 1.501 -7.198 -1.039 1.00 85.00 686 PHE A N 1
ATOM 5206 C CA . PHE A 1 686 ? 1.158 -5.800 -0.749 1.00 85.00 686 PHE A CA 1
ATOM 5207 C C . PHE A 1 686 ? 1.667 -5.301 0.610 1.00 85.00 686 PHE A C 1
ATOM 5209 O O . PHE A 1 686 ? 1.159 -4.327 1.171 1.00 85.00 686 PHE A O 1
ATOM 5216 N N . GLN A 1 687 ? 2.704 -5.947 1.145 1.00 87.50 687 GLN A N 1
ATOM 5217 C CA . GLN A 1 687 ? 3.357 -5.494 2.363 1.00 87.50 687 GLN A CA 1
ATOM 5218 C C . GLN A 1 687 ? 4.254 -4.311 2.050 1.00 87.50 687 GLN A C 1
ATOM 5220 O O . GLN A 1 687 ? 4.995 -4.320 1.065 1.00 87.50 687 GLN A O 1
ATOM 5225 N N . GLU A 1 688 ? 4.197 -3.318 2.926 1.00 89.50 688 GLU A N 1
ATOM 5226 C CA . GLU A 1 688 ? 5.069 -2.163 2.872 1.00 89.50 688 GLU A CA 1
ATOM 5227 C C . GLU A 1 688 ? 6.532 -2.563 3.091 1.00 89.50 688 GLU A C 1
ATOM 5229 O O . GLU A 1 688 ? 6.877 -3.234 4.063 1.00 89.50 688 GLU A O 1
ATOM 5234 N N . MET A 1 689 ? 7.397 -2.094 2.202 1.00 88.62 689 MET A N 1
ATOM 5235 C CA . MET A 1 689 ? 8.830 -2.318 2.213 1.00 88.62 689 MET A CA 1
ATOM 5236 C C . MET A 1 689 ? 9.566 -0.983 2.071 1.00 88.62 689 MET A C 1
ATOM 5238 O O . MET A 1 689 ? 9.123 -0.065 1.379 1.00 88.62 689 MET A O 1
ATOM 5242 N N . THR A 1 690 ? 10.734 -0.894 2.700 1.00 83.50 690 THR A N 1
ATOM 5243 C CA . THR A 1 690 ? 11.619 0.285 2.651 1.00 83.50 690 THR A CA 1
ATOM 5244 C C . THR A 1 690 ? 13.026 -0.058 2.170 1.00 83.50 690 THR A C 1
ATOM 5246 O O . THR A 1 690 ? 13.754 0.805 1.685 1.00 83.50 690 THR A O 1
ATOM 5249 N N . GLU A 1 691 ? 13.410 -1.332 2.246 1.00 84.06 691 GLU A N 1
ATOM 5250 C CA . GLU A 1 691 ? 14.711 -1.817 1.799 1.00 84.06 691 GLU A CA 1
ATOM 5251 C C . GLU A 1 691 ? 14.647 -2.360 0.374 1.00 84.06 691 GLU A C 1
ATOM 5253 O O . GLU A 1 691 ? 13.616 -2.847 -0.084 1.00 84.06 691 GLU A O 1
ATOM 5258 N N . ILE A 1 692 ? 15.767 -2.307 -0.343 1.00 86.00 692 ILE A N 1
ATOM 5259 C CA . ILE A 1 692 ? 15.872 -2.933 -1.660 1.00 86.00 692 ILE A CA 1
ATOM 5260 C C . ILE A 1 692 ? 16.067 -4.448 -1.536 1.00 86.00 692 ILE A C 1
ATOM 5262 O O . ILE A 1 692 ? 16.851 -4.934 -0.724 1.00 86.00 692 ILE A O 1
ATOM 5266 N N . MET A 1 693 ? 15.432 -5.203 -2.430 1.00 88.31 693 MET A N 1
ATOM 5267 C CA . MET A 1 693 ? 15.737 -6.616 -2.628 1.00 88.31 693 MET A CA 1
ATOM 5268 C C . MET A 1 693 ? 17.134 -6.778 -3.235 1.00 88.31 693 MET A C 1
ATOM 5270 O O . MET A 1 693 ? 17.378 -6.344 -4.362 1.00 88.31 693 MET A O 1
ATOM 5274 N N . THR A 1 694 ? 18.049 -7.436 -2.523 1.00 89.38 694 THR A N 1
ATOM 5275 C CA . THR A 1 694 ? 19.403 -7.720 -3.023 1.00 89.38 694 THR A CA 1
ATOM 5276 C C . THR A 1 694 ? 19.665 -9.215 -3.153 1.00 89.38 694 THR A C 1
ATOM 5278 O O . THR A 1 694 ? 19.068 -10.037 -2.457 1.00 89.38 694 THR A O 1
ATOM 5281 N N . LYS A 1 695 ? 20.551 -9.585 -4.080 1.00 87.31 695 LYS A N 1
ATOM 5282 C CA . LYS A 1 695 ? 21.024 -10.962 -4.247 1.00 87.31 695 LYS A CA 1
ATOM 5283 C C . LYS A 1 695 ? 22.506 -10.963 -4.602 1.00 87.31 695 LYS A C 1
ATOM 5285 O O . LYS A 1 695 ? 22.904 -10.312 -5.558 1.00 87.31 695 LYS A O 1
ATOM 5290 N N . GLY A 1 696 ? 23.327 -11.688 -3.849 1.00 80.50 696 GLY A N 1
ATOM 5291 C CA . GLY A 1 696 ? 24.749 -11.818 -4.170 1.00 80.50 696 GLY A CA 1
ATOM 5292 C C . GLY A 1 696 ? 24.982 -12.757 -5.355 1.00 80.50 696 GLY A C 1
ATOM 5293 O O . GLY A 1 696 ? 24.258 -13.743 -5.521 1.00 80.50 696 GLY A O 1
ATOM 5294 N N . PHE A 1 697 ? 26.022 -12.499 -6.151 1.00 73.19 697 PHE A N 1
ATOM 5295 C CA . PHE A 1 697 ? 26.524 -13.518 -7.077 1.00 73.19 697 PHE A CA 1
ATOM 5296 C C . PHE A 1 697 ? 27.084 -14.695 -6.276 1.00 73.19 697 PHE A C 1
ATOM 5298 O O . PHE A 1 697 ? 27.923 -14.517 -5.393 1.00 73.19 697 PHE A O 1
ATOM 5305 N N . LEU A 1 698 ? 26.622 -15.907 -6.586 1.00 59.19 698 LEU A N 1
ATOM 5306 C CA . LEU A 1 698 ? 27.221 -17.119 -6.038 1.00 59.19 698 LEU A CA 1
ATOM 5307 C C . LEU A 1 698 ? 28.628 -17.268 -6.629 1.00 59.19 698 LEU A C 1
ATOM 5309 O O . LEU A 1 698 ? 28.792 -17.180 -7.851 1.00 59.19 698 LEU A O 1
ATOM 5313 N N . SER A 1 699 ? 29.616 -17.536 -5.770 1.00 54.25 699 SER A N 1
ATOM 5314 C CA . SER A 1 699 ? 31.027 -17.751 -6.138 1.00 54.25 699 SER A CA 1
ATOM 5315 C C . SER A 1 699 ? 31.231 -18.835 -7.203 1.00 54.25 699 SER A C 1
ATOM 5317 O O . SER A 1 699 ? 32.259 -18.849 -7.872 1.00 54.25 699 SER A O 1
ATOM 5319 N N . ASP A 1 700 ? 30.233 -19.705 -7.386 1.00 51.00 700 ASP A N 1
ATOM 5320 C CA . ASP A 1 700 ? 30.307 -20.915 -8.205 1.00 51.00 700 ASP A CA 1
ATOM 5321 C C . ASP A 1 700 ? 29.475 -20.812 -9.504 1.00 51.00 700 ASP A C 1
ATOM 5323 O O . ASP A 1 700 ? 29.272 -21.806 -10.208 1.00 51.00 700 ASP A O 1
ATOM 5327 N N . SER A 1 701 ? 28.968 -19.619 -9.851 1.00 53.88 701 SER A N 1
ATOM 5328 C CA . SER A 1 701 ? 28.255 -19.403 -11.119 1.00 53.88 701 SER A CA 1
ATOM 5329 C C . SER A 1 701 ? 29.233 -19.458 -12.305 1.00 53.88 701 SER A C 1
ATOM 5331 O O . SER A 1 701 ? 29.967 -18.524 -12.607 1.00 53.88 701 SER A O 1
ATOM 5333 N N . THR A 1 702 ? 29.279 -20.610 -12.973 1.00 56.47 702 THR A N 1
ATOM 5334 C CA . THR A 1 702 ? 30.365 -20.996 -13.892 1.00 56.47 702 THR A CA 1
ATOM 5335 C C . THR A 1 702 ? 30.180 -20.545 -15.351 1.00 56.47 702 THR A C 1
ATOM 5337 O O . THR A 1 702 ? 31.038 -20.838 -16.183 1.00 56.47 702 THR A O 1
ATOM 5340 N N . SER A 1 703 ? 29.110 -19.811 -15.710 1.00 70.94 703 SER A N 1
ATOM 5341 C CA . SER A 1 703 ? 28.950 -19.248 -17.069 1.00 70.94 703 SER A CA 1
ATOM 5342 C C . SER A 1 703 ? 28.034 -18.012 -17.142 1.00 70.94 703 SER A C 1
ATOM 5344 O O . SER A 1 703 ? 27.072 -17.893 -16.389 1.00 70.94 703 SER A O 1
ATOM 5346 N N . GLY A 1 704 ? 28.254 -17.113 -18.111 1.00 76.75 704 GLY A N 1
ATOM 5347 C CA . GLY A 1 704 ? 27.396 -15.933 -18.316 1.00 76.75 704 GLY A CA 1
ATOM 5348 C C . GLY A 1 704 ? 25.930 -16.250 -18.656 1.00 76.75 704 GLY A C 1
ATOM 5349 O O . GLY A 1 704 ? 25.049 -15.434 -18.395 1.00 76.75 704 GLY A O 1
ATOM 5350 N N . LEU A 1 705 ? 25.636 -17.438 -19.202 1.00 83.88 705 LEU A N 1
ATOM 5351 C CA . LEU A 1 705 ? 24.262 -17.856 -19.515 1.00 83.88 705 LEU A CA 1
ATOM 5352 C C . LEU A 1 705 ? 23.437 -18.145 -18.256 1.00 83.88 705 LEU A C 1
ATOM 5354 O O . LEU A 1 705 ? 22.263 -17.780 -18.208 1.00 83.88 705 LEU A O 1
ATOM 5358 N N . SER A 1 706 ? 24.030 -18.759 -17.226 1.00 83.56 706 SER A N 1
ATOM 5359 C CA . SER A 1 706 ? 23.296 -19.050 -15.987 1.00 83.56 706 SER A CA 1
ATOM 5360 C C . SER A 1 706 ? 22.856 -17.770 -15.279 1.00 83.56 706 SER A C 1
ATOM 5362 O O . SER A 1 706 ? 21.742 -17.709 -14.769 1.00 83.56 706 SER A O 1
ATOM 5364 N N . ILE A 1 707 ? 23.678 -16.721 -15.339 1.00 84.69 707 ILE A N 1
ATOM 5365 C CA . ILE A 1 707 ? 23.371 -15.415 -14.741 1.00 84.69 707 ILE A CA 1
ATOM 5366 C C . ILE A 1 707 ? 22.240 -14.712 -15.480 1.00 84.69 707 ILE A C 1
ATOM 5368 O O . ILE A 1 707 ? 21.333 -14.188 -14.844 1.00 84.69 707 ILE A O 1
ATOM 5372 N N . LEU A 1 708 ? 22.237 -14.741 -16.814 1.00 89.69 708 LEU A N 1
ATOM 5373 C CA . LEU A 1 708 ? 21.115 -14.200 -17.587 1.00 89.69 708 LEU A CA 1
ATOM 5374 C C . LEU A 1 708 ? 19.804 -14.937 -17.270 1.00 89.69 708 LEU A C 1
ATOM 5376 O O . LEU A 1 708 ? 18.764 -14.302 -17.108 1.00 89.69 708 LEU A O 1
ATOM 5380 N N . ALA A 1 709 ? 19.854 -16.262 -17.118 1.00 92.12 709 ALA A N 1
ATOM 5381 C CA . ALA A 1 709 ? 18.699 -17.049 -16.693 1.00 92.12 709 ALA A CA 1
ATOM 5382 C C . ALA A 1 709 ? 18.252 -16.696 -15.261 1.00 92.12 709 ALA A C 1
ATOM 5384 O O . ALA A 1 709 ? 17.058 -16.608 -14.988 1.00 92.12 709 ALA A O 1
ATOM 5385 N N . ASP A 1 710 ? 19.190 -16.477 -14.337 1.00 90.25 710 ASP A N 1
ATOM 5386 C CA . ASP A 1 710 ? 18.898 -16.007 -12.980 1.00 90.25 710 ASP A CA 1
ATOM 5387 C C . ASP A 1 710 ? 18.290 -14.598 -12.958 1.00 90.25 710 ASP A C 1
ATOM 5389 O O . ASP A 1 710 ? 17.368 -14.340 -12.183 1.00 90.25 710 ASP A O 1
ATOM 5393 N N . TYR A 1 711 ? 18.757 -13.694 -13.821 1.00 91.19 711 TYR A N 1
ATOM 5394 C CA . TYR A 1 711 ? 18.208 -12.345 -13.964 1.00 91.19 711 TYR A CA 1
ATOM 5395 C C . TYR A 1 711 ? 16.737 -12.381 -14.364 1.00 91.19 711 TYR A C 1
ATOM 5397 O O . TYR A 1 711 ? 15.929 -11.684 -13.756 1.00 91.19 711 TYR A O 1
ATOM 5405 N N . ILE A 1 712 ? 16.381 -13.248 -15.316 1.00 95.94 712 ILE A N 1
ATOM 5406 C CA . ILE A 1 712 ? 14.991 -13.462 -15.735 1.00 95.94 712 ILE A CA 1
ATOM 5407 C C . ILE A 1 712 ? 14.148 -14.033 -14.583 1.00 95.94 712 ILE A C 1
ATOM 5409 O O . ILE A 1 712 ? 13.002 -13.627 -14.411 1.00 95.94 712 ILE A O 1
ATOM 5413 N N . ARG A 1 713 ? 14.710 -14.947 -13.780 1.00 96.00 713 ARG A N 1
ATOM 5414 C CA . ARG A 1 713 ? 14.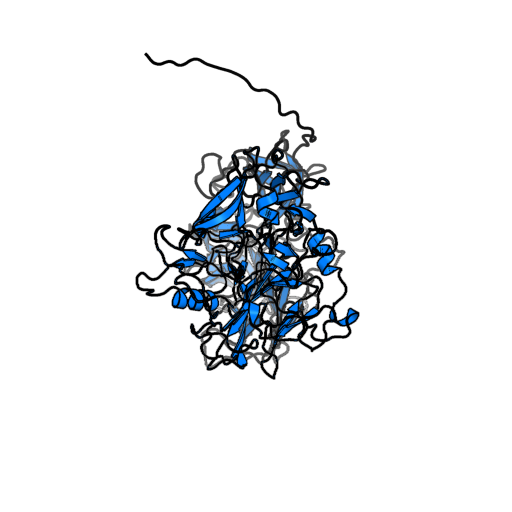015 -15.590 -12.649 1.00 96.00 713 ARG A CA 1
ATOM 5415 C C . ARG A 1 713 ? 13.871 -14.698 -11.415 1.00 96.00 713 ARG A C 1
ATOM 5417 O O . ARG A 1 713 ? 13.101 -15.034 -10.521 1.00 96.00 713 ARG A O 1
ATOM 5424 N N . THR A 1 714 ? 14.621 -13.599 -11.340 1.00 93.38 714 THR A N 1
ATOM 5425 C CA . THR A 1 714 ? 14.661 -12.701 -10.174 1.00 93.38 714 THR A CA 1
ATOM 5426 C C . THR A 1 714 ? 14.459 -11.235 -10.572 1.00 93.38 714 THR A C 1
ATOM 5428 O O . THR A 1 714 ? 15.348 -10.398 -10.366 1.00 93.38 714 THR A O 1
ATOM 5431 N N . PRO A 1 715 ? 13.307 -10.886 -11.173 1.00 94.69 715 PRO A N 1
ATOM 5432 C CA . PRO A 1 715 ? 12.990 -9.487 -11.435 1.00 94.69 715 PRO A CA 1
ATOM 5433 C C . PRO A 1 715 ? 12.897 -8.691 -10.127 1.00 94.69 715 PRO A C 1
ATOM 5435 O O . PRO A 1 715 ? 12.551 -9.239 -9.084 1.00 94.69 715 PRO A O 1
ATOM 5438 N N . GLY A 1 716 ? 13.254 -7.406 -10.165 1.00 90.44 716 GLY A N 1
ATOM 5439 C CA . GLY A 1 716 ? 13.266 -6.526 -8.989 1.00 90.44 716 GLY A CA 1
ATOM 5440 C C . GLY A 1 716 ? 14.455 -6.703 -8.034 1.00 90.44 716 GLY A C 1
ATOM 5441 O O . GLY A 1 716 ? 14.788 -5.757 -7.324 1.00 90.44 716 GLY A O 1
ATOM 5442 N N . TYR A 1 717 ? 15.146 -7.850 -8.043 1.00 91.56 717 TYR A N 1
ATOM 5443 C CA . TYR A 1 717 ? 16.368 -8.037 -7.255 1.00 91.56 717 TYR A CA 1
ATOM 5444 C C . TYR A 1 717 ? 17.550 -7.285 -7.869 1.00 91.56 717 TYR A C 1
ATOM 5446 O O . TYR A 1 717 ? 17.885 -7.472 -9.042 1.00 91.56 717 TYR A O 1
ATOM 5454 N N . PHE A 1 718 ? 18.243 -6.510 -7.040 1.00 91.56 718 PHE A N 1
ATOM 5455 C CA . PHE A 1 718 ? 19.526 -5.909 -7.370 1.00 91.56 718 PHE A CA 1
ATOM 5456 C C . PHE A 1 718 ? 20.669 -6.875 -7.063 1.00 91.56 718 PHE A C 1
ATOM 5458 O O . PHE A 1 718 ? 20.843 -7.313 -5.924 1.00 91.56 718 PHE A O 1
ATOM 5465 N N . TRP A 1 719 ? 21.458 -7.216 -8.079 1.00 88.69 719 TRP A N 1
ATOM 5466 C CA . TRP A 1 719 ? 22.515 -8.209 -7.919 1.00 88.69 719 TRP A CA 1
ATOM 5467 C C . TRP A 1 719 ? 23.819 -7.574 -7.438 1.00 88.69 719 TRP A C 1
ATOM 5469 O O . TRP A 1 719 ? 24.424 -6.793 -8.169 1.00 88.69 719 TRP A O 1
ATOM 5479 N N . THR A 1 720 ? 24.259 -7.899 -6.224 1.00 87.69 720 THR A N 1
ATOM 5480 C CA . THR A 1 720 ? 25.443 -7.291 -5.607 1.00 87.69 720 THR A CA 1
ATOM 5481 C C . THR A 1 720 ? 26.710 -8.099 -5.885 1.00 87.69 720 THR A C 1
ATOM 5483 O O . THR A 1 720 ? 26.732 -9.320 -5.727 1.00 87.69 720 THR A O 1
ATOM 5486 N N . SER A 1 721 ? 27.787 -7.421 -6.287 1.00 78.31 721 SER A N 1
ATOM 5487 C CA . SER A 1 721 ? 29.092 -8.014 -6.624 1.00 78.31 721 SER A CA 1
ATOM 5488 C C . SER A 1 721 ? 30.254 -7.142 -6.165 1.00 78.31 721 SER A C 1
ATOM 5490 O O . SER A 1 721 ? 30.154 -5.917 -6.169 1.00 78.31 721 SER A O 1
ATOM 5492 N N . SER A 1 722 ? 31.419 -7.752 -5.930 1.00 66.94 722 SER A N 1
ATOM 5493 C CA . SER A 1 722 ? 32.682 -7.018 -6.015 1.00 66.94 722 SER A CA 1
ATOM 5494 C C . SER A 1 722 ? 32.961 -6.663 -7.483 1.00 66.94 722 SER A C 1
ATOM 5496 O O . SER A 1 722 ? 32.890 -7.541 -8.340 1.00 66.94 722 SER A O 1
ATOM 5498 N N . HIS A 1 723 ? 33.310 -5.403 -7.770 1.00 58.94 723 HIS A N 1
ATOM 5499 C CA . HIS A 1 723 ? 33.533 -4.810 -9.108 1.00 58.94 723 HIS A CA 1
ATOM 5500 C C . HIS A 1 723 ? 34.523 -5.550 -10.049 1.00 58.94 723 HIS A C 1
ATOM 5502 O O . HIS A 1 723 ? 34.777 -5.097 -11.158 1.00 58.94 723 HIS A O 1
ATOM 5508 N N . THR A 1 724 ? 35.115 -6.663 -9.620 1.00 52.62 724 THR A N 1
ATOM 5509 C CA . THR A 1 724 ? 36.244 -7.357 -10.254 1.00 52.62 724 THR A CA 1
ATOM 5510 C C . THR A 1 724 ? 35.886 -8.691 -10.914 1.00 52.62 724 THR A C 1
ATOM 5512 O O . THR A 1 724 ? 36.778 -9.353 -11.439 1.00 52.62 724 THR A O 1
ATOM 5515 N N . GLN A 1 725 ? 34.624 -9.132 -10.878 1.00 57.94 725 GLN A N 1
ATOM 5516 C CA . GLN A 1 725 ? 34.251 -10.453 -11.398 1.00 57.94 725 GLN A CA 1
ATOM 5517 C C . GLN A 1 725 ? 33.793 -10.388 -12.869 1.00 57.94 725 GLN A C 1
ATOM 5519 O O . GLN A 1 725 ? 32.859 -9.661 -13.204 1.00 57.94 725 GLN A O 1
ATOM 5524 N N . GLU A 1 726 ? 34.400 -11.196 -13.751 1.00 53.75 726 GLU A N 1
ATOM 5525 C CA . GLU A 1 726 ? 34.070 -11.315 -15.190 1.00 53.75 726 GLU A CA 1
ATOM 5526 C C . GLU A 1 726 ? 32.744 -12.058 -15.473 1.00 53.75 726 GLU A C 1
ATOM 5528 O O . GLU A 1 726 ? 32.601 -12.785 -16.456 1.00 53.75 726 GLU A O 1
ATOM 5533 N N . VAL A 1 727 ? 31.734 -11.886 -14.622 1.00 59.91 727 VAL A N 1
ATOM 5534 C CA . VAL A 1 727 ? 30.471 -12.643 -14.689 1.00 59.91 727 VAL A CA 1
ATOM 5535 C C . VAL A 1 727 ? 29.569 -12.250 -15.873 1.00 59.91 727 VAL A C 1
ATOM 5537 O O . VAL A 1 727 ? 28.550 -12.884 -16.138 1.00 59.91 727 VAL A O 1
ATOM 5540 N N . PHE A 1 728 ? 29.958 -11.229 -16.640 1.00 67.94 728 PHE A N 1
ATOM 5541 C CA . PHE A 1 728 ? 29.155 -10.598 -17.686 1.00 67.94 728 PHE A CA 1
ATOM 5542 C C . PHE A 1 728 ? 29.768 -10.832 -19.073 1.00 67.94 728 PHE A C 1
ATOM 5544 O O . PHE A 1 728 ? 30.588 -10.076 -19.582 1.00 67.94 728 PHE A O 1
ATOM 5551 N N . THR A 1 729 ? 29.382 -11.924 -19.726 1.00 77.06 729 THR A N 1
ATOM 5552 C CA . THR A 1 729 ? 30.114 -12.400 -20.914 1.00 77.06 729 THR A CA 1
ATOM 5553 C C . THR A 1 729 ? 29.757 -11.675 -22.221 1.00 77.06 729 THR A C 1
ATOM 5555 O O . THR A 1 729 ? 30.565 -11.688 -23.147 1.00 77.06 729 THR A O 1
ATOM 5558 N N . TYR A 1 730 ? 28.581 -11.038 -22.329 1.00 88.81 730 TYR A N 1
ATOM 5559 C CA . TYR A 1 730 ? 28.003 -10.645 -23.628 1.00 88.81 730 TYR A CA 1
ATOM 5560 C C . TYR A 1 730 ? 27.825 -9.136 -23.818 1.00 88.81 730 TYR A C 1
ATOM 5562 O O . TYR A 1 730 ? 27.406 -8.433 -22.902 1.00 88.81 730 TYR A O 1
ATOM 5570 N N . TYR A 1 731 ? 28.130 -8.637 -25.019 1.00 90.25 731 TYR A N 1
ATOM 5571 C CA . TYR A 1 731 ? 28.146 -7.203 -25.353 1.00 90.25 731 TYR A CA 1
ATOM 5572 C C . TYR A 1 731 ? 26.867 -6.691 -26.001 1.00 90.25 731 TYR A C 1
ATOM 5574 O O . TYR A 1 731 ? 26.647 -5.487 -26.073 1.00 90.25 731 TYR A O 1
ATOM 5582 N N . ASN A 1 732 ? 26.044 -7.589 -26.525 1.00 92.12 732 ASN A N 1
ATOM 5583 C CA . ASN A 1 732 ? 24.904 -7.239 -27.354 1.00 92.12 732 ASN A CA 1
ATOM 5584 C C . ASN A 1 732 ? 23.570 -7.289 -26.606 1.00 92.12 732 ASN A C 1
ATOM 5586 O O . ASN A 1 732 ? 22.541 -7.425 -27.249 1.00 92.12 732 ASN A O 1
ATOM 5590 N N . LEU A 1 733 ? 23.567 -7.203 -25.270 1.00 93.88 733 LEU A N 1
ATOM 5591 C CA . LEU A 1 733 ? 22.367 -7.479 -24.474 1.00 93.88 733 LEU A CA 1
ATOM 5592 C C . LEU A 1 733 ? 21.211 -6.514 -24.757 1.00 93.88 733 LEU A C 1
ATOM 5594 O O . LEU A 1 733 ? 20.097 -6.995 -24.889 1.00 93.88 733 LEU A O 1
ATOM 5598 N N . TRP A 1 734 ? 21.446 -5.209 -24.923 1.00 95.06 734 TRP A N 1
ATOM 5599 C CA . TRP A 1 734 ? 20.399 -4.236 -25.303 1.00 95.06 734 TRP A CA 1
ATOM 5600 C C . TRP A 1 734 ? 20.432 -3.830 -26.781 1.00 95.06 734 TRP A C 1
ATOM 5602 O O . TRP A 1 734 ? 19.399 -3.518 -27.367 1.00 95.06 734 TRP A O 1
ATOM 5612 N N . ASN A 1 735 ? 21.609 -3.884 -27.408 1.00 92.44 735 ASN A N 1
ATOM 5613 C CA . ASN A 1 735 ? 21.794 -3.609 -28.831 1.00 92.44 735 ASN A CA 1
ATOM 5614 C C . ASN A 1 735 ? 22.413 -4.828 -29.524 1.00 92.44 735 ASN A C 1
ATOM 5616 O O . ASN A 1 735 ? 23.590 -5.119 -29.305 1.00 92.44 735 ASN A O 1
ATOM 5620 N N . MET A 1 736 ? 21.652 -5.485 -30.408 1.00 91.25 736 MET A N 1
ATOM 5621 C CA . MET A 1 736 ? 21.990 -6.778 -31.030 1.00 91.25 736 MET A CA 1
ATOM 5622 C C . MET A 1 736 ? 23.391 -6.829 -31.654 1.00 91.25 736 MET A C 1
ATOM 5624 O O . MET A 1 736 ? 24.040 -7.875 -31.654 1.00 91.25 736 MET A O 1
ATOM 5628 N N . ASN A 1 737 ? 23.874 -5.702 -32.175 1.00 82.44 737 ASN A N 1
ATOM 5629 C CA . ASN A 1 737 ? 25.146 -5.642 -32.889 1.00 82.44 737 ASN A CA 1
ATOM 5630 C C . ASN A 1 737 ? 26.286 -5.022 -32.066 1.00 82.44 737 ASN A C 1
ATOM 5632 O O . ASN A 1 737 ? 27.403 -4.942 -32.573 1.00 82.44 737 ASN A O 1
ATOM 5636 N N . ASN A 1 738 ? 26.015 -4.521 -30.849 1.00 86.19 738 ASN A N 1
ATOM 5637 C CA . ASN A 1 738 ? 26.915 -3.647 -30.074 1.00 86.19 738 ASN A CA 1
ATOM 5638 C C . ASN A 1 738 ? 27.615 -2.574 -30.951 1.00 86.19 738 ASN A C 1
ATOM 5640 O O . ASN A 1 738 ? 28.782 -2.230 -30.754 1.00 86.19 738 ASN A O 1
ATOM 5644 N N . SER A 1 739 ? 26.913 -2.081 -31.979 1.00 75.56 739 SER A N 1
ATOM 5645 C CA . SER A 1 739 ? 27.487 -1.284 -33.069 1.00 75.56 739 SER A CA 1
ATOM 5646 C C . SER A 1 739 ? 27.241 0.210 -32.879 1.00 75.56 739 SER A C 1
ATOM 5648 O O . SER A 1 739 ? 26.289 0.623 -32.215 1.00 75.56 739 SER A O 1
ATOM 5650 N N . ASN A 1 740 ? 28.120 1.024 -33.471 1.00 70.44 740 ASN A N 1
ATOM 5651 C CA . ASN A 1 740 ? 28.042 2.488 -33.478 1.00 70.44 740 ASN A CA 1
ATOM 5652 C C . ASN A 1 740 ? 27.149 3.029 -34.606 1.00 70.44 740 ASN A C 1
ATOM 5654 O O . ASN A 1 740 ? 26.766 4.194 -34.580 1.00 70.44 740 ASN A O 1
ATOM 5658 N N . THR A 1 741 ? 26.856 2.205 -35.612 1.00 69.19 741 THR A N 1
ATOM 5659 C CA . THR A 1 741 ? 26.170 2.621 -36.847 1.00 69.19 741 THR A CA 1
ATOM 5660 C C . THR A 1 741 ? 24.766 2.044 -36.980 1.00 69.19 741 THR A C 1
ATOM 5662 O O . THR A 1 741 ? 23.994 2.505 -37.811 1.00 69.19 741 THR A O 1
ATOM 5665 N N . SER A 1 742 ? 24.425 1.037 -36.174 1.00 77.38 742 SER A N 1
ATOM 5666 C CA . SER A 1 742 ? 23.120 0.381 -36.175 1.00 77.38 742 SER A CA 1
ATOM 5667 C C . SER A 1 742 ? 22.765 -0.037 -34.751 1.00 77.38 742 SER A C 1
ATOM 5669 O O . SER A 1 742 ? 23.530 -0.746 -34.093 1.00 77.38 742 SER A O 1
ATOM 5671 N N . GLU A 1 743 ? 21.616 0.434 -34.275 1.00 84.94 743 GLU A N 1
ATOM 5672 C CA . GLU A 1 743 ? 21.060 0.124 -32.959 1.00 84.94 743 GLU A CA 1
ATOM 5673 C C . GLU A 1 743 ? 19.810 -0.741 -33.159 1.00 84.94 743 GLU A C 1
ATOM 5675 O O . GLU A 1 743 ? 18.750 -0.242 -33.538 1.00 84.94 743 GLU A O 1
ATOM 5680 N N . VAL A 1 744 ? 19.942 -2.049 -32.941 1.00 91.50 744 VAL A N 1
ATOM 5681 C CA . VAL A 1 744 ? 18.829 -3.000 -33.079 1.00 91.50 744 VAL A CA 1
ATOM 5682 C C . VAL A 1 744 ? 18.395 -3.442 -31.689 1.00 91.50 744 VAL A C 1
ATOM 5684 O O . VAL A 1 744 ? 19.173 -4.075 -30.972 1.00 91.50 744 VAL A O 1
ATOM 5687 N N . LYS A 1 745 ? 17.157 -3.097 -31.326 1.00 95.12 745 LYS A N 1
ATOM 5688 C CA . LYS A 1 745 ? 16.545 -3.400 -30.030 1.00 95.12 745 LYS A CA 1
ATOM 5689 C C . LYS A 1 745 ? 16.388 -4.906 -29.836 1.00 95.12 745 LYS A C 1
ATOM 5691 O O . LYS A 1 745 ? 15.750 -5.577 -30.650 1.00 95.12 745 LYS A O 1
ATOM 5696 N N . THR A 1 746 ? 16.930 -5.427 -28.744 1.00 96.94 746 THR A N 1
ATOM 5697 C CA . THR A 1 746 ? 16.850 -6.853 -28.408 1.00 96.94 746 THR A CA 1
ATOM 5698 C C . THR A 1 746 ? 15.627 -7.181 -27.555 1.00 96.94 746 THR A C 1
ATOM 5700 O O . THR A 1 746 ? 14.892 -6.304 -27.102 1.00 96.94 746 THR A O 1
ATOM 5703 N N . VAL A 1 747 ? 15.437 -8.467 -27.261 1.00 98.06 747 VAL A N 1
ATOM 5704 C CA . VAL A 1 747 ? 14.447 -8.926 -26.278 1.00 98.06 747 VAL A CA 1
ATOM 5705 C C . VAL A 1 747 ? 14.793 -8.585 -24.826 1.00 98.06 747 VAL A C 1
ATOM 5707 O O . VAL A 1 747 ? 13.911 -8.702 -23.986 1.00 98.06 747 VAL A O 1
ATOM 5710 N N . TYR A 1 748 ? 16.015 -8.145 -24.499 1.00 97.81 748 TYR A N 1
ATOM 5711 C CA . TYR A 1 748 ? 16.371 -7.698 -23.137 1.00 97.81 748 TYR A CA 1
ATOM 5712 C C . TYR A 1 748 ? 16.381 -6.175 -22.969 1.00 97.81 748 TYR A C 1
ATOM 5714 O O . TYR A 1 748 ? 16.599 -5.692 -21.861 1.00 97.81 748 TYR A O 1
ATOM 5722 N N . ASP A 1 749 ? 16.168 -5.413 -24.042 1.00 97.81 749 ASP A N 1
ATOM 5723 C CA . ASP A 1 749 ? 16.070 -3.957 -23.970 1.00 97.81 749 ASP A CA 1
ATOM 5724 C C . ASP A 1 749 ? 14.844 -3.544 -23.118 1.00 97.81 749 ASP A C 1
ATOM 5726 O O . ASP A 1 749 ? 13.736 -4.030 -23.380 1.00 97.81 749 ASP A O 1
ATOM 5730 N N . PRO A 1 750 ? 15.016 -2.710 -22.074 1.00 97.81 750 PRO A N 1
ATOM 5731 C CA . PRO A 1 750 ? 13.942 -2.327 -21.159 1.00 97.81 750 PRO A CA 1
ATOM 5732 C C . PRO A 1 750 ? 12.964 -1.297 -21.741 1.00 97.81 750 PRO A C 1
ATOM 5734 O O . PRO A 1 750 ? 11.913 -1.067 -21.151 1.00 97.81 750 PRO A O 1
ATOM 5737 N N . SER A 1 751 ? 13.272 -0.650 -22.867 1.00 97.69 751 SER A N 1
ATOM 5738 C CA . SER A 1 751 ? 12.503 0.497 -23.346 1.00 97.69 751 SER A CA 1
ATOM 5739 C C . SER A 1 751 ? 11.093 0.127 -23.839 1.00 97.69 751 SER A C 1
ATOM 5741 O O . SER A 1 751 ? 10.866 -1.003 -24.295 1.00 97.69 751 SER A O 1
ATOM 5743 N N . PRO A 1 752 ? 10.144 1.086 -23.827 1.00 96.81 752 PRO A N 1
ATOM 5744 C CA . PRO A 1 752 ? 8.786 0.884 -24.331 1.00 96.81 752 PRO A CA 1
ATOM 5745 C C . PRO A 1 752 ? 8.704 0.543 -25.821 1.00 96.81 752 PRO A C 1
ATOM 5747 O O . PRO A 1 752 ? 9.685 0.646 -26.562 1.00 96.81 752 PRO A O 1
ATOM 5750 N N . VAL A 1 753 ? 7.517 0.137 -26.276 1.00 94.31 753 VAL A N 1
ATOM 5751 C CA . VAL A 1 753 ? 7.221 -0.092 -27.702 1.00 94.31 753 VAL A CA 1
ATOM 5752 C C . VAL A 1 753 ? 7.614 1.133 -28.540 1.00 94.31 753 VAL A C 1
ATOM 5754 O O . VAL A 1 753 ? 7.251 2.253 -28.200 1.00 94.31 753 VAL A O 1
ATOM 5757 N N . GLY A 1 754 ? 8.361 0.922 -29.631 1.00 93.81 754 GLY A N 1
ATOM 5758 C CA . GLY A 1 754 ? 8.820 1.991 -30.530 1.00 93.81 754 GLY A CA 1
ATOM 5759 C C . GLY A 1 754 ? 10.069 2.746 -30.059 1.00 93.81 754 GLY A C 1
ATOM 5760 O O . GLY A 1 754 ? 10.550 3.633 -30.766 1.00 93.81 754 GLY A O 1
ATOM 5761 N N . TYR A 1 755 ? 10.620 2.388 -28.897 1.00 96.12 755 TYR A N 1
ATOM 5762 C CA . TYR A 1 755 ? 11.814 2.995 -28.317 1.00 96.12 755 TYR A CA 1
ATOM 5763 C C . TYR A 1 755 ? 12.840 1.937 -27.914 1.00 96.12 755 TYR A C 1
ATOM 5765 O O . TYR A 1 755 ? 12.490 0.797 -27.629 1.00 96.12 755 TYR A O 1
ATOM 5773 N N . ARG A 1 756 ? 14.109 2.331 -27.827 1.00 95.88 756 ARG A N 1
ATOM 5774 C CA . ARG A 1 756 ? 15.248 1.496 -27.419 1.00 95.88 756 ARG A CA 1
ATOM 5775 C C . ARG A 1 756 ? 16.174 2.258 -26.481 1.00 95.88 756 ARG A C 1
ATOM 5777 O O . ARG A 1 756 ? 16.143 3.491 -26.463 1.00 95.88 756 ARG A O 1
ATOM 5784 N N . VAL A 1 757 ? 17.041 1.558 -25.755 1.00 95.50 757 VAL A N 1
ATOM 5785 C CA . VAL A 1 757 ? 18.062 2.214 -24.930 1.00 95.50 757 VAL A CA 1
ATOM 5786 C C . VAL A 1 757 ? 18.962 3.051 -25.834 1.00 95.50 757 VAL A C 1
ATOM 5788 O O . VAL A 1 757 ? 19.598 2.545 -26.768 1.00 95.50 757 VAL A O 1
ATOM 5791 N N . ALA A 1 758 ? 19.007 4.354 -25.560 1.00 92.12 758 ALA A N 1
ATOM 5792 C CA . ALA A 1 758 ? 19.711 5.291 -26.411 1.00 92.12 758 ALA A CA 1
ATOM 5793 C C . ALA A 1 758 ? 21.224 5.073 -26.345 1.00 92.12 758 ALA A C 1
ATOM 5795 O O . ALA A 1 758 ? 21.788 4.721 -25.308 1.00 92.12 758 ALA A O 1
ATOM 5796 N N . ARG A 1 759 ? 21.917 5.328 -27.452 1.00 88.00 759 ARG A N 1
ATOM 5797 C CA . ARG A 1 759 ? 23.374 5.429 -27.445 1.00 88.00 759 ARG A CA 1
ATOM 5798 C C . ARG A 1 759 ? 23.839 6.607 -28.282 1.00 88.00 759 ARG A C 1
ATOM 5800 O O . ARG A 1 759 ? 24.427 7.522 -27.718 1.00 88.00 759 ARG A O 1
ATOM 5807 N N . ASN A 1 760 ? 23.561 6.638 -29.581 1.00 83.56 760 ASN A N 1
ATOM 5808 C CA . ASN A 1 760 ? 24.094 7.693 -30.457 1.00 83.56 760 ASN A CA 1
ATOM 5809 C C . ASN A 1 760 ? 23.643 9.107 -30.056 1.00 83.56 760 ASN A C 1
ATOM 5811 O O . ASN A 1 760 ? 24.462 10.021 -29.986 1.00 83.56 760 ASN A O 1
ATOM 5815 N N . SER A 1 761 ? 22.370 9.276 -29.705 1.00 83.81 761 SER A N 1
ATOM 5816 C CA . SER A 1 761 ? 21.844 10.547 -29.198 1.00 83.81 761 SER A CA 1
ATOM 5817 C C . SER A 1 761 ? 22.427 10.949 -27.842 1.00 83.81 761 SER A C 1
ATOM 5819 O O . SER A 1 761 ? 22.660 12.128 -27.613 1.00 83.81 761 SER A O 1
ATOM 5821 N N . ILE A 1 762 ? 22.718 9.988 -26.962 1.00 87.12 762 ILE A N 1
ATOM 5822 C CA . ILE A 1 762 ? 23.374 10.249 -25.672 1.00 87.12 762 ILE A CA 1
ATOM 5823 C C . ILE A 1 762 ? 24.842 10.649 -25.876 1.00 87.12 762 ILE A C 1
ATOM 5825 O O . ILE A 1 762 ? 25.326 11.575 -25.234 1.00 87.12 762 ILE A O 1
ATOM 5829 N N . VAL A 1 763 ? 25.541 10.018 -26.823 1.00 86.06 763 VAL A N 1
ATOM 5830 C CA . VAL A 1 763 ? 26.924 10.369 -27.188 1.00 86.06 763 VAL A CA 1
ATOM 5831 C C . VAL A 1 763 ? 27.020 11.778 -27.787 1.00 86.06 763 VAL A C 1
ATOM 5833 O O . VAL A 1 763 ? 28.035 12.447 -27.619 1.00 86.06 763 VAL A O 1
ATOM 5836 N N . ALA A 1 764 ? 25.977 12.272 -28.453 1.00 87.88 764 ALA A N 1
ATOM 5837 C CA . ALA A 1 764 ? 25.958 13.643 -28.962 1.00 87.88 764 ALA A CA 1
ATOM 5838 C C . ALA A 1 764 ? 25.895 14.712 -27.856 1.00 87.88 764 ALA A C 1
ATOM 5840 O O . ALA A 1 764 ? 26.296 15.849 -28.089 1.00 87.88 764 ALA A O 1
ATOM 5841 N N . LEU A 1 765 ? 25.423 14.355 -26.657 1.00 89.69 765 LEU A N 1
ATOM 5842 C CA . LEU A 1 765 ? 25.330 15.263 -25.507 1.00 89.69 765 LEU A CA 1
ATOM 5843 C C . LEU A 1 765 ? 26.662 15.452 -24.774 1.00 89.69 765 LEU A C 1
ATOM 5845 O O . LEU A 1 765 ? 26.752 16.245 -23.841 1.00 89.69 765 LEU A O 1
ATOM 5849 N N . LEU A 1 766 ? 27.711 14.744 -25.183 1.00 84.44 766 LEU A N 1
ATOM 5850 C CA . LEU A 1 766 ? 29.017 14.824 -24.543 1.00 84.44 766 LEU A CA 1
ATOM 5851 C C . LEU A 1 766 ? 29.678 16.173 -24.765 1.00 84.44 766 LEU A C 1
ATOM 5853 O O . LEU A 1 766 ? 29.586 16.757 -25.848 1.00 84.44 766 LEU A O 1
ATOM 5857 N N . ASN A 1 767 ? 30.392 16.631 -23.734 1.00 83.88 767 ASN A N 1
ATOM 5858 C CA . ASN A 1 767 ? 31.079 17.921 -23.710 1.00 83.88 767 ASN A CA 1
ATOM 5859 C C . ASN A 1 767 ? 30.155 19.121 -23.987 1.00 83.88 767 ASN A C 1
ATOM 5861 O O . ASN A 1 767 ? 30.645 20.230 -24.192 1.00 83.88 767 ASN A O 1
ATOM 5865 N N . GLN A 1 768 ? 28.834 18.914 -23.997 1.00 90.88 768 GLN A N 1
ATOM 5866 C CA . GLN A 1 768 ? 27.877 20.005 -24.025 1.00 90.88 768 GLN A CA 1
ATOM 5867 C C . GLN A 1 768 ? 27.864 20.681 -22.661 1.00 90.88 768 GLN A C 1
ATOM 5869 O O . GLN A 1 768 ? 28.027 20.028 -21.623 1.00 90.88 768 GLN A O 1
ATOM 5874 N N . THR A 1 769 ? 27.672 21.997 -22.681 1.00 91.88 769 THR A N 1
ATOM 5875 C CA . THR A 1 769 ? 27.570 22.802 -21.468 1.00 91.88 769 THR A CA 1
ATOM 5876 C C . THR A 1 769 ? 26.396 22.326 -20.625 1.00 91.88 769 THR A C 1
ATOM 5878 O O . THR A 1 769 ? 25.302 22.087 -21.143 1.00 91.88 769 THR A O 1
ATOM 5881 N N . ILE A 1 770 ? 26.640 22.223 -19.327 1.00 91.44 770 ILE A N 1
ATOM 5882 C CA . ILE A 1 770 ? 25.637 21.955 -18.309 1.00 91.44 770 ILE A CA 1
ATOM 5883 C C . ILE A 1 770 ? 25.333 23.257 -17.557 1.00 91.44 770 ILE A C 1
ATOM 5885 O O . ILE A 1 770 ? 26.237 24.050 -17.285 1.00 91.44 770 ILE A O 1
ATOM 5889 N N . SER A 1 771 ? 24.057 23.505 -17.258 1.00 89.81 771 SER A N 1
ATOM 5890 C CA . SER A 1 771 ? 23.630 24.626 -16.414 1.00 89.81 771 SER A CA 1
ATOM 5891 C C . SER A 1 771 ? 24.052 24.440 -14.954 1.00 89.81 771 SER A C 1
ATOM 5893 O O . SER A 1 771 ? 24.354 23.336 -14.517 1.00 89.81 771 SER A O 1
ATOM 5895 N N . SER A 1 772 ? 23.958 25.491 -14.139 1.00 87.62 772 SER A N 1
ATOM 5896 C CA . SER A 1 772 ? 23.877 25.284 -12.688 1.00 87.62 772 SER A CA 1
ATOM 5897 C C . SER A 1 772 ? 22.705 24.358 -12.339 1.00 87.62 772 SER A C 1
ATOM 5899 O O . SER A 1 772 ? 21.759 24.224 -13.128 1.00 87.62 772 SER A O 1
ATOM 5901 N N . ALA A 1 773 ? 22.756 23.749 -11.153 1.00 88.19 773 ALA A N 1
ATOM 5902 C CA . ALA A 1 773 ? 21.649 22.965 -10.626 1.00 88.19 773 ALA A CA 1
ATOM 5903 C C . ALA A 1 773 ? 20.339 23.764 -10.664 1.00 88.19 773 ALA A C 1
ATOM 5905 O O . ALA A 1 773 ? 20.307 24.955 -10.345 1.00 88.19 773 ALA A O 1
ATOM 5906 N N . THR A 1 774 ? 19.268 23.095 -11.066 1.00 86.00 774 THR A N 1
ATOM 5907 C CA . THR A 1 774 ? 17.916 23.649 -11.088 1.00 86.00 774 THR A CA 1
ATOM 5908 C C . THR A 1 774 ? 16.963 22.645 -10.475 1.00 86.00 774 THR A C 1
ATOM 5910 O O . THR A 1 774 ? 16.996 21.468 -10.847 1.00 86.00 774 THR A O 1
ATOM 5913 N N . ASP A 1 775 ? 16.091 23.119 -9.596 1.00 83.94 775 ASP A N 1
ATOM 5914 C CA . ASP A 1 775 ? 14.956 22.339 -9.122 1.00 83.94 775 ASP A CA 1
ATOM 5915 C C . ASP A 1 775 ? 13.804 22.448 -10.122 1.00 83.94 775 ASP A C 1
ATOM 5917 O O . ASP A 1 775 ? 13.523 23.516 -10.672 1.00 83.94 775 ASP A O 1
ATOM 5921 N N . GLY A 1 776 ? 13.147 21.323 -10.381 1.00 76.81 776 GLY A N 1
ATOM 5922 C CA . GLY A 1 776 ? 11.993 21.256 -11.265 1.00 76.81 776 GLY A CA 1
ATOM 5923 C C . GLY A 1 776 ? 11.028 20.152 -10.855 1.00 76.81 776 GLY A C 1
ATOM 5924 O O . GLY A 1 776 ? 11.212 19.486 -9.841 1.00 76.81 776 GLY A O 1
ATOM 5925 N N . ALA A 1 777 ? 10.017 19.914 -11.693 1.00 77.50 777 ALA A N 1
ATOM 5926 C CA . ALA A 1 777 ? 8.993 18.892 -11.453 1.00 77.50 777 ALA A CA 1
ATOM 5927 C C . ALA A 1 777 ? 9.564 17.475 -11.249 1.00 77.50 777 ALA A C 1
ATOM 5929 O O . ALA A 1 777 ? 8.902 16.626 -10.673 1.00 77.50 777 ALA A O 1
ATOM 5930 N N . TYR A 1 778 ? 10.797 17.211 -11.685 1.00 84.94 778 TYR A N 1
ATOM 5931 C CA . TYR A 1 778 ? 11.474 15.917 -11.557 1.00 84.94 778 TYR A CA 1
ATOM 5932 C C . TYR A 1 778 ? 12.675 15.982 -10.602 1.00 84.94 778 TYR A C 1
ATOM 5934 O O . TYR A 1 778 ? 13.641 15.234 -10.761 1.00 84.94 778 TYR A O 1
ATOM 5942 N N . GLY A 1 779 ? 12.602 16.875 -9.610 1.00 85.00 779 GLY A N 1
ATOM 5943 C CA . GLY A 1 779 ? 13.617 17.074 -8.583 1.00 85.00 779 GLY A CA 1
ATOM 5944 C C . GLY A 1 779 ? 14.766 17.967 -9.034 1.00 85.00 779 GLY A C 1
ATOM 5945 O O . GLY A 1 779 ? 14.698 18.640 -10.066 1.00 85.00 779 GLY A O 1
ATOM 5946 N N . THR A 1 780 ? 15.839 17.964 -8.245 1.00 89.31 780 THR A N 1
ATOM 5947 C CA . THR A 1 780 ? 17.080 18.656 -8.596 1.00 89.31 780 THR A CA 1
ATOM 5948 C C . THR A 1 780 ? 17.750 17.952 -9.773 1.00 89.31 780 THR A C 1
ATOM 5950 O O . THR A 1 780 ? 17.926 16.732 -9.792 1.00 89.31 780 THR A O 1
ATOM 5953 N N . GLY A 1 781 ? 18.177 18.728 -10.755 1.00 91.31 781 GLY A N 1
ATOM 5954 C CA . GLY A 1 781 ? 18.936 18.223 -11.884 1.00 91.31 781 GLY A CA 1
ATOM 5955 C C . GLY A 1 781 ? 19.668 19.340 -12.594 1.00 91.31 781 GLY A C 1
ATOM 5956 O O . GLY A 1 781 ? 19.863 20.428 -12.050 1.00 91.31 781 GLY A O 1
ATOM 5957 N N . VAL A 1 782 ? 20.065 19.066 -13.827 1.00 92.00 782 VAL A N 1
ATOM 5958 C CA . VAL A 1 782 ? 20.761 20.035 -14.670 1.00 92.00 782 VAL A CA 1
ATOM 5959 C C . VAL A 1 782 ? 20.217 20.010 -16.088 1.00 92.00 782 VAL A C 1
ATOM 5961 O O . VAL A 1 782 ? 19.695 18.998 -16.562 1.00 92.00 782 VAL A O 1
ATOM 5964 N N . ASN A 1 783 ? 20.367 21.130 -16.783 1.00 93.00 783 ASN A N 1
ATOM 5965 C CA . ASN A 1 783 ? 20.032 21.236 -18.190 1.00 93.00 783 ASN A CA 1
ATOM 5966 C C . ASN A 1 783 ? 21.299 21.119 -19.035 1.00 93.00 783 ASN A C 1
ATOM 5968 O O . ASN A 1 783 ? 22.251 21.873 -18.841 1.00 93.00 783 ASN A O 1
ATOM 5972 N N . ILE A 1 784 ? 21.295 20.195 -19.992 1.00 93.00 784 ILE A N 1
ATOM 5973 C CA . ILE A 1 784 ? 22.361 20.040 -20.983 1.00 93.00 784 ILE A CA 1
ATOM 5974 C C . ILE A 1 784 ? 21.974 20.820 -22.240 1.00 93.00 784 ILE A C 1
ATOM 5976 O O . ILE A 1 784 ? 20.861 20.667 -22.749 1.00 93.00 784 ILE A O 1
ATOM 5980 N N . THR A 1 785 ? 22.883 21.637 -22.770 1.00 93.56 785 THR A N 1
ATOM 5981 C CA . THR A 1 785 ? 22.670 22.331 -24.048 1.00 93.56 785 THR A CA 1
ATOM 5982 C C . THR A 1 785 ? 22.368 21.331 -25.163 1.00 93.56 785 THR A C 1
ATOM 5984 O O . THR A 1 785 ? 23.107 20.365 -25.356 1.00 93.56 785 THR A O 1
ATOM 5987 N N . ASN A 1 786 ? 21.296 21.571 -25.926 1.00 92.56 786 ASN A N 1
ATOM 5988 C CA . ASN A 1 786 ? 20.988 20.747 -27.088 1.00 92.56 786 ASN A CA 1
ATOM 5989 C C . ASN A 1 786 ? 21.986 21.062 -28.225 1.00 92.56 786 ASN A C 1
ATOM 5991 O O . ASN A 1 786 ? 21.955 22.175 -28.760 1.00 92.56 786 ASN A O 1
ATOM 5995 N N . PRO A 1 787 ? 22.834 20.103 -28.652 1.00 90.81 787 PRO A N 1
ATOM 5996 C CA . PRO A 1 787 ? 23.824 20.330 -29.708 1.00 90.81 787 PRO A CA 1
ATOM 5997 C C . PRO A 1 787 ? 23.194 20.631 -31.076 1.00 90.81 787 PRO A C 1
ATOM 5999 O O . PRO A 1 787 ? 23.873 21.118 -31.975 1.00 90.81 787 PRO A O 1
ATOM 6002 N N . SER A 1 788 ? 21.906 20.327 -31.258 1.00 91.56 788 SER A N 1
ATOM 6003 C CA . SER A 1 788 ? 21.148 20.592 -32.490 1.00 91.56 788 SER A CA 1
ATOM 6004 C C . SER A 1 788 ? 20.356 21.903 -32.455 1.00 91.56 788 SER A C 1
ATOM 6006 O O . SER A 1 788 ? 19.621 22.191 -33.396 1.00 91.56 788 SER A O 1
ATOM 6008 N N . GLY A 1 789 ? 20.513 22.707 -31.397 1.00 86.31 789 GLY A N 1
ATOM 6009 C CA . GLY A 1 789 ? 19.695 23.893 -31.143 1.00 86.31 789 GLY A CA 1
ATOM 6010 C C . GLY A 1 789 ? 18.342 23.557 -30.503 1.00 86.31 789 GLY A C 1
ATOM 6011 O O . GLY A 1 789 ? 17.950 22.397 -30.406 1.00 86.31 789 GLY A O 1
ATOM 6012 N N . GLY A 1 790 ? 17.628 24.584 -30.034 1.00 86.25 790 GLY A N 1
ATOM 6013 C CA . GLY A 1 790 ? 16.363 24.437 -29.304 1.00 86.25 790 GLY A CA 1
ATOM 6014 C C . GLY A 1 790 ? 16.524 24.524 -27.784 1.00 86.25 790 GLY A C 1
ATOM 6015 O O . GLY A 1 790 ? 17.530 25.031 -27.285 1.00 86.25 790 GLY A O 1
ATOM 6016 N N . ASN A 1 791 ? 15.507 24.062 -27.051 1.00 88.50 791 ASN A N 1
ATOM 6017 C CA . ASN A 1 791 ? 15.500 24.129 -25.591 1.00 88.50 791 ASN A CA 1
ATOM 6018 C C . ASN A 1 791 ? 16.565 23.198 -24.982 1.00 88.50 791 ASN A C 1
ATOM 6020 O O . ASN A 1 791 ? 16.779 22.094 -25.497 1.00 88.50 791 ASN A O 1
ATOM 6024 N N . PRO A 1 792 ? 17.219 23.615 -23.883 1.00 90.00 792 PRO A N 1
ATOM 6025 C CA . PRO A 1 792 ? 18.069 22.735 -23.092 1.00 90.00 792 PRO A CA 1
ATOM 6026 C C . PRO A 1 792 ? 17.320 21.489 -22.607 1.00 90.00 792 PRO A C 1
ATOM 6028 O O . PRO A 1 792 ? 16.105 21.504 -22.416 1.00 90.00 792 PRO A O 1
ATOM 6031 N N . ILE A 1 793 ? 18.063 20.407 -22.398 1.00 91.50 793 ILE A N 1
ATOM 6032 C CA . ILE A 1 793 ? 17.517 19.095 -22.063 1.00 91.50 793 ILE A CA 1
ATOM 6033 C C . ILE A 1 793 ? 17.740 18.826 -20.582 1.00 91.50 793 ILE A C 1
ATOM 6035 O O . ILE A 1 793 ? 18.882 18.676 -20.146 1.00 91.50 793 ILE A O 1
ATOM 6039 N N . PHE A 1 794 ? 16.655 18.711 -19.824 1.00 91.50 794 PHE A N 1
ATOM 6040 C CA . PHE A 1 794 ? 16.727 18.416 -18.400 1.00 91.50 794 PHE A CA 1
ATOM 6041 C C . PHE A 1 794 ? 17.103 16.952 -18.134 1.00 91.50 794 PHE A C 1
ATOM 6043 O O . PHE A 1 794 ? 16.516 16.026 -18.706 1.00 91.50 794 PHE A O 1
ATOM 6050 N N . PHE A 1 795 ? 18.045 16.734 -17.221 1.00 90.69 795 PHE A N 1
ATOM 6051 C CA . PHE A 1 795 ? 18.402 15.429 -16.671 1.00 90.69 795 PHE A CA 1
ATOM 6052 C C . PHE A 1 795 ? 18.343 15.485 -15.144 1.00 90.69 795 PHE A C 1
ATOM 6054 O O . PHE A 1 795 ? 19.021 16.299 -14.516 1.00 90.69 795 PHE A O 1
ATOM 6061 N N . ALA A 1 796 ? 17.543 14.594 -14.557 1.00 90.25 796 ALA A N 1
ATOM 6062 C CA . ALA A 1 796 ? 17.388 14.492 -13.112 1.00 90.25 796 ALA A CA 1
ATOM 6063 C C . ALA A 1 796 ? 18.641 13.881 -12.464 1.00 90.25 796 ALA A C 1
ATOM 6065 O O . ALA A 1 796 ? 19.141 12.838 -12.907 1.00 90.25 796 ALA A O 1
ATOM 6066 N N . ALA A 1 797 ? 19.123 14.513 -11.395 1.00 90.75 797 ALA A N 1
ATOM 6067 C CA . ALA A 1 797 ? 20.248 14.038 -10.605 1.00 90.75 797 ALA A CA 1
ATOM 6068 C C . ALA A 1 797 ? 19.733 13.198 -9.426 1.00 90.75 797 ALA A C 1
ATOM 6070 O O . ALA A 1 797 ? 19.705 13.668 -8.295 1.00 90.75 797 ALA A O 1
ATOM 6071 N N . CYS A 1 798 ? 19.269 11.974 -9.719 1.00 88.75 798 CYS A N 1
ATOM 6072 C CA . CYS A 1 798 ? 18.730 11.020 -8.733 1.00 88.75 798 CYS A CA 1
ATOM 6073 C C . CYS A 1 798 ? 19.762 9.971 -8.264 1.00 88.75 798 CYS A C 1
ATOM 6075 O O . CYS A 1 798 ? 19.393 8.906 -7.783 1.00 88.75 798 CYS A O 1
ATOM 6077 N N . GLY A 1 799 ? 21.056 10.215 -8.436 1.00 90.62 799 GLY A N 1
ATOM 6078 C CA . GLY A 1 799 ? 22.129 9.334 -7.988 1.00 90.62 799 GLY A CA 1
ATOM 6079 C C . GLY A 1 799 ? 22.255 8.048 -8.802 1.00 90.62 799 GLY A C 1
ATOM 6080 O O . GLY A 1 799 ? 21.860 7.963 -9.967 1.00 90.62 799 GLY A O 1
ATOM 6081 N N . TYR A 1 800 ? 22.844 7.035 -8.176 1.00 90.81 800 TYR A N 1
ATOM 6082 C CA . TYR A 1 800 ? 23.035 5.700 -8.738 1.00 90.81 800 TYR A CA 1
ATOM 6083 C C . TYR A 1 800 ? 23.058 4.628 -7.653 1.00 90.81 800 TYR A C 1
ATOM 6085 O O . TYR A 1 800 ? 23.415 4.916 -6.516 1.00 90.81 800 TYR A O 1
ATOM 6093 N N . ARG A 1 801 ? 22.760 3.370 -7.996 1.00 90.56 801 ARG A N 1
ATOM 6094 C CA . ARG A 1 801 ? 22.898 2.237 -7.068 1.00 90.56 801 ARG A CA 1
ATOM 6095 C C . ARG A 1 801 ? 24.282 1.609 -7.137 1.00 90.56 801 ARG A C 1
ATOM 6097 O O . ARG A 1 801 ? 24.736 1.206 -8.211 1.00 90.56 801 ARG A O 1
ATOM 6104 N N . SER A 1 802 ? 24.916 1.482 -5.976 1.00 90.06 802 SER A N 1
ATOM 6105 C CA . SER A 1 802 ? 26.217 0.836 -5.826 1.00 90.06 802 SER A CA 1
ATOM 6106 C C . SER A 1 802 ? 26.117 -0.666 -6.062 1.00 90.06 802 SER A C 1
ATOM 6108 O O . SER A 1 802 ? 25.290 -1.346 -5.459 1.00 90.06 802 SER A O 1
ATOM 6110 N N . SER A 1 803 ? 27.019 -1.213 -6.873 1.00 88.19 803 SER A N 1
ATOM 6111 C CA . SER A 1 803 ? 27.111 -2.657 -7.101 1.00 88.19 803 SER A CA 1
ATOM 6112 C C . SER A 1 803 ? 27.451 -3.469 -5.844 1.00 88.19 803 SER A C 1
ATOM 6114 O O . SER A 1 803 ? 27.213 -4.672 -5.814 1.00 88.19 803 SER A O 1
ATOM 6116 N N . VAL A 1 804 ? 27.993 -2.835 -4.800 1.00 88.06 804 VAL A N 1
ATOM 6117 C CA . VAL A 1 804 ? 28.475 -3.526 -3.593 1.00 88.06 804 VAL A CA 1
ATOM 6118 C C . VAL A 1 804 ? 27.324 -3.930 -2.679 1.00 88.06 804 VAL A C 1
ATOM 6120 O O . VAL A 1 804 ? 27.318 -5.031 -2.138 1.00 88.06 804 VAL A O 1
ATOM 6123 N N . ASN A 1 805 ? 26.356 -3.036 -2.492 1.00 87.75 805 ASN A N 1
ATOM 6124 C CA . ASN A 1 805 ? 25.283 -3.199 -1.508 1.00 87.75 805 ASN A CA 1
ATOM 6125 C C . ASN A 1 805 ? 23.895 -2.818 -2.046 1.00 87.75 805 ASN A C 1
ATOM 6127 O O . ASN A 1 805 ? 22.910 -2.955 -1.333 1.00 87.75 805 ASN A O 1
ATOM 6131 N N . GLY A 1 806 ? 23.802 -2.338 -3.287 1.00 88.75 806 GLY A N 1
ATOM 6132 C CA . GLY A 1 806 ? 22.555 -1.899 -3.902 1.00 88.75 806 GLY A CA 1
ATOM 6133 C C . GLY A 1 806 ? 22.028 -0.557 -3.406 1.00 88.75 806 GLY A C 1
ATOM 6134 O O . GLY A 1 806 ? 21.031 -0.093 -3.952 1.00 88.75 806 GLY A O 1
ATOM 6135 N N . LEU A 1 807 ? 22.664 0.095 -2.427 1.00 89.56 807 LEU A N 1
ATOM 6136 C CA . LEU A 1 807 ? 22.227 1.392 -1.900 1.00 89.56 807 LEU A CA 1
ATOM 6137 C C . LEU A 1 807 ? 22.460 2.512 -2.917 1.00 89.56 807 LEU A C 1
ATOM 6139 O O . LEU A 1 807 ? 23.403 2.448 -3.712 1.00 89.56 807 LEU A O 1
ATOM 6143 N N . VAL A 1 808 ? 21.614 3.544 -2.879 1.00 89.12 808 VAL A N 1
ATOM 6144 C CA . VAL A 1 808 ? 21.809 4.736 -3.713 1.00 89.12 808 VAL A CA 1
ATOM 6145 C C . VAL A 1 808 ? 22.899 5.629 -3.137 1.00 89.12 808 VAL A C 1
ATOM 6147 O O . VAL A 1 808 ? 23.003 5.825 -1.929 1.00 89.12 808 VAL A O 1
ATOM 6150 N N . GLN A 1 809 ? 23.730 6.143 -4.033 1.00 90.00 809 GLN A N 1
ATOM 6151 C CA . GLN A 1 809 ? 24.868 7.012 -3.779 1.00 90.00 809 GLN A CA 1
ATOM 6152 C C . GLN A 1 809 ? 24.846 8.192 -4.758 1.00 90.00 809 GLN A C 1
ATOM 6154 O O . GLN A 1 809 ? 24.069 8.214 -5.714 1.00 90.00 809 GLN A O 1
ATOM 6159 N N . GLY A 1 810 ? 25.708 9.183 -4.516 1.00 88.56 810 GLY A N 1
ATOM 6160 C CA . GLY A 1 810 ? 25.798 10.376 -5.361 1.00 88.56 810 GLY A CA 1
ATOM 6161 C C . GLY A 1 810 ? 24.621 11.339 -5.189 1.00 88.56 810 GLY A C 1
ATOM 6162 O O . GLY A 1 810 ? 24.231 11.979 -6.155 1.00 88.56 810 GLY A O 1
ATOM 6163 N N . MET A 1 811 ? 24.044 11.407 -3.986 1.00 86.75 811 MET A N 1
ATOM 6164 C CA . MET A 1 811 ? 22.921 12.283 -3.620 1.00 86.75 811 MET A CA 1
ATOM 6165 C C . MET A 1 811 ? 23.262 13.140 -2.392 1.00 86.75 811 MET A C 1
ATOM 6167 O O . MET A 1 811 ? 22.468 13.234 -1.460 1.00 86.75 811 MET A O 1
ATOM 6171 N N . THR A 1 812 ? 24.471 13.704 -2.323 1.00 84.44 812 THR A N 1
ATOM 6172 C CA . THR A 1 812 ? 24.840 14.557 -1.181 1.00 84.44 812 THR A CA 1
ATOM 6173 C C . THR A 1 812 ? 24.264 15.962 -1.362 1.00 84.44 812 THR A C 1
ATOM 6175 O O . THR A 1 812 ? 23.875 16.357 -2.461 1.00 84.44 812 THR A O 1
ATOM 6178 N N . SER A 1 813 ? 24.189 16.736 -0.277 1.00 78.06 813 SER A N 1
ATOM 6179 C CA . SER A 1 813 ? 23.780 18.147 -0.340 1.00 78.06 813 SER A CA 1
ATOM 6180 C C . SER A 1 813 ? 24.753 19.007 -1.151 1.00 78.06 813 SER A C 1
ATOM 6182 O O . SER A 1 813 ? 24.343 20.021 -1.708 1.00 78.06 813 SER A O 1
ATOM 6184 N N . GLU A 1 814 ? 26.025 18.604 -1.215 1.00 81.19 814 GLU A N 1
ATOM 6185 C CA . GLU A 1 814 ? 27.084 19.309 -1.939 1.00 81.19 814 GLU A CA 1
ATOM 6186 C C . GLU A 1 814 ? 27.147 18.929 -3.420 1.00 81.19 814 GLU A C 1
ATOM 6188 O O . GLU A 1 814 ? 27.467 19.786 -4.235 1.00 81.19 814 GLU A O 1
ATOM 6193 N N . ASP A 1 815 ? 26.871 17.671 -3.786 1.00 86.88 815 ASP A N 1
ATOM 6194 C CA . ASP A 1 815 ? 26.916 17.202 -5.174 1.00 86.88 815 ASP A CA 1
ATOM 6195 C C . ASP A 1 815 ? 25.909 16.073 -5.431 1.00 86.88 815 ASP A C 1
ATOM 6197 O O . ASP A 1 815 ? 25.929 15.018 -4.781 1.00 86.88 815 ASP A O 1
ATOM 6201 N N . LYS A 1 816 ? 25.047 16.279 -6.427 1.00 90.19 816 LYS A N 1
ATOM 6202 C CA . LYS A 1 816 ? 24.086 15.285 -6.900 1.00 90.19 816 LYS A CA 1
ATOM 6203 C C . LYS A 1 816 ? 24.467 14.825 -8.297 1.00 90.19 816 LYS A C 1
ATOM 6205 O O . LYS A 1 816 ? 24.649 15.625 -9.214 1.00 90.19 816 LYS A O 1
ATOM 6210 N N . PHE A 1 817 ? 24.518 13.513 -8.467 1.00 90.62 817 PHE A N 1
ATOM 6211 C CA . PHE A 1 817 ? 24.824 12.857 -9.726 1.00 90.62 817 PHE A CA 1
ATOM 6212 C C . PHE A 1 817 ? 23.547 12.395 -10.413 1.00 90.62 817 PHE A C 1
ATOM 6214 O O . PHE A 1 817 ? 22.579 12.006 -9.774 1.00 90.62 817 PHE A O 1
ATOM 6221 N N . GLY A 1 818 ? 23.552 12.374 -11.735 1.00 89.75 818 GLY A N 1
ATOM 6222 C CA . GLY A 1 818 ? 22.556 11.678 -12.540 1.00 89.75 818 GLY A CA 1
ATOM 6223 C C . GLY A 1 818 ? 23.291 10.854 -13.574 1.00 89.75 818 GLY A C 1
ATOM 6224 O O . GLY A 1 818 ? 24.086 11.395 -14.335 1.00 89.75 818 GLY A O 1
ATOM 6225 N N . THR A 1 819 ? 23.069 9.544 -13.596 1.00 91.62 819 THR A N 1
ATOM 6226 C CA . THR A 1 819 ? 23.766 8.676 -14.549 1.00 91.62 819 THR A CA 1
ATOM 6227 C C . THR A 1 819 ? 22.757 7.850 -15.324 1.00 91.62 819 THR A C 1
ATOM 6229 O O . THR A 1 819 ? 21.853 7.254 -14.736 1.00 91.62 819 THR A O 1
ATOM 6232 N N . VAL A 1 820 ? 22.893 7.831 -16.651 1.00 94.12 820 VAL A N 1
ATOM 6233 C CA . VAL A 1 820 ? 22.046 7.029 -17.539 1.00 94.12 820 VAL A CA 1
ATOM 6234 C C . VAL A 1 820 ? 22.885 6.129 -18.429 1.00 94.12 820 VAL A C 1
ATOM 6236 O O . VAL A 1 820 ? 23.854 6.569 -19.052 1.00 94.12 820 VAL A O 1
ATOM 6239 N N . TRP A 1 821 ? 22.507 4.858 -18.510 1.00 95.00 821 TRP A N 1
ATOM 6240 C CA . TRP A 1 821 ? 23.196 3.905 -19.363 1.00 95.00 821 TRP A CA 1
ATOM 6241 C C . TRP A 1 821 ? 23.015 4.211 -20.848 1.00 95.00 821 TRP A C 1
ATOM 6243 O O . TRP A 1 821 ? 21.973 4.698 -21.288 1.00 95.00 821 TRP A O 1
ATOM 6253 N N . THR A 1 822 ? 24.009 3.799 -21.634 1.00 93.38 822 THR A N 1
ATOM 6254 C CA . THR A 1 822 ? 23.862 3.605 -23.077 1.00 93.38 822 THR A CA 1
ATOM 6255 C C . THR A 1 822 ? 23.733 2.124 -23.426 1.00 93.38 822 THR A C 1
ATOM 6257 O O . THR A 1 822 ? 24.159 1.242 -22.677 1.00 93.38 822 THR A O 1
ATOM 6260 N N . SER A 1 823 ? 23.221 1.820 -24.619 1.00 92.25 823 SER A N 1
ATOM 6261 C CA . SER A 1 823 ? 23.088 0.435 -25.099 1.00 92.25 823 SER A CA 1
ATOM 6262 C C . SER A 1 823 ? 24.407 -0.254 -25.482 1.00 92.25 823 SER A C 1
ATOM 6264 O O . SER A 1 823 ? 24.380 -1.396 -25.945 1.00 92.25 823 SER A O 1
ATOM 6266 N N . ARG A 1 824 ? 25.566 0.402 -25.302 1.00 87.06 824 ARG A N 1
ATOM 6267 C CA . ARG A 1 824 ? 26.880 -0.134 -25.686 1.00 87.06 824 ARG A CA 1
ATOM 6268 C C . ARG A 1 824 ? 27.703 -0.555 -24.474 1.00 87.06 824 ARG A C 1
ATOM 6270 O O . ARG A 1 824 ? 27.913 0.226 -23.548 1.00 87.06 824 ARG A O 1
ATOM 6277 N N . SER A 1 825 ? 28.293 -1.740 -24.577 1.00 87.50 825 SER A N 1
ATOM 6278 C CA . SER A 1 825 ? 29.353 -2.178 -23.676 1.00 87.50 825 SER A CA 1
ATOM 6279 C C . SER A 1 825 ? 30.760 -1.999 -24.275 1.00 87.50 825 SER A C 1
ATOM 6281 O O . SER A 1 825 ? 30.957 -2.096 -25.493 1.00 87.50 825 SER A O 1
ATOM 6283 N N . THR A 1 826 ? 31.734 -1.729 -23.402 1.00 82.88 826 THR A N 1
ATOM 6284 C CA . THR A 1 826 ? 33.167 -1.535 -23.690 1.00 82.88 826 THR A CA 1
ATOM 6285 C C . THR A 1 826 ? 34.009 -2.790 -23.462 1.00 82.88 826 THR A C 1
ATOM 6287 O O . THR A 1 826 ? 34.934 -3.050 -24.229 1.00 82.88 826 THR A O 1
ATOM 6290 N N . SER A 1 827 ? 33.688 -3.567 -22.431 1.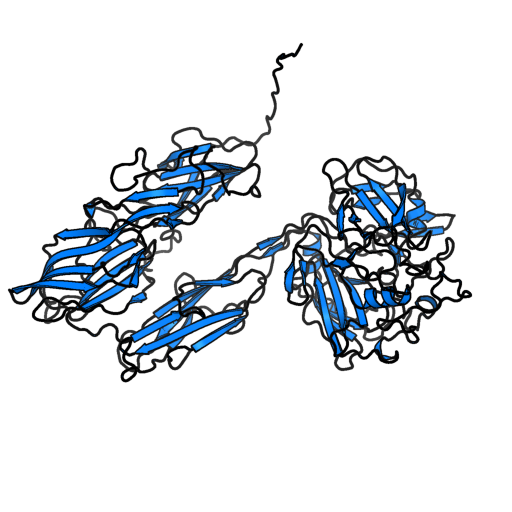00 86.00 827 SER A N 1
ATOM 6291 C CA . SER A 1 827 ? 34.393 -4.776 -21.995 1.00 86.00 827 SER A CA 1
ATOM 6292 C C . SER A 1 827 ? 33.397 -5.743 -21.366 1.00 86.00 827 SER A C 1
ATOM 6294 O O . SER A 1 827 ? 32.244 -5.379 -21.169 1.00 86.00 827 SER A O 1
ATOM 6296 N N . THR A 1 828 ? 33.801 -6.963 -21.008 1.00 81.69 828 THR A N 1
ATOM 6297 C CA . THR A 1 828 ? 32.922 -7.906 -20.293 1.00 81.69 828 THR A CA 1
ATOM 6298 C C . THR A 1 828 ? 32.394 -7.324 -18.988 1.00 81.69 828 THR A C 1
ATOM 6300 O O . THR A 1 828 ? 31.252 -7.576 -18.652 1.00 81.69 828 THR A O 1
ATOM 6303 N N . ILE A 1 829 ? 33.132 -6.458 -18.302 1.00 82.19 829 ILE A N 1
ATOM 6304 C CA . ILE A 1 829 ? 32.744 -5.954 -16.978 1.00 82.19 829 ILE A CA 1
ATOM 6305 C C . ILE A 1 829 ? 32.149 -4.540 -16.982 1.00 82.19 829 ILE A C 1
ATOM 6307 O O . ILE A 1 829 ? 31.454 -4.186 -16.031 1.00 82.19 829 ILE A O 1
ATOM 6311 N N . GLU A 1 830 ? 32.330 -3.757 -18.050 1.00 88.69 830 GLU A N 1
ATOM 6312 C CA . GLU A 1 830 ? 31.928 -2.341 -18.087 1.00 88.69 830 GLU A CA 1
ATOM 6313 C C . GLU A 1 830 ? 31.023 -1.975 -19.277 1.00 88.69 830 GLU A C 1
ATOM 6315 O O . GLU A 1 830 ? 30.949 -2.670 -20.305 1.00 88.69 830 GLU A O 1
ATOM 6320 N N . ALA A 1 831 ? 30.309 -0.861 -19.131 1.00 90.38 831 ALA A N 1
ATOM 6321 C CA . ALA A 1 831 ? 29.505 -0.243 -20.174 1.00 90.38 831 ALA A CA 1
ATOM 6322 C C . ALA A 1 831 ? 29.549 1.288 -20.109 1.00 90.38 831 ALA A C 1
ATOM 6324 O O . ALA A 1 831 ? 29.887 1.878 -19.085 1.00 90.38 831 ALA A O 1
ATOM 6325 N N . PHE A 1 832 ? 29.190 1.939 -21.219 1.00 91.06 832 PHE A N 1
ATOM 6326 C CA . PHE A 1 832 ? 29.155 3.397 -21.270 1.00 91.06 832 PHE A CA 1
ATOM 6327 C C . PHE A 1 832 ? 27.881 3.955 -20.648 1.00 91.06 832 PHE A C 1
ATOM 6329 O O . PHE A 1 832 ? 26.777 3.513 -20.988 1.00 91.06 832 PHE A O 1
ATOM 6336 N N . ALA A 1 833 ? 28.041 5.008 -19.854 1.00 92.00 833 ALA A N 1
ATOM 6337 C CA . ALA A 1 833 ? 26.962 5.834 -19.342 1.00 92.00 833 ALA A CA 1
ATOM 6338 C C . ALA A 1 833 ? 27.266 7.327 -19.535 1.00 92.00 833 ALA A C 1
ATOM 6340 O O . ALA A 1 833 ? 28.424 7.746 -19.591 1.00 92.00 833 ALA A O 1
ATOM 6341 N N . LEU A 1 834 ? 26.209 8.127 -19.647 1.00 92.88 834 LEU A N 1
ATOM 6342 C CA . LEU A 1 834 ? 26.291 9.577 -19.511 1.00 92.88 834 LEU A CA 1
ATOM 6343 C C . LEU A 1 834 ? 26.123 9.910 -18.036 1.00 92.88 834 LEU A C 1
ATOM 6345 O O . LEU A 1 834 ? 25.095 9.567 -17.455 1.00 92.88 834 LEU A O 1
ATOM 6349 N N . SER A 1 835 ? 27.114 10.582 -17.464 1.00 91.12 835 SER A N 1
ATOM 6350 C CA . SER A 1 835 ? 27.074 11.082 -16.098 1.00 91.12 835 SER A CA 1
ATOM 6351 C C . SER A 1 835 ? 27.013 12.606 -16.103 1.00 91.12 835 SER A C 1
ATOM 6353 O O . SER A 1 835 ? 27.754 13.288 -16.822 1.00 91.12 835 SER A O 1
ATOM 6355 N N . ILE A 1 836 ? 26.099 13.128 -15.297 1.00 90.88 836 ILE A N 1
ATOM 6356 C CA . ILE A 1 836 ? 25.964 14.539 -14.965 1.00 90.88 836 ILE A CA 1
ATOM 6357 C C . ILE A 1 836 ? 26.199 14.724 -13.465 1.00 90.88 836 ILE A C 1
ATOM 6359 O O . ILE A 1 836 ? 25.898 13.832 -12.671 1.00 90.88 836 ILE A O 1
ATOM 6363 N N . SER A 1 837 ? 26.704 15.893 -13.088 1.00 90.31 837 SER A N 1
ATOM 6364 C CA . SER A 1 837 ? 26.839 16.333 -11.698 1.00 90.31 837 SER A CA 1
ATOM 6365 C C . SER A 1 837 ? 26.368 17.777 -11.604 1.00 90.31 837 SER A C 1
ATOM 6367 O O . SER A 1 837 ? 26.571 18.559 -12.536 1.00 90.31 837 SER A O 1
ATOM 6369 N N . THR A 1 838 ? 25.747 18.131 -10.482 1.00 89.38 838 THR A N 1
ATOM 6370 C CA . THR A 1 838 ? 25.319 19.505 -10.195 1.00 89.38 838 THR A CA 1
ATOM 6371 C C . THR A 1 838 ? 26.485 20.481 -10.022 1.00 89.38 838 THR A C 1
ATOM 6373 O O . THR A 1 838 ? 26.278 21.687 -10.139 1.00 89.38 838 THR A O 1
ATOM 6376 N N . ASN A 1 839 ? 27.701 19.972 -9.792 1.00 87.25 839 ASN A N 1
ATOM 6377 C CA . ASN A 1 839 ? 28.929 20.757 -9.644 1.00 87.25 839 ASN A CA 1
ATOM 6378 C C . ASN A 1 839 ? 29.787 20.812 -10.912 1.00 87.25 839 ASN A C 1
ATOM 6380 O O . ASN A 1 839 ? 30.757 21.571 -10.981 1.00 87.25 839 ASN A O 1
ATOM 6384 N N . HIS A 1 840 ? 29.468 20.003 -11.921 1.00 84.38 840 HIS A N 1
ATOM 6385 C CA . HIS A 1 840 ? 30.208 19.967 -13.175 1.00 84.38 840 HIS A CA 1
ATOM 6386 C C . HIS A 1 840 ? 29.607 20.918 -14.214 1.00 84.38 840 HIS A C 1
ATOM 6388 O O . HIS A 1 840 ? 28.400 21.113 -14.299 1.00 84.38 840 HIS A O 1
ATOM 6394 N N . THR A 1 841 ? 30.465 21.478 -15.068 1.00 84.06 841 THR A N 1
ATOM 6395 C CA . THR A 1 841 ? 30.060 22.409 -16.137 1.00 84.06 841 THR A CA 1
ATOM 6396 C C . THR A 1 841 ? 29.857 21.735 -17.495 1.00 84.06 841 THR A C 1
ATOM 6398 O O . THR A 1 841 ? 29.380 22.376 -18.432 1.00 84.06 841 THR A O 1
ATOM 6401 N N . ILE A 1 842 ? 30.212 20.451 -17.623 1.00 85.88 842 ILE A N 1
ATOM 6402 C CA . ILE A 1 842 ? 30.105 19.669 -18.863 1.00 85.88 842 ILE A CA 1
ATOM 6403 C C . ILE A 1 842 ? 29.601 18.251 -18.595 1.00 85.88 842 ILE A C 1
ATOM 6405 O O . ILE A 1 842 ? 29.915 17.656 -17.563 1.00 85.88 842 ILE A O 1
ATOM 6409 N N . ALA A 1 843 ? 28.866 17.691 -19.555 1.00 83.50 843 ALA A N 1
ATOM 6410 C CA . ALA A 1 843 ? 28.396 16.311 -19.491 1.00 83.50 843 ALA A CA 1
ATOM 6411 C C . ALA A 1 843 ? 29.514 15.324 -19.836 1.00 83.50 843 ALA A C 1
ATOM 6413 O O . ALA A 1 843 ? 30.206 15.492 -20.847 1.00 83.50 843 ALA A O 1
ATOM 6414 N N . GLN A 1 844 ? 29.677 14.288 -19.009 1.00 87.38 844 GLN A N 1
ATOM 6415 C CA . GLN A 1 844 ? 30.801 13.359 -19.091 1.00 87.38 844 GLN A CA 1
ATOM 6416 C C . GLN A 1 844 ? 30.350 11.954 -19.486 1.00 87.38 844 GLN A C 1
ATOM 6418 O O . GLN A 1 844 ? 29.296 11.470 -19.076 1.00 87.38 844 GLN A O 1
ATOM 6423 N N . MET A 1 845 ? 31.181 11.280 -20.279 1.00 84.75 845 MET A N 1
ATOM 6424 C CA . MET A 1 845 ? 31.046 9.846 -20.504 1.00 84.75 845 MET A CA 1
ATOM 6425 C C . MET A 1 845 ? 31.840 9.118 -19.427 1.00 84.75 845 MET A C 1
ATOM 6427 O O . MET A 1 845 ? 33.037 9.365 -19.279 1.00 84.75 845 MET A O 1
ATOM 6431 N N . VAL A 1 846 ? 31.194 8.186 -18.738 1.00 86.31 846 VAL A N 1
ATOM 6432 C CA . VAL A 1 846 ? 31.864 7.266 -17.820 1.00 86.31 846 VAL A CA 1
ATOM 6433 C C . VAL A 1 846 ? 31.790 5.853 -18.376 1.00 86.31 846 VAL A C 1
ATOM 6435 O O . VAL A 1 846 ? 30.835 5.477 -19.064 1.00 86.31 846 VAL A O 1
ATOM 6438 N N . ASN A 1 847 ? 32.848 5.090 -18.130 1.00 88.25 847 ASN A N 1
ATOM 6439 C CA . ASN A 1 847 ? 32.855 3.658 -18.349 1.00 88.25 847 ASN A CA 1
ATOM 6440 C C . ASN A 1 847 ? 32.746 3.018 -16.973 1.00 88.25 847 ASN A C 1
ATOM 6442 O O . ASN A 1 847 ? 33.644 3.196 -16.155 1.00 88.25 847 ASN A O 1
ATOM 6446 N N . ASP A 1 848 ? 31.626 2.357 -16.718 1.00 89.25 848 ASP A N 1
ATOM 6447 C CA . ASP A 1 848 ? 31.262 1.943 -15.371 1.00 89.25 848 ASP A CA 1
ATOM 6448 C C . ASP A 1 848 ? 30.893 0.472 -15.319 1.00 89.25 848 ASP A C 1
ATOM 6450 O O . ASP A 1 848 ? 30.484 -0.131 -16.319 1.00 89.25 848 ASP A O 1
ATOM 6454 N N . ALA A 1 849 ? 31.031 -0.107 -14.130 1.00 89.12 849 ALA A N 1
ATOM 6455 C CA . ALA A 1 849 ? 30.783 -1.521 -13.923 1.00 89.12 849 ALA A CA 1
ATOM 6456 C C . ALA A 1 849 ? 29.311 -1.854 -14.220 1.00 89.12 849 ALA A C 1
ATOM 6458 O O . ALA A 1 849 ? 28.391 -1.251 -13.674 1.00 89.12 849 ALA A O 1
ATOM 6459 N N . ARG A 1 850 ? 29.063 -2.864 -15.056 1.00 88.19 850 ARG A N 1
ATOM 6460 C CA . ARG A 1 850 ? 27.706 -3.301 -15.444 1.00 88.19 850 ARG A CA 1
ATOM 6461 C C . ARG A 1 850 ? 26.777 -3.682 -14.274 1.00 88.19 850 ARG A C 1
ATOM 6463 O O . ARG A 1 850 ? 25.564 -3.531 -14.438 1.00 88.19 850 ARG A O 1
ATOM 6470 N N . PRO A 1 851 ? 27.284 -4.162 -13.117 1.00 88.69 851 PRO A N 1
ATOM 6471 C CA . PRO A 1 851 ? 26.493 -4.329 -11.896 1.00 88.69 851 PRO A CA 1
ATOM 6472 C C . PRO A 1 851 ? 25.964 -3.042 -11.255 1.00 88.69 851 PRO A C 1
ATOM 6474 O O . PRO A 1 851 ? 25.174 -3.138 -10.319 1.00 88.69 851 PRO A O 1
ATOM 6477 N N . MET A 1 852 ? 26.403 -1.857 -11.675 1.00 91.12 852 MET A N 1
ATOM 6478 C CA . MET A 1 852 ? 25.863 -0.596 -11.164 1.00 91.12 852 MET A CA 1
ATOM 6479 C C . MET A 1 852 ? 24.407 -0.418 -11.612 1.00 91.12 852 MET A C 1
ATOM 6481 O O . MET A 1 852 ? 24.012 -0.878 -12.684 1.00 91.12 852 MET A O 1
ATOM 6485 N N . GLY A 1 853 ? 23.594 0.249 -10.794 1.00 93.38 853 GLY A N 1
ATOM 6486 C CA . GLY A 1 853 ? 22.232 0.617 -11.179 1.00 93.38 853 GLY A CA 1
ATOM 6487 C C . GLY A 1 853 ? 22.165 2.069 -11.611 1.00 93.38 853 GLY A C 1
ATOM 6488 O O . GLY A 1 853 ? 22.262 2.954 -10.765 1.00 93.38 853 GLY A O 1
ATOM 6489 N N . PHE A 1 854 ? 21.945 2.313 -12.900 1.00 94.62 854 PHE A N 1
ATOM 6490 C CA . PHE A 1 854 ? 21.767 3.655 -13.461 1.00 94.62 854 PHE A CA 1
ATOM 6491 C C . PHE A 1 854 ? 20.402 3.786 -14.132 1.00 94.62 854 PHE A C 1
ATOM 6493 O O . PHE A 1 854 ? 19.735 2.787 -14.408 1.00 94.62 854 PHE A O 1
ATOM 6500 N N . GLY A 1 855 ? 19.982 5.022 -14.396 1.00 95.00 855 GLY A N 1
ATOM 6501 C CA . GLY A 1 855 ? 18.770 5.281 -15.162 1.00 95.00 855 GLY A CA 1
ATOM 6502 C C . GLY A 1 855 ? 18.911 4.854 -16.624 1.00 95.00 855 GLY A C 1
ATOM 6503 O O . GLY A 1 855 ? 20.000 4.570 -17.128 1.00 95.00 855 GLY A O 1
ATOM 6504 N N . VAL A 1 856 ? 17.794 4.850 -17.342 1.00 95.75 856 VAL A N 1
ATOM 6505 C CA . VAL A 1 856 ? 17.757 4.634 -18.792 1.00 95.75 856 VAL A CA 1
ATOM 6506 C C . VAL A 1 856 ? 16.991 5.784 -19.424 1.00 95.75 856 VAL A C 1
ATOM 6508 O O . VAL A 1 856 ? 15.869 6.077 -19.018 1.00 95.75 856 VAL A O 1
ATOM 6511 N N . ARG A 1 857 ? 17.568 6.411 -20.450 1.00 93.62 857 ARG A N 1
ATOM 6512 C CA . ARG A 1 857 ? 16.855 7.352 -21.319 1.00 93.62 857 ARG A CA 1
ATOM 6513 C C . ARG A 1 857 ? 16.755 6.750 -22.711 1.00 93.62 857 ARG A C 1
ATOM 6515 O O . ARG A 1 857 ? 17.766 6.389 -23.310 1.00 93.62 857 ARG A O 1
ATOM 6522 N N . SER A 1 858 ? 15.531 6.598 -23.202 1.00 95.19 858 SER A N 1
ATOM 6523 C CA . SER A 1 858 ? 15.281 5.867 -24.446 1.00 95.19 858 SER A CA 1
ATOM 6524 C C . SER A 1 858 ? 15.296 6.792 -25.662 1.00 95.19 858 SER A C 1
ATOM 6526 O O . SER A 1 858 ? 14.917 7.962 -25.570 1.00 95.19 858 SER A O 1
ATOM 6528 N N . SER A 1 859 ? 15.700 6.260 -26.814 1.00 93.88 859 SER A N 1
ATOM 6529 C CA . SER A 1 859 ? 15.562 6.897 -28.124 1.00 93.88 859 SER A CA 1
ATOM 6530 C C . SER A 1 859 ? 14.542 6.161 -28.983 1.00 93.88 859 SER A C 1
ATOM 6532 O O . SER A 1 859 ? 14.328 4.961 -28.818 1.00 93.88 859 SER A O 1
ATOM 6534 N N . LYS A 1 860 ? 13.889 6.882 -29.892 1.00 94.00 860 LYS A N 1
ATOM 6535 C CA . LYS A 1 860 ? 12.934 6.309 -30.838 1.00 94.00 860 LYS A CA 1
ATOM 6536 C C . LYS A 1 860 ? 13.654 5.362 -31.800 1.00 94.00 860 LYS A C 1
ATOM 6538 O O . LYS A 1 860 ? 14.766 5.652 -32.251 1.00 94.00 860 LYS A O 1
ATOM 6543 N N . GLU A 1 861 ? 13.026 4.232 -32.105 1.00 91.12 861 GLU A N 1
ATOM 6544 C CA . GLU A 1 861 ? 13.493 3.340 -33.163 1.00 91.12 861 GLU A CA 1
ATOM 6545 C C . GLU A 1 861 ? 13.413 4.055 -34.523 1.00 91.12 861 GLU A C 1
ATOM 6547 O O . GLU A 1 861 ? 12.432 4.742 -34.810 1.00 91.12 861 GLU A O 1
ATOM 6552 N N . LEU A 1 862 ? 14.477 3.922 -35.323 1.00 75.38 862 LEU A N 1
ATOM 6553 C CA . LEU A 1 862 ? 14.580 4.480 -36.678 1.00 75.38 862 LEU A CA 1
ATOM 6554 C C . LEU A 1 862 ? 13.955 3.560 -37.723 1.00 75.38 862 LEU A C 1
ATOM 6556 O O . LEU A 1 862 ? 14.096 2.324 -37.549 1.00 75.38 862 LEU A O 1
#

pLDDT: mean 83.82, std 15.68, range [23.58, 98.81]

Foldseek 3Di:
DDDDDDDDDDDDDPDDDPFDFAFADEWEPVAVDPDDDDFPPWFWFWDAKFWWDWDPAIKIWTKIKTFFAFFADPDDDDPPGGPGSVNFAKKFKAKFWAQEPPPDCWFGGRPLGFRFTWHDDVTTHTPDRRTFDPGTWIWMKMKDDRDPDADPAAFNDAGDRPDGGFRKTKHFADQQLLPGDFMKIWAIDIGRDPDHYTYIFTLWEKEFEWAAPAAAWWWWFKKKKWQAFGIWMARRNPSDTDPRDDTGMHMDGFGDTFHADVPGRHGDGRHTRHHHSRIHTGGWDQGAQGIKMWIWIADPNDTIIIMTTSHRPTTDGRMYMYTHMHSDSPDDQWDWFKAAPVRHGAQEDEAALLKDKGKIKIATWGHDPPDPPGIGFFKKFKFWADPSRDGDDDDPQKPDWDGIDRGDRIDMIIIIGHRFFKDWDDPWFVQQLPDPEPCVVLVAVAQEQQDPSSDPQRAFFAQEGEARYWYKYKYFQFQGGQHHRSDGPVLQAAFPDDDDQAADRFHAWLVLDGDPHRHQCVDPPRDFDWKFWFKKLFFPQKDPWTADPVNGITMIGGDSRGQGFIKTKMFTADPVRFTRAIHMYGYTNDDQVVDWDWADFPNDIWTWGLDFASWDWFRRKIKRQKDKIKMKMWTDDPDPRHIRIRIYMYIYDMDIWGDGTDGFWDQALAQATADQQRGWMAGRVRDTDRDFAEDEDDPPPPALSNVSSVSRRDHNYQYADDLPDLSQRYWPSQANVLDPPDGDGHSRFNDYTQKGFADRRLVSLFFFFWDAWDQDRRGIFIFGARPVDDDTRTFDQSAKADSHRRHGDQPDPVKGKAKAFGSGADDSFWGWIWMDMNPDGTIDIDTDGSSMIHTTMIIGDD

Radius of gyration: 35.89 Å; chains: 1; bounding box: 99×67×102 Å

Sequence (862 aa):
MLSIFTACSDEDLIGNSSSSNIKFEVSVSQDSKKSTRSSASDFESVNKSLTMQGGGSPLYLHPKTLRGIVTGTPENSTRSGLISNETLQNFGVFASLKADESTSISGLHPDYMTNVEVKRADNWSLADDYLWPGKGVLHINSYAPFCDSPSSEGIVKLPVASDTGELSLSYKTPAAVADQIDLLYSNPVNANSSPCDLTFNHALSAIRFATGAEMVPCTIKQISISGVASTGTLNLETGVWKDVSNLSSYSVDSLISLSAMPGSKYVAPDTFITSGDQTFILIPQTLGADAMISVTLVIDGKEQTLNTSLENVTWNSGTTTIYRLSVNPKSDGYILEVTDNQGTQISSMESSYTGSDLNFRITSMFGQAGDTVSQTNVAWKAEFIDDDGNVITKPQWIADWVMSGSGSVSLTGKTQMQVPTFEAISAESAALRNAGNINQSSGCIPYNLSNSSGQSTVQNTANCYMIHAPGNYSIPLVYGNAIKDGSANTSAYTASTRSTVHILKNFINHLGNAITDPYIYNNSNCVPSDAVVIWEDRLNTVSNVKLSEDKRNILFDVSPDFICQGNAIVAVRDSNGIVLWSWHLWLTPFLPDSDPISITYNGTEHKIMSQNLGQVSQGDRINFKSQSVKVRYTQIPDDDSEPLSLVLTITQSGKLIEPEASYCYYQWGRKDPMISSTSVWYNADFQEMTEIMTKGFLSDSTSGLSILADYIRTPGYFWTSSHTQEVFTYYNLWNMNNSNTSEVKTVYDPSPVGYRVARNSIVALLNQTISSATDGAYGTGVNITNPSGGNPIFFAACGYRSSVNGLVQGMTSEDKFGTVWTSRSTSTIEAFALSISTNHTIAQMVNDARPMGFGVRSSKEL

Secondary structure (DSSP, 8-state):
-------------------PBPEEEEEETTTS----S-------EEPPPEEEBSSSS-EEEEEEEEES---S-SS--SS-SS--TTTPPPEEEEEEEESSTTS--TT---SSEEEEEEEESSSEEESS-PBPPSSSEEEEEEEES--SS--SSEEEE---TT--SS-EEEEE--SSGGG----EEEPPEEESSSSEEEEEEE-SEEEEEEE-TTPPPEEEEEEEEEEEEEEEEEETTT--EEEEEEEEEEEEEEEEEE-PPTT-SSPPTT-BSS-GGGSEEE--EE--TT-EEEEEEEETTEEEEEEEE-TT-EE-TTEEEEEEEES-STT--EEEEEE-TTS-B-SEEEE-TT--EEEEEEEEEES-TT-TTS-EE-EEEEEEE-TTS-B-PPPTTB-----EES-EEEEEEEEEBPPPPEEE--HHHHHHHHSPPHHHHH--SSEETTSTTB-SS-----SEEEE-S-EEEEEESB-TT-EETTEE-GGGTB-SS---TTS-SB-B-TTSPBP-SSBGGGSTT----EEEEEEESSTTSSEEEEE-TTSSEEEEEE-TTT--SEEEEEEEE-TTS-EEEEEEEEE-S--TTTS-EEEEETTEEEEE-SS-TT-B-TT--EEE--EEEEEEEEEE-SSSSPPPEEEEEEEE--EEE-PPSB--BEETT-SS-B--SSS-EEETT--EE-SPPEEEPPTT---HHHHHHHHHHSTT-EEE--TT------S-SSBTT--SS---B-TT--PBTTEEE-SHHHHHTTT-BBPSPEEETTEEEEEEP-TTSSS-EEEE--BEE-TTT--EESB-SS-BEEEEEEEEESSSSEEEEEEEETT-SB-EEEEEETTSEEEE-EEE--